Protein 5YU3 (pdb70)

InterPro domains:
  IPR003462 Ornithine cyclodeaminase/mu-crystallin [PF02423] (14-320)
  IPR003462 Ornithine cyclodeaminase/mu-crystallin [PIRSF001439] (26-328)
  IPR003462 Ornithine cyclodeaminase/mu-crystallin [PTHR13812] (24-325)
  IPR023401 Ornithine cyclodeaminase, N-terminal [G3DSA:3.30.1780.10] (24-325)
  IPR036291 NAD(P)-binding domain superfamily [SSF51735] (3-334)

B-factor: mean 23.02, std 8.85, range [4.82, 75.79]

Sequence (1376 aa):
METWVLGRRDVAEVVAAVGRDELMRRIIDRLTGGLAEIGRGERHLSPLRGGLERSEPVPGIWEWMPHREPGDHITLKTVGYSPANPARFGLPTILGTVARYDDTTGALTALMDGVLLTALRTGAASAVASRLLARPDSHTLGLIGTGAQAVTQLHALSLVLPLQRALVWDTDPAHRESFARRAAFTGVSVEIAEPARIAAEADVISTATSVAVGQGPVLPDTGVREHLHINAVGADLVGKTELPLGLLERAFVTADHPEQALREGECQQLSADRLGPQLAHLCADPAAAAGRQDTLSVFDSTGFAFEDALAMEVFLEAAAERDLGIRVGIEHHPGDALDPYALQMETWVLGRRDVAEVVAAVGRDELMRRIIDRLTGGLAEIGRGERHLSPLRGGLERSEPVPGIWEWMPHREPGDHITLKTVGYSPANPARFGLPTILGTVARYDDTTGALTALMDGVLLTALRTGAASAVASRLLARPDSHTLGLIGTGAQAVTQLHALSLVLPLQRALVWDTDPAHRESFARRAAFTGVSVEIAEPARIAAEADVISTATSVAVGQGPVLPDTGVREHLHINAVGADLVGKTELPLGLLERAFVTADHPEQALREGECQQLSADRLGPQLAHLCADPAAAAGRQDTLSVFDSTGFAFEDALAMEVFLEAAAERDLGIRVGIEHHPGDALDPYALQMETWVLGRRDVAEVVAAVGRDELMRRIIDRLTGGLAEIGRGERHLSPLRGGLERSEPVPGIWEWMPHREPGDHITLKTVGYSPANPARFGLPTILGTVARYDDTTGALTALMDGVLLTALRTGAASAVASRLLARPDSHTLGLIGTGAQAVTQLHALSLVLPLQRALVWDTDPAHRESFARRAAFTGVSVEIAEPARIAAEADVISTATSVAVGQGPVLPDTGVREHLHINAVGADLVGKTELPLGLLERAFVTADHPEQALREGECQQLSADRLGPQLAHLCADPAAAAGRQDTLSVFDSTGFAFEDALAMEVFLEAAAERDLGIRVGIEHHPGDALDPYALQMETWVLGRRDVAEVVAAVGRDELMRRIIDRLTGGLAEIGRGERHLSPLRGGLERSEPVPGIWEWMPHREPGDHITLKTVGYSPANPARFGLPTILGTVARYDDTTGALTALMDGVLLTALRTGAASAVASRLLARPDSHTLGLIGTGAQAVTQLHALSLVLPLQRALVWDTDPAHRESFARRAAFTGVSVEIAEPARIAAEADVISTATSVAVGQGPVLPDTGVREHLHINAVGADLVGKTELPLGLLERAFVTADHPEQALREGECQQLSADRLGPQLAHLCADPAAAAGRQDTLSVFDSTGFAFEDALAMEVFLEAAAERDLGIRVGIEHHPGDALDPYALQ

Organism: Streptomyces pristinaespiralis (NCBI:txid38300)

Foldseek 3Di:
DFAFEFEPVNLVVLCVVCDPQRLLVLLLVLVLVVLLCCLVVVAHFFPAKDWDWDPPPHIWIWIWFWDDDPQAKIKIKTWIQQPCCCVPPVDARIFIKMWIAGNVPRHTHYIYGCPVLVLSLLLSVLLLVCLLQFDQAFAEEEEEDQGRSVQSVVQSNVSRHVYAAYAYDYPDVVRLVCNCVSNVVSNRHYHYDQLQVCQDDGREYEYAHPDDAPPDASHDPDDHAFQYEYEDAHWTDFRDEHHDLVLVQQAQEAEQHLVNCCGIWNVVSPDSVRHQYHSSSCSNPVPSSVPNSRGYYYYTYHDHVVSSVSSVVSSVVSCVVVVGGDTHHDDQCAPPNVDPPSSD/DFAFEFDPVLLVVLCVVCDVLRLLVLLLVLVLVVLLCCLVVNAHFFPDKDWDWDPPPHIWIWIWFWDDDPQAKIKIKTWIQQPCCCVPPVDDRIFIKMWIAGNVPRHTHYIYGDPVLVLSLLLSLLLLLCLLQADQAFAEEEEEAQPSNVQSVLQSNLSRHVYQEYEYDYPDVVSLVCNCVSNVVSVHHYDHDQQAVCQADGREYEYAHPDDAPPDASHDPDHHQFQYEYEDAHWTDFRDEHDDLVLVQQAQEAEQRLVNCCGIWNVVSPDSVRHDYHSSSCSNPSVVNNVNNRGYYYYTYHDHVVSSVSSVVSSVVSSVVVVGGDTHHDDQCAPDNVDPVRRD/DFAFEFEPVLVVVLCVVCDPQRLLVLLLVLVLVVLLCCLVVNAHFFDDKDWDWDPPPHTWIWIWFWDDDAQAKIKIKTWIQQPCCCVPPVDDRIFIKMWIAGNVPRHTHYIYGDPVLVLSLLLSVLLLVCLLQADQAWAEEEEEALPSSVQSVLQSNLSRHVYQAYAYDYPDVVSLVCNCVSNVVSNHHYDHDQLVVCQEDGREYEYAHPDDQPDDLSHDPDHHAFQYEYEDAHWTAFRDANDDLVLVQQAQEAEQHLVVCCGTWNCVSDDSPSHDYHSSNCSNPSVVNNVNRRGYYYYTYHDHCVSSVSSVVSSVVSCVVVVGGDTHHDDFCAPDNPDPPNGD/DFAFEFEPVNLVVLCVVCDPLNLLVLLLVLVLVVLLCCLVVVAHFFPAKDWDWDPPPHIWIWIWFWDDDAQAKIKIKTWIQQPCCCVPPVDDRIFIKMWIAGNVPRHTHYIYGCLVLVLSLLLSVLLLVCLLQADQAWAEEEEEAQPRNVQSVLQSNVSRHVYAEYEYEYPDVVRLVCSCVSNVVSVHHYHYDQQAVCQDDGREYEYAHPDDAPPDQSHDPDDHAFQYEYEDAHWTDFRDEHDDLVLVQPAAEAEQDLVNCCGIWNVVSDDSVSHQYHSSSCSNPSVSSPPNSRGHYYYTYDDHCVSSVSSVVSSVVSCVVVVGGDTHHDDACAPDNVDPPRGD

Solvent-accessible surface area: 44931 Å² total

Radius of gyration: 41.21 Å; Cα contacts (8 Å, |Δi|>4): 3501; chains: 4; bounding box: 79×84×131 Å

Nearest PDB structures (foldseek):
  5yu0-assembly1_B  TM=9.992E-01  e=1.568E-71  Streptomyces pristinaespiralis
  1omo-assembly1_A  TM=9.103E-01  e=2.478E-28  Archaeoglobus fulgidus
  6t3e-assembly1_A  TM=8.919E-01  e=3.137E-28  Thermococcus litoralis DSM 5473
  6rqa-assembly1_B  TM=8.719E-01  e=1.218E-27  Paracoccus denitrificans PD1222
  4m54-assembly1_A-2  TM=8.604E-01  e=8.876E-21  Staphylococcus aureus subsp. aureus MW2

Structure (mmCIF, N/CA/C/O backbone):
data_5YU3
#
_entry.id   5YU3
#
_cell.length_a   271.529
_cell.length_b   64.783
_cell.length_c   106.858
_cell.angle_alpha   90.00
_cell.angle_beta   104.20
_cell.angle_gamma   90.00
#
_symmetry.space_group_name_H-M   'C 1 2 1'
#
loop_
_entity.id
_entity.type
_entity.pdbx_description
1 polymer 'Lysine cyclodeaminase'
2 non-polymer 'SODIUM ION'
3 non-polymer NICOTINAMIDE-ADENINE-DINUCLEOTIDE
4 non-polymer PROLINE
5 water water
#
loop_
_atom_site.group_PDB
_atom_site.id
_atom_site.type_symbol
_atom_site.label_atom_id
_atom_site.label_alt_id
_atom_site.label_comp_id
_atom_site.label_asym_id
_atom_site.label_entity_id
_atom_site.label_seq_id
_atom_site.pdbx_PDB_ins_code
_atom_site.Cartn_x
_atom_site.Cartn_y
_atom_site.Cartn_z
_atom_site.occupancy
_atom_site.B_iso_or_equiv
_atom_site.auth_seq_id
_atom_site.auth_comp_id
_atom_site.auth_asym_id
_atom_site.auth_atom_id
_atom_site.pdbx_PDB_model_num
ATOM 1 N N . MET A 1 1 ? -53.269 -22.106 44.979 1.00 36.54 1 MET A N 1
ATOM 2 C CA . MET A 1 1 ? -52.102 -21.288 44.653 1.00 34.91 1 MET A CA 1
ATOM 3 C C . MET A 1 1 ? -51.292 -21.881 43.505 1.00 34.14 1 MET A C 1
ATOM 4 O O . MET A 1 1 ? -50.966 -23.068 43.502 1.00 28.92 1 MET A O 1
ATOM 9 N N . GLU A 1 2 ? -50.965 -21.060 42.516 1.00 28.09 2 GLU A N 1
ATOM 10 C CA . GLU A 1 2 ? -50.122 -21.510 41.423 1.00 24.99 2 GLU A CA 1
ATOM 11 C C . GLU A 1 2 ? -49.070 -20.452 41.141 1.00 27.56 2 GLU A C 1
ATOM 12 O O . GLU A 1 2 ? -49.257 -19.268 41.446 1.00 27.55 2 GLU A O 1
ATOM 18 N N . THR A 1 3 ? -47.959 -20.894 40.564 1.00 20.18 3 THR A N 1
ATOM 19 C CA . THR A 1 3 ? -46.882 -19.985 40.215 1.00 19.58 3 THR A CA 1
ATOM 20 C C . THR A 1 3 ? -47.245 -19.220 38.951 1.00 21.56 3 THR A C 1
ATOM 21 O O . THR A 1 3 ? -47.704 -19.811 37.968 1.00 22.14 3 THR A O 1
ATOM 25 N N . TRP A 1 4 ? -47.034 -17.909 38.976 1.00 21.04 4 TRP A N 1
ATOM 26 C CA . TRP A 1 4 ? -47.211 -17.076 37.791 1.00 18.32 4 TRP A CA 1
ATOM 27 C C . TRP A 1 4 ? -45.938 -17.170 36.961 1.00 22.76 4 TRP A C 1
ATOM 28 O O . TRP A 1 4 ? -44.877 -16.710 37.395 1.00 19.34 4 TRP A O 1
ATOM 39 N N . VAL A 1 5 ? -46.018 -17.793 35.789 1.00 21.38 5 VAL A N 1
ATOM 40 C CA . VAL A 1 5 ? -44.863 -17.949 34.908 1.00 17.54 5 VAL A CA 1
ATOM 41 C C . VAL A 1 5 ? -45.026 -16.982 33.748 1.00 23.94 5 VAL A C 1
ATOM 42 O O . VAL A 1 5 ? -46.033 -17.026 33.033 1.00 22.50 5 VAL A O 1
ATOM 46 N N . LEU A 1 6 ? -44.033 -16.122 33.550 1.00 20.49 6 LEU A N 1
ATOM 47 C CA . LEU A 1 6 ? -43.954 -15.300 32.348 1.00 20.46 6 LEU A CA 1
ATOM 48 C C . LEU A 1 6 ? -43.078 -16.029 31.335 1.00 24.05 6 LEU A C 1
ATOM 49 O O . LEU A 1 6 ? -41.861 -16.106 31.507 1.00 27.06 6 LEU A O 1
ATOM 54 N N . GLY A 1 7 ? -43.686 -16.571 30.282 1.00 25.38 7 GLY A N 1
ATOM 55 C CA . GLY A 1 7 ? -42.891 -17.169 29.230 1.00 25.49 7 GLY A CA 1
ATOM 56 C C . GLY A 1 7 ? -42.071 -16.129 28.486 1.00 24.12 7 GLY A C 1
ATOM 57 O O . GLY A 1 7 ? -42.315 -14.922 28.579 1.00 22.80 7 GLY A O 1
ATOM 58 N N . ARG A 1 8 ? -41.067 -16.610 27.741 1.00 19.38 8 ARG A N 1
ATOM 59 C CA . ARG A 1 8 ? -40.303 -15.722 26.861 1.00 21.76 8 ARG A CA 1
ATOM 60 C C . ARG A 1 8 ? -41.232 -14.919 25.953 1.00 19.94 8 ARG A C 1
ATOM 61 O O . ARG A 1 8 ? -40.943 -13.762 25.619 1.00 18.87 8 ARG A O 1
ATOM 69 N N . ARG A 1 9 ? -42.351 -15.518 25.546 1.00 20.50 9 ARG A N 1
ATOM 70 C CA . ARG A 1 9 ? -43.319 -14.811 24.715 1.00 21.17 9 ARG A CA 1
ATOM 71 C C . ARG A 1 9 ? -43.943 -13.648 25.478 1.00 20.53 9 ARG A C 1
ATOM 72 O O . ARG A 1 9 ? -44.084 -12.544 24.937 1.00 21.36 9 ARG A O 1
ATOM 80 N N . ASP A 1 10 ? -44.270 -13.859 26.757 1.00 19.45 10 ASP A N 1
ATOM 81 C CA . ASP A 1 10 ? -44.850 -12.790 27.561 1.00 18.31 10 ASP A CA 1
ATOM 82 C C . ASP A 1 10 ? -43.860 -11.649 27.766 1.00 20.52 10 ASP A C 1
ATOM 83 O O . ASP A 1 10 ? -44.234 -10.476 27.679 1.00 17.73 10 ASP A O 1
ATOM 88 N N . VAL A 1 11 ? -42.595 -11.969 28.053 1.00 19.28 11 VAL A N 1
ATOM 89 C CA . VAL A 1 11 ? -41.594 -10.916 28.184 1.00 18.48 11 VAL A CA 1
ATOM 90 C C . VAL A 1 11 ? -41.447 -10.155 26.869 1.00 19.31 11 VAL A C 1
ATOM 91 O O . VAL A 1 11 ? -41.379 -8.920 26.855 1.00 18.65 11 VAL A O 1
ATOM 95 N N . ALA A 1 12 ? -41.424 -10.875 25.746 1.00 18.54 12 ALA A N 1
ATOM 96 C CA . ALA A 1 12 ? -41.356 -10.220 24.440 1.00 18.77 12 ALA A CA 1
ATOM 97 C C . ALA A 1 12 ? -42.546 -9.289 24.217 1.00 17.89 12 ALA A C 1
ATOM 98 O O . ALA A 1 12 ? -42.392 -8.187 23.675 1.00 19.22 12 ALA A O 1
ATOM 100 N N . GLU A 1 13 ? -43.735 -9.701 24.649 1.00 17.22 13 GLU A N 1
ATOM 101 C CA . GLU A 1 13 ? -44.907 -8.865 24.422 1.00 19.55 13 GLU A CA 1
ATOM 102 C C . GLU A 1 13 ? -44.891 -7.637 25.314 1.00 18.39 13 GLU A C 1
ATOM 103 O O . GLU A 1 13 ? -45.361 -6.573 24.901 1.00 15.99 13 GLU A O 1
ATOM 109 N N . VAL A 1 14 ? -44.344 -7.748 26.528 1.00 16.09 14 VAL A N 1
ATOM 110 C CA . VAL A 1 14 ? -44.218 -6.567 27.376 1.00 16.10 14 VAL A CA 1
ATOM 111 C C . VAL A 1 14 ? -43.328 -5.529 26.706 1.00 16.33 14 VAL A C 1
ATOM 112 O O . VAL A 1 14 ? -43.679 -4.346 26.625 1.00 16.52 14 VAL A O 1
ATOM 116 N N . VAL A 1 15 ? -42.148 -5.944 26.237 1.00 16.22 15 VAL A N 1
ATOM 117 C CA . VAL A 1 15 ? -41.253 -4.943 25.666 1.00 17.16 15 VAL A CA 1
ATOM 118 C C . VAL A 1 15 ? -41.787 -4.457 24.323 1.00 18.81 15 VAL A C 1
ATOM 119 O O . VAL A 1 15 ? -41.586 -3.293 23.961 1.00 18.10 15 VAL A O 1
ATOM 123 N N . ALA A 1 16 ? -42.489 -5.313 23.578 1.00 15.49 16 ALA A N 1
ATOM 124 C CA . ALA A 1 16 ? -43.071 -4.861 22.313 1.00 18.48 16 ALA A CA 1
ATOM 125 C C . ALA A 1 16 ? -44.169 -3.827 22.539 1.00 17.40 16 ALA A C 1
ATOM 126 O O . ALA A 1 16 ? -44.229 -2.818 21.826 1.00 16.85 16 ALA A O 1
ATOM 128 N N . ALA A 1 17 ? -45.051 -4.059 23.523 1.00 16.52 17 ALA A N 1
ATOM 129 C CA . ALA A 1 17 ? -46.158 -3.134 23.753 1.00 15.89 17 ALA A CA 1
ATOM 130 C C . ALA A 1 17 ? -45.672 -1.805 24.318 1.00 19.46 17 ALA A C 1
ATOM 131 O O . ALA A 1 17 ? -46.143 -0.730 23.915 1.00 16.36 17 ALA A O 1
ATOM 133 N N . VAL A 1 18 ? -44.759 -1.869 25.286 1.00 16.40 18 VAL A N 1
ATOM 134 C CA . VAL A 1 18 ? -44.295 -0.684 25.997 1.00 15.81 18 VAL A CA 1
ATOM 135 C C . VAL A 1 18 ? -43.234 0.056 25.186 1.00 16.35 18 VAL A C 1
ATOM 136 O O . VAL A 1 18 ? -43.179 1.291 25.209 1.00 19.14 18 VAL A O 1
ATOM 140 N N . GLY A 1 19 ? -42.420 -0.670 24.444 1.00 16.66 19 GLY A N 1
ATOM 141 C CA . GLY A 1 19 ? -41.319 -0.105 23.674 1.00 16.55 19 GLY A CA 1
ATOM 142 C C . GLY A 1 19 ? -40.024 -0.098 24.459 1.00 16.07 19 GLY A C 1
ATOM 143 O O . GLY A 1 19 ? -40.002 0.043 25.679 1.00 16.18 19 GLY A O 1
ATOM 144 N N . ARG A 1 20 ? -38.918 -0.261 23.730 1.00 16.95 20 ARG A N 1
ATOM 145 C CA . ARG A 1 20 ? -37.604 -0.345 24.378 1.00 16.80 20 ARG A CA 1
ATOM 146 C C . ARG A 1 20 ? -37.270 0.928 25.145 1.00 16.74 20 ARG A C 1
ATOM 147 O O . ARG A 1 20 ? -36.767 0.868 26.275 1.00 14.92 20 ARG A O 1
ATOM 155 N N . ASP A 1 21 ? -37.512 2.095 24.539 1.00 14.65 21 ASP A N 1
ATOM 156 C CA . ASP A 1 21 ? -37.126 3.348 25.186 1.00 16.11 21 ASP A CA 1
ATOM 157 C C . ASP A 1 21 ? -37.880 3.539 26.492 1.00 19.46 21 ASP A C 1
ATOM 158 O O . ASP A 1 21 ? -37.287 3.844 27.539 1.00 18.07 21 ASP A O 1
ATOM 163 N N . GLU A 1 22 ? -39.201 3.373 26.448 1.00 15.73 22 GLU A N 1
ATOM 164 C CA . GLU A 1 22 ? -39.992 3.610 27.643 1.00 17.91 22 GLU A CA 1
ATOM 165 C C . GLU A 1 22 ? -39.700 2.569 28.719 1.00 16.18 22 GLU A C 1
ATOM 166 O O . GLU A 1 22 ? -39.628 2.902 29.911 1.00 18.20 22 GLU A O 1
ATOM 172 N N . LEU A 1 23 ? -39.514 1.307 28.323 1.00 15.18 23 LEU A N 1
ATOM 173 C CA . LEU A 1 23 ? -39.229 0.276 29.319 1.00 13.91 23 LEU A CA 1
ATOM 174 C C . LEU A 1 23 ? -37.870 0.513 29.974 1.00 17.73 23 LEU A C 1
ATOM 175 O O . LEU A 1 23 ? -37.723 0.342 31.189 1.00 17.33 23 LEU A O 1
ATOM 180 N N . MET A 1 24 ? -36.878 0.926 29.189 1.00 13.94 24 MET A N 1
ATOM 181 C CA . MET A 1 24 ? -35.579 1.261 29.767 1.00 16.24 24 MET A CA 1
ATOM 182 C C . MET A 1 24 ? -35.692 2.464 30.700 1.00 16.48 24 MET A C 1
ATOM 183 O O . MET A 1 24 ? -35.119 2.460 31.793 1.00 17.06 24 MET A O 1
ATOM 188 N N . ARG A 1 25 ? -36.463 3.486 30.306 1.00 15.72 25 ARG A N 1
ATOM 189 C CA . ARG A 1 25 ? -36.642 4.653 31.165 1.00 16.93 25 ARG A CA 1
ATOM 190 C C . ARG A 1 25 ? -37.326 4.284 32.476 1.00 19.67 25 ARG A C 1
ATOM 191 O O . ARG A 1 25 ? -36.954 4.803 33.539 1.00 17.63 25 ARG A O 1
ATOM 199 N N . ARG A 1 26 ? -38.328 3.394 32.426 1.00 17.60 26 ARG A N 1
ATOM 200 C CA . ARG A 1 26 ? -38.970 2.952 33.662 1.00 18.18 26 ARG A CA 1
ATOM 201 C C . ARG A 1 26 ? -37.961 2.307 34.599 1.00 18.49 26 ARG A C 1
ATOM 202 O O . ARG A 1 26 ? -37.981 2.562 35.808 1.00 17.92 26 ARG A O 1
ATOM 210 N N . ILE A 1 27 ? -37.072 1.471 34.059 1.00 17.63 27 ILE A N 1
ATOM 211 C CA . ILE A 1 27 ? -36.106 0.779 34.909 1.00 17.93 27 ILE A CA 1
ATOM 212 C C . ILE A 1 27 ? -35.048 1.752 35.425 1.00 19.49 27 ILE A C 1
ATOM 213 O O . ILE A 1 27 ? -34.634 1.670 36.589 1.00 16.13 27 ILE A O 1
ATOM 218 N N . ILE A 1 28 ? -34.610 2.699 34.586 1.00 17.39 28 ILE A N 1
ATOM 219 C CA . ILE A 1 28 ? -33.718 3.752 35.071 1.00 15.74 28 ILE A CA 1
ATOM 220 C C . ILE A 1 28 ? -34.358 4.499 36.240 1.00 18.21 28 ILE A C 1
ATOM 221 O O . ILE A 1 28 ? -33.727 4.710 37.283 1.00 17.85 28 ILE A O 1
ATOM 226 N N . ASP A 1 29 ? -35.623 4.906 36.090 1.00 17.31 29 ASP A N 1
ATOM 227 C CA . ASP A 1 29 ? -36.277 5.679 37.146 1.00 21.06 29 ASP A CA 1
ATOM 228 C C . ASP A 1 29 ? -36.432 4.859 38.424 1.00 19.98 29 ASP A C 1
ATOM 229 O O . ASP A 1 29 ? -36.191 5.361 39.530 1.00 18.91 29 ASP A O 1
ATOM 234 N N . ARG A 1 30 ? -36.832 3.596 38.293 1.00 20.71 30 ARG A N 1
ATOM 235 C CA . ARG A 1 30 ? -37.034 2.770 39.481 1.00 22.29 30 ARG A CA 1
ATOM 236 C C . ARG A 1 30 ? -35.714 2.473 40.178 1.00 21.23 30 ARG A C 1
ATOM 237 O O . ARG A 1 30 ? -35.639 2.474 41.415 1.00 20.84 30 ARG A O 1
ATOM 245 N N . LEU A 1 31 ? -34.672 2.192 39.400 1.00 18.13 31 LEU A N 1
ATOM 246 C CA . LEU A 1 31 ? -33.352 1.962 39.971 1.00 19.09 31 LEU A CA 1
ATOM 247 C C . LEU A 1 31 ? -32.842 3.201 40.702 1.00 21.82 31 LEU A C 1
ATOM 248 O O . LEU A 1 31 ? -32.274 3.097 41.796 1.00 21.39 31 LEU A O 1
ATOM 253 N N . THR A 1 32 ? -33.047 4.383 40.116 1.00 19.73 32 THR A N 1
ATOM 254 C CA . THR A 1 32 ? -32.632 5.626 40.765 1.00 19.95 32 THR A CA 1
ATOM 255 C C . THR A 1 32 ? -33.314 5.801 42.117 1.00 21.41 32 THR A C 1
ATOM 256 O O . THR A 1 32 ? -32.658 6.100 43.123 1.00 22.63 32 THR A O 1
ATOM 260 N N . GLY A 1 33 ? -34.634 5.616 42.164 1.00 19.78 33 GLY A N 1
ATOM 261 C CA . GLY A 1 33 ? -35.340 5.752 43.426 1.00 20.47 33 GLY A CA 1
ATOM 262 C C . GLY A 1 33 ? -34.933 4.694 44.432 1.00 20.45 33 GLY A C 1
ATOM 263 O O . GLY A 1 33 ? -34.759 4.986 45.621 1.00 20.92 33 GLY A O 1
ATOM 264 N N . GLY A 1 34 ? -34.766 3.453 43.969 1.00 15.85 34 GLY A N 1
ATOM 265 C CA . GLY A 1 34 ? -34.395 2.379 44.873 1.00 21.07 34 GLY A CA 1
ATOM 266 C C . GLY A 1 34 ? -33.004 2.555 45.449 1.00 20.90 34 GLY A C 1
ATOM 267 O O . GLY A 1 34 ? -32.776 2.293 46.632 1.00 18.61 34 GLY A O 1
ATOM 268 N N . LEU A 1 35 ? -32.055 2.998 44.619 1.00 18.22 35 LEU A N 1
ATOM 269 C CA . LEU A 1 35 ? -30.709 3.271 45.108 1.00 18.03 35 LEU A CA 1
ATOM 270 C C . LEU A 1 35 ? -30.713 4.392 46.145 1.00 21.42 35 LEU A C 1
ATOM 271 O O . LEU A 1 35 ? -30.031 4.298 47.175 1.00 20.53 35 LEU A O 1
ATOM 276 N N . ALA A 1 36 ? -31.499 5.446 45.912 1.00 20.53 36 ALA A N 1
ATOM 277 C CA . ALA A 1 36 ? -31.598 6.514 46.904 1.00 21.27 36 ALA A CA 1
ATOM 278 C C . ALA A 1 36 ? -32.188 5.998 48.212 1.00 21.86 36 ALA A C 1
ATOM 279 O O . ALA A 1 36 ? -31.752 6.398 49.301 1.00 21.98 36 ALA A O 1
ATOM 281 N N . GLU A 1 37 ? -33.167 5.090 48.127 1.00 21.28 37 GLU A N 1
ATOM 282 C CA . GLU A 1 37 ? -33.718 4.479 49.337 1.00 21.63 37 GLU A CA 1
ATOM 283 C C . GLU A 1 37 ? -32.647 3.721 50.121 1.00 22.90 37 GLU A C 1
ATOM 284 O O . GLU A 1 37 ? -32.603 3.797 51.355 1.00 22.33 37 GLU A O 1
ATOM 290 N N . ILE A 1 38 ? -31.771 2.989 49.427 1.00 20.49 38 ILE A N 1
ATOM 291 C CA . ILE A 1 38 ? -30.652 2.345 50.110 1.00 20.90 38 ILE A CA 1
ATOM 292 C C . ILE A 1 38 ? -29.756 3.399 50.749 1.00 25.64 38 ILE A C 1
ATOM 293 O O . ILE A 1 38 ? -29.343 3.267 51.909 1.00 24.87 38 ILE A O 1
ATOM 298 N N . GLY A 1 39 ? -29.458 4.472 50.011 1.00 20.63 39 GLY A N 1
ATOM 299 C CA . GLY A 1 39 ? -28.586 5.508 50.543 1.00 25.04 39 GLY A CA 1
ATOM 300 C C . GLY A 1 39 ? -29.153 6.195 51.771 1.00 24.56 39 GLY A C 1
ATOM 301 O O . GLY A 1 39 ? -28.397 6.666 52.628 1.00 23.58 39 GLY A O 1
ATOM 302 N N . ARG A 1 40 ? -30.476 6.261 51.880 1.00 22.72 40 ARG A N 1
ATOM 303 C CA . ARG A 1 40 ? -31.131 6.846 53.044 1.00 25.90 40 ARG A CA 1
ATOM 304 C C . ARG A 1 40 ? -31.354 5.842 54.166 1.00 30.89 40 ARG A C 1
ATOM 305 O O . ARG A 1 40 ? -31.959 6.193 55.188 1.00 28.76 40 ARG A O 1
ATOM 313 N N . GLY A 1 41 ? -30.897 4.607 54.001 1.00 28.41 41 GLY A N 1
ATOM 314 C CA . GLY A 1 41 ? -31.090 3.600 55.027 1.00 29.00 41 GLY A CA 1
ATOM 315 C C . GLY A 1 41 ? -32.489 3.044 55.125 1.00 33.08 41 GLY A C 1
ATOM 316 O O . GLY A 1 41 ? -32.790 2.342 56.096 1.00 35.87 41 GLY A O 1
ATOM 317 N N . GLU A 1 42 ? -33.362 3.341 54.155 1.00 28.53 42 GLU A N 1
ATOM 318 C CA . GLU A 1 42 ? -34.706 2.776 54.131 1.00 27.44 42 GLU A CA 1
ATOM 319 C C . GLU A 1 42 ? -34.736 1.369 53.552 1.00 32.08 42 GLU A C 1
ATOM 320 O O . GLU A 1 42 ? -35.696 0.630 53.798 1.00 30.61 42 GLU A O 1
ATOM 326 N N . ARG A 1 43 ? -33.727 1.007 52.764 1.00 31.05 43 ARG A N 1
ATOM 327 C CA . ARG A 1 43 ? -33.556 -0.330 52.221 1.00 28.08 43 ARG A CA 1
ATOM 328 C C . ARG A 1 43 ? -32.085 -0.688 52.355 1.00 30.10 43 ARG A C 1
ATOM 329 O O . ARG A 1 43 ? -31.259 0.142 52.739 1.00 27.25 43 ARG A O 1
ATOM 337 N N . HIS A 1 44 ? -31.741 -1.928 52.019 1.00 28.75 44 HIS A N 1
ATOM 338 C CA . HIS A 1 44 ? -30.395 -2.400 52.300 1.00 28.62 44 HIS A CA 1
ATOM 339 C C . HIS A 1 44 ? -29.821 -3.143 51.107 1.00 27.64 44 HIS A C 1
ATOM 340 O O . HIS A 1 44 ? -30.546 -3.805 50.360 1.00 23.18 44 HIS A O 1
ATOM 347 N N . LEU A 1 45 ? -28.506 -3.006 50.932 1.00 22.46 45 LEU A N 1
ATOM 348 C CA . LEU A 1 45 ? -27.790 -3.753 49.907 1.00 20.39 45 LEU A CA 1
ATOM 349 C C . LEU A 1 45 ? -28.060 -5.238 50.054 1.00 21.03 45 LEU A C 1
ATOM 350 O O . LEU A 1 45 ? -28.134 -5.762 51.169 1.00 21.11 45 LEU A O 1
ATOM 355 N N . SER A 1 46 ? -28.189 -5.914 48.914 1.00 18.92 46 SER A N 1
ATOM 356 C CA . SER A 1 46 ? -28.338 -7.360 48.902 1.00 19.46 46 SER A CA 1
ATOM 357 C C . SER A 1 46 ? -27.094 -8.024 49.491 1.00 24.06 46 SER A C 1
ATOM 358 O O . SER A 1 46 ? -25.986 -7.488 49.393 1.00 22.45 46 SER A O 1
ATOM 361 N N . PRO A 1 47 ? -27.241 -9.189 50.114 1.00 22.10 47 PRO A N 1
ATOM 362 C CA . PRO A 1 47 ? -26.056 -9.924 50.561 1.00 26.61 47 PRO A CA 1
ATOM 363 C C . PRO A 1 47 ? -25.171 -10.274 49.377 1.00 27.34 47 PRO A C 1
ATOM 364 O O . PRO A 1 47 ? -25.597 -10.244 48.220 1.00 24.19 47 PRO A O 1
ATOM 368 N N . LEU A 1 48 ? -23.912 -10.591 49.674 1.00 25.75 48 LEU A N 1
ATOM 369 C CA . LEU A 1 48 ? -22.997 -11.045 48.635 1.00 25.26 48 LEU A CA 1
ATOM 370 C C . LEU A 1 48 ? -23.600 -12.224 47.891 1.00 26.57 48 LEU A C 1
ATOM 371 O O . LEU A 1 48 ? -24.181 -13.125 48.497 1.00 28.06 48 LEU A O 1
ATOM 376 N N . ARG A 1 49 ? -23.463 -12.221 46.570 1.00 25.34 49 ARG A N 1
ATOM 377 C CA . ARG A 1 49 ? -23.909 -13.384 45.828 1.00 22.73 49 ARG A CA 1
ATOM 378 C C . ARG A 1 49 ? -22.916 -14.533 46.000 1.00 24.57 49 ARG A C 1
ATOM 379 O O . ARG A 1 49 ? -21.824 -14.376 46.558 1.00 22.86 49 ARG A O 1
ATOM 387 N N . GLY A 1 50 ? -23.306 -15.714 45.511 1.00 21.10 50 GLY A N 1
ATOM 388 C CA . GLY A 1 50 ? -22.418 -16.855 45.489 1.00 21.15 50 GLY A CA 1
ATOM 389 C C . GLY A 1 50 ? -22.436 -17.506 44.118 1.00 21.50 50 GLY A C 1
ATOM 390 O O . GLY A 1 50 ? -23.294 -17.206 43.280 1.00 20.20 50 GLY A O 1
ATOM 391 N N . GLY A 1 51 ? -21.478 -18.399 43.895 1.00 20.36 51 GLY A N 1
ATOM 392 C CA . GLY A 1 51 ? -21.414 -19.026 42.586 1.00 20.75 51 GLY A CA 1
ATOM 393 C C . GLY A 1 51 ? -20.516 -20.242 42.552 1.00 22.76 51 GLY A C 1
ATOM 394 O O . GLY A 1 51 ? -19.771 -20.531 43.495 1.00 23.11 51 GLY A O 1
ATOM 395 N N . LEU A 1 52 ? -20.611 -20.951 41.429 1.00 21.01 52 LEU A N 1
ATOM 396 C CA . LEU A 1 52 ? -19.825 -22.144 41.132 1.00 24.52 52 LEU A CA 1
ATOM 397 C C . LEU A 1 52 ? -19.011 -21.885 39.874 1.00 25.66 52 LEU A C 1
ATOM 398 O O . LEU A 1 52 ? -19.586 -21.630 38.811 1.00 23.99 52 LEU A O 1
ATOM 403 N N . GLU A 1 53 ? -17.689 -22.008 39.974 1.00 21.35 53 GLU A N 1
ATOM 404 C CA . GLU A 1 53 ? -16.840 -21.861 38.798 1.00 22.97 53 GLU A CA 1
ATOM 405 C C . GLU A 1 53 ? -16.934 -23.087 37.897 1.00 23.33 53 GLU A C 1
ATOM 406 O O . GLU A 1 53 ? -17.066 -24.218 38.373 1.00 25.55 53 GLU A O 1
ATOM 412 N N . ARG A 1 54 ? -16.882 -22.857 36.584 1.00 23.95 54 ARG A N 1
ATOM 413 C CA . ARG A 1 54 ? -16.920 -23.919 35.584 1.00 21.71 54 ARG A CA 1
ATOM 414 C C . ARG A 1 54 ? -15.785 -23.678 34.600 1.00 23.90 54 ARG A C 1
ATOM 415 O O . ARG A 1 54 ? -15.638 -22.568 34.081 1.00 28.33 54 ARG A O 1
ATOM 423 N N . SER A 1 55 ? -14.984 -24.707 34.332 1.00 25.59 55 SER A N 1
ATOM 424 C CA . SER A 1 55 ? -13.785 -24.491 33.526 1.00 28.80 55 SER A CA 1
ATOM 425 C C . SER A 1 55 ? -13.968 -24.802 32.046 1.00 26.19 55 SER A C 1
ATOM 426 O O . SER A 1 55 ? -13.220 -24.262 31.224 1.00 27.18 55 SER A O 1
ATOM 429 N N . GLU A 1 56 ? -14.928 -25.661 31.686 1.00 24.16 56 GLU A N 1
ATOM 430 C CA . GLU A 1 56 ? -15.178 -26.087 30.315 1.00 28.22 56 GLU A CA 1
ATOM 431 C C . GLU A 1 56 ? -16.445 -25.444 29.768 1.00 28.12 56 GLU A C 1
ATOM 432 O O . GLU A 1 56 ? -17.427 -25.303 30.502 1.00 25.79 56 GLU A O 1
ATOM 438 N N . PRO A 1 57 ? -16.478 -25.100 28.469 1.00 26.33 57 PRO A N 1
ATOM 439 C CA . PRO A 1 57 ? -15.328 -25.261 27.410 1.00 26.73 57 PRO A CA 1
ATOM 440 C C . PRO A 1 57 ? -14.285 -24.115 27.635 1.00 26.28 57 PRO A C 1
ATOM 441 O O . PRO A 1 57 ? -13.113 -24.234 27.200 1.00 26.31 57 PRO A O 1
ATOM 445 N N . VAL A 1 58 ? -14.726 -23.034 28.270 1.00 26.72 58 VAL A N 1
ATOM 446 C CA . VAL A 1 58 ? -13.863 -21.948 28.738 1.00 24.69 58 VAL A CA 1
ATOM 447 C C . VAL A 1 58 ? -14.317 -21.557 30.136 1.00 26.08 58 VAL A C 1
ATOM 448 O O . VAL A 1 58 ? -15.466 -21.818 30.521 1.00 25.38 58 VAL A O 1
ATOM 452 N N . PRO A 1 59 ? -13.439 -20.941 30.929 1.00 22.64 59 PRO A N 1
ATOM 453 C CA . PRO A 1 59 ? -13.816 -20.613 32.311 1.00 20.84 59 PRO A CA 1
ATOM 454 C C . PRO A 1 59 ? -15.010 -19.673 32.370 1.00 21.84 59 PRO A C 1
ATOM 455 O O . PRO A 1 59 ? -15.049 -18.633 31.704 1.00 20.74 59 PRO A O 1
ATOM 459 N N . GLY A 1 60 ? -15.997 -20.066 33.168 1.00 18.92 60 GLY A N 1
ATOM 460 C CA . GLY A 1 60 ? -17.185 -19.271 33.398 1.00 19.71 60 GLY A CA 1
ATOM 461 C C . GLY A 1 60 ? -17.673 -19.494 34.814 1.00 20.21 60 GLY A C 1
ATOM 462 O O . GLY A 1 60 ? -16.962 -20.105 35.625 1.00 21.05 60 GLY A O 1
ATOM 463 N N . ILE A 1 61 ? -18.865 -19.003 35.142 1.00 16.85 61 ILE A N 1
ATOM 464 C CA . ILE A 1 61 ? -19.362 -19.106 36.509 1.00 17.59 61 ILE A CA 1
ATOM 465 C C . ILE A 1 61 ? -20.881 -19.088 36.465 1.00 17.09 61 ILE A C 1
ATOM 466 O O . ILE A 1 61 ? -21.487 -18.527 35.552 1.00 20.14 61 ILE A O 1
ATOM 471 N N . TRP A 1 62 ? -21.494 -19.740 37.442 1.00 17.92 62 TRP A N 1
ATOM 472 C CA . TRP A 1 62 ? -22.942 -19.784 37.562 1.00 18.16 62 TRP A CA 1
ATOM 473 C C . TRP A 1 62 ? -23.286 -19.347 38.976 1.00 19.77 62 TRP A C 1
ATOM 474 O O . TRP A 1 62 ? -22.744 -19.896 39.942 1.00 18.01 62 TRP A O 1
ATOM 485 N N . GLU A 1 63 ? -24.150 -18.345 39.100 1.00 15.58 63 GLU A N 1
ATOM 486 C CA . GLU A 1 63 ? -24.320 -17.647 40.366 1.00 18.54 63 GLU A CA 1
ATOM 487 C C . GLU A 1 63 ? -25.777 -17.598 40.801 1.00 17.25 63 GLU A C 1
ATOM 488 O O . GLU A 1 63 ? -26.704 -17.665 39.989 1.00 19.42 63 GLU A O 1
ATOM 494 N N . TRP A 1 64 ? -25.952 -17.446 42.116 1.00 17.26 64 TRP A N 1
ATOM 495 C CA . TRP A 1 64 ? -27.242 -17.214 42.743 1.00 15.70 64 TRP A CA 1
ATOM 496 C C . TRP A 1 64 ? -27.192 -15.874 43.464 1.00 21.56 64 TRP A C 1
ATOM 497 O O . TRP A 1 64 ? -26.206 -15.556 44.138 1.00 19.96 64 TRP A O 1
ATOM 508 N N . MET A 1 65 ? -28.250 -15.080 43.299 1.00 16.58 65 MET A N 1
ATOM 509 C CA . MET A 1 65 ? -28.307 -13.699 43.775 1.00 18.17 65 MET A CA 1
ATOM 510 C C . MET A 1 65 ? -29.643 -13.461 44.471 1.00 16.97 65 MET A C 1
ATOM 511 O O . MET A 1 65 ? -30.649 -13.134 43.821 1.00 15.52 65 MET A O 1
ATOM 516 N N . PRO A 1 66 ? -29.692 -13.603 45.797 1.00 16.64 66 PRO A N 1
ATOM 517 C CA . PRO A 1 66 ? -30.925 -13.340 46.541 1.00 17.79 66 PRO A CA 1
ATOM 518 C C . PRO A 1 66 ? -31.060 -11.905 47.023 1.00 18.48 66 PRO A C 1
ATOM 519 O O . PRO A 1 66 ? -30.081 -11.217 47.322 1.00 17.26 66 PRO A O 1
ATOM 523 N N . HIS A 1 67 ? -32.312 -11.452 47.094 1.00 16.00 67 HIS A N 1
ATOM 524 C CA . HIS A 1 67 ? -32.634 -10.196 47.759 1.00 16.29 67 HIS A CA 1
ATOM 525 C C . HIS A 1 67 ? -33.980 -10.314 48.457 1.00 18.56 67 HIS A C 1
ATOM 526 O O . HIS A 1 67 ? -34.979 -10.679 47.829 1.00 20.64 67 HIS A O 1
ATOM 533 N N . ARG A 1 68 ? -34.018 -9.956 49.736 1.00 18.18 68 ARG A N 1
ATOM 534 C CA . ARG A 1 68 ? -35.222 -10.103 50.540 1.00 18.80 68 ARG A CA 1
ATOM 535 C C . ARG A 1 68 ? -35.818 -8.738 50.855 1.00 23.72 68 ARG A C 1
ATOM 536 O O . ARG A 1 68 ? -35.103 -7.818 51.272 1.00 22.93 68 ARG A O 1
ATOM 544 N N . GLU A 1 69 ? -37.126 -8.614 50.646 1.00 22.99 69 GLU A N 1
ATOM 545 C CA . GLU A 1 69 ? -37.902 -7.485 51.142 1.00 26.89 69 GLU A CA 1
ATOM 546 C C . GLU A 1 69 ? -38.734 -7.982 52.319 1.00 25.35 69 GLU A C 1
ATOM 547 O O . GLU A 1 69 ? -39.771 -8.631 52.113 1.00 22.67 69 GLU A O 1
ATOM 553 N N . PRO A 1 70 ? -38.311 -7.726 53.559 1.00 24.32 70 PRO A N 1
ATOM 554 C CA . PRO A 1 70 ? -38.896 -8.417 54.719 1.00 24.20 70 PRO A CA 1
ATOM 555 C C . PRO A 1 70 ? -40.399 -8.231 54.828 1.00 24.05 70 PRO A C 1
ATOM 556 O O . PRO A 1 70 ? -40.919 -7.118 54.710 1.00 23.18 70 PRO A O 1
ATOM 560 N N . GLY A 1 71 ? -41.101 -9.346 55.042 1.00 22.35 71 GLY A N 1
ATOM 561 C CA . GLY A 1 71 ? -42.544 -9.350 55.119 1.00 22.44 71 GLY A CA 1
ATOM 562 C C . GLY A 1 71 ? -43.251 -9.383 53.783 1.00 27.75 71 GLY A C 1
ATOM 563 O O . GLY A 1 71 ? -44.475 -9.573 53.753 1.00 26.34 71 GLY A O 1
ATOM 564 N N . ASP A 1 72 ? -42.528 -9.209 52.679 1.00 23.71 72 ASP A N 1
ATOM 565 C CA . ASP A 1 72 ? -43.145 -9.139 51.362 1.00 21.56 72 ASP A CA 1
ATOM 566 C C . ASP A 1 72 ? -42.728 -10.331 50.517 1.00 21.90 72 ASP A C 1
ATOM 567 O O . ASP A 1 72 ? -43.496 -11.280 50.352 1.00 21.79 72 ASP A O 1
ATOM 572 N N . HIS A 1 73 ? -41.516 -10.299 49.972 1.00 19.75 73 HIS A N 1
ATOM 573 C CA . HIS A 1 73 ? -41.110 -11.371 49.077 1.00 18.68 73 HIS A CA 1
ATOM 574 C C . HIS A 1 73 ? -39.594 -11.461 49.043 1.00 21.14 73 HIS A C 1
ATOM 575 O O . HIS A 1 73 ? -38.879 -10.573 49.517 1.00 21.77 73 HIS A O 1
ATOM 582 N N . ILE A 1 74 ? -39.118 -12.562 48.471 1.00 17.37 74 ILE A N 1
ATOM 583 C CA . ILE A 1 74 ? -37.701 -12.798 48.235 1.00 17.59 74 ILE A CA 1
ATOM 584 C C . ILE A 1 74 ? -37.511 -12.972 46.738 1.00 19.12 74 ILE A C 1
ATOM 585 O O . ILE A 1 74 ? -38.260 -13.717 46.096 1.00 19.56 74 ILE A O 1
ATOM 590 N N . THR A 1 75 ? -36.530 -12.273 46.179 1.00 17.63 75 THR A N 1
ATOM 591 C CA . THR A 1 75 ? -36.163 -12.442 44.781 1.00 18.92 75 THR A CA 1
ATOM 592 C C . THR A 1 75 ? -34.903 -13.284 44.706 1.00 17.38 75 THR A C 1
ATOM 593 O O . THR A 1 75 ? -33.981 -13.091 45.499 1.00 17.25 75 THR A O 1
ATOM 597 N N . LEU A 1 76 ? -34.860 -14.228 43.769 1.00 15.98 76 LEU A N 1
ATOM 598 C CA . LEU A 1 76 ? -33.627 -14.961 43.496 1.00 17.82 76 LEU A CA 1
ATOM 599 C C . LEU A 1 76 ? -33.356 -14.951 42.001 1.00 17.43 76 LEU A C 1
ATOM 600 O O . LEU A 1 76 ? -34.161 -15.468 41.220 1.00 17.70 76 LEU A O 1
ATOM 605 N N . LYS A 1 77 ? -32.213 -14.403 41.593 1.00 16.84 77 LYS A N 1
ATOM 606 C CA . LYS A 1 77 ? -31.778 -14.579 40.219 1.00 17.60 77 LYS A CA 1
ATOM 607 C C . LYS A 1 77 ? -30.711 -15.659 40.158 1.00 17.59 77 LYS A C 1
ATOM 608 O O . LYS A 1 77 ? -29.768 -15.670 40.963 1.00 19.19 77 LYS A O 1
ATOM 614 N N . THR A 1 78 ? -30.890 -16.586 39.224 1.00 14.71 78 THR A N 1
ATOM 615 C CA . THR A 1 78 ? -29.911 -17.610 38.907 1.00 17.48 78 THR A CA 1
ATOM 616 C C . THR A 1 78 ? -29.401 -17.298 37.512 1.00 20.68 78 THR A C 1
ATOM 617 O O . THR A 1 78 ? -30.201 -17.122 36.585 1.00 18.83 78 THR A O 1
ATOM 621 N N . VAL A 1 79 ? -28.088 -17.194 37.361 1.00 18.46 79 VAL A N 1
ATOM 622 C CA . VAL A 1 79 ? -27.557 -16.666 36.111 1.00 17.04 79 VAL A CA 1
ATOM 623 C C . VAL A 1 79 ? -26.180 -17.257 35.851 1.00 19.56 79 VAL A C 1
ATOM 624 O O . VAL A 1 79 ? -25.329 -17.316 36.747 1.00 18.25 79 VAL A O 1
ATOM 628 N N . GLY A 1 80 ? -25.964 -17.702 34.617 1.00 16.07 80 GLY A N 1
ATOM 629 C CA . GLY A 1 80 ? -24.668 -18.193 34.196 1.00 16.25 80 GLY A CA 1
ATOM 630 C C . GLY A 1 80 ? -23.916 -17.171 33.361 1.00 18.03 80 GLY A C 1
ATOM 631 O O . GLY A 1 80 ? -24.510 -16.374 32.637 1.00 16.12 80 GLY A O 1
ATOM 632 N N . TYR A 1 81 ? -22.592 -17.202 33.487 1.00 14.95 81 TYR A N 1
ATOM 633 C CA . TYR A 1 81 ? -21.670 -16.508 32.590 1.00 17.23 81 TYR A CA 1
ATOM 634 C C . TYR A 1 81 ? -20.884 -17.602 31.884 1.00 17.64 81 TYR A C 1
ATOM 635 O O . TYR A 1 81 ? -20.126 -18.336 32.528 1.00 18.35 81 TYR A O 1
ATOM 644 N N . SER A 1 82 ? -21.107 -17.751 30.578 1.00 14.59 82 SER A N 1
ATOM 645 C CA . SER A 1 82 ? -20.532 -18.849 29.797 1.00 16.14 82 SER A CA 1
ATOM 646 C C . SER A 1 82 ? -20.065 -18.261 28.477 1.00 18.52 82 SER A C 1
ATOM 647 O O . SER A 1 82 ? -20.783 -18.297 27.468 1.00 17.00 82 SER A O 1
ATOM 650 N N . PRO A 1 83 ? -18.848 -17.706 28.448 1.00 17.17 83 PRO A N 1
ATOM 651 C CA . PRO A 1 83 ? -18.447 -16.834 27.333 1.00 17.87 83 PRO A CA 1
ATOM 652 C C . PRO A 1 83 ? -18.244 -17.547 26.011 1.00 19.69 83 PRO A C 1
ATOM 653 O O . PRO A 1 83 ? -18.094 -16.864 24.988 1.00 20.33 83 PRO A O 1
ATOM 657 N N . ALA A 1 84 ? -18.227 -18.873 25.981 1.00 18.42 84 ALA A N 1
ATOM 658 C CA . ALA A 1 84 ? -18.220 -19.594 24.718 1.00 19.95 84 ALA A CA 1
ATOM 659 C C . ALA A 1 84 ? -19.619 -19.825 24.165 1.00 21.66 84 ALA A C 1
ATOM 660 O O . ALA A 1 84 ? -19.742 -20.363 23.063 1.00 21.39 84 ALA A O 1
ATOM 662 N N . ASN A 1 85 ? -20.670 -19.434 24.895 1.00 19.06 85 ASN A N 1
ATOM 663 C CA . ASN A 1 85 ? -22.032 -19.683 24.424 1.00 17.96 85 ASN A CA 1
ATOM 664 C C . ASN A 1 85 ? -22.297 -19.120 23.032 1.00 19.85 85 ASN A C 1
ATOM 665 O O . ASN A 1 85 ? -22.839 -19.856 22.191 1.00 20.64 85 ASN A O 1
ATOM 670 N N . PRO A 1 86 ? -21.970 -17.857 22.721 1.00 19.29 86 PRO A N 1
ATOM 671 C CA . PRO A 1 86 ? -22.335 -17.330 21.390 1.00 19.65 86 PRO A CA 1
ATOM 672 C C . PRO A 1 86 ? -21.706 -18.103 20.245 1.00 21.42 86 PRO A C 1
ATOM 673 O O . PRO A 1 86 ? -22.418 -18.548 19.331 1.00 22.26 86 PRO A O 1
ATOM 677 N N . ALA A 1 87 ? -20.388 -18.309 20.294 1.00 22.20 87 ALA A N 1
ATOM 678 C CA . ALA A 1 87 ? -19.678 -18.953 19.192 1.00 24.64 87 ALA A CA 1
ATOM 679 C C . ALA A 1 87 ? -20.004 -20.438 19.097 1.00 28.59 87 ALA A C 1
ATOM 680 O O . ALA A 1 87 ? -20.159 -20.971 17.992 1.00 29.31 87 ALA A O 1
ATOM 682 N N . ARG A 1 88 ? -20.101 -21.127 20.235 1.00 24.00 88 ARG A N 1
ATOM 683 C CA . ARG A 1 88 ? -20.253 -22.581 20.218 1.00 25.81 88 ARG A CA 1
ATOM 684 C C . ARG A 1 88 ? -21.698 -23.047 20.087 1.00 28.85 88 ARG A C 1
ATOM 685 O O . ARG A 1 88 ? -21.955 -24.060 19.427 1.00 29.16 88 ARG A O 1
ATOM 693 N N . PHE A 1 89 ? -22.652 -22.353 20.714 1.00 26.30 89 PHE A N 1
ATOM 694 C CA . PHE A 1 89 ? -24.023 -22.838 20.797 1.00 25.84 89 PHE A CA 1
ATOM 695 C C . PHE A 1 89 ? -25.065 -21.853 20.288 1.00 25.47 89 PHE A C 1
ATOM 696 O O . PHE A 1 89 ? -26.254 -22.184 20.296 1.00 25.91 89 PHE A O 1
ATOM 704 N N . GLY A 1 90 ? -24.669 -20.657 19.863 1.00 24.48 90 GLY A N 1
ATOM 705 C CA . GLY A 1 90 ? -25.657 -19.667 19.481 1.00 23.37 90 GLY A CA 1
ATOM 706 C C . GLY A 1 90 ? -26.508 -19.179 20.626 1.00 23.65 90 GLY A C 1
ATOM 707 O O . GLY A 1 90 ? -27.628 -18.702 20.407 1.00 24.14 90 GLY A O 1
ATOM 708 N N . LEU A 1 91 ? -26.012 -19.298 21.848 1.00 20.03 91 LEU A N 1
ATOM 709 C CA . LEU A 1 91 ? -26.702 -18.856 23.044 1.00 19.05 91 LEU A CA 1
ATOM 710 C C . LEU A 1 91 ? -26.009 -17.632 23.615 1.00 17.40 91 LEU A C 1
ATOM 711 O O . LEU A 1 91 ? -24.819 -17.408 23.370 1.00 18.45 91 LEU A O 1
ATOM 716 N N . PRO A 1 92 ? -26.722 -16.806 24.368 1.00 16.54 92 PRO A N 1
ATOM 717 C CA . PRO A 1 92 ? -26.072 -15.666 25.015 1.00 18.41 92 PRO A CA 1
ATOM 718 C C . PRO A 1 92 ? -25.105 -16.133 26.089 1.00 20.10 92 PRO A C 1
ATOM 719 O O . PRO A 1 92 ? -25.309 -17.161 26.744 1.00 17.63 92 PRO A O 1
ATOM 723 N N . THR A 1 93 ? -24.025 -15.362 26.242 1.00 17.22 93 THR A N 1
ATOM 724 C CA . THR A 1 93 ? -23.086 -15.603 27.332 1.00 18.08 93 THR A CA 1
ATOM 725 C C . THR A 1 93 ? -23.783 -15.553 28.689 1.00 16.85 93 THR A C 1
ATOM 726 O O . THR A 1 93 ? -23.526 -16.401 29.555 1.00 17.84 93 THR A O 1
ATOM 730 N N . ILE A 1 94 ? -24.647 -14.558 28.891 1.00 15.98 94 ILE A N 1
ATOM 731 C CA . ILE A 1 94 ? -25.407 -14.391 30.127 1.00 15.05 94 ILE A CA 1
ATOM 732 C C . ILE A 1 94 ? -26.763 -15.062 29.928 1.00 18.39 94 ILE A C 1
ATOM 733 O O . ILE A 1 94 ? -27.576 -14.623 29.106 1.00 18.61 94 ILE A O 1
ATOM 738 N N . LEU A 1 95 ? -27.011 -16.122 30.693 1.00 15.14 95 LEU A N 1
ATOM 739 C CA . LEU A 1 95 ? -28.236 -16.905 30.593 1.00 17.19 95 LEU A CA 1
ATOM 740 C C . LEU A 1 95 ? -28.772 -17.090 32.003 1.00 18.00 95 LEU A C 1
ATOM 741 O O . LEU A 1 95 ? -28.089 -17.677 32.847 1.00 18.25 95 LEU A O 1
ATOM 746 N N . GLY A 1 96 ? -29.980 -16.594 32.267 1.00 15.97 96 GLY A N 1
ATOM 747 C CA . GLY A 1 96 ? -30.496 -16.678 33.621 1.00 16.10 96 GLY A CA 1
ATOM 748 C C . GLY A 1 96 ? -32.003 -16.537 33.698 1.00 17.97 96 GLY A C 1
ATOM 749 O O . GLY A 1 96 ? -32.686 -16.313 32.695 1.00 15.55 96 GLY A O 1
ATOM 750 N N . THR A 1 97 ? -32.506 -16.663 34.926 1.00 17.50 97 THR A N 1
ATOM 751 C CA . THR A 1 97 ? -33.928 -16.578 35.239 1.00 18.78 97 THR A CA 1
ATOM 752 C C . THR A 1 97 ? -34.082 -15.902 36.597 1.00 19.18 97 THR A C 1
ATOM 753 O O . THR A 1 97 ? -33.160 -15.903 37.414 1.00 18.17 97 THR A O 1
ATOM 757 N N . VAL A 1 98 ? -35.252 -15.310 36.842 1.00 16.32 98 VAL A N 1
ATOM 758 C CA . VAL A 1 98 ? -35.506 -14.582 38.081 1.00 14.81 98 VAL A CA 1
ATOM 759 C C . VAL A 1 98 ? -36.791 -15.120 38.691 1.00 18.46 98 VAL A C 1
ATOM 760 O O . VAL A 1 98 ? -37.826 -15.167 38.016 1.00 18.30 98 VAL A O 1
ATOM 764 N N . ALA A 1 99 ? -36.727 -15.520 39.962 1.00 16.59 99 ALA A N 1
ATOM 765 C CA . ALA A 1 99 ? -37.889 -16.047 40.667 1.00 18.27 99 ALA A CA 1
ATOM 766 C C . ALA A 1 99 ? -38.258 -15.148 41.840 1.00 20.12 99 ALA A C 1
ATOM 767 O O . ALA A 1 99 ? -37.409 -14.453 42.411 1.00 18.02 99 ALA A O 1
ATOM 769 N N . ARG A 1 100 ? -39.539 -15.173 42.207 1.00 18.24 100 ARG A N 1
ATOM 770 C CA . ARG A 1 100 ? -40.026 -14.466 43.378 1.00 18.00 100 ARG A CA 1
ATOM 771 C C . ARG A 1 100 ? -40.727 -15.462 44.294 1.00 17.94 100 ARG A C 1
ATOM 772 O O . ARG A 1 100 ? -41.458 -16.336 43.818 1.00 19.12 100 ARG A O 1
ATOM 780 N N . TYR A 1 101 ? -40.467 -15.342 45.597 1.00 17.92 101 TYR A N 1
ATOM 781 C CA . TYR A 1 101 ? -41.001 -16.224 46.632 1.00 19.26 101 TYR A CA 1
ATOM 782 C C . TYR A 1 101 ? -41.732 -15.394 47.677 1.00 18.88 101 TYR A C 1
ATOM 783 O O . TYR A 1 101 ? -41.256 -14.330 48.074 1.00 21.40 101 TYR A O 1
ATOM 792 N N . ASP A 1 102 ? -42.889 -15.877 48.133 1.00 18.11 102 ASP A N 1
ATOM 793 C CA . ASP A 1 102 ? -43.591 -15.187 49.206 1.00 19.33 102 ASP A CA 1
ATOM 794 C C . ASP A 1 102 ? -42.775 -15.276 50.487 1.00 18.57 102 ASP A C 1
ATOM 795 O O . ASP A 1 102 ? -42.348 -16.366 50.881 1.00 19.47 102 ASP A O 1
ATOM 800 N N . ASP A 1 103 ? -42.550 -14.130 51.137 1.00 16.80 103 ASP A N 1
ATOM 801 C CA . ASP A 1 103 ? -41.733 -14.131 52.349 1.00 18.89 103 ASP A CA 1
ATOM 802 C C . ASP A 1 103 ? -42.447 -14.787 53.525 1.00 19.83 103 ASP A C 1
ATOM 803 O O . ASP A 1 103 ? -41.789 -15.323 54.429 1.00 20.16 103 ASP A O 1
ATOM 808 N N . THR A 1 104 ? -43.779 -14.739 53.546 1.00 19.48 104 THR A N 1
ATOM 809 C CA . THR A 1 104 ? -44.519 -15.293 54.678 1.00 21.80 104 THR A CA 1
ATOM 810 C C . THR A 1 104 ? -44.569 -16.822 54.623 1.00 20.68 104 THR A C 1
ATOM 811 O O . THR A 1 104 ? -44.283 -17.494 55.622 1.00 22.54 104 THR A O 1
ATOM 815 N N . THR A 1 105 ? -44.910 -17.389 53.465 1.00 18.29 105 THR A N 1
ATOM 816 C CA . THR A 1 105 ? -45.105 -18.833 53.324 1.00 17.95 105 THR A CA 1
ATOM 817 C C . THR A 1 105 ? -43.939 -19.557 52.666 1.00 21.10 105 THR A C 1
ATOM 818 O O . THR A 1 105 ? -43.855 -20.790 52.775 1.00 17.11 105 THR A O 1
ATOM 822 N N . GLY A 1 106 ? -43.068 -18.839 51.960 1.00 18.08 106 GLY A N 1
ATOM 823 C CA . GLY A 1 106 ? -42.026 -19.468 51.178 1.00 16.13 106 GLY A CA 1
ATOM 824 C C . GLY A 1 106 ? -42.412 -19.880 49.770 1.00 16.64 106 GLY A C 1
ATOM 825 O O . GLY A 1 106 ? -41.536 -20.323 49.013 1.00 18.73 106 GLY A O 1
ATOM 826 N N . ALA A 1 107 ? -43.677 -19.730 49.377 1.00 16.10 107 ALA A N 1
ATOM 827 C CA . ALA A 1 107 ? -44.128 -20.307 48.117 1.00 19.75 107 ALA A CA 1
ATOM 828 C C . ALA A 1 107 ? -43.540 -19.569 46.918 1.00 17.61 107 ALA A C 1
ATOM 829 O O . ALA A 1 107 ? -43.408 -18.344 46.930 1.00 18.50 107 ALA A O 1
ATOM 831 N N . LEU A 1 108 ? -43.220 -20.323 45.869 1.00 18.11 108 LEU A N 1
ATOM 832 C CA . LEU A 1 108 ? -42.783 -19.737 44.598 1.00 18.42 108 LEU A CA 1
ATOM 833 C C . LEU A 1 108 ? -43.969 -19.043 43.926 1.00 19.37 108 LEU A C 1
ATOM 834 O O . LEU A 1 108 ? -44.915 -19.708 43.498 1.00 18.90 108 LEU A O 1
ATOM 839 N N . THR A 1 109 ? -43.936 -17.708 43.828 1.00 18.22 109 THR A N 1
ATOM 840 C CA . THR A 1 109 ? -45.084 -16.971 43.299 1.00 18.80 109 THR A CA 1
ATOM 841 C C . THR A 1 109 ? -44.915 -16.507 41.857 1.00 21.13 109 THR A C 1
ATOM 842 O O . THR A 1 109 ? -45.920 -16.321 41.162 1.00 18.67 109 THR A O 1
ATOM 846 N N . ALA A 1 110 ? -43.688 -16.307 41.384 1.00 16.14 110 ALA A N 1
ATOM 847 C CA . ALA A 1 110 ? -43.498 -15.802 40.032 1.00 18.12 110 ALA A CA 1
ATOM 848 C C . ALA A 1 110 ? -42.125 -16.212 39.519 1.00 20.17 110 ALA A C 1
ATOM 849 O O . ALA A 1 110 ? -41.169 -16.351 40.293 1.00 18.21 110 ALA A O 1
ATOM 851 N N . LEU A 1 111 ? -42.047 -16.421 38.204 1.00 17.42 111 LEU A N 1
ATOM 852 C CA . LEU A 1 111 ? -40.828 -16.874 37.543 1.00 17.90 111 LEU A CA 1
ATOM 853 C C . LEU A 1 111 ? -40.778 -16.288 36.137 1.00 20.61 111 LEU A C 1
ATOM 854 O O . LEU A 1 111 ? -41.775 -16.361 35.416 1.00 18.89 111 LEU A O 1
ATOM 859 N N . MET A 1 112 ? -39.626 -15.738 35.734 1.00 19.51 112 MET A N 1
ATOM 860 C CA . MET A 1 112 ? -39.515 -15.121 34.412 1.00 16.93 112 MET A CA 1
ATOM 861 C C . MET A 1 112 ? -38.087 -15.203 33.891 1.00 18.63 112 MET A C 1
ATOM 862 O O . MET A 1 112 ? -37.139 -15.489 34.631 1.00 15.76 112 MET A O 1
ATOM 867 N N . ASP A 1 113 ? -37.953 -14.938 32.588 1.00 16.56 113 ASP A N 1
ATOM 868 C CA . ASP A 1 113 ? -36.647 -14.811 31.944 1.00 17.83 113 ASP A CA 1
ATOM 869 C C . ASP A 1 113 ? -35.772 -13.798 32.670 1.00 18.43 113 ASP A C 1
ATOM 870 O O . ASP A 1 113 ? -36.251 -12.764 33.149 1.00 16.76 113 ASP A O 1
ATOM 875 N N . GLY A 1 114 ? -34.465 -14.078 32.703 1.00 17.70 114 GLY A N 1
ATOM 876 C CA . GLY A 1 114 ? -33.498 -13.132 33.231 1.00 17.78 114 GLY A CA 1
ATOM 877 C C . GLY A 1 114 ? -32.548 -12.548 32.198 1.00 17.99 114 GLY A C 1
ATOM 878 O O . GLY A 1 114 ? -31.770 -11.647 32.526 1.00 17.85 114 GLY A O 1
ATOM 879 N N . VAL A 1 115 ? -32.597 -13.027 30.950 1.00 16.40 115 VAL A N 1
ATOM 880 C CA . VAL A 1 115 ? -31.658 -12.551 29.925 1.00 16.61 115 VAL A CA 1
ATOM 881 C C . VAL A 1 115 ? -31.923 -11.085 29.583 1.00 17.64 115 VAL A C 1
ATOM 882 O O . VAL A 1 115 ? -31.028 -10.231 29.688 1.00 17.31 115 VAL A O 1
ATOM 886 N N . LEU A 1 116 ? -33.148 -10.774 29.133 1.00 16.76 116 LEU A N 1
ATOM 887 C CA . LEU A 1 116 ? -33.474 -9.388 28.794 1.00 17.23 116 LEU A CA 1
ATOM 888 C C . LEU A 1 116 ? -33.400 -8.489 30.025 1.00 18.88 116 LEU A C 1
ATOM 889 O O . LEU A 1 116 ? -32.800 -7.411 29.981 1.00 15.37 116 LEU A O 1
ATOM 894 N N . LEU A 1 117 ? -34.028 -8.914 31.126 1.00 15.69 117 LEU A N 1
ATOM 895 C CA . LEU A 1 117 ? -34.017 -8.143 32.367 1.00 16.29 117 LEU A CA 1
ATOM 896 C C . LEU A 1 117 ? -32.594 -7.786 32.807 1.00 16.18 117 LEU A C 1
ATOM 897 O O . LEU A 1 117 ? -32.344 -6.655 33.243 1.00 13.79 117 LEU A O 1
ATOM 902 N N . THR A 1 118 ? -31.665 -8.741 32.734 1.00 14.91 118 THR A N 1
ATOM 903 C CA . THR A 1 118 ? -30.288 -8.463 33.157 1.00 15.78 118 THR A CA 1
ATOM 904 C C . THR A 1 118 ? -29.675 -7.376 32.279 1.00 17.32 118 THR A C 1
ATOM 905 O O . THR A 1 118 ? -29.071 -6.416 32.777 1.00 16.12 118 THR A O 1
ATOM 909 N N . ALA A 1 119 ? -29.858 -7.496 30.963 1.00 15.07 119 ALA A N 1
ATOM 910 C CA . ALA A 1 119 ? -29.310 -6.496 30.048 1.00 16.68 119 ALA A CA 1
ATOM 911 C C . ALA A 1 119 ? -29.922 -5.127 30.310 1.00 17.27 119 ALA A C 1
ATOM 912 O O . ALA A 1 119 ? -29.221 -4.110 30.276 1.00 16.24 119 ALA A O 1
ATOM 914 N N . LEU A 1 120 ? -31.233 -5.081 30.587 1.00 13.24 120 LEU A N 1
ATOM 915 C CA . LEU A 1 120 ? -31.901 -3.812 30.844 1.00 13.37 120 LEU A CA 1
ATOM 916 C C . LEU A 1 120 ? -31.373 -3.149 32.110 1.00 15.33 120 LEU A C 1
ATOM 917 O O . LEU A 1 120 ? -31.035 -1.959 32.097 1.00 15.21 120 LEU A O 1
ATOM 922 N N . ARG A 1 121 ? -31.342 -3.881 33.234 1.00 15.15 121 ARG A N 1
ATOM 923 C CA . ARG A 1 121 ? -30.974 -3.201 34.476 1.00 14.65 121 ARG A CA 1
ATOM 924 C C . ARG A 1 121 ? -29.480 -2.892 34.533 1.00 15.04 121 ARG A C 1
ATOM 925 O O . ARG A 1 121 ? -29.071 -1.993 35.283 1.00 14.28 121 ARG A O 1
ATOM 933 N N . THR A 1 122 ? -28.668 -3.606 33.753 1.00 14.20 122 THR A N 1
ATOM 934 C CA . THR A 1 122 ? -27.236 -3.328 33.709 1.00 13.06 122 THR A CA 1
ATOM 935 C C . THR A 1 122 ? -26.956 -2.058 32.915 1.00 15.62 122 THR A C 1
ATOM 936 O O . THR A 1 122 ? -26.126 -1.232 33.325 1.00 16.33 122 THR A O 1
ATOM 940 N N . GLY A 1 123 ? -27.646 -1.882 31.784 1.00 14.64 123 GLY A N 1
ATOM 941 C CA . GLY A 1 123 ? -27.617 -0.592 31.114 1.00 14.61 123 GLY A CA 1
ATOM 942 C C . GLY A 1 123 ? -28.153 0.516 31.997 1.00 14.22 123 GLY A C 1
ATOM 943 O O . GLY A 1 123 ? -27.571 1.603 32.074 1.00 16.12 123 GLY A O 1
ATOM 944 N N . ALA A 1 124 ? -29.268 0.254 32.690 1.00 13.40 124 ALA A N 1
ATOM 945 C CA . ALA A 1 124 ? -29.872 1.278 33.529 1.00 13.81 124 ALA A CA 1
ATOM 946 C C . ALA A 1 124 ? -28.922 1.726 34.632 1.00 15.20 124 ALA A C 1
ATOM 947 O O . ALA A 1 124 ? -28.840 2.918 34.938 1.00 15.79 124 ALA A O 1
ATOM 949 N N . ALA A 1 125 ? -28.206 0.785 35.245 1.00 13.78 125 ALA A N 1
ATOM 950 C CA . ALA A 1 125 ? -27.313 1.153 36.342 1.00 16.02 125 ALA A CA 1
ATOM 951 C C . ALA A 1 125 ? -26.199 2.067 35.845 1.00 16.02 125 ALA A C 1
ATOM 952 O O . ALA A 1 125 ? -25.867 3.065 36.502 1.00 14.23 125 ALA A O 1
ATOM 954 N N . SER A 1 126 ? -25.622 1.745 34.679 1.00 13.76 126 SER A N 1
ATOM 955 C CA . SER A 1 126 ? -24.634 2.637 34.071 1.00 14.88 126 SER A CA 1
ATOM 956 C C . SER A 1 126 ? -25.229 4.011 33.787 1.00 16.17 126 SER A C 1
ATOM 957 O O . SER A 1 126 ? -24.552 5.035 33.950 1.00 16.99 126 SER A O 1
ATOM 960 N N . ALA A 1 127 ? -26.497 4.058 33.358 1.00 14.45 127 ALA A N 1
ATOM 961 C CA . ALA A 1 127 ? -27.142 5.342 33.094 1.00 17.57 127 ALA A CA 1
ATOM 962 C C . ALA A 1 127 ? -27.313 6.152 34.372 1.00 16.52 127 ALA A C 1
ATOM 963 O O . ALA A 1 127 ? -27.106 7.371 34.369 1.00 16.46 127 ALA A O 1
ATOM 965 N N . VAL A 1 128 ? -27.695 5.496 35.477 1.00 14.26 128 VAL A N 1
ATOM 966 C CA . VAL A 1 128 ? -27.796 6.196 36.758 1.00 14.63 128 VAL A CA 1
ATOM 967 C C . VAL A 1 128 ? -26.444 6.776 37.158 1.00 15.11 128 VAL A C 1
ATOM 968 O O . VAL A 1 128 ? -26.344 7.941 37.575 1.00 17.06 128 VAL A O 1
ATOM 972 N N . ALA A 1 129 ? -25.390 5.966 37.063 1.00 13.33 129 ALA A N 1
ATOM 973 C CA . ALA A 1 129 ? -24.063 6.434 37.466 1.00 15.82 129 ALA A CA 1
ATOM 974 C C . ALA A 1 129 ? -23.554 7.529 36.544 1.00 18.75 129 ALA A C 1
ATOM 975 O O . ALA A 1 129 ? -22.898 8.474 37.000 1.00 16.21 129 ALA A O 1
ATOM 977 N N . SER A 1 130 ? -23.816 7.399 35.240 1.00 17.08 130 SER A N 1
ATOM 978 C CA . SER A 1 130 ? -23.269 8.355 34.282 1.00 16.06 130 SER A CA 1
ATOM 979 C C . SER A 1 130 ? -24.003 9.686 34.336 1.00 17.47 130 SER A C 1
ATOM 980 O O . SER A 1 130 ? -23.406 10.734 34.064 1.00 16.36 130 SER A O 1
ATOM 983 N N . ARG A 1 131 ? -25.291 9.676 34.680 1.00 17.87 131 ARG A N 1
ATOM 984 C CA . ARG A 1 131 ? -25.976 10.937 34.915 1.00 18.33 131 ARG A CA 1
ATOM 985 C C . ARG A 1 131 ? -25.292 11.720 36.028 1.00 22.21 131 ARG A C 1
ATOM 986 O O . ARG A 1 131 ? -25.181 12.951 35.957 1.00 18.40 131 ARG A O 1
ATOM 994 N N . LEU A 1 132 ? -24.807 11.019 37.056 1.00 18.08 132 LEU A N 1
ATOM 995 C CA . LEU A 1 132 ? -24.148 11.680 38.178 1.00 17.42 132 LEU A CA 1
ATOM 996 C C . LEU A 1 132 ? -22.718 12.106 37.856 1.00 20.21 132 LEU A C 1
ATOM 997 O O . LEU A 1 132 ? -22.251 13.123 38.386 1.00 21.08 132 LEU A O 1
ATOM 1002 N N . LEU A 1 133 ? -21.998 11.344 37.022 1.00 16.78 133 LEU A N 1
ATOM 1003 C CA . LEU A 1 133 ? -20.544 11.466 36.947 1.00 16.83 133 LEU A CA 1
ATOM 1004 C C . LEU A 1 133 ? -19.987 11.745 35.559 1.00 16.05 133 LEU A C 1
ATOM 1005 O O . LEU A 1 133 ? -18.783 12.020 35.444 1.00 13.66 133 LEU A O 1
ATOM 1010 N N . ALA A 1 134 ? -20.784 11.650 34.505 1.00 16.62 134 ALA A N 1
ATOM 1011 C CA . ALA A 1 134 ? -20.319 12.075 33.193 1.00 16.33 134 ALA A CA 1
ATOM 1012 C C . ALA A 1 134 ? -20.767 13.507 32.931 1.00 17.94 134 ALA A C 1
ATOM 1013 O O . ALA A 1 134 ? -21.762 13.982 33.490 1.00 22.19 134 ALA A O 1
ATOM 1015 N N . ARG A 1 135 ? -20.027 14.191 32.072 1.00 20.50 135 ARG A N 1
ATOM 1016 C CA . ARG A 1 135 ? -20.398 15.541 31.682 1.00 20.40 135 ARG A CA 1
ATOM 1017 C C . ARG A 1 135 ? -21.785 15.521 31.043 1.00 19.60 135 ARG A C 1
ATOM 1018 O O . ARG A 1 135 ? -22.052 14.672 30.184 1.00 20.39 135 ARG A O 1
ATOM 1026 N N . PRO A 1 136 ? -22.696 16.406 31.447 1.00 21.83 136 PRO A N 1
ATOM 1027 C CA . PRO A 1 136 ? -24.050 16.371 30.876 1.00 23.09 136 PRO A CA 1
ATOM 1028 C C . PRO A 1 136 ? -24.099 16.669 29.394 1.00 25.50 136 PRO A C 1
ATOM 1029 O O . PRO A 1 136 ? -25.117 16.376 28.758 1.00 24.81 136 PRO A O 1
ATOM 1033 N N . ASP A 1 137 ? -23.037 17.232 28.814 1.00 23.72 137 ASP A N 1
ATOM 1034 C CA . ASP A 1 137 ? -22.981 17.444 27.376 1.00 25.10 137 ASP A CA 1
ATOM 1035 C C . ASP A 1 137 ? -22.116 16.402 26.675 1.00 25.14 137 ASP A C 1
ATOM 1036 O O . ASP A 1 137 ? -21.696 16.622 25.530 1.00 24.97 137 ASP A O 1
ATOM 1041 N N . SER A 1 138 ? -21.844 15.273 27.341 1.00 18.96 138 SER A N 1
ATOM 1042 C CA . SER A 1 138 ? -21.092 14.182 26.728 1.00 18.32 138 SER A CA 1
ATOM 1043 C C . SER A 1 138 ? -21.664 13.822 25.363 1.00 21.40 138 SER A C 1
ATOM 1044 O O . SER A 1 138 ? -22.868 13.589 25.217 1.00 20.83 138 SER A O 1
ATOM 1047 N N . HIS A 1 139 ? -20.787 13.757 24.372 1.00 21.93 139 HIS A N 1
ATOM 1048 C CA . HIS A 1 139 ? -21.177 13.576 22.984 1.00 25.03 139 HIS A CA 1
ATOM 1049 C C . HIS A 1 139 ? -20.654 12.278 22.381 1.00 20.69 139 HIS A C 1
ATOM 1050 O O . HIS A 1 139 ? -21.301 11.716 21.489 1.00 21.01 139 HIS A O 1
ATOM 1057 N N . THR A 1 140 ? -19.526 11.764 22.867 1.00 19.11 140 THR A N 1
ATOM 1058 C CA . THR A 1 140 ? -18.880 10.585 22.300 1.00 18.17 140 THR A CA 1
ATOM 1059 C C . THR A 1 140 ? -18.809 9.479 23.340 1.00 21.61 140 THR A C 1
ATOM 1060 O O . THR A 1 140 ? -18.163 9.643 24.380 1.00 19.93 140 THR A O 1
ATOM 1064 N N . LEU A 1 141 ? -19.440 8.349 23.047 1.00 18.73 141 LEU A N 1
ATOM 1065 C CA . LEU A 1 141 ? -19.356 7.171 23.897 1.00 18.79 141 LEU A CA 1
ATOM 1066 C C . LEU A 1 141 ? -18.311 6.218 23.339 1.00 18.18 141 LEU A C 1
ATOM 1067 O O . LEU A 1 141 ? -18.211 6.030 22.121 1.00 21.32 141 LEU A O 1
ATOM 1072 N N . GLY A 1 142 ? -17.523 5.629 24.229 1.00 16.69 142 GLY A N 1
ATOM 1073 C CA . GLY A 1 142 ? -16.625 4.542 23.879 1.00 16.34 142 GLY A CA 1
ATOM 1074 C C . GLY A 1 142 ? -17.165 3.236 24.437 1.00 16.77 142 GLY A C 1
ATOM 1075 O O . GLY A 1 142 ? -17.681 3.202 25.558 1.00 16.46 142 GLY A O 1
ATOM 1076 N N . LEU A 1 143 ? -17.062 2.169 23.643 1.00 15.17 143 LEU A N 1
ATOM 1077 C CA . LEU A 1 143 ? -17.435 0.828 24.090 1.00 18.47 143 LEU A CA 1
ATOM 1078 C C . LEU A 1 143 ? -16.278 -0.114 23.822 1.00 18.37 143 LEU A C 1
ATOM 1079 O O . LEU A 1 143 ? -15.836 -0.242 22.677 1.00 19.02 143 LEU A O 1
ATOM 1084 N N . ILE A 1 144 ? -15.780 -0.772 24.869 1.00 14.69 144 ILE A N 1
ATOM 1085 C CA . ILE A 1 144 ? -14.817 -1.857 24.722 1.00 16.96 144 ILE A CA 1
ATOM 1086 C C . ILE A 1 144 ? -15.544 -3.150 25.053 1.00 17.60 144 ILE A C 1
ATOM 1087 O O . ILE A 1 144 ? -16.032 -3.321 26.179 1.00 17.79 144 ILE A O 1
ATOM 1092 N N . GLY A 1 145 ? -15.609 -4.060 24.080 1.00 16.61 145 GLY A N 1
ATOM 1093 C CA . GLY A 1 145 ? -16.554 -5.159 24.139 1.00 17.71 145 GLY A CA 1
ATOM 1094 C C . GLY A 1 145 ? -17.867 -4.758 23.486 1.00 16.62 145 GLY A C 1
ATOM 1095 O O . GLY A 1 145 ? -18.538 -3.836 23.955 1.00 15.73 145 GLY A O 1
ATOM 1096 N N . THR A 1 146 ? -18.211 -5.402 22.370 1.00 15.55 146 THR A N 1
ATOM 1097 C CA . THR A 1 146 ? -19.453 -5.089 21.675 1.00 16.88 146 THR A CA 1
ATOM 1098 C C . THR A 1 146 ? -20.304 -6.346 21.575 1.00 19.07 146 THR A C 1
ATOM 1099 O O . THR A 1 146 ? -20.773 -6.713 20.490 1.00 19.04 146 THR A O 1
ATOM 1103 N N . GLY A 1 147 ? -20.500 -7.010 22.703 1.00 15.92 147 GLY A N 1
ATOM 1104 C CA . GLY A 1 147 ? -21.407 -8.137 22.794 1.00 15.99 147 GLY A CA 1
ATOM 1105 C C . GLY A 1 147 ? -22.778 -7.705 23.261 1.00 14.98 147 GLY A C 1
ATOM 1106 O O . GLY A 1 147 ? -23.268 -6.620 22.913 1.00 15.29 147 GLY A O 1
ATOM 1107 N N . ALA A 1 148 ? -23.392 -8.539 24.101 1.00 15.89 148 ALA A N 1
ATOM 1108 C CA . ALA A 1 148 ? -24.777 -8.293 24.493 1.00 13.92 148 ALA A CA 1
ATOM 1109 C C . ALA A 1 148 ? -24.908 -7.059 25.379 1.00 15.51 148 ALA A C 1
ATOM 1110 O O . ALA A 1 148 ? -25.766 -6.206 25.131 1.00 15.27 148 ALA A O 1
ATOM 1112 N N . GLN A 1 149 ? -24.086 -6.940 26.435 1.00 13.28 149 GLN A N 1
ATOM 1113 C CA . GLN A 1 149 ? -24.273 -5.798 27.335 1.00 12.61 149 GLN A CA 1
ATOM 1114 C C . GLN A 1 149 ? -24.026 -4.479 26.615 1.00 12.02 149 GLN A C 1
ATOM 1115 O O . GLN A 1 149 ? -24.667 -3.468 26.926 1.00 13.84 149 GLN A O 1
ATOM 1121 N N . ALA A 1 150 ? -23.104 -4.471 25.654 1.00 14.29 150 ALA A N 1
ATOM 1122 C CA . ALA A 1 150 ? -22.805 -3.233 24.944 1.00 15.94 150 ALA A CA 1
ATOM 1123 C C . ALA A 1 150 ? -24.052 -2.655 24.293 1.00 14.93 150 ALA A C 1
ATOM 1124 O O . ALA A 1 150 ? -24.196 -1.429 24.202 1.00 15.79 150 ALA A O 1
ATOM 1126 N N . VAL A 1 151 ? -24.981 -3.516 23.869 1.00 13.88 151 VAL A N 1
ATOM 1127 C CA . VAL A 1 151 ? -26.213 -3.026 23.248 1.00 13.43 151 VAL A CA 1
ATOM 1128 C C . VAL A 1 151 ? -26.999 -2.168 24.230 1.00 15.89 151 VAL A C 1
ATOM 1129 O O . VAL A 1 151 ? -27.401 -1.045 23.908 1.00 16.29 151 VAL A O 1
ATOM 1133 N N . THR A 1 152 ? -27.212 -2.664 25.458 1.00 15.19 152 THR A N 1
ATOM 1134 C CA . THR A 1 152 ? -28.005 -1.880 26.395 1.00 14.55 152 THR A CA 1
ATOM 1135 C C . THR A 1 152 ? -27.193 -0.794 27.089 1.00 12.86 152 THR A C 1
ATOM 1136 O O . THR A 1 152 ? -27.788 0.169 27.582 1.00 15.41 152 THR A O 1
ATOM 1140 N N . GLN A 1 153 ? -25.858 -0.919 27.137 1.00 15.53 153 GLN A N 1
ATOM 1141 C CA . GLN A 1 153 ? -25.039 0.208 27.576 1.00 16.87 153 GLN A CA 1
ATOM 1142 C C . GLN A 1 153 ? -25.258 1.402 26.658 1.00 16.08 153 GLN A C 1
ATOM 1143 O O . GLN A 1 153 ? -25.559 2.509 27.119 1.00 14.47 153 GLN A O 1
ATOM 1149 N N . LEU A 1 154 ? -25.117 1.186 25.347 1.00 16.35 154 LEU A N 1
ATOM 1150 C CA . LEU A 1 154 ? -25.344 2.265 24.388 1.00 15.59 154 LEU A CA 1
ATOM 1151 C C . LEU A 1 154 ? -26.781 2.775 24.472 1.00 16.29 154 LEU A C 1
ATOM 1152 O O . LEU A 1 154 ? -27.017 3.987 24.518 1.00 14.53 154 LEU A O 1
ATOM 1157 N N . HIS A 1 155 ? -27.753 1.866 24.556 1.00 14.02 155 HIS A N 1
ATOM 1158 C CA . HIS A 1 155 ? -29.145 2.299 24.559 1.00 13.61 155 HIS A CA 1
ATOM 1159 C C . HIS A 1 155 ? -29.454 3.148 25.787 1.00 15.01 155 HIS A C 1
ATOM 1160 O O . HIS A 1 155 ? -29.950 4.274 25.666 1.00 14.02 155 HIS A O 1
ATOM 1167 N N . ALA A 1 156 ? -29.145 2.633 26.986 1.00 13.93 156 ALA A N 1
ATOM 1168 C CA . ALA A 1 156 ? -29.435 3.385 28.208 1.00 16.57 156 ALA A CA 1
ATOM 1169 C C . ALA A 1 156 ? -28.715 4.732 28.226 1.00 13.82 156 ALA A C 1
ATOM 1170 O O . ALA A 1 156 ? -29.304 5.758 28.579 1.00 14.05 156 ALA A O 1
ATOM 1172 N N . LEU A 1 157 ? -27.424 4.744 27.887 1.00 16.05 157 LEU A N 1
ATOM 1173 C CA . LEU A 1 157 ? -26.686 6.002 27.952 1.00 14.83 157 LEU A CA 1
ATOM 1174 C C . LEU A 1 157 ? -27.225 7.013 26.950 1.00 16.39 157 LEU A C 1
ATOM 1175 O O . LEU A 1 157 ? -27.254 8.215 27.242 1.00 16.75 157 LEU A O 1
ATOM 1180 N N . SER A 1 158 ? -27.685 6.544 25.784 1.00 17.74 158 SER A N 1
ATOM 1181 C CA . SER A 1 158 ? -28.261 7.452 24.795 1.00 17.64 158 SER A CA 1
ATOM 1182 C C . SER A 1 158 ? -29.553 8.098 25.283 1.00 20.78 158 SER A C 1
ATOM 1183 O O . SER A 1 158 ? -29.948 9.135 24.739 1.00 20.25 158 SER A O 1
ATOM 1186 N N . LEU A 1 159 ? -30.217 7.530 26.303 1.00 16.59 159 LEU A N 1
ATOM 1187 C CA . LEU A 1 159 ? -31.420 8.160 26.831 1.00 17.41 159 LEU A CA 1
ATOM 1188 C C . LEU A 1 159 ? -31.126 9.212 27.882 1.00 18.97 159 LEU A C 1
ATOM 1189 O O . LEU A 1 159 ? -32.013 10.015 28.193 1.00 20.76 159 LEU A O 1
ATOM 1194 N N . VAL A 1 160 ? -29.926 9.218 28.465 1.00 17.06 160 VAL A N 1
ATOM 1195 C CA . VAL A 1 160 ? -29.618 10.159 29.535 1.00 18.57 160 VAL A CA 1
ATOM 1196 C C . VAL A 1 160 ? -28.526 11.151 29.160 1.00 17.08 160 VAL A C 1
ATOM 1197 O O . VAL A 1 160 ? -28.325 12.130 29.901 1.00 20.03 160 VAL A O 1
ATOM 1201 N N . LEU A 1 161 ? -27.816 10.935 28.054 1.00 21.11 161 LEU A N 1
ATOM 1202 C CA . LEU A 1 161 ? -26.784 11.841 27.575 1.00 18.09 161 LEU A CA 1
ATOM 1203 C C . LEU A 1 161 ? -26.987 12.142 26.097 1.00 20.81 161 LEU A C 1
ATOM 1204 O O . LEU A 1 161 ? -27.483 11.295 25.346 1.00 19.41 161 LEU A O 1
ATOM 1209 N N . PRO A 1 162 ? -26.588 13.336 25.645 1.00 21.13 162 PRO A N 1
ATOM 1210 C CA . PRO A 1 162 ? -26.796 13.731 24.240 1.00 22.44 162 PRO A CA 1
ATOM 1211 C C . PRO A 1 162 ? -25.760 13.133 23.294 1.00 21.71 162 PRO A C 1
ATOM 1212 O O . PRO A 1 162 ? -25.046 13.841 22.570 1.00 24.21 162 PRO A O 1
ATOM 1216 N N . LEU A 1 163 ? -25.688 11.804 23.283 1.00 20.63 163 LEU A N 1
ATOM 1217 C CA . LEU A 1 163 ? -24.664 11.101 22.526 1.00 18.99 163 LEU A CA 1
ATOM 1218 C C . LEU A 1 163 ? -24.895 11.261 21.033 1.00 25.31 163 LEU A C 1
ATOM 1219 O O . LEU A 1 163 ? -26.013 11.079 20.540 1.00 24.33 163 LEU A O 1
ATOM 1224 N N . GLN A 1 164 ? -23.827 11.596 20.312 1.00 21.16 164 GLN A N 1
ATOM 1225 C CA . GLN A 1 164 ? -23.881 11.692 18.865 1.00 27.81 164 GLN A CA 1
ATOM 1226 C C . GLN A 1 164 ? -23.117 10.588 18.157 1.00 25.91 164 GLN A C 1
ATOM 1227 O O . GLN A 1 164 ? -23.413 10.303 16.992 1.00 31.14 164 GLN A O 1
ATOM 1233 N N . ARG A 1 165 ? -22.159 9.950 18.820 1.00 20.84 165 ARG A N 1
ATOM 1234 C CA . ARG A 1 165 ? -21.419 8.884 18.168 1.00 19.69 165 ARG A CA 1
ATOM 1235 C C . ARG A 1 165 ? -20.880 7.926 19.213 1.00 19.21 165 ARG A C 1
ATOM 1236 O O . ARG A 1 165 ? -20.720 8.273 20.387 1.00 20.39 165 ARG A O 1
ATOM 1244 N N . ALA A 1 166 ? -20.623 6.704 18.763 1.00 18.19 166 ALA A N 1
ATOM 1245 C CA . ALA A 1 166 ? -20.031 5.656 19.584 1.00 20.57 166 ALA A CA 1
ATOM 1246 C C . ALA A 1 166 ? -18.815 5.109 18.854 1.00 21.55 166 ALA A C 1
ATOM 1247 O O . ALA A 1 166 ? -18.926 4.668 17.702 1.00 19.34 166 ALA A O 1
ATOM 1249 N N . LEU A 1 167 ? -17.657 5.159 19.516 1.00 17.45 167 LEU A N 1
ATOM 1250 C CA . LEU A 1 167 ? -16.419 4.552 19.036 1.00 17.03 167 LEU A CA 1
ATOM 1251 C C . LEU A 1 167 ? -16.254 3.212 19.741 1.00 18.95 167 LEU A C 1
ATOM 1252 O O . LEU A 1 167 ? -16.238 3.170 20.975 1.00 16.70 167 LEU A O 1
ATOM 1257 N N . VAL A 1 168 ? -16.154 2.120 18.975 1.00 16.17 168 VAL A N 1
ATOM 1258 C CA . VAL A 1 168 ? -16.333 0.792 19.556 1.00 18.99 168 VAL A CA 1
ATOM 1259 C C . VAL A 1 168 ? -15.217 -0.160 19.144 1.00 20.38 168 VAL A C 1
ATOM 1260 O O . VAL A 1 168 ? -14.673 -0.089 18.036 1.00 21.60 168 VAL A O 1
ATOM 1264 N N . TRP A 1 169 ? -14.872 -1.066 20.062 1.00 17.80 169 TRP A N 1
ATOM 1265 C CA . TRP A 1 169 ? -13.861 -2.076 19.807 1.00 17.83 169 TRP A CA 1
ATOM 1266 C C . TRP A 1 169 ? -14.278 -3.400 20.429 1.00 20.14 169 TRP A C 1
ATOM 1267 O O . TRP A 1 169 ? -14.912 -3.430 21.487 1.00 19.95 169 TRP A O 1
ATOM 1278 N N . ASP A 1 170 ? -13.923 -4.483 19.746 1.00 17.35 170 ASP A N 1
ATOM 1279 C CA . ASP A 1 170 ? -14.008 -5.844 20.253 1.00 18.11 170 ASP A CA 1
ATOM 1280 C C . ASP A 1 170 ? -12.802 -6.595 19.713 1.00 21.25 170 ASP A C 1
ATOM 1281 O O . ASP A 1 170 ? -12.311 -6.287 18.623 1.00 20.89 170 ASP A O 1
ATOM 1286 N N . THR A 1 171 ? -12.315 -7.584 20.474 1.00 21.09 171 THR A N 1
ATOM 1287 C CA . THR A 1 171 ? -11.187 -8.371 19.981 1.00 23.03 171 THR A CA 1
ATOM 1288 C C . THR A 1 171 ? -11.607 -9.360 18.906 1.00 24.03 171 THR A C 1
ATOM 1289 O O . THR A 1 171 ? -10.747 -9.883 18.187 1.00 22.19 171 THR A O 1
ATOM 1293 N N . ASP A 1 172 ? -12.905 -9.617 18.778 1.00 22.52 172 ASP A N 1
ATOM 1294 C CA . ASP A 1 172 ? -13.441 -10.468 17.729 1.00 22.52 172 ASP A CA 1
ATOM 1295 C C . ASP A 1 172 ? -13.890 -9.567 16.591 1.00 21.32 172 ASP A C 1
ATOM 1296 O O . ASP A 1 172 ? -14.822 -8.772 16.782 1.00 22.40 172 ASP A O 1
ATOM 1301 N N . PRO A 1 173 ? -13.268 -9.633 15.407 1.00 22.26 173 PRO A N 1
ATOM 1302 C CA . PRO A 1 173 ? -13.650 -8.698 14.336 1.00 20.72 173 PRO A CA 1
ATOM 1303 C C . PRO A 1 173 ? -15.100 -8.837 13.916 1.00 23.46 173 PRO A C 1
ATOM 1304 O O . PRO A 1 173 ? -15.757 -7.826 13.642 1.00 24.03 173 PRO A O 1
ATOM 1308 N N . ALA A 1 174 ? -15.626 -10.065 13.898 1.00 24.51 174 ALA A N 1
ATOM 1309 C CA . ALA A 1 174 ? -17.033 -10.272 13.565 1.00 23.38 174 ALA A CA 1
ATOM 1310 C C . ALA A 1 174 ? -17.953 -9.539 14.535 1.00 23.25 174 ALA A C 1
ATOM 1311 O O . ALA A 1 174 ? -18.993 -9.001 14.131 1.00 21.09 174 ALA A O 1
ATOM 1313 N N . HIS A 1 175 ? -17.597 -9.520 15.823 1.00 20.97 175 HIS A N 1
ATOM 1314 C CA . HIS A 1 175 ? -18.474 -8.928 16.833 1.00 19.70 175 HIS A CA 1
ATOM 1315 C C . HIS A 1 175 ? -18.449 -7.407 16.798 1.00 19.36 175 HIS A C 1
ATOM 1316 O O . HIS A 1 175 ? -19.474 -6.771 17.057 1.00 22.05 175 HIS A O 1
ATOM 1323 N N . ARG A 1 176 ? -17.306 -6.798 16.482 1.00 18.76 176 ARG A N 1
ATOM 1324 C CA . ARG A 1 176 ? -17.297 -5.346 16.368 1.00 21.42 176 ARG A CA 1
ATOM 1325 C C . ARG A 1 176 ? -17.938 -4.890 15.062 1.00 19.99 176 ARG A C 1
ATOM 1326 O O . ARG A 1 176 ? -18.552 -3.821 15.017 1.00 22.41 176 ARG A O 1
ATOM 1334 N N . GLU A 1 177 ? -17.831 -5.692 14.000 1.00 23.79 177 GLU A N 1
ATOM 1335 C CA . GLU A 1 177 ? -18.417 -5.292 12.724 1.00 22.73 177 GLU A CA 1
ATOM 1336 C C . GLU A 1 177 ? -19.934 -5.426 12.716 1.00 23.45 177 GLU A C 1
ATOM 1337 O O . GLU A 1 177 ? -20.605 -4.690 11.990 1.00 22.25 177 GLU A O 1
ATOM 1343 N N . SER A 1 178 ? -20.494 -6.324 13.528 1.00 22.40 178 SER A N 1
ATOM 1344 C CA . SER A 1 178 ? -21.943 -6.470 13.595 1.00 20.94 178 SER A CA 1
ATOM 1345 C C . SER A 1 178 ? -22.598 -5.479 14.542 1.00 21.46 178 SER A C 1
ATOM 1346 O O . SER A 1 178 ? -23.836 -5.420 14.593 1.00 19.69 178 SER A O 1
ATOM 1349 N N . PHE A 1 179 ? -21.814 -4.709 15.304 1.00 19.54 179 PHE A N 1
ATOM 1350 C CA . PHE A 1 179 ? -22.423 -3.900 16.351 1.00 19.70 179 PHE A CA 1
ATOM 1351 C C . PHE A 1 179 ? -23.289 -2.790 15.767 1.00 22.32 179 PHE A C 1
ATOM 1352 O O . PHE A 1 179 ? -24.367 -2.505 16.296 1.00 18.10 179 PHE A O 1
ATOM 1360 N N . ALA A 1 180 ? -22.850 -2.166 14.668 1.00 19.30 180 ALA A N 1
ATOM 1361 C CA . ALA A 1 180 ? -23.620 -1.060 14.108 1.00 21.54 180 ALA A CA 1
ATOM 1362 C C . ALA A 1 180 ? -25.054 -1.477 13.783 1.00 19.95 180 ALA A C 1
ATOM 1363 O O . ALA A 1 180 ? -25.995 -0.719 14.043 1.00 19.65 180 ALA A O 1
ATOM 1365 N N . ARG A 1 181 ? -25.251 -2.685 13.247 1.00 21.28 181 ARG A N 1
ATOM 1366 C CA . ARG A 1 181 ? -26.617 -3.115 12.948 1.00 22.89 181 ARG A CA 1
ATOM 1367 C C . ARG A 1 181 ? -27.428 -3.323 14.223 1.00 21.90 181 ARG A C 1
ATOM 1368 O O . ARG A 1 181 ? -28.613 -2.979 14.274 1.00 19.50 181 ARG A O 1
ATOM 1376 N N . ARG A 1 182 ? -26.818 -3.908 15.256 1.00 18.20 182 ARG A N 1
ATOM 1377 C CA . ARG A 1 182 ? -27.537 -4.095 16.518 1.00 18.09 182 ARG A CA 1
ATOM 1378 C C . ARG A 1 182 ? -27.857 -2.765 17.192 1.00 17.00 182 ARG A C 1
ATOM 1379 O O . ARG A 1 182 ? -28.842 -2.668 17.930 1.00 20.20 182 ARG A O 1
ATOM 1387 N N . ALA A 1 183 ? -27.041 -1.735 16.962 1.00 17.20 183 ALA A N 1
ATOM 1388 C CA . ALA A 1 183 ? -27.195 -0.430 17.598 1.00 18.89 183 ALA A CA 1
ATOM 1389 C C . ALA A 1 183 ? -28.048 0.547 16.798 1.00 17.33 183 ALA A C 1
ATOM 1390 O O . ALA A 1 183 ? -28.383 1.620 17.315 1.00 17.81 183 ALA A O 1
ATOM 1392 N N . ALA A 1 184 ? -28.405 0.196 15.561 1.00 18.83 184 ALA A N 1
ATOM 1393 C CA . ALA A 1 184 ? -28.970 1.170 14.626 1.00 20.07 184 ALA A CA 1
ATOM 1394 C C . ALA A 1 184 ? -30.186 1.890 15.196 1.00 18.64 184 ALA A C 1
ATOM 1395 O O . ALA A 1 184 ? -30.345 3.105 15.003 1.00 17.73 184 ALA A O 1
ATOM 1397 N N . PHE A 1 185 ? -31.056 1.163 15.906 1.00 18.58 185 PHE A N 1
ATOM 1398 C CA . PHE A 1 185 ? -32.312 1.744 16.370 1.00 18.41 185 PHE A CA 1
ATOM 1399 C C . PHE A 1 185 ? -32.099 2.937 17.288 1.00 19.77 185 PHE A C 1
ATOM 1400 O O . PHE A 1 185 ? -32.989 3.788 17.392 1.00 21.71 185 PHE A O 1
ATOM 1408 N N . THR A 1 186 ? -30.934 3.025 17.951 1.00 17.44 186 THR A N 1
ATOM 1409 C CA . THR A 1 186 ? -30.676 4.120 18.879 1.00 16.92 186 THR A CA 1
ATOM 1410 C C . THR A 1 186 ? -30.407 5.434 18.172 1.00 17.72 186 THR A C 1
ATOM 1411 O O . THR A 1 186 ? -30.494 6.492 18.809 1.00 20.25 186 THR A O 1
ATOM 1415 N N . GLY A 1 187 ? -30.044 5.390 16.895 1.00 18.00 187 GLY A N 1
ATOM 1416 C CA . GLY A 1 187 ? -29.694 6.593 16.173 1.00 20.30 187 GLY A CA 1
ATOM 1417 C C . GLY A 1 187 ? -28.311 7.136 16.470 1.00 25.33 187 GLY A C 1
ATOM 1418 O O . GLY A 1 187 ? -27.968 8.217 15.969 1.00 24.43 187 GLY A O 1
ATOM 1419 N N . VAL A 1 188 ? -27.515 6.443 17.280 1.00 20.74 188 VAL A N 1
ATOM 1420 C CA . VAL A 1 188 ? -26.149 6.871 17.578 1.00 21.09 188 VAL A CA 1
ATOM 1421 C C . VAL A 1 188 ? -25.224 6.250 16.539 1.00 21.53 188 VAL A C 1
ATOM 1422 O O . VAL A 1 188 ? -25.159 5.022 16.408 1.00 21.83 188 VAL A O 1
ATOM 1426 N N . SER A 1 189 ? -24.510 7.088 15.785 1.00 21.39 189 SER A N 1
ATOM 1427 C CA . SER A 1 189 ? -23.644 6.548 14.746 1.00 25.56 189 SER A CA 1
ATOM 1428 C C . SER A 1 189 ? -22.487 5.783 15.378 1.00 23.04 189 SER A C 1
ATOM 1429 O O . SER A 1 189 ? -21.936 6.193 16.404 1.00 25.08 189 SER A O 1
ATOM 1432 N N . VAL A 1 190 ? -22.120 4.667 14.758 1.00 19.02 190 VAL A N 1
ATOM 1433 C CA . VAL A 1 190 ? -21.122 3.751 15.298 1.00 19.29 190 VAL A CA 1
ATOM 1434 C C . VAL A 1 190 ? -19.911 3.753 14.382 1.00 23.13 190 VAL A C 1
ATOM 1435 O O . VAL A 1 190 ? -20.049 3.646 13.158 1.00 23.30 190 VAL A O 1
ATOM 1439 N N . GLU A 1 191 ? -18.729 3.851 14.977 1.00 19.46 191 GLU A N 1
ATOM 1440 C CA . GLU A 1 191 ? -17.464 3.806 14.257 1.00 24.70 191 GLU A CA 1
ATOM 1441 C C . GLU A 1 191 ? -16.529 2.873 15.006 1.00 22.68 191 GLU A C 1
ATOM 1442 O O . GLU A 1 191 ? -16.374 3.003 16.225 1.00 22.42 191 GLU A O 1
ATOM 1448 N N . ILE A 1 192 ? -15.945 1.909 14.297 1.00 22.37 192 ILE A N 1
ATOM 1449 C CA . ILE A 1 192 ? -14.960 1.034 14.917 1.00 21.86 192 ILE A CA 1
ATOM 1450 C C . ILE A 1 192 ? -13.673 1.818 15.136 1.00 26.27 192 ILE A C 1
ATOM 1451 O O . ILE A 1 192 ? -13.229 2.577 14.260 1.00 26.46 192 ILE A O 1
ATOM 1456 N N . ALA A 1 193 ? -13.083 1.665 16.321 1.00 21.19 193 ALA A N 1
ATOM 1457 C CA . ALA A 1 193 ? -11.890 2.421 16.681 1.00 22.56 193 ALA A CA 1
ATOM 1458 C C . ALA A 1 193 ? -11.085 1.620 17.690 1.00 24.50 193 ALA A C 1
ATOM 1459 O O . ALA A 1 193 ? -11.655 0.950 18.561 1.00 22.15 193 ALA A O 1
ATOM 1461 N N . GLU A 1 194 ? -9.761 1.679 17.563 1.00 22.56 194 GLU A N 1
ATOM 1462 C CA . GLU A 1 194 ? -8.916 0.910 18.450 1.00 21.77 194 GLU A CA 1
ATOM 1463 C C . GLU A 1 194 ? -8.949 1.503 19.859 1.00 19.72 194 GLU A C 1
ATOM 1464 O O . GLU A 1 194 ? -9.262 2.682 20.042 1.00 22.62 194 GLU A O 1
ATOM 1470 N N . PRO A 1 195 ? -8.659 0.686 20.876 1.00 20.31 195 PRO A N 1
ATOM 1471 C CA . PRO A 1 195 ? -8.821 1.161 22.263 1.00 20.70 195 PRO A CA 1
ATOM 1472 C C . PRO A 1 195 ? -8.068 2.439 22.583 1.00 19.99 195 PRO A C 1
ATOM 1473 O O . PRO A 1 195 ? -8.580 3.273 23.338 1.00 19.26 195 PRO A O 1
ATOM 1477 N N . ALA A 1 196 ? -6.865 2.633 22.030 1.00 21.23 196 ALA A N 1
ATOM 1478 C CA . ALA A 1 196 ? -6.138 3.865 22.319 1.00 23.62 196 ALA A CA 1
ATOM 1479 C C . ALA A 1 196 ? -6.886 5.083 21.789 1.00 21.42 196 ALA A C 1
ATOM 1480 O O . ALA A 1 196 ? -6.907 6.136 22.437 1.00 21.21 196 ALA A O 1
ATOM 1482 N N . ARG A 1 197 ? -7.531 4.953 20.626 1.00 21.28 197 ARG A N 1
ATOM 1483 C CA . ARG A 1 197 ? -8.318 6.065 20.104 1.00 23.42 197 ARG A CA 1
ATOM 1484 C C . ARG A 1 197 ? -9.551 6.309 20.963 1.00 21.33 197 ARG A C 1
ATOM 1485 O O . ARG A 1 197 ? -9.925 7.460 21.212 1.00 19.55 197 ARG A O 1
ATOM 1493 N N . ILE A 1 198 ? -10.189 5.233 21.428 1.00 19.41 198 ILE A N 1
ATOM 1494 C CA . ILE A 1 198 ? -11.349 5.371 22.302 1.00 18.30 198 ILE A CA 1
ATOM 1495 C C . ILE A 1 198 ? -10.960 6.089 23.586 1.00 18.74 198 ILE A C 1
ATOM 1496 O O . ILE A 1 198 ? -11.658 7.006 24.038 1.00 19.18 198 ILE A O 1
ATOM 1501 N N . ALA A 1 199 ? -9.824 5.701 24.179 1.00 20.44 199 ALA A N 1
ATOM 1502 C CA . ALA A 1 199 ? -9.342 6.366 25.388 1.00 22.14 199 ALA A CA 1
ATOM 1503 C C . ALA A 1 199 ? -9.122 7.858 25.155 1.00 20.89 199 ALA A C 1
ATOM 1504 O O . ALA A 1 199 ? -9.493 8.686 25.994 1.00 21.14 199 ALA A O 1
ATOM 1506 N N . ALA A 1 200 ? -8.554 8.223 24.001 1.00 22.65 200 ALA A N 1
ATOM 1507 C CA . ALA A 1 200 ? -8.239 9.627 23.748 1.00 24.88 200 ALA A CA 1
ATOM 1508 C C . ALA A 1 200 ? -9.478 10.471 23.471 1.00 24.24 200 ALA A C 1
ATOM 1509 O O . ALA A 1 200 ? -9.498 11.660 23.814 1.00 25.42 200 ALA A O 1
ATOM 1511 N N . GLU A 1 201 ? -10.517 9.898 22.853 1.00 21.43 201 GLU A N 1
ATOM 1512 C CA . GLU A 1 201 ? -11.584 10.712 22.289 1.00 20.54 201 GLU A CA 1
ATOM 1513 C C . GLU A 1 201 ? -12.920 10.622 23.016 1.00 23.00 201 GLU A C 1
ATOM 1514 O O . GLU A 1 201 ? -13.755 11.510 22.830 1.00 22.14 201 GLU A O 1
ATOM 1520 N N . ALA A 1 202 ? -13.142 9.607 23.846 1.00 19.05 202 ALA A N 1
ATOM 1521 C CA . ALA A 1 202 ? -14.468 9.418 24.428 1.00 16.48 202 ALA A CA 1
ATOM 1522 C C . ALA A 1 202 ? -14.701 10.337 25.620 1.00 18.92 202 ALA A C 1
ATOM 1523 O O . ALA A 1 202 ? -13.787 10.633 26.398 1.00 19.41 202 ALA A O 1
ATOM 1525 N N . ASP A 1 203 ? -15.953 10.772 25.771 1.00 18.37 203 ASP A N 1
ATOM 1526 C CA . ASP A 1 203 ? -16.400 11.463 26.976 1.00 16.83 203 ASP A CA 1
ATOM 1527 C C . ASP A 1 203 ? -16.854 10.498 28.065 1.00 20.38 203 ASP A C 1
ATOM 1528 O O . ASP A 1 203 ? -16.713 10.791 29.259 1.00 16.77 203 ASP A O 1
ATOM 1533 N N . VAL A 1 204 ? -17.419 9.366 27.673 1.00 16.69 204 VAL A N 1
ATOM 1534 C CA . VAL A 1 204 ? -17.841 8.324 28.601 1.00 14.99 204 VAL A CA 1
ATOM 1535 C C . VAL A 1 204 ? -17.517 6.993 27.936 1.00 15.49 204 VAL A C 1
ATOM 1536 O O . VAL A 1 204 ? -17.595 6.873 26.712 1.00 17.01 204 VAL A O 1
ATOM 1540 N N . ILE A 1 205 ? -17.091 6.010 28.724 1.00 14.45 205 ILE A N 1
ATOM 1541 C CA . ILE A 1 205 ? -16.740 4.693 28.203 1.00 14.51 205 ILE A CA 1
ATOM 1542 C C . ILE A 1 205 ? -17.476 3.655 29.036 1.00 16.80 205 ILE A C 1
ATOM 1543 O O . ILE A 1 205 ? -17.604 3.821 30.252 1.00 16.44 205 ILE A O 1
ATOM 1548 N N . SER A 1 206 ? -17.965 2.597 28.389 1.00 15.58 206 SER A N 1
ATOM 1549 C CA . SER A 1 206 ? -18.358 1.371 29.080 1.00 13.95 206 SER A CA 1
ATOM 1550 C C . SER A 1 206 ? -17.463 0.233 28.610 1.00 16.99 206 SER A C 1
ATOM 1551 O O . SER A 1 206 ? -17.318 0.008 27.403 1.00 17.34 206 SER A O 1
ATOM 1554 N N . THR A 1 207 ? -16.856 -0.482 29.558 1.00 14.60 207 THR A N 1
ATOM 1555 C CA . THR A 1 207 ? -16.150 -1.720 29.256 1.00 12.94 207 THR A CA 1
ATOM 1556 C C . THR A 1 207 ? -17.033 -2.886 29.677 1.00 16.05 207 THR A C 1
ATOM 1557 O O . THR A 1 207 ? -17.529 -2.913 30.806 1.00 17.66 207 THR A O 1
ATOM 1561 N N . ALA A 1 208 ? -17.260 -3.830 28.754 1.00 13.10 208 ALA A N 1
ATOM 1562 C CA . ALA A 1 208 ? -18.157 -4.954 29.038 1.00 14.90 208 ALA A CA 1
ATOM 1563 C C . ALA A 1 208 ? -17.676 -6.106 28.158 1.00 16.59 208 ALA A C 1
ATOM 1564 O O . ALA A 1 208 ? -18.230 -6.389 27.086 1.00 16.41 208 ALA A O 1
ATOM 1566 N N . THR A 1 209 ? -16.593 -6.748 28.605 1.00 14.75 209 THR A N 1
ATOM 1567 C CA . THR A 1 209 ? -15.917 -7.777 27.837 1.00 14.17 209 THR A CA 1
ATOM 1568 C C . THR A 1 209 ? -15.979 -9.110 28.562 1.00 14.74 209 THR A C 1
ATOM 1569 O O . THR A 1 209 ? -16.170 -9.170 29.780 1.00 16.18 209 THR A O 1
ATOM 1573 N N . SER A 1 210 ? -15.753 -10.179 27.802 1.00 15.53 210 SER A N 1
ATOM 1574 C CA . SER A 1 210 ? -15.523 -11.507 28.364 1.00 15.16 210 SER A CA 1
ATOM 1575 C C . SER A 1 210 ? -14.029 -11.814 28.457 1.00 17.41 210 SER A C 1
ATOM 1576 O O . SER A 1 210 ? -13.604 -12.952 28.237 1.00 18.27 210 SER A O 1
ATOM 1579 N N . VAL A 1 211 ? -13.216 -10.799 28.771 1.00 14.88 211 VAL A N 1
ATOM 1580 C CA . VAL A 1 211 ? -11.774 -11.008 28.910 1.00 16.07 211 VAL A CA 1
ATOM 1581 C C . VAL A 1 211 ? -11.523 -12.018 30.021 1.00 17.43 211 VAL A C 1
ATOM 1582 O O . VAL A 1 211 ? -12.229 -12.045 31.039 1.00 16.07 211 VAL A O 1
ATOM 1586 N N . ALA A 1 212 ? -10.521 -12.865 29.822 1.00 20.25 212 ALA A N 1
ATOM 1587 C CA . ALA A 1 212 ? -10.219 -13.914 30.781 1.00 19.14 212 ALA A CA 1
ATOM 1588 C C . ALA A 1 212 ? -9.496 -13.352 32.008 1.00 18.60 212 ALA A C 1
ATOM 1589 O O . ALA A 1 212 ? -8.970 -12.234 32.004 1.00 20.04 212 ALA A O 1
ATOM 1591 N N . VAL A 1 213 ? -9.490 -14.157 33.073 1.00 20.73 213 VAL A N 1
ATOM 1592 C CA . VAL A 1 213 ? -8.759 -13.817 34.287 1.00 20.50 213 VAL A CA 1
ATOM 1593 C C . VAL A 1 213 ? -7.310 -13.521 33.935 1.00 22.01 213 VAL A C 1
ATOM 1594 O O . VAL A 1 213 ? -6.652 -14.303 33.238 1.00 21.93 213 VAL A O 1
ATOM 1598 N N . GLY A 1 214 ? -6.813 -12.377 34.407 1.00 22.67 214 GLY A N 1
ATOM 1599 C CA . GLY A 1 214 ? -5.416 -12.028 34.251 1.00 26.85 214 GLY A CA 1
ATOM 1600 C C . GLY A 1 214 ? -5.022 -11.464 32.904 1.00 29.08 214 GLY A C 1
ATOM 1601 O O . GLY A 1 214 ? -3.831 -11.197 32.692 1.00 27.47 214 GLY A O 1
ATOM 1602 N N . GLN A 1 215 ? -5.969 -11.271 31.985 1.00 23.87 215 GLN A N 1
ATOM 1603 C CA . GLN A 1 215 ? -5.650 -10.810 30.639 1.00 23.99 215 GLN A CA 1
ATOM 1604 C C . GLN A 1 215 ? -6.078 -9.369 30.391 1.00 24.77 215 GLN A C 1
ATOM 1605 O O . GLN A 1 215 ? -6.061 -8.915 29.241 1.00 24.82 215 GLN A O 1
ATOM 1611 N N . GLY A 1 216 ? -6.457 -8.634 31.439 1.00 23.49 216 GLY A N 1
ATOM 1612 C CA . GLY A 1 216 ? -6.605 -7.210 31.328 1.00 21.93 216 GLY A CA 1
ATOM 1613 C C . GLY A 1 216 ? -5.255 -6.519 31.199 1.00 28.14 216 GLY A C 1
ATOM 1614 O O . GLY A 1 216 ? -4.198 -7.157 31.268 1.00 26.79 216 GLY A O 1
ATOM 1615 N N . PRO A 1 217 ? -5.280 -5.189 31.008 1.00 22.87 217 PRO A N 1
ATOM 1616 C CA . PRO A 1 217 ? -6.527 -4.264 30.887 1.00 20.85 217 PRO A CA 1
ATOM 1617 C C . PRO A 1 217 ? -7.056 -4.366 29.420 1.00 21.65 217 PRO A C 1
ATOM 1618 O O . PRO A 1 217 ? -6.300 -4.745 28.483 1.00 22.77 217 PRO A O 1
ATOM 1622 N N . VAL A 1 218 ? -8.346 -4.059 29.241 1.00 17.36 218 VAL A N 1
ATOM 1623 C CA . VAL A 1 218 ? -8.929 -3.992 27.903 1.00 18.66 218 VAL A CA 1
ATOM 1624 C C . VAL A 1 218 ? -8.890 -2.582 27.351 1.00 18.83 218 VAL A C 1
ATOM 1625 O O . VAL A 1 218 ? -9.147 -2.383 26.154 1.00 18.35 218 VAL A O 1
ATOM 1629 N N . LEU A 1 219 ? -8.631 -1.591 28.201 1.00 17.79 219 LEU A N 1
ATOM 1630 C CA . LEU A 1 219 ? -8.406 -0.212 27.846 1.00 19.59 219 LEU A CA 1
ATOM 1631 C C . LEU A 1 219 ? -6.986 0.130 28.271 1.00 24.83 219 LEU A C 1
ATOM 1632 O O . LEU A 1 219 ? -6.603 -0.181 29.408 1.00 23.40 219 LEU A O 1
ATOM 1637 N N . PRO A 1 220 ? -6.168 0.714 27.400 1.00 22.03 220 PRO A N 1
ATOM 1638 C CA . PRO A 1 220 ? -4.761 0.944 27.745 1.00 27.82 220 PRO A CA 1
ATOM 1639 C C . PRO A 1 220 ? -4.571 2.135 28.666 1.00 28.82 220 PRO A C 1
ATOM 1640 O O . PRO A 1 220 ? -5.351 3.091 28.664 1.00 27.17 220 PRO A O 1
ATOM 1644 N N . ASP A 1 221 ? -3.502 2.059 29.464 1.00 27.36 221 ASP A N 1
ATOM 1645 C CA . ASP A 1 221 ? -3.109 3.138 30.371 1.00 30.63 221 ASP A CA 1
ATOM 1646 C C . ASP A 1 221 ? -2.431 4.217 29.541 1.00 33.45 221 ASP A C 1
ATOM 1647 O O . ASP A 1 221 ? -1.212 4.224 29.360 1.00 32.42 221 ASP A O 1
ATOM 1652 N N . THR A 1 222 ? -3.233 5.133 29.015 1.00 32.07 222 THR A N 1
ATOM 1653 C CA . THR A 1 222 ? -2.707 6.206 28.185 1.00 35.76 222 THR A CA 1
ATOM 1654 C C . THR A 1 222 ? -3.569 7.448 28.401 1.00 31.48 222 THR A C 1
ATOM 1655 O O . THR A 1 222 ? -4.371 7.517 29.341 1.00 33.63 222 THR A O 1
ATOM 1659 N N . GLY A 1 223 ? -3.384 8.444 27.540 1.00 31.05 223 GLY A N 1
ATOM 1660 C CA . GLY A 1 223 ? -4.094 9.698 27.669 1.00 29.85 223 GLY A CA 1
ATOM 1661 C C . GLY A 1 223 ? -5.598 9.533 27.574 1.00 27.82 223 GLY A C 1
ATOM 1662 O O . GLY A 1 223 ? -6.097 8.845 26.679 1.00 27.34 223 GLY A O 1
ATOM 1663 N N . VAL A 1 224 ? -6.327 10.141 28.508 1.00 25.36 224 VAL A N 1
ATOM 1664 C CA . VAL A 1 224 ? -7.782 10.191 28.468 1.00 23.96 224 VAL A CA 1
ATOM 1665 C C . VAL A 1 224 ? -8.205 11.637 28.687 1.00 26.61 224 VAL A C 1
ATOM 1666 O O . VAL A 1 224 ? -7.434 12.471 29.164 1.00 23.89 224 VAL A O 1
ATOM 1670 N N . ARG A 1 225 ? -9.448 11.933 28.331 1.00 19.85 225 ARG A N 1
ATOM 1671 C CA . ARG A 1 225 ? -9.960 13.270 28.576 1.00 23.44 225 ARG A CA 1
ATOM 1672 C C . ARG A 1 225 ? -10.108 13.511 30.072 1.00 24.88 225 ARG A C 1
ATOM 1673 O O . ARG A 1 225 ? -10.380 12.592 30.848 1.00 22.14 225 ARG A O 1
ATOM 1681 N N . GLU A 1 226 ? -9.929 14.776 30.467 1.00 23.25 226 GLU A N 1
ATOM 1682 C CA . GLU A 1 226 ? -9.908 15.129 31.883 1.00 23.48 226 GLU A CA 1
ATOM 1683 C C . GLU A 1 226 ? -11.204 14.747 32.585 1.00 20.38 226 GLU A C 1
ATOM 1684 O O . GLU A 1 226 ? -11.179 14.363 33.756 1.00 20.46 226 GLU A O 1
ATOM 1690 N N . HIS A 1 227 ? -12.330 14.823 31.881 1.00 18.76 227 HIS A N 1
ATOM 1691 C CA . HIS A 1 227 ? -13.653 14.603 32.459 1.00 18.57 227 HIS A CA 1
ATOM 1692 C C . HIS A 1 227 ? -14.172 13.186 32.263 1.00 21.94 227 HIS A C 1
ATOM 1693 O O . HIS A 1 227 ? -15.328 12.920 32.613 1.00 17.95 227 HIS A O 1
ATOM 1700 N N . LEU A 1 228 ? -13.358 12.283 31.712 1.00 17.32 228 LEU A N 1
ATOM 1701 C CA . LEU A 1 228 ? -13.833 10.951 31.332 1.00 16.60 228 LEU A CA 1
ATOM 1702 C C . LEU A 1 228 ? -14.538 10.244 32.486 1.00 19.23 228 LEU A C 1
ATOM 1703 O O . LEU A 1 228 ? -14.061 10.250 33.629 1.00 17.68 228 LEU A O 1
ATOM 1708 N N . HIS A 1 229 ? -15.691 9.649 32.182 1.00 15.35 229 HIS A N 1
ATOM 1709 C CA . HIS A 1 229 ? -16.348 8.707 33.079 1.00 13.97 229 HIS A CA 1
ATOM 1710 C C . HIS A 1 229 ? -16.359 7.319 32.454 1.00 14.48 229 HIS A C 1
ATOM 1711 O O . HIS A 1 229 ? -16.724 7.165 31.283 1.00 15.82 229 HIS A O 1
ATOM 1718 N N . ILE A 1 230 ? -15.992 6.307 33.240 1.00 13.88 230 ILE A N 1
ATOM 1719 C CA . ILE A 1 230 ? -15.973 4.924 32.777 1.00 16.29 230 ILE A CA 1
ATOM 1720 C C . ILE A 1 230 ? -16.980 4.123 33.587 1.00 18.01 230 ILE A C 1
ATOM 1721 O O . ILE A 1 230 ? -16.938 4.147 34.822 1.00 14.66 230 ILE A O 1
ATOM 1726 N N . ASN A 1 231 ? -17.869 3.402 32.895 1.00 14.14 231 ASN A N 1
ATOM 1727 C CA . ASN A 1 231 ? -18.658 2.345 33.525 1.00 15.18 231 ASN A CA 1
ATOM 1728 C C . ASN A 1 231 ? -17.907 1.039 33.308 1.00 15.36 231 ASN A C 1
ATOM 1729 O O . ASN A 1 231 ? -17.820 0.546 32.178 1.00 15.21 231 ASN A O 1
ATOM 1734 N N . ALA A 1 232 ? -17.322 0.502 34.379 1.00 14.59 232 ALA A N 1
ATOM 1735 C CA . ALA A 1 232 ? -16.586 -0.758 34.315 1.00 14.00 232 ALA A CA 1
ATOM 1736 C C . ALA A 1 232 ? -17.578 -1.876 34.623 1.00 15.10 232 ALA A C 1
ATOM 1737 O O . ALA A 1 232 ? -17.946 -2.101 35.777 1.00 15.44 232 ALA A O 1
ATOM 1739 N N . VAL A 1 233 ? -18.053 -2.556 33.579 1.00 15.35 233 VAL A N 1
ATOM 1740 C CA . VAL A 1 233 ? -19.242 -3.398 33.717 1.00 15.84 233 VAL A CA 1
ATOM 1741 C C . VAL A 1 233 ? -18.844 -4.866 33.753 1.00 15.22 233 VAL A C 1
ATOM 1742 O O . VAL A 1 233 ? -19.508 -5.681 34.409 1.00 16.17 233 VAL A O 1
ATOM 1746 N N . GLY A 1 234 ? -17.766 -5.214 33.043 1.00 16.58 234 GLY A N 1
ATOM 1747 C CA . GLY A 1 234 ? -17.288 -6.585 33.016 1.00 16.94 234 GLY A CA 1
ATOM 1748 C C . GLY A 1 234 ? -17.049 -7.108 34.420 1.00 19.98 234 GLY A C 1
ATOM 1749 O O . GLY A 1 234 ? -16.513 -6.387 35.261 1.00 21.34 234 GLY A O 1
ATOM 1750 N N . ALA A 1 235 ? -17.481 -8.338 34.692 1.00 17.35 235 ALA A N 1
ATOM 1751 C CA . ALA A 1 235 ? -17.462 -8.907 36.038 1.00 19.87 235 ALA A CA 1
ATOM 1752 C C . ALA A 1 235 ? -17.900 -10.356 35.961 1.00 20.85 235 ALA A C 1
ATOM 1753 O O . ALA A 1 235 ? -18.972 -10.639 35.422 1.00 21.65 235 ALA A O 1
ATOM 1755 N N . ASP A 1 236 ? -17.082 -11.269 36.481 1.00 19.05 236 ASP A N 1
ATOM 1756 C CA . ASP A 1 236 ? -17.458 -12.676 36.546 1.00 21.71 236 ASP A CA 1
ATOM 1757 C C . ASP A 1 236 ? -16.577 -13.438 37.531 1.00 22.63 236 ASP A C 1
ATOM 1758 O O . ASP A 1 236 ? -16.984 -13.672 38.675 1.00 22.18 236 ASP A O 1
ATOM 1763 N N . LEU A 1 237 ? -15.383 -13.831 37.101 1.00 19.31 237 LEU A N 1
ATOM 1764 C CA . LEU A 1 237 ? -14.483 -14.612 37.935 1.00 22.43 237 LEU A CA 1
ATOM 1765 C C . LEU A 1 237 ? -13.591 -13.708 38.773 1.00 23.60 237 LEU A C 1
ATOM 1766 O O . LEU A 1 237 ? -13.217 -12.607 38.359 1.00 21.50 237 LEU A O 1
ATOM 1771 N N . VAL A 1 238 ? -13.255 -14.182 39.973 1.00 25.29 238 VAL A N 1
ATOM 1772 C CA . VAL A 1 238 ? -12.218 -13.515 40.744 1.00 20.38 238 VAL A CA 1
ATOM 1773 C C . VAL A 1 238 ? -10.946 -13.493 39.911 1.00 20.80 238 VAL A C 1
ATOM 1774 O O . VAL A 1 238 ? -10.575 -14.499 39.293 1.00 20.99 238 VAL A O 1
ATOM 1778 N N . GLY A 1 239 ? -10.291 -12.329 39.857 1.00 19.51 239 GLY A N 1
ATOM 1779 C CA . GLY A 1 239 ? -9.082 -12.150 39.078 1.00 20.38 239 GLY A CA 1
ATOM 1780 C C . GLY A 1 239 ? -9.307 -11.561 37.697 1.00 22.90 239 GLY A C 1
ATOM 1781 O O . GLY A 1 239 ? -8.330 -11.280 36.992 1.00 23.89 239 GLY A O 1
ATOM 1782 N N . LYS A 1 240 ? -10.559 -11.386 37.291 1.00 20.28 240 LYS A N 1
ATOM 1783 C CA . LYS A 1 240 ? -10.895 -10.735 36.031 1.00 19.15 240 LYS A CA 1
ATOM 1784 C C . LYS A 1 240 ? -11.055 -9.248 36.294 1.00 16.81 240 LYS A C 1
ATOM 1785 O O . LYS A 1 240 ? -11.859 -8.850 37.143 1.00 17.84 240 LYS A O 1
ATOM 1791 N N . THR A 1 241 ? -10.267 -8.434 35.592 1.00 17.72 241 THR A N 1
ATOM 1792 C CA . THR A 1 241 ? -10.406 -6.988 35.625 1.00 15.32 241 THR A CA 1
ATOM 1793 C C . THR A 1 241 ? -10.294 -6.459 34.204 1.00 16.73 241 THR A C 1
ATOM 1794 O O . THR A 1 241 ? -9.826 -7.153 33.293 1.00 17.50 241 THR A O 1
ATOM 1798 N N . GLU A 1 242 ? -10.714 -5.207 34.025 1.00 17.19 242 GLU A N 1
ATOM 1799 C CA . GLU A 1 242 ? -10.707 -4.590 32.707 1.00 17.66 242 GLU A CA 1
ATOM 1800 C C . GLU A 1 242 ? -9.899 -3.308 32.625 1.00 16.52 242 GLU A C 1
ATOM 1801 O O . GLU A 1 242 ? -9.475 -2.942 31.524 1.00 19.91 242 GLU A O 1
ATOM 1807 N N . LEU A 1 243 ? -9.677 -2.609 33.744 1.00 17.28 243 LEU A N 1
ATOM 1808 C CA . LEU A 1 243 ? -9.062 -1.296 33.634 1.00 16.79 243 LEU A CA 1
ATOM 1809 C C . LEU A 1 243 ? -7.614 -1.322 34.125 1.00 19.33 243 LEU A C 1
ATOM 1810 O O . LEU A 1 243 ? -7.235 -2.161 34.951 1.00 19.36 243 LEU A O 1
ATOM 1815 N N . PRO A 1 244 ? -6.783 -0.409 33.643 1.00 17.53 244 PRO A N 1
ATOM 1816 C CA . PRO A 1 244 ? -5.394 -0.373 34.111 1.00 21.56 244 PRO A CA 1
ATOM 1817 C C . PRO A 1 244 ? -5.302 0.233 35.501 1.00 19.85 244 PRO A C 1
ATOM 1818 O O . PRO A 1 244 ? -6.005 1.191 35.831 1.00 22.58 244 PRO A O 1
ATOM 1822 N N . LEU A 1 245 ? -4.433 -0.353 36.330 1.00 21.47 245 LEU A N 1
ATOM 1823 C CA . LEU A 1 245 ? -4.297 0.110 37.709 1.00 21.74 245 LEU A CA 1
ATOM 1824 C C . LEU A 1 245 ? -3.997 1.603 37.770 1.00 21.55 245 LEU A C 1
ATOM 1825 O O . LEU A 1 245 ? -4.569 2.329 38.594 1.00 24.63 245 LEU A O 1
ATOM 1830 N N . GLY A 1 246 ? -3.111 2.080 36.895 1.00 24.72 246 GLY A N 1
ATOM 1831 C CA . GLY A 1 246 ? -2.730 3.486 36.938 1.00 28.56 246 GLY A CA 1
ATOM 1832 C C . GLY A 1 246 ? -3.913 4.412 36.752 1.00 28.21 246 GLY A C 1
ATOM 1833 O O . GLY A 1 246 ? -4.048 5.416 37.456 1.00 28.26 246 GLY A O 1
ATOM 1834 N N . LEU A 1 247 ? -4.801 4.071 35.814 1.00 25.60 247 LEU A N 1
ATOM 1835 C CA . LEU A 1 247 ? -6.035 4.824 35.626 1.00 25.78 247 LEU A CA 1
ATOM 1836 C C . LEU A 1 247 ? -6.917 4.764 36.873 1.00 22.70 247 LEU A C 1
ATOM 1837 O O . LEU A 1 247 ? -7.422 5.789 37.344 1.00 23.47 247 LEU A O 1
ATOM 1842 N N . LEU A 1 248 ? -7.122 3.563 37.411 1.00 21.53 248 LEU A N 1
ATOM 1843 C CA . LEU A 1 248 ? -7.963 3.395 38.595 1.00 21.04 248 LEU A CA 1
ATOM 1844 C C . LEU A 1 248 ? -7.460 4.237 39.763 1.00 24.70 248 LEU A C 1
ATOM 1845 O O . LEU A 1 248 ? -8.252 4.854 40.490 1.00 23.42 248 LEU A O 1
ATOM 1850 N N . GLU A 1 249 ? -6.141 4.271 39.960 1.00 25.28 249 GLU A N 1
ATOM 1851 C CA . GLU A 1 249 ? -5.570 5.011 41.077 1.00 26.76 249 GLU A CA 1
ATOM 1852 C C . GLU A 1 249 ? -5.756 6.513 40.928 1.00 27.77 249 GLU A C 1
ATOM 1853 O O . GLU A 1 249 ? -5.754 7.225 41.936 1.00 33.55 249 GLU A O 1
ATOM 1859 N N . ARG A 1 250 ? -5.933 7.010 39.705 1.00 20.21 250 ARG A N 1
ATOM 1860 C CA . ARG A 1 250 ? -6.201 8.427 39.501 1.00 23.92 250 ARG A CA 1
ATOM 1861 C C . ARG A 1 250 ? -7.685 8.766 39.505 1.00 24.24 250 ARG A C 1
ATOM 1862 O O . ARG A 1 250 ? -8.032 9.949 39.430 1.00 24.45 250 ARG A O 1
ATOM 1870 N N . ALA A 1 251 ? -8.564 7.771 39.578 1.00 20.35 251 ALA A N 1
ATOM 1871 C CA . ALA A 1 251 ? -9.991 7.989 39.398 1.00 19.19 251 ALA A CA 1
ATOM 1872 C C . ALA A 1 251 ? -10.714 8.147 40.725 1.00 22.91 251 ALA A C 1
ATOM 1873 O O . ALA A 1 251 ? -10.271 7.642 41.764 1.00 20.86 251 ALA A O 1
ATOM 1875 N N . PHE A 1 252 ? -11.851 8.848 40.667 1.00 18.02 252 PHE A N 1
ATOM 1876 C CA . PHE A 1 252 ? -12.885 8.759 41.691 1.00 17.96 252 PHE A CA 1
ATOM 1877 C C . PHE A 1 252 ? -13.706 7.505 41.413 1.00 19.64 252 PHE A C 1
ATOM 1878 O O . PHE A 1 252 ? -14.348 7.418 40.363 1.00 17.92 252 PHE A O 1
ATOM 1886 N N . VAL A 1 253 ? -13.682 6.535 42.329 1.00 18.38 253 VAL A N 1
ATOM 1887 C CA . VAL A 1 253 ? -14.256 5.209 42.087 1.00 18.27 253 VAL A CA 1
ATOM 1888 C C . VAL A 1 253 ? -15.461 4.996 42.998 1.00 19.36 253 VAL A C 1
ATOM 1889 O O . VAL A 1 253 ? -15.320 4.960 44.227 1.00 20.47 253 VAL A O 1
ATOM 1893 N N . THR A 1 254 ? -16.644 4.840 42.401 1.00 15.23 254 THR A N 1
ATOM 1894 C CA . THR A 1 254 ? -17.850 4.479 43.142 1.00 15.79 254 THR A CA 1
ATOM 1895 C C . THR A 1 254 ? -18.271 3.074 42.728 1.00 16.95 254 THR A C 1
ATOM 1896 O O . THR A 1 254 ? -18.344 2.771 41.533 1.00 17.59 254 THR A O 1
ATOM 1900 N N . ALA A 1 255 ? -18.505 2.206 43.708 1.00 15.29 255 ALA A N 1
ATOM 1901 C CA . ALA A 1 255 ? -18.944 0.843 43.437 1.00 17.10 255 ALA A CA 1
ATOM 1902 C C . ALA A 1 255 ? -20.443 0.725 43.667 1.00 13.39 255 ALA A C 1
ATOM 1903 O O . ALA A 1 255 ? -21.012 1.429 44.503 1.00 16.64 255 ALA A O 1
ATOM 1905 N N . ASP A 1 256 ? -21.085 -0.182 42.922 1.00 13.98 256 ASP A N 1
ATOM 1906 C CA . ASP A 1 256 ? -22.493 -0.433 43.210 1.00 15.42 256 ASP A CA 1
ATOM 1907 C C . ASP A 1 256 ? -22.653 -1.167 44.534 1.00 15.01 256 ASP A C 1
ATOM 1908 O O . ASP A 1 256 ? -23.621 -0.932 45.267 1.00 16.67 256 ASP A O 1
ATOM 1913 N N . HIS A 1 257 ? -21.682 -1.987 44.883 1.00 16.70 257 HIS A N 1
ATOM 1914 C CA . HIS A 1 257 ? -21.773 -2.874 46.043 1.00 14.33 257 HIS A CA 1
ATOM 1915 C C . HIS A 1 257 ? -20.342 -3.024 46.525 1.00 16.16 257 HIS A C 1
ATOM 1916 O O . HIS A 1 257 ? -19.575 -3.817 45.965 1.00 15.47 257 HIS A O 1
ATOM 1923 N N . PRO A 1 258 ? -19.918 -2.224 47.509 1.00 15.96 258 PRO A N 1
ATOM 1924 C CA . PRO A 1 258 ? -18.485 -2.205 47.866 1.00 16.84 258 PRO A CA 1
ATOM 1925 C C . PRO A 1 258 ? -17.882 -3.570 48.152 1.00 16.29 258 PRO A C 1
ATOM 1926 O O . PRO A 1 258 ? -16.818 -3.904 47.607 1.00 16.39 258 PRO A O 1
ATOM 1930 N N . GLU A 1 259 ? -18.533 -4.377 48.993 1.00 16.77 259 GLU A N 1
ATOM 1931 C CA . GLU A 1 259 ? -17.957 -5.672 49.339 1.00 19.45 259 GLU A CA 1
ATOM 1932 C C . GLU A 1 259 ? -17.835 -6.561 48.109 1.00 17.82 259 GLU A C 1
ATOM 1933 O O . GLU A 1 259 ? -16.812 -7.224 47.909 1.00 18.56 259 GLU A O 1
ATOM 1939 N N . GLN A 1 260 ? -18.864 -6.576 47.263 1.00 16.80 260 GLN A N 1
ATOM 1940 C CA . GLN A 1 260 ? -18.798 -7.371 46.039 1.00 16.10 260 GLN A CA 1
ATOM 1941 C C . GLN A 1 260 ? -17.728 -6.855 45.085 1.00 17.55 260 GLN A C 1
ATOM 1942 O O . GLN A 1 260 ? -17.045 -7.644 44.420 1.00 17.97 260 GLN A O 1
ATOM 1948 N N . ALA A 1 261 ? -17.604 -5.530 44.974 1.00 15.24 261 ALA A N 1
ATOM 1949 C CA . ALA A 1 261 ? -16.643 -4.945 44.046 1.00 15.47 261 ALA A CA 1
ATOM 1950 C C . ALA A 1 261 ? -15.211 -5.225 44.484 1.00 17.12 261 ALA A C 1
ATOM 1951 O O . ALA A 1 261 ? -14.330 -5.434 43.645 1.00 15.62 261 ALA A O 1
ATOM 1953 N N . LEU A 1 262 ? -14.961 -5.239 45.796 1.00 16.23 262 LEU A N 1
ATOM 1954 C CA . LEU A 1 262 ? -13.619 -5.551 46.271 1.00 17.75 262 LEU A CA 1
ATOM 1955 C C . LEU A 1 262 ? -13.238 -6.984 45.936 1.00 18.91 262 LEU A C 1
ATOM 1956 O O . LEU A 1 262 ? -12.048 -7.294 45.793 1.00 19.70 262 LEU A O 1
ATOM 1961 N N . ARG A 1 263 ? -14.234 -7.865 45.795 1.00 19.76 263 ARG A N 1
ATOM 1962 C CA . ARG A 1 263 ? -14.011 -9.272 45.481 1.00 20.20 263 ARG A CA 1
ATOM 1963 C C . ARG A 1 263 ? -13.997 -9.553 43.983 1.00 20.61 263 ARG A C 1
ATOM 1964 O O . ARG A 1 263 ? -13.170 -10.348 43.521 1.00 20.88 263 ARG A O 1
ATOM 1972 N N . GLU A 1 264 ? -14.906 -8.928 43.211 1.00 17.47 264 GLU A N 1
ATOM 1973 C CA . GLU A 1 264 ? -15.124 -9.298 41.814 1.00 17.99 264 GLU A CA 1
ATOM 1974 C C . GLU A 1 264 ? -15.115 -8.137 40.829 1.00 20.24 264 GLU A C 1
ATOM 1975 O O . GLU A 1 264 ? -15.230 -8.383 39.621 1.00 23.13 264 GLU A O 1
ATOM 1981 N N . GLY A 1 265 ? -15.015 -6.891 41.294 1.00 17.40 265 GLY A N 1
ATOM 1982 C CA . GLY A 1 265 ? -14.997 -5.736 40.423 1.00 16.39 265 GLY A CA 1
ATOM 1983 C C . GLY A 1 265 ? -13.588 -5.212 40.187 1.00 18.01 265 GLY A C 1
ATOM 1984 O O . GLY A 1 265 ? -12.590 -5.842 40.538 1.00 17.51 265 GLY A O 1
ATOM 1985 N N . GLU A 1 266 ? -13.518 -4.020 39.574 1.00 16.64 266 GLU A N 1
ATOM 1986 C CA . GLU A 1 266 ? -12.230 -3.343 39.430 1.00 19.37 266 GLU A CA 1
ATOM 1987 C C . GLU A 1 266 ? -11.600 -3.078 40.788 1.00 19.23 266 GLU A C 1
ATOM 1988 O O . GLU A 1 266 ? -10.370 -2.974 40.894 1.00 19.65 266 GLU A O 1
ATOM 1994 N N . CYS A 1 267 ? -12.422 -2.958 41.835 1.00 18.26 267 CYS A N 1
ATOM 1995 C CA . CYS A 1 267 ? -11.895 -2.666 43.164 1.00 17.82 267 CYS A CA 1
ATOM 1996 C C . CYS A 1 267 ? -11.054 -3.806 43.723 1.00 21.23 267 CYS A C 1
ATOM 1997 O O . CYS A 1 267 ? -10.388 -3.619 44.753 1.00 20.13 267 CYS A O 1
ATOM 2000 N N . GLN A 1 268 ? -11.042 -4.970 43.061 1.00 18.55 268 GLN A N 1
ATOM 2001 C CA . GLN A 1 268 ? -10.037 -5.980 43.374 1.00 18.88 268 GLN A CA 1
ATOM 2002 C C . GLN A 1 268 ? -8.637 -5.399 43.355 1.00 21.88 268 GLN A C 1
ATOM 2003 O O . GLN A 1 268 ? -7.758 -5.881 44.075 1.00 22.34 268 GLN A O 1
ATOM 2009 N N . GLN A 1 269 ? -8.404 -4.390 42.514 1.00 17.89 269 GLN A N 1
ATOM 2010 C CA . GLN A 1 269 ? -7.077 -3.809 42.353 1.00 21.24 269 GLN A CA 1
ATOM 2011 C C . GLN A 1 269 ? -6.769 -2.736 43.384 1.00 24.80 269 GLN A C 1
ATOM 2012 O O . GLN A 1 269 ? -5.623 -2.278 43.447 1.00 23.75 269 GLN A O 1
ATOM 2018 N N . LEU A 1 270 ? -7.749 -2.316 44.173 1.00 21.26 270 LEU A N 1
ATOM 2019 C CA . LEU A 1 270 ? -7.621 -1.131 45.004 1.00 23.27 270 LEU A CA 1
ATOM 2020 C C . LEU A 1 270 ? -7.600 -1.497 46.479 1.00 24.68 270 LEU A C 1
ATOM 2021 O O . LEU A 1 270 ? -8.230 -2.468 46.907 1.00 23.89 270 LEU A O 1
ATOM 2026 N N . SER A 1 271 ? -6.867 -0.702 47.252 1.00 26.45 271 SER A N 1
ATOM 2027 C CA . SER A 1 271 ? -6.982 -0.784 48.697 1.00 25.89 271 SER A CA 1
ATOM 2028 C C . SER A 1 271 ? -8.371 -0.322 49.107 1.00 23.39 271 SER A C 1
ATOM 2029 O O . SER A 1 271 ? -8.909 0.639 48.551 1.00 24.93 271 SER A O 1
ATOM 2032 N N . ALA A 1 272 ? -8.958 -1.019 50.081 1.00 23.71 272 ALA A N 1
ATOM 2033 C CA . ALA A 1 272 ? -10.335 -0.737 50.458 1.00 20.71 272 ALA A CA 1
ATOM 2034 C C . ALA A 1 272 ? -10.521 0.675 50.999 1.00 23.72 272 ALA A C 1
ATOM 2035 O O . ALA A 1 272 ? -11.625 1.220 50.905 1.00 25.92 272 ALA A O 1
ATOM 2037 N N . ASP A 1 273 ? -9.469 1.301 51.540 1.00 23.09 273 ASP A N 1
ATOM 2038 C CA . ASP A 1 273 ? -9.621 2.665 52.037 1.00 20.85 273 ASP A CA 1
ATOM 2039 C C . ASP A 1 273 ? -9.563 3.715 50.931 1.00 24.68 273 ASP A C 1
ATOM 2040 O O . ASP A 1 273 ? -9.642 4.911 51.235 1.00 28.02 273 ASP A O 1
ATOM 2045 N N . ARG A 1 274 ? -9.454 3.306 49.664 1.00 20.40 274 ARG A N 1
ATOM 2046 C CA . ARG A 1 274 ? -9.411 4.239 48.544 1.00 25.20 274 ARG A CA 1
ATOM 2047 C C . ARG A 1 274 ? -10.747 4.370 47.820 1.00 25.59 274 ARG A C 1
ATOM 2048 O O . ARG A 1 274 ? -10.847 5.145 46.863 1.00 26.19 274 ARG A O 1
ATOM 2056 N N . LEU A 1 275 ? -11.769 3.640 48.246 1.00 20.35 275 LEU A N 1
ATOM 2057 C CA . LEU A 1 275 ? -13.055 3.687 47.560 1.00 21.01 275 LEU A CA 1
ATOM 2058 C C . LEU A 1 275 ? -13.766 5.001 47.839 1.00 23.09 275 LEU A C 1
ATOM 2059 O O . LEU A 1 275 ? -13.719 5.522 48.956 1.00 23.92 275 LEU A O 1
ATOM 2064 N N . GLY A 1 276 ? -14.434 5.542 46.815 1.00 22.19 276 GLY A N 1
ATOM 2065 C CA . GLY A 1 276 ? -15.386 6.608 47.036 1.00 18.67 276 GLY A CA 1
ATOM 2066 C C . GLY A 1 276 ? -16.680 6.068 47.606 1.00 20.33 276 GLY A C 1
ATOM 2067 O O . GLY A 1 276 ? -16.853 4.860 47.798 1.00 21.30 276 GLY A O 1
ATOM 2068 N N . PRO A 1 277 ? -17.606 6.969 47.924 1.00 22.21 277 PRO A N 1
ATOM 2069 C CA . PRO A 1 277 ? -18.913 6.516 48.413 1.00 20.76 277 PRO A CA 1
ATOM 2070 C C . PRO A 1 277 ? -19.626 5.690 47.353 1.00 18.63 277 PRO A C 1
ATOM 2071 O O . PRO A 1 277 ? -19.538 5.981 46.160 1.00 19.49 277 PRO A O 1
ATOM 2075 N N . GLN A 1 278 ? -20.328 4.648 47.804 1.00 18.66 278 GLN A N 1
ATOM 2076 C CA . GLN A 1 278 ? -21.020 3.745 46.892 1.00 18.04 278 GLN A CA 1
ATOM 2077 C C . GLN A 1 278 ? -22.136 4.478 46.148 1.00 19.47 278 GLN A C 1
ATOM 2078 O O . GLN A 1 278 ? -22.593 5.553 46.553 1.00 19.68 278 GLN A O 1
ATOM 2084 N N . LEU A 1 279 ? -22.589 3.864 45.050 1.00 17.45 279 LEU A N 1
ATOM 2085 C CA . LEU A 1 279 ? -23.545 4.529 44.166 1.00 17.01 279 LEU A CA 1
ATOM 2086 C C . LEU A 1 279 ? -24.822 4.917 44.905 1.00 18.66 279 LEU A C 1
ATOM 2087 O O . LEU A 1 279 ? -25.350 6.021 44.704 1.00 18.94 279 LEU A O 1
ATOM 2092 N N . ALA A 1 280 ? -25.321 4.039 45.790 1.00 17.02 280 ALA A N 1
ATOM 2093 C CA . ALA A 1 280 ? -26.525 4.365 46.549 1.00 16.43 280 ALA A CA 1
ATOM 2094 C C . ALA A 1 280 ? -26.358 5.663 47.328 1.00 19.33 280 ALA A C 1
ATOM 2095 O O . ALA A 1 280 ? -27.293 6.467 47.423 1.00 19.79 280 ALA A O 1
ATOM 2097 N N . HIS A 1 281 ? -25.170 5.891 47.896 1.00 20.41 281 HIS A N 1
ATOM 2098 C CA . HIS A 1 281 ? -24.977 7.124 48.654 1.00 23.96 281 HIS A CA 1
ATOM 2099 C C . HIS A 1 281 ? -24.973 8.340 47.738 1.00 21.79 281 HIS A C 1
ATOM 2100 O O . HIS A 1 281 ? -25.526 9.390 48.098 1.00 27.50 281 HIS A O 1
ATOM 2107 N N . LEU A 1 282 ? -24.354 8.220 46.558 1.00 21.42 282 LEU A N 1
ATOM 2108 C CA . LEU A 1 282 ? -24.410 9.303 45.579 1.00 22.14 282 LEU A CA 1
ATOM 2109 C C . LEU A 1 282 ? -25.851 9.627 45.200 1.00 25.87 282 LEU A C 1
ATOM 2110 O O . LEU A 1 282 ? -26.213 10.801 45.033 1.00 24.76 282 LEU A O 1
ATOM 2115 N N . CYS A 1 283 ? -26.696 8.600 45.081 1.00 21.24 283 CYS A N 1
ATOM 2116 C CA . CYS A 1 283 ? -28.091 8.837 44.709 1.00 20.55 283 CYS A CA 1
ATOM 2117 C C . CYS A 1 283 ? -28.856 9.544 45.822 1.00 23.51 283 CYS A C 1
ATOM 2118 O O . CYS A 1 283 ? -29.712 10.394 45.551 1.00 26.29 283 CYS A O 1
ATOM 2121 N N . ALA A 1 284 ? -28.574 9.206 47.083 1.00 20.04 284 ALA A N 1
ATOM 2122 C CA . ALA A 1 284 ? -29.305 9.827 48.177 1.00 22.08 284 ALA A CA 1
ATOM 2123 C C . ALA A 1 284 ? -28.772 11.215 48.510 1.00 23.70 284 ALA A C 1
ATOM 2124 O O . ALA A 1 284 ? -29.538 12.083 48.943 1.00 24.54 284 ALA A O 1
ATOM 2126 N N . ASP A 1 285 ? -27.477 11.450 48.322 1.00 23.54 285 ASP A N 1
ATOM 2127 C CA . ASP A 1 285 ? -26.856 12.709 48.727 1.00 25.13 285 ASP A CA 1
ATOM 2128 C C . ASP A 1 285 ? -25.822 13.084 47.675 1.00 24.24 285 ASP A C 1
ATOM 2129 O O . ASP A 1 285 ? -24.668 12.631 47.740 1.00 29.82 285 ASP A O 1
ATOM 2134 N N . PRO A 1 286 ? -26.189 13.921 46.700 1.00 26.93 286 PRO A N 1
ATOM 2135 C CA . PRO A 1 286 ? -25.256 14.252 45.608 1.00 27.51 286 PRO A CA 1
ATOM 2136 C C . PRO A 1 286 ? -24.035 15.071 46.022 1.00 28.03 286 PRO A C 1
ATOM 2137 O O . PRO A 1 286 ? -23.164 15.302 45.172 1.00 24.21 286 PRO A O 1
ATOM 2141 N N . ALA A 1 287 ? -23.941 15.520 47.279 1.00 26.10 287 ALA A N 1
ATOM 2142 C CA . ALA A 1 287 ? -22.734 16.208 47.736 1.00 23.28 287 ALA A CA 1
ATOM 2143 C C . ALA A 1 287 ? -21.474 15.411 47.412 1.00 25.83 287 ALA A C 1
ATOM 2144 O O . ALA A 1 287 ? -20.430 15.984 47.071 1.00 26.17 287 ALA A O 1
ATOM 2146 N N . ALA A 1 288 ? -21.557 14.085 47.509 1.00 28.13 288 ALA A N 1
ATOM 2147 C CA . ALA A 1 288 ? -20.379 13.250 47.307 1.00 31.22 288 ALA A CA 1
ATOM 2148 C C . ALA A 1 288 ? -19.920 13.242 45.851 1.00 30.20 288 ALA A C 1
ATOM 2149 O O . ALA A 1 288 ? -18.737 13.006 45.576 1.00 33.35 288 ALA A O 1
ATOM 2151 N N . ALA A 1 289 ? -20.823 13.504 44.909 1.00 23.78 289 ALA A N 1
ATOM 2152 C CA . ALA A 1 289 ? -20.479 13.535 43.493 1.00 24.80 289 ALA A CA 1
ATOM 2153 C C . ALA A 1 289 ? -20.225 14.944 42.968 1.00 29.84 289 ALA A C 1
ATOM 2154 O O . ALA A 1 289 ? -19.831 15.096 41.804 1.00 25.89 289 ALA A O 1
ATOM 2156 N N . ALA A 1 290 ? -20.448 15.972 43.786 1.00 26.42 290 ALA A N 1
ATOM 2157 C CA . ALA A 1 290 ? -20.376 17.346 43.303 1.00 32.71 290 ALA A CA 1
ATOM 2158 C C . ALA A 1 290 ? -18.964 17.669 42.821 1.00 27.87 290 ALA A C 1
ATOM 2159 O O . ALA A 1 290 ? -17.994 17.539 43.575 1.00 32.49 290 ALA A O 1
ATOM 2161 N N . GLY A 1 291 ? -18.848 18.060 41.549 1.00 33.15 291 GLY A N 1
ATOM 2162 C CA . GLY A 1 291 ? -17.561 18.351 40.949 1.00 31.39 291 GLY A CA 1
ATOM 2163 C C . GLY A 1 291 ? -16.858 17.171 40.307 1.00 33.09 291 GLY A C 1
ATOM 2164 O O . GLY A 1 291 ? -15.867 17.373 39.591 1.00 31.70 291 GLY A O 1
ATOM 2165 N N . ARG A 1 292 ? -17.329 15.946 40.527 1.00 23.70 292 ARG A N 1
ATOM 2166 C CA . ARG A 1 292 ? -16.616 14.788 39.999 1.00 22.22 292 ARG A CA 1
ATOM 2167 C C . ARG A 1 292 ? -16.921 14.519 38.526 1.00 18.32 292 ARG A C 1
ATOM 2168 O O . ARG A 1 292 ? -16.268 13.661 37.913 1.00 18.81 292 ARG A O 1
ATOM 2176 N N . GLN A 1 293 ? -17.890 15.218 37.934 1.00 19.59 293 GLN A N 1
ATOM 2177 C CA . GLN A 1 293 ? -18.077 15.076 36.497 1.00 22.03 2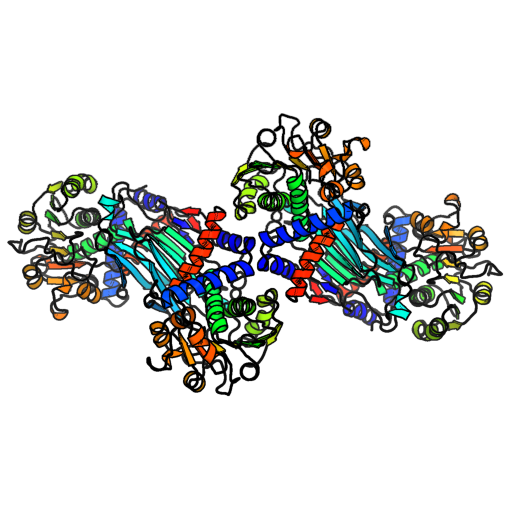93 GLN A CA 1
ATOM 2178 C C . GLN A 1 293 ? -16.849 15.548 35.739 1.00 23.31 293 GLN A C 1
ATOM 2179 O O . GLN A 1 293 ? -16.516 14.989 34.690 1.00 20.44 293 GLN A O 1
ATOM 2185 N N . ASP A 1 294 ? -16.154 16.558 36.265 1.00 20.59 294 ASP A N 1
ATOM 2186 C CA . ASP A 1 294 ? -15.072 17.213 35.541 1.00 23.69 294 ASP A CA 1
ATOM 2187 C C . ASP A 1 294 ? -13.707 16.580 35.760 1.00 23.53 294 ASP A C 1
ATOM 2188 O O . ASP A 1 294 ? -12.718 17.106 35.240 1.00 27.43 294 ASP A O 1
ATOM 2193 N N . THR A 1 295 ? -13.623 15.475 36.501 1.00 17.50 295 THR A N 1
ATOM 2194 C CA . THR A 1 295 ? -12.394 14.716 36.652 1.00 18.14 295 THR A CA 1
ATOM 2195 C C . THR A 1 295 ? -12.675 13.259 36.326 1.00 20.26 295 THR A C 1
ATOM 2196 O O . THR A 1 295 ? -13.823 12.867 36.091 1.00 16.06 295 THR A O 1
ATOM 2200 N N . LEU A 1 296 ? -11.614 12.461 36.302 1.00 18.66 296 LEU A N 1
ATOM 2201 C CA . LEU A 1 296 ? -11.740 11.049 35.958 1.00 17.66 296 LEU A CA 1
ATOM 2202 C C . LEU A 1 296 ? -12.564 10.312 37.007 1.00 18.47 296 LEU A C 1
ATOM 2203 O O . LEU A 1 296 ? -12.288 10.402 38.207 1.00 17.99 296 LEU A O 1
ATOM 2208 N N . SER A 1 297 ? -13.590 9.589 36.553 1.00 17.48 297 SER A N 1
ATOM 2209 C CA . SER A 1 297 ? -14.445 8.812 37.439 1.00 16.96 297 SER A CA 1
ATOM 2210 C C . SER A 1 297 ? -14.650 7.410 36.874 1.00 16.47 297 SER A C 1
ATOM 2211 O O . SER A 1 297 ? -14.622 7.191 35.659 1.00 16.57 297 SER A O 1
ATOM 2214 N N . VAL A 1 298 ? -14.848 6.454 37.777 1.00 16.19 298 VAL A N 1
ATOM 2215 C CA . VAL A 1 298 ? -15.123 5.071 37.408 1.00 16.26 298 VAL A CA 1
ATOM 2216 C C . VAL A 1 298 ? -16.297 4.591 38.244 1.00 17.45 298 VAL A C 1
ATOM 2217 O O . VAL A 1 298 ? -16.278 4.724 39.472 1.00 15.37 298 VAL A O 1
ATOM 2221 N N . PHE A 1 299 ? -17.310 4.040 37.578 1.00 13.70 299 PHE A N 1
ATOM 2222 C CA . PHE A 1 299 ? -18.394 3.312 38.236 1.00 14.23 299 PHE A CA 1
ATOM 2223 C C . PHE A 1 299 ? -18.043 1.838 38.113 1.00 16.08 299 PHE A C 1
ATOM 2224 O O . PHE A 1 299 ? -18.023 1.289 37.004 1.00 13.44 299 PHE A O 1
ATOM 2232 N N . ASP A 1 300 ? -17.716 1.219 39.246 1.00 15.29 300 ASP A N 1
ATOM 2233 C CA . ASP A 1 300 ? -17.365 -0.197 39.307 1.00 15.40 300 ASP A CA 1
ATOM 2234 C C . ASP A 1 300 ? -18.650 -0.997 39.477 1.00 16.41 300 ASP A C 1
ATOM 2235 O O . ASP A 1 300 ? -19.195 -1.088 40.580 1.00 15.47 300 ASP A O 1
ATOM 2240 N N . SER A 1 301 ? -19.133 -1.574 38.374 1.00 14.95 301 SER A N 1
ATOM 2241 C CA . SER A 1 301 ? -20.418 -2.261 38.322 1.00 14.73 301 SER A CA 1
ATOM 2242 C C . SER A 1 301 ? -20.184 -3.764 38.404 1.00 13.65 301 SER A C 1
ATOM 2243 O O . SER A 1 301 ? -19.409 -4.327 37.616 1.00 16.48 301 SER A O 1
ATOM 2246 N N . THR A 1 302 ? -20.836 -4.409 39.370 1.00 15.75 302 THR A N 1
ATOM 2247 C CA . THR A 1 302 ? -20.824 -5.858 39.483 1.00 14.58 302 THR A CA 1
ATOM 2248 C C . THR A 1 302 ? -22.206 -6.472 39.371 1.00 17.25 302 THR A C 1
ATOM 2249 O O . THR A 1 302 ? -22.303 -7.672 39.078 1.00 17.32 302 THR A O 1
ATOM 2253 N N . GLY A 1 303 ? -23.263 -5.681 39.569 1.00 16.36 303 GLY A N 1
ATOM 2254 C CA . GLY A 1 303 ? -24.632 -6.172 39.557 1.00 17.72 303 GLY A CA 1
ATOM 2255 C C . GLY A 1 303 ? -25.007 -6.721 40.917 1.00 17.12 303 GLY A C 1
ATOM 2256 O O . GLY A 1 303 ? -24.205 -7.416 41.546 1.00 19.78 303 GLY A O 1
ATOM 2257 N N . PHE A 1 304 ? -26.197 -6.401 41.410 1.00 17.13 304 PHE A N 1
ATOM 2258 C CA . PHE A 1 304 ? -26.624 -7.032 42.644 1.00 15.42 304 PHE A CA 1
ATOM 2259 C C . PHE A 1 304 ? -28.132 -7.233 42.600 1.00 17.53 304 PHE A C 1
ATOM 2260 O O . PHE A 1 304 ? -28.854 -6.586 41.830 1.00 15.44 304 PHE A O 1
ATOM 2268 N N . ALA A 1 305 ? -28.591 -8.177 43.426 1.00 14.08 305 ALA A N 1
ATOM 2269 C CA . ALA A 1 305 ? -29.926 -8.744 43.261 1.00 16.29 305 ALA A CA 1
ATOM 2270 C C . ALA A 1 305 ? -31.039 -7.712 43.425 1.00 16.79 305 ALA A C 1
ATOM 2271 O O . ALA A 1 305 ? -32.110 -7.871 42.831 1.00 16.72 305 ALA A O 1
ATOM 2273 N N . PHE A 1 306 ? -30.832 -6.671 44.242 1.00 16.61 306 PHE A N 1
ATOM 2274 C CA . PHE A 1 306 ? -31.824 -5.601 44.357 1.00 17.70 306 PHE A CA 1
ATOM 2275 C C . PHE A 1 306 ? -32.181 -5.031 42.990 1.00 17.86 306 PHE A C 1
ATOM 2276 O O . PHE A 1 306 ? -33.342 -4.702 42.733 1.00 15.45 306 PHE A O 1
ATOM 2284 N N . GLU A 1 307 ? -31.192 -4.894 42.103 1.00 15.40 307 GLU A N 1
ATOM 2285 C CA . GLU A 1 307 ? -31.481 -4.369 40.771 1.00 15.33 307 GLU A CA 1
ATOM 2286 C C . GLU A 1 307 ? -32.397 -5.310 40.005 1.00 15.94 307 GLU A C 1
ATOM 2287 O O . GLU A 1 307 ? -33.294 -4.864 39.283 1.00 14.84 307 GLU A O 1
ATOM 2293 N N . ASP A 1 308 ? -32.182 -6.616 40.153 1.00 14.89 308 ASP A N 1
ATOM 2294 C CA . ASP A 1 308 ? -33.032 -7.595 39.484 1.00 17.18 308 ASP A CA 1
ATOM 2295 C C . ASP A 1 308 ? -34.440 -7.601 40.063 1.00 19.20 308 ASP A C 1
ATOM 2296 O O . ASP A 1 308 ? -35.420 -7.748 39.321 1.00 15.30 308 ASP A O 1
ATOM 2301 N N . ALA A 1 309 ? -34.562 -7.453 41.386 1.00 15.30 309 ALA A N 1
ATOM 2302 C CA . ALA A 1 309 ? -35.885 -7.375 41.998 1.00 16.42 309 ALA A CA 1
ATOM 2303 C C . ALA A 1 309 ? -36.648 -6.152 41.504 1.00 19.81 309 ALA A C 1
ATOM 2304 O O . ALA A 1 309 ? -37.863 -6.217 41.271 1.00 16.65 309 ALA A O 1
ATOM 2306 N N . LEU A 1 310 ? -35.952 -5.025 41.339 1.00 15.63 310 LEU A N 1
ATOM 2307 C CA . LEU A 1 310 ? -36.617 -3.807 40.886 1.00 17.07 310 LEU A CA 1
ATOM 2308 C C . LEU A 1 310 ? -37.042 -3.920 39.430 1.00 15.61 310 LEU A C 1
ATOM 2309 O O . LEU A 1 310 ? -38.162 -3.530 39.073 1.00 15.82 310 LEU A O 1
ATOM 2314 N N . ALA A 1 311 ? -36.161 -4.437 38.571 1.00 15.92 311 ALA A N 1
ATOM 2315 C CA . ALA A 1 311 ? -36.545 -4.621 37.174 1.00 16.11 311 ALA A CA 1
ATOM 2316 C C . ALA A 1 311 ? -37.658 -5.653 37.041 1.00 17.91 311 ALA A C 1
ATOM 2317 O O . ALA A 1 311 ? -38.555 -5.506 36.199 1.00 15.98 311 ALA A O 1
ATOM 2319 N N . MET A 1 312 ? -37.616 -6.712 37.855 1.00 14.45 312 MET A N 1
ATOM 2320 C CA . MET A 1 312 ? -38.710 -7.683 37.825 1.00 15.58 312 MET A CA 1
ATOM 2321 C C . MET A 1 312 ? -40.029 -7.022 38.193 1.00 17.37 312 MET A C 1
ATOM 2322 O O . MET A 1 312 ? -41.061 -7.276 37.553 1.00 17.58 312 MET A O 1
ATOM 2327 N N . GLU A 1 313 ? -40.013 -6.141 39.195 1.00 15.13 313 GLU A N 1
ATOM 2328 C CA . GLU A 1 313 ? -41.242 -5.445 39.569 1.00 17.39 313 GLU A CA 1
ATOM 2329 C C . GLU A 1 313 ? -41.803 -4.659 38.391 1.00 18.77 313 GLU A C 1
ATOM 2330 O O . GLU A 1 313 ? -43.021 -4.607 38.193 1.00 17.45 313 GLU A O 1
ATOM 2336 N N . VAL A 1 314 ? -40.928 -4.039 37.595 1.00 16.78 314 VAL A N 1
ATOM 2337 C CA . VAL A 1 314 ? -41.400 -3.291 36.433 1.00 16.23 314 VAL A 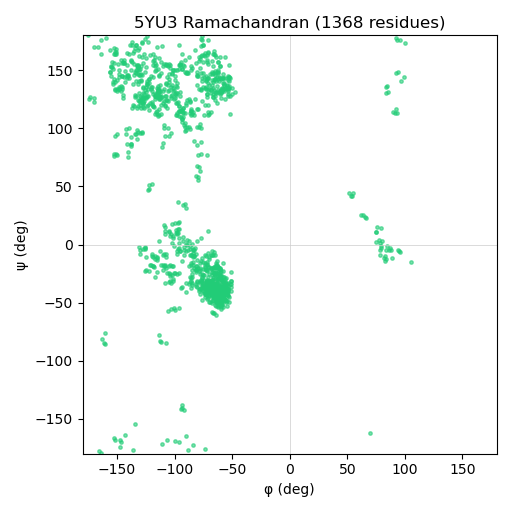CA 1
ATOM 2338 C C . VAL A 1 314 ? -42.077 -4.225 35.435 1.00 17.65 314 VAL A C 1
ATOM 2339 O O . VAL A 1 314 ? -43.140 -3.905 34.884 1.00 17.08 314 VAL A O 1
ATOM 2343 N N . PHE A 1 315 ? -41.476 -5.392 35.190 1.00 15.08 315 PHE A N 1
ATOM 2344 C CA . PHE A 1 315 ? -42.083 -6.371 34.295 1.00 16.76 315 PHE A CA 1
ATOM 2345 C C . PHE A 1 315 ? -43.398 -6.908 34.854 1.00 18.54 315 PHE A C 1
ATOM 2346 O O . PHE A 1 315 ? -44.371 -7.073 34.112 1.00 16.12 315 PHE A O 1
ATOM 2354 N N . LEU A 1 316 ? -43.442 -7.224 36.150 1.00 18.14 316 LEU A N 1
ATOM 2355 C CA . LEU A 1 316 ? -44.668 -7.795 36.708 1.00 16.61 316 LEU A CA 1
ATOM 2356 C C . LEU A 1 316 ? -45.805 -6.783 36.711 1.00 20.86 316 LEU A C 1
ATOM 2357 O O . LEU A 1 316 ? -46.970 -7.163 36.537 1.00 19.76 316 LEU A O 1
ATOM 2362 N N . GLU A 1 317 ? -45.498 -5.499 36.924 1.00 16.72 317 GLU A N 1
ATOM 2363 C CA . GLU A 1 317 ? -46.530 -4.470 36.840 1.00 18.96 317 GLU A CA 1
ATOM 2364 C C . GLU A 1 317 ? -47.136 -4.421 35.443 1.00 18.73 317 GLU A C 1
ATOM 2365 O O . GLU A 1 317 ? -48.364 -4.386 35.285 1.00 19.39 317 GLU A O 1
ATOM 2371 N N . ALA A 1 318 ? -46.284 -4.416 34.414 1.00 18.37 318 ALA A N 1
ATOM 2372 C CA . ALA A 1 318 ? -46.783 -4.389 33.041 1.00 20.51 318 ALA A CA 1
ATOM 2373 C C . ALA A 1 318 ? -47.518 -5.678 32.696 1.00 22.21 318 ALA A C 1
ATOM 2374 O O . ALA A 1 318 ? -48.561 -5.644 32.031 1.00 20.63 318 ALA A O 1
ATOM 2376 N N . ALA A 1 319 ? -46.989 -6.827 33.136 1.00 18.31 319 ALA A N 1
ATOM 2377 C CA . ALA A 1 319 ? -47.638 -8.102 32.843 1.00 19.34 319 ALA A CA 1
ATOM 2378 C C . ALA A 1 319 ? -48.977 -8.229 33.563 1.00 20.94 319 ALA A C 1
ATOM 2379 O O . ALA A 1 319 ? -49.942 -8.760 32.998 1.00 22.67 319 ALA A O 1
ATOM 2381 N N . ALA A 1 320 ? -49.056 -7.758 34.812 1.00 18.46 320 ALA A N 1
ATOM 2382 C CA . ALA A 1 320 ? -50.316 -7.829 35.547 1.00 19.35 320 ALA A CA 1
ATOM 2383 C C . ALA A 1 320 ? -51.380 -6.951 34.899 1.00 22.07 320 ALA A C 1
ATOM 2384 O O . ALA A 1 320 ? -52.544 -7.354 34.783 1.00 21.74 320 ALA A O 1
ATOM 2386 N N . GLU A 1 321 ? -50.989 -5.740 34.494 1.00 18.36 321 GLU A N 1
ATOM 2387 C CA . GLU A 1 321 ? -51.875 -4.822 33.785 1.00 25.04 321 GLU A CA 1
ATOM 2388 C C . GLU A 1 321 ? -52.496 -5.476 32.556 1.00 22.46 321 GLU A C 1
ATOM 2389 O O . GLU A 1 321 ? -53.670 -5.241 32.237 1.00 22.95 321 GLU A O 1
ATOM 2395 N N . ARG A 1 322 ? -51.715 -6.286 31.847 1.00 20.26 322 ARG A N 1
ATOM 2396 C CA . ARG A 1 322 ? -52.120 -6.886 30.582 1.00 19.75 322 ARG A CA 1
ATOM 2397 C C . ARG A 1 322 ? -52.551 -8.335 30.723 1.00 19.45 322 ARG A C 1
ATOM 2398 O O . ARG A 1 322 ? -52.813 -8.992 29.709 1.00 19.92 322 ARG A O 1
ATOM 2406 N N . ASP A 1 323 ? -52.615 -8.845 31.951 1.00 18.72 323 ASP A N 1
ATOM 2407 C CA . ASP A 1 323 ? -53.013 -10.228 32.221 1.00 21.33 323 ASP A CA 1
ATOM 2408 C C . ASP A 1 323 ? -52.190 -11.225 31.406 1.00 22.29 323 ASP A C 1
ATOM 2409 O O . ASP A 1 323 ? -52.713 -12.198 30.854 1.00 20.28 323 ASP A O 1
ATOM 2414 N N . LEU A 1 324 ? -50.882 -10.978 31.320 1.00 19.12 324 LEU A N 1
ATOM 2415 C CA . LEU A 1 324 ? -49.970 -11.844 30.591 1.00 18.59 324 LEU A CA 1
ATOM 2416 C C . LEU A 1 324 ? -49.449 -12.975 31.486 1.00 22.65 324 LEU A C 1
ATOM 2417 O O . LEU A 1 324 ? -49.514 -12.910 32.712 1.00 22.60 324 LEU A O 1
ATOM 2422 N N . GLY A 1 325 ? -48.930 -14.020 30.847 1.00 20.57 325 GLY A N 1
ATOM 2423 C CA . GLY A 1 325 ? -48.331 -15.137 31.550 1.00 22.79 325 GLY A CA 1
ATOM 2424 C C . GLY A 1 325 ? -49.319 -16.260 31.810 1.00 27.26 325 GLY A C 1
ATOM 2425 O O . GLY A 1 325 ? -50.518 -16.165 31.526 1.00 26.49 325 GLY A O 1
ATOM 2426 N N . ILE A 1 326 ? -48.797 -17.356 32.376 1.00 22.34 326 ILE A N 1
ATOM 2427 C CA . ILE A 1 326 ? -49.612 -18.522 32.693 1.00 23.31 326 ILE A CA 1
ATOM 2428 C C . ILE A 1 326 ? -49.468 -18.868 34.169 1.00 23.11 326 ILE A C 1
ATOM 2429 O O . ILE A 1 326 ? -48.535 -18.440 34.848 1.00 21.99 326 ILE A O 1
ATOM 2434 N N . ARG A 1 327 ? -50.431 -19.633 34.669 1.00 24.23 327 ARG A N 1
ATOM 2435 C CA . ARG A 1 327 ? -50.398 -20.153 36.031 1.00 25.06 327 ARG A CA 1
ATOM 2436 C C . ARG A 1 327 ? -50.075 -21.634 35.949 1.00 26.44 327 ARG A C 1
ATOM 2437 O O . ARG A 1 327 ? -50.760 -22.381 35.246 1.00 27.02 327 ARG A O 1
ATOM 2445 N N . VAL A 1 328 ? -49.022 -22.059 36.640 1.00 22.56 328 VAL A N 1
ATOM 2446 C CA . VAL A 1 328 ? -48.633 -23.463 36.677 1.00 25.53 328 VAL A CA 1
ATOM 2447 C C . VAL A 1 328 ? -48.569 -23.900 38.132 1.00 25.78 328 VAL A C 1
ATOM 2448 O O . VAL A 1 328 ? -47.888 -23.265 38.942 1.00 21.01 328 VAL A O 1
ATOM 2452 N N . GLY A 1 329 ? -49.285 -24.971 38.465 1.00 23.12 329 GLY A N 1
ATOM 2453 C CA . GLY A 1 329 ? -49.130 -25.559 39.781 1.00 23.64 329 GLY A CA 1
ATOM 2454 C C . GLY A 1 329 ? -47.875 -26.398 39.795 1.00 24.44 329 GLY A C 1
ATOM 2455 O O . GLY A 1 329 ? -47.869 -27.508 39.257 1.00 25.06 329 GLY A O 1
ATOM 2456 N N . ILE A 1 330 ? -46.798 -25.867 40.366 1.00 23.78 330 ILE A N 1
ATOM 2457 C CA . ILE A 1 330 ? -45.518 -26.566 40.435 1.00 21.20 330 ILE A CA 1
ATOM 2458 C C . ILE A 1 330 ? -45.299 -27.186 41.806 1.00 20.76 330 ILE A C 1
ATOM 2459 O O . ILE A 1 330 ? -45.055 -28.387 41.918 1.00 25.96 330 ILE A O 1
ATOM 2464 N N . GLU A 1 331 ? -45.395 -26.381 42.858 1.00 20.56 331 GLU A N 1
ATOM 2465 C CA . GLU A 1 331 ? -45.273 -26.916 44.207 1.00 22.33 331 GLU A CA 1
ATOM 2466 C C . GLU A 1 331 ? -46.428 -27.856 44.512 1.00 24.73 331 GLU A C 1
ATOM 2467 O O . GLU A 1 331 ? -47.565 -27.624 44.102 1.00 24.10 331 GLU A O 1
ATOM 2473 N N . HIS A 1 332 ? -46.124 -28.923 45.239 1.00 20.41 332 HIS A N 1
ATOM 2474 C CA . HIS A 1 332 ? -47.138 -29.835 45.741 1.00 23.19 332 HIS A CA 1
ATOM 2475 C C . HIS A 1 332 ? -47.662 -29.283 47.057 1.00 26.68 332 HIS A C 1
ATOM 2476 O O . HIS A 1 332 ? -46.898 -29.135 48.021 1.00 22.95 332 HIS A O 1
ATOM 2483 N N . HIS A 1 333 ? -48.957 -28.945 47.084 1.00 22.40 333 HIS A N 1
ATOM 2484 C CA . HIS A 1 333 ? -49.636 -28.494 48.288 1.00 24.06 333 HIS A CA 1
ATOM 2485 C C . HIS A 1 333 ? -50.628 -29.566 48.724 1.00 27.68 333 HIS A C 1
ATOM 2486 O O . HIS A 1 333 ? -51.814 -29.489 48.373 1.00 26.30 333 HIS A O 1
ATOM 2493 N N . PRO A 1 334 ? -50.184 -30.583 49.465 1.00 26.43 334 PRO A N 1
ATOM 2494 C CA . PRO A 1 334 ? -51.098 -31.657 49.873 1.00 24.63 334 PRO A CA 1
ATOM 2495 C C . PRO A 1 334 ? -52.306 -31.130 50.630 1.00 23.48 334 PRO A C 1
ATOM 2496 O O . PRO A 1 334 ? -52.211 -30.183 51.413 1.00 24.93 334 PRO A O 1
ATOM 2500 N N . GLY A 1 335 ? -53.461 -31.757 50.384 1.00 29.22 335 GLY A N 1
ATOM 2501 C CA . GLY A 1 335 ? -54.657 -31.383 51.123 1.00 29.56 335 GLY A CA 1
ATOM 2502 C C . GLY A 1 335 ? -54.449 -31.489 52.619 1.00 30.67 335 GLY A C 1
ATOM 2503 O O . GLY A 1 335 ? -54.957 -30.672 53.391 1.00 30.42 335 GLY A O 1
ATOM 2504 N N . ASP A 1 336 ? -53.679 -32.487 53.042 1.00 23.05 336 ASP A N 1
ATOM 2505 C CA . ASP A 1 336 ? -53.199 -32.607 54.410 1.00 23.47 336 ASP A CA 1
ATOM 2506 C C . ASP A 1 336 ? -51.764 -32.078 54.443 1.00 17.96 336 ASP A C 1
ATOM 2507 O O . ASP A 1 336 ? -50.862 -32.699 53.875 1.00 19.09 336 ASP A O 1
ATOM 2512 N N . ALA A 1 337 ? -51.556 -30.932 55.099 1.00 18.17 337 ALA A N 1
ATOM 2513 C CA . ALA A 1 337 ? -50.231 -30.315 55.082 1.00 21.57 337 ALA A CA 1
ATOM 2514 C C . ALA A 1 337 ? -49.180 -31.179 55.771 1.00 23.37 337 ALA A C 1
ATOM 2515 O O . ALA A 1 337 ? -47.980 -30.973 55.549 1.00 18.41 337 ALA A O 1
ATOM 2517 N N . LEU A 1 338 ? -49.597 -32.145 56.591 1.00 18.79 338 LEU A N 1
ATOM 2518 C CA . LEU A 1 338 ? -48.671 -33.005 57.317 1.00 18.51 338 LEU A CA 1
ATOM 2519 C C . LEU A 1 338 ? -48.441 -34.344 56.624 1.00 17.63 338 LEU A C 1
ATOM 2520 O O . LEU A 1 338 ? -47.832 -35.247 57.216 1.00 16.74 338 LEU A O 1
ATOM 2525 N N . ASP A 1 339 ? -48.906 -34.497 55.387 1.00 17.62 339 ASP A N 1
ATOM 2526 C CA . ASP A 1 339 ? -48.803 -35.757 54.657 1.00 19.52 339 ASP A CA 1
ATOM 2527 C C . ASP A 1 339 ? -48.218 -35.483 53.280 1.00 20.82 339 ASP A C 1
ATOM 2528 O O . ASP A 1 339 ? -48.960 -35.128 52.346 1.00 17.35 339 ASP A O 1
ATOM 2533 N N . PRO A 1 340 ? -46.904 -35.653 53.108 1.00 18.77 340 PRO A N 1
ATOM 2534 C CA . PRO A 1 340 ? -46.305 -35.422 51.791 1.00 19.04 340 PRO A CA 1
ATOM 2535 C C . PRO A 1 340 ? -46.911 -36.272 50.701 1.00 20.09 340 PRO A C 1
ATOM 2536 O O . PRO A 1 340 ? -46.902 -35.866 49.535 1.00 20.75 340 PRO A O 1
ATOM 2540 N N . TYR A 1 341 ? -47.439 -37.449 51.041 1.00 19.00 341 TYR A N 1
ATOM 2541 C CA . TYR A 1 341 ? -47.997 -38.348 50.044 1.00 21.30 341 TYR A CA 1
ATOM 2542 C C . TYR A 1 341 ? -49.435 -38.017 49.674 1.00 24.94 341 TYR A C 1
ATOM 2543 O O . TYR A 1 341 ? -49.961 -38.603 48.725 1.00 28.59 341 TYR A O 1
ATOM 2552 N N . ALA A 1 342 ? -50.101 -37.133 50.408 1.00 21.64 342 ALA A N 1
ATOM 2553 C CA . ALA A 1 342 ? -51.471 -36.764 50.048 1.00 27.17 342 ALA A CA 1
ATOM 2554 C C . ALA A 1 342 ? -51.395 -35.911 48.783 1.00 28.73 342 ALA A C 1
ATOM 2555 O O . ALA A 1 342 ? -51.522 -34.685 48.799 1.00 31.45 342 ALA A O 1
ATOM 2557 N N . LEU A 1 343 ? -51.182 -36.582 47.657 1.00 38.02 343 LEU A N 1
ATOM 2558 C CA . LEU A 1 343 ? -50.919 -35.910 46.390 1.00 37.96 343 LEU A CA 1
ATOM 2559 C C . LEU A 1 343 ? -52.153 -35.207 45.821 1.00 49.42 343 LEU A C 1
ATOM 2560 O O . LEU A 1 343 ? -52.150 -34.809 44.644 1.00 43.20 343 LEU A O 1
ATOM 2565 N N . GLN A 1 344 ? -53.203 -35.097 46.633 1.00 43.64 344 GLN A N 1
ATOM 2566 C CA . GLN A 1 344 ? -54.170 -34.009 46.590 1.00 52.92 344 GLN A CA 1
ATOM 2567 C C . GLN A 1 344 ? -53.805 -32.833 45.678 1.00 50.31 344 GLN A C 1
ATOM 2568 O O . GLN A 1 344 ? -54.673 -32.021 45.327 1.00 56.79 344 GLN A O 1
ATOM 2574 N N . MET B 1 1 ? -35.002 -24.986 22.441 1.00 40.32 1 MET B N 1
ATOM 2575 C CA . MET B 1 1 ? -34.811 -25.342 23.846 1.00 41.59 1 MET B CA 1
ATOM 2576 C C . MET B 1 1 ? -35.921 -24.779 24.732 1.00 38.30 1 MET B C 1
ATOM 2577 O O . MET B 1 1 ? -36.127 -23.562 24.778 1.00 31.74 1 MET B O 1
ATOM 2582 N N . GLU B 1 2 ? -36.638 -25.658 25.434 1.00 31.48 2 GLU B N 1
ATOM 2583 C CA . GLU B 1 2 ? -37.637 -25.232 26.401 1.00 26.25 2 GLU B CA 1
ATOM 2584 C C . GLU B 1 2 ? -37.441 -25.983 27.711 1.00 24.29 2 GLU B C 1
ATOM 2585 O O . GLU B 1 2 ? -36.919 -27.100 27.733 1.00 25.91 2 GLU B O 1
ATOM 2591 N N . THR B 1 3 ? -37.876 -25.361 28.800 1.00 19.76 3 THR B N 1
ATOM 2592 C CA . THR B 1 3 ? -37.738 -25.955 30.125 1.00 19.83 3 THR B CA 1
ATOM 2593 C C . THR B 1 3 ? -38.791 -27.035 30.337 1.00 23.58 3 THR B C 1
ATOM 2594 O O . THR B 1 3 ? -39.975 -26.821 30.062 1.00 22.45 3 THR B O 1
ATOM 2598 N N . TRP B 1 4 ? -38.355 -28.187 30.840 1.00 20.11 4 TRP B N 1
ATOM 2599 C CA . TRP B 1 4 ? -39.256 -29.286 31.176 1.00 21.20 4 TRP B CA 1
ATOM 2600 C C . TRP B 1 4 ? -39.782 -29.061 32.589 1.00 21.51 4 TRP B C 1
ATOM 2601 O O . TRP B 1 4 ? -39.010 -29.056 33.551 1.00 21.99 4 TRP B O 1
ATOM 2612 N N . VAL B 1 5 ? -41.086 -28.835 32.716 1.00 20.33 5 VAL B N 1
ATOM 2613 C CA . VAL B 1 5 ? -41.706 -28.537 34.000 1.00 20.92 5 VAL B CA 1
ATOM 2614 C C . VAL B 1 5 ? -42.609 -29.698 34.378 1.00 24.10 5 VAL B C 1
ATOM 2615 O O . VAL B 1 5 ? -43.493 -30.082 33.604 1.00 25.05 5 VAL B O 1
ATOM 2619 N N . LEU B 1 6 ? -42.382 -30.256 35.564 1.00 24.82 6 LEU B N 1
ATOM 2620 C CA . LEU B 1 6 ? -43.286 -31.245 36.137 1.00 24.29 6 LEU B CA 1
ATOM 2621 C C . LEU B 1 6 ? -44.303 -30.525 37.020 1.00 26.57 6 LEU B C 1
ATOM 2622 O O . LEU B 1 6 ? -43.929 -29.877 38.001 1.00 35.76 6 LEU B O 1
ATOM 2627 N N . GLY B 1 7 ? -45.582 -30.615 36.662 1.00 31.86 7 GLY B N 1
ATOM 2628 C CA . GLY B 1 7 ? -46.613 -30.081 37.528 1.00 30.50 7 GLY B CA 1
ATOM 2629 C C . GLY B 1 7 ? -46.785 -30.908 38.792 1.00 33.77 7 GLY B C 1
ATOM 2630 O O . GLY B 1 7 ? -46.292 -32.034 38.910 1.00 29.79 7 GLY B O 1
ATOM 2631 N N . ARG B 1 8 ? -47.488 -30.319 39.770 1.00 30.73 8 ARG B N 1
ATOM 2632 C CA . ARG B 1 8 ? -47.891 -31.080 40.951 1.00 27.98 8 ARG B CA 1
ATOM 2633 C C . ARG B 1 8 ? -48.637 -32.346 40.547 1.00 29.04 8 ARG B C 1
ATOM 2634 O O . ARG B 1 8 ? -48.495 -33.392 41.191 1.00 26.65 8 ARG B O 1
ATOM 2642 N N . ARG B 1 9 ? -49.428 -32.271 39.469 1.00 28.07 9 ARG B N 1
ATOM 2643 C CA . ARG B 1 9 ? -50.144 -33.447 38.985 1.00 29.83 9 ARG B CA 1
ATOM 2644 C C . ARG B 1 9 ? -49.186 -34.504 38.464 1.00 30.07 9 ARG B C 1
ATOM 2645 O O . ARG B 1 9 ? -49.439 -35.705 38.615 1.00 31.05 9 ARG B O 1
ATOM 2653 N N . ASP B 1 10 ? -48.094 -34.081 37.824 1.00 25.69 10 ASP B N 1
ATOM 2654 C CA . ASP B 1 10 ? -47.148 -35.050 37.282 1.00 26.51 10 ASP B CA 1
ATOM 2655 C C . ASP B 1 10 ? -46.392 -35.757 38.396 1.00 26.25 10 ASP B C 1
ATOM 2656 O O . ASP B 1 10 ? -46.148 -36.967 38.319 1.00 25.22 10 ASP B O 1
ATOM 2661 N N . VAL B 1 11 ? -46.006 -35.016 39.434 1.00 24.75 11 VAL B N 1
ATOM 2662 C CA . VAL B 1 11 ? -45.359 -35.638 40.583 1.00 22.59 11 VAL B CA 1
ATOM 2663 C C . VAL B 1 11 ? -46.303 -36.645 41.229 1.00 25.82 11 VAL B C 1
ATOM 2664 O O . VAL B 1 11 ? -45.898 -37.760 41.579 1.00 23.80 11 VAL B O 1
ATOM 2668 N N . ALA B 1 12 ? -47.585 -36.281 41.356 1.00 24.21 12 ALA B N 1
ATOM 2669 C CA . ALA B 1 12 ? -48.588 -37.217 41.864 1.00 26.63 12 ALA B CA 1
ATOM 2670 C C . ALA B 1 12 ? -48.688 -38.458 40.985 1.00 29.40 12 ALA B C 1
ATOM 2671 O O . ALA B 1 12 ? -48.824 -39.580 41.492 1.00 27.64 12 ALA B O 1
ATOM 2673 N N . GLU B 1 13 ? -48.615 -38.278 39.664 1.00 28.64 13 GLU B N 1
ATOM 2674 C CA . GLU B 1 13 ? -48.727 -39.414 38.754 1.00 31.54 13 GLU B CA 1
ATOM 2675 C C . GLU B 1 13 ? -47.523 -40.345 38.868 1.00 30.91 13 GLU B C 1
ATOM 2676 O O . GLU B 1 13 ? -47.674 -41.571 38.786 1.00 29.53 13 GLU B O 1
ATOM 2682 N N . VAL B 1 14 ? -46.320 -39.789 39.054 1.00 26.18 14 VAL B N 1
ATOM 2683 C CA . VAL B 1 14 ? -45.146 -40.638 39.242 1.00 26.30 14 VAL B CA 1
ATOM 2684 C C . VAL B 1 14 ? -45.339 -41.545 40.450 1.00 24.40 14 VAL B C 1
ATOM 2685 O O . VAL B 1 14 ? -45.033 -42.742 40.398 1.00 24.00 14 VAL B O 1
ATOM 2689 N N . VAL B 1 15 ? -45.851 -40.991 41.551 1.00 23.56 15 VAL B N 1
ATOM 2690 C CA . VAL B 1 15 ? -46.037 -41.779 42.768 1.00 25.80 15 VAL B CA 1
ATOM 2691 C C . VAL B 1 15 ? -47.068 -42.870 42.534 1.00 27.06 15 VAL B C 1
ATOM 2692 O O . VAL B 1 15 ? -46.860 -44.034 42.897 1.00 26.30 15 VAL B O 1
ATOM 2696 N N . ALA B 1 16 ? -48.194 -42.506 41.917 1.00 29.28 16 ALA B N 1
ATOM 2697 C CA . ALA B 1 16 ? -49.264 -43.473 41.699 1.00 28.92 16 ALA B CA 1
ATOM 2698 C C . ALA B 1 16 ? -48.817 -44.580 40.755 1.00 29.83 16 ALA B C 1
ATOM 2699 O O . ALA B 1 16 ? -49.158 -45.751 40.951 1.00 35.32 16 ALA B O 1
ATOM 2701 N N . ALA B 1 17 ? -48.033 -44.231 39.736 1.00 25.39 17 ALA B N 1
ATOM 2702 C CA . ALA B 1 17 ? -47.607 -45.207 38.741 1.00 28.65 17 ALA B CA 1
ATOM 2703 C C . ALA B 1 17 ? -46.480 -46.097 39.252 1.00 31.27 17 ALA B C 1
ATOM 2704 O O . ALA B 1 17 ? -46.490 -47.310 39.010 1.00 28.87 17 ALA B O 1
ATOM 2706 N N . VAL B 1 18 ? -45.489 -45.517 39.934 1.00 26.06 18 VAL B N 1
ATOM 2707 C CA . VAL B 1 18 ? -44.341 -46.305 40.368 1.00 25.63 18 VAL B CA 1
ATOM 2708 C C . VAL B 1 18 ? -44.659 -47.078 41.644 1.00 24.52 18 VAL B C 1
ATOM 2709 O O . VAL B 1 18 ? -44.205 -48.216 41.818 1.00 22.45 18 VAL B O 1
ATOM 2713 N N . GLY B 1 19 ? -45.435 -46.478 42.545 1.00 24.38 19 GLY B N 1
ATOM 2714 C CA . GLY B 1 19 ? -45.705 -47.039 43.856 1.00 27.34 19 GLY B CA 1
ATOM 2715 C C . GLY B 1 19 ? -44.825 -46.409 44.922 1.00 24.15 19 GLY B C 1
ATOM 2716 O O . GLY B 1 19 ? -43.653 -46.109 44.660 1.00 22.19 19 GLY B O 1
ATOM 2717 N N . ARG B 1 20 ? -45.366 -46.225 46.127 1.00 22.05 20 ARG B N 1
ATOM 2718 C CA . ARG B 1 20 ? -44.625 -45.529 47.180 1.00 22.99 20 ARG B CA 1
ATOM 2719 C C . ARG B 1 20 ? -43.377 -46.298 47.598 1.00 23.07 20 ARG B C 1
ATOM 2720 O O . ARG B 1 20 ? -42.293 -45.715 47.720 1.00 19.41 20 ARG B O 1
ATOM 2728 N N . ASP B 1 21 ? -43.519 -47.600 47.872 1.00 20.64 21 ASP B N 1
ATOM 2729 C CA . ASP B 1 21 ? -42.372 -48.402 48.298 1.00 23.20 21 ASP B CA 1
ATOM 2730 C C . ASP B 1 21 ? -41.282 -48.403 47.234 1.00 22.46 21 ASP B C 1
ATOM 2731 O O . ASP B 1 21 ? -40.092 -48.231 47.538 1.00 21.31 21 ASP B O 1
ATOM 2736 N N . GLU B 1 22 ? -41.672 -48.623 45.974 1.00 21.05 22 GLU B N 1
ATOM 2737 C CA . GLU B 1 22 ? -40.691 -48.713 44.898 1.00 22.67 22 GLU B CA 1
ATOM 2738 C C . GLU B 1 22 ? -39.969 -47.386 44.696 1.00 20.59 22 GLU B C 1
ATOM 2739 O O . GLU B 1 22 ? -38.742 -47.359 44.529 1.00 18.82 22 GLU B O 1
ATOM 2745 N N . LEU B 1 23 ? -40.714 -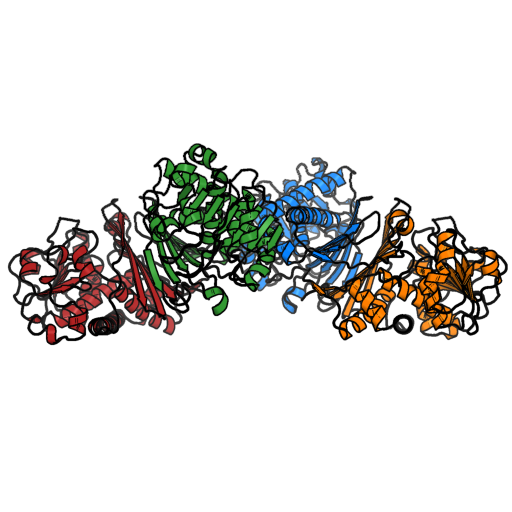46.280 44.715 1.00 18.57 23 LEU B N 1
ATOM 2746 C CA . LEU B 1 23 ? -40.106 -44.960 44.579 1.00 19.88 23 LEU B CA 1
ATOM 2747 C C . LEU B 1 23 ? -39.118 -44.688 45.713 1.00 17.67 23 LEU B C 1
ATOM 2748 O O . LEU B 1 23 ? -37.994 -44.233 45.475 1.00 16.84 23 LEU B O 1
ATOM 2753 N N . MET B 1 24 ? -39.522 -44.965 46.957 1.00 17.47 24 MET B N 1
ATOM 2754 C CA . MET B 1 24 ? -38.620 -44.749 48.087 1.00 16.23 24 MET B CA 1
ATOM 2755 C C . MET B 1 24 ? -37.390 -45.638 47.985 1.00 18.06 24 MET B C 1
ATOM 2756 O O . MET B 1 24 ? -36.273 -45.202 48.285 1.00 17.56 24 MET B O 1
ATOM 2761 N N . ARG B 1 25 ? -37.578 -46.899 47.582 1.00 16.85 25 ARG B N 1
ATOM 2762 C CA . ARG B 1 25 ? -36.445 -47.794 47.385 1.00 19.62 25 ARG B CA 1
ATOM 2763 C C . ARG B 1 25 ? -35.495 -47.266 46.319 1.00 18.69 25 ARG B C 1
ATOM 2764 O O . ARG B 1 25 ? -34.274 -47.354 46.474 1.00 18.20 25 ARG B O 1
ATOM 2772 N N . ARG B 1 26 ? -36.030 -46.723 45.222 1.00 17.65 26 ARG B N 1
ATOM 2773 C CA . ARG B 1 26 ? -35.140 -46.191 44.192 1.00 19.20 26 ARG B CA 1
ATOM 2774 C C . ARG B 1 26 ? -34.284 -45.059 44.740 1.00 19.91 26 ARG B C 1
ATOM 2775 O O . ARG B 1 26 ? -33.104 -44.930 44.386 1.00 18.95 26 ARG B O 1
ATOM 2783 N N . ILE B 1 27 ? -34.864 -44.224 45.595 1.00 16.13 27 ILE B N 1
ATOM 2784 C CA . ILE B 1 27 ? -34.126 -43.080 46.114 1.00 16.15 27 ILE B CA 1
ATOM 2785 C C . ILE B 1 27 ? -33.115 -43.527 47.163 1.00 18.32 27 ILE B C 1
ATOM 2786 O O . ILE B 1 27 ? -31.973 -43.047 47.188 1.00 16.53 27 ILE B O 1
ATOM 2791 N N . ILE B 1 28 ? -33.499 -44.473 48.026 1.00 15.87 28 ILE B N 1
ATOM 2792 C CA . ILE B 1 28 ? -32.534 -45.071 48.952 1.00 15.41 28 ILE B CA 1
ATOM 2793 C C . ILE B 1 28 ? -31.338 -45.629 48.184 1.00 16.87 28 ILE B C 1
ATOM 2794 O O . ILE B 1 28 ? -30.176 -45.370 48.525 1.00 17.73 28 ILE B O 1
ATOM 2799 N N . ASP B 1 29 ? -31.607 -46.399 47.127 1.00 17.41 29 ASP B N 1
ATOM 2800 C CA . ASP B 1 29 ? -30.518 -47.012 46.370 1.00 17.74 29 ASP B CA 1
ATOM 2801 C C . ASP B 1 29 ? -29.632 -45.959 45.717 1.00 20.51 29 ASP B C 1
ATOM 2802 O O . ASP B 1 29 ? -28.401 -46.091 45.709 1.00 19.86 29 ASP B O 1
ATOM 2807 N N . ARG B 1 30 ? -30.234 -44.921 45.132 1.00 18.49 30 ARG B N 1
ATOM 2808 C CA . ARG B 1 30 ? -29.426 -43.891 44.481 1.00 17.99 30 ARG B CA 1
ATOM 2809 C C . ARG B 1 30 ? -28.589 -43.126 45.495 1.00 19.99 30 ARG B C 1
ATOM 2810 O O . ARG B 1 30 ? -27.424 -42.795 45.231 1.00 17.63 30 ARG B O 1
ATOM 2818 N N . LEU B 1 31 ? -29.178 -42.835 46.657 1.00 16.96 31 LEU B N 1
ATOM 2819 C CA . LEU B 1 31 ? -28.476 -42.109 47.707 1.00 18.66 31 LEU B CA 1
ATOM 2820 C C . LEU B 1 31 ? -27.330 -42.930 48.283 1.00 16.39 31 LEU B C 1
ATOM 2821 O O . LEU B 1 31 ? -26.246 -42.397 48.536 1.00 15.67 31 LEU B O 1
ATOM 2826 N N . THR B 1 32 ? -27.557 -44.221 48.537 1.00 15.32 32 THR B N 1
ATOM 2827 C CA . THR B 1 32 ? -26.479 -45.031 49.086 1.00 17.34 32 THR B CA 1
ATOM 2828 C C . THR B 1 32 ? -25.289 -45.084 48.136 1.00 15.54 32 THR B C 1
ATOM 2829 O O . THR B 1 32 ? -24.132 -44.971 48.569 1.00 18.34 32 THR B O 1
ATOM 2833 N N . GLY B 1 33 ? -25.551 -45.244 46.837 1.00 16.93 33 GLY B N 1
ATOM 2834 C CA . GLY B 1 33 ? -24.460 -45.248 45.869 1.00 19.14 33 GLY B CA 1
ATOM 2835 C C . GLY B 1 33 ? -23.769 -43.901 45.743 1.00 18.01 33 GLY B C 1
ATOM 2836 O O . GLY B 1 33 ? -22.536 -43.830 45.686 1.00 17.95 33 GLY B O 1
ATOM 2837 N N . GLY B 1 34 ? -24.546 -42.819 45.705 1.00 16.40 34 GLY B N 1
ATOM 2838 C CA . GLY B 1 34 ? -23.958 -41.495 45.573 1.00 16.94 34 GLY B CA 1
ATOM 2839 C C . GLY B 1 34 ? -23.121 -41.101 46.776 1.00 18.42 34 GLY B C 1
ATOM 2840 O O . GLY B 1 34 ? -22.051 -40.504 46.631 1.00 16.35 34 GLY B O 1
ATOM 2841 N N . LEU B 1 35 ? -23.596 -41.431 47.981 1.00 15.56 35 LEU B N 1
ATOM 2842 C CA . LEU B 1 35 ? -22.811 -41.162 49.183 1.00 15.12 35 LEU B CA 1
ATOM 2843 C C . LEU B 1 35 ? -21.518 -41.970 49.184 1.00 16.91 35 LEU B C 1
ATOM 2844 O O . LEU B 1 35 ? -20.455 -41.458 49.559 1.00 16.31 35 LEU B O 1
ATOM 2849 N N . ALA B 1 36 ? -21.580 -43.234 48.761 1.00 17.68 36 ALA B N 1
ATOM 2850 C CA . ALA B 1 36 ? -20.350 -44.017 48.699 1.00 17.57 36 ALA B CA 1
ATOM 2851 C C . ALA B 1 36 ? -19.358 -43.396 47.722 1.00 17.91 36 ALA B C 1
ATOM 2852 O O . ALA B 1 36 ? -18.154 -43.362 47.995 1.00 18.26 36 ALA B O 1
ATOM 2854 N N . GLU B 1 37 ? -19.850 -42.886 46.586 1.00 16.95 37 GLU B N 1
ATOM 2855 C CA . GLU B 1 37 ? -18.977 -42.210 45.623 1.00 18.31 37 GLU B CA 1
ATOM 2856 C C . GLU B 1 37 ? -18.271 -41.014 46.252 1.00 21.87 37 GLU B C 1
ATOM 2857 O O . GLU B 1 37 ? -17.079 -40.789 46.004 1.00 22.11 37 GLU B O 1
ATOM 2863 N N . ILE B 1 38 ? -18.984 -40.239 47.079 1.00 17.15 38 ILE B N 1
ATOM 2864 C CA . ILE B 1 38 ? -18.337 -39.162 47.830 1.00 18.55 38 ILE B CA 1
ATOM 2865 C C . ILE B 1 38 ? -17.301 -39.733 48.789 1.00 18.60 38 ILE B C 1
ATOM 2866 O O . ILE B 1 38 ? -16.183 -39.206 48.914 1.00 19.10 38 ILE B O 1
ATOM 2871 N N . GLY B 1 39 ? -17.659 -40.808 49.495 1.00 15.89 39 GLY B N 1
ATOM 2872 C CA . GLY B 1 39 ? -16.744 -41.411 50.446 1.00 17.99 39 GLY B CA 1
ATOM 2873 C C . GLY B 1 39 ? -15.496 -41.970 49.798 1.00 22.46 39 GLY B C 1
ATOM 2874 O O . GLY B 1 39 ? -14.491 -42.180 50.484 1.00 22.07 39 GLY B O 1
ATOM 2875 N N . ARG B 1 40 ? -15.535 -42.214 48.491 1.00 19.79 40 ARG B N 1
ATOM 2876 C CA . ARG B 1 40 ? -14.372 -42.702 47.754 1.00 20.44 40 ARG B CA 1
ATOM 2877 C C . ARG B 1 40 ? -13.674 -41.604 46.971 1.00 23.14 40 ARG B C 1
ATOM 2878 O O . ARG B 1 40 ? -12.734 -41.888 46.214 1.00 24.00 40 ARG B O 1
ATOM 2886 N N . GLY B 1 41 ? -14.090 -40.356 47.152 1.00 21.72 41 GLY B N 1
ATOM 2887 C CA . GLY B 1 41 ? -13.437 -39.253 46.480 1.00 23.66 41 GLY B CA 1
ATOM 2888 C C . GLY B 1 41 ? -13.762 -39.134 45.015 1.00 27.18 41 GLY B C 1
ATOM 2889 O O . GLY B 1 41 ? -13.091 -38.372 44.310 1.00 25.75 41 GLY B O 1
ATOM 2890 N N . GLU B 1 42 ? -14.763 -39.877 44.534 1.00 25.05 42 GLU B N 1
ATOM 2891 C CA . GLU B 1 42 ? -15.208 -39.784 43.149 1.00 25.72 42 GLU B CA 1
ATOM 2892 C C . GLU B 1 42 ? -16.208 -38.654 42.947 1.00 31.18 42 GLU B C 1
ATOM 2893 O O . GLU B 1 42 ? -16.371 -38.170 41.824 1.00 29.08 42 GLU B O 1
ATOM 2899 N N . ARG B 1 43 ? -16.868 -38.224 44.015 1.00 27.91 43 ARG B N 1
ATOM 2900 C CA . ARG B 1 43 ? -17.792 -37.106 44.017 1.00 29.08 43 ARG B CA 1
ATOM 2901 C C . ARG B 1 43 ? -17.491 -36.260 45.246 1.00 27.75 43 ARG B C 1
ATOM 2902 O O . ARG B 1 43 ? -16.783 -36.690 46.162 1.00 26.24 43 ARG B O 1
ATOM 2910 N N . HIS B 1 44 ? -18.040 -35.049 45.278 1.00 33.94 44 HIS B N 1
ATOM 2911 C CA . HIS B 1 44 ? -17.720 -34.109 46.341 1.00 30.65 44 HIS B CA 1
ATOM 2912 C C . HIS B 1 44 ? -18.983 -33.615 47.027 1.00 25.24 44 HIS B C 1
ATOM 2913 O O . HIS B 1 44 ? -20.049 -33.510 46.409 1.00 23.18 44 HIS B O 1
ATOM 2920 N N . LEU B 1 45 ? -18.848 -33.323 48.321 1.00 24.31 45 LEU B N 1
ATOM 2921 C CA . LEU B 1 45 ? -19.938 -32.711 49.069 1.00 21.70 45 LEU B CA 1
ATOM 2922 C C . LEU B 1 45 ? -20.349 -31.395 48.429 1.00 22.50 45 LEU B C 1
ATOM 2923 O O . LEU B 1 45 ? -19.510 -30.633 47.934 1.00 20.95 45 LEU B O 1
ATOM 2928 N N . SER B 1 46 ? -21.651 -31.131 48.452 1.00 16.65 46 SER B N 1
ATOM 2929 C CA . SER B 1 46 ? -22.167 -29.863 47.971 1.00 18.67 46 SER B CA 1
ATOM 2930 C C . SER B 1 46 ? -21.586 -28.718 48.798 1.00 19.29 46 SER B C 1
ATOM 2931 O O . SER B 1 46 ? -21.215 -28.911 49.960 1.00 22.69 46 SER B O 1
ATOM 2934 N N . PRO B 1 47 ? -21.486 -27.522 48.224 1.00 19.30 47 PRO B N 1
ATOM 2935 C CA . PRO B 1 47 ? -21.110 -26.351 49.022 1.00 23.19 47 PRO B CA 1
ATOM 2936 C C . PRO B 1 47 ? -22.129 -26.065 50.114 1.00 25.22 47 PRO B C 1
ATOM 2937 O O . PRO B 1 47 ? -23.292 -26.467 50.035 1.00 22.84 47 PRO B O 1
ATOM 2941 N N . LEU B 1 48 ? -21.674 -25.363 51.155 1.00 26.80 48 LEU B N 1
ATOM 2942 C CA . LEU B 1 48 ? -22.581 -24.875 52.197 1.00 25.08 48 LEU B CA 1
ATOM 2943 C C . LEU B 1 48 ? -23.802 -24.198 51.587 1.00 23.34 48 LEU B C 1
ATOM 2944 O O . LEU B 1 48 ? -23.680 -23.340 50.711 1.00 25.08 48 LEU B O 1
ATOM 2949 N N . ARG B 1 49 ? -24.990 -24.566 52.063 1.00 20.70 49 ARG B N 1
ATOM 2950 C CA . ARG B 1 49 ? -26.152 -23.835 51.605 1.00 19.45 49 ARG B CA 1
ATOM 2951 C C . ARG B 1 49 ? -26.158 -22.431 52.207 1.00 20.74 49 ARG B C 1
ATOM 2952 O O . ARG B 1 49 ? -25.424 -22.126 53.151 1.00 21.69 49 ARG B O 1
ATOM 2960 N N . GLY B 1 50 ? -26.991 -21.566 51.635 1.00 21.44 50 GLY B N 1
ATOM 2961 C CA . GLY B 1 50 ? -27.189 -20.231 52.172 1.00 21.53 50 GLY B CA 1
ATOM 2962 C C . GLY B 1 50 ? -28.637 -20.033 52.571 1.00 22.60 50 GLY B C 1
ATOM 2963 O O . GLY B 1 50 ? -29.495 -20.813 52.146 1.00 19.19 50 GLY B O 1
ATOM 2964 N N . GLY B 1 51 ? -28.934 -19.010 53.367 1.00 18.79 51 GLY B N 1
ATOM 2965 C CA . GLY B 1 51 ? -30.301 -18.819 53.815 1.00 21.34 51 GLY B CA 1
ATOM 2966 C C . GLY B 1 51 ? -30.542 -17.436 54.374 1.00 21.75 51 GLY B C 1
ATOM 2967 O O . GLY B 1 51 ? -29.603 -16.702 54.699 1.00 22.11 51 GLY B O 1
ATOM 2968 N N . LEU B 1 52 ? -31.828 -17.099 54.490 1.00 19.82 52 LEU B N 1
ATOM 2969 C CA . LEU B 1 52 ? -32.304 -15.820 55.012 1.00 21.93 52 LEU B CA 1
ATOM 2970 C C . LEU B 1 52 ? -33.310 -16.093 56.118 1.00 22.72 52 LEU B C 1
ATOM 2971 O O . LEU B 1 52 ? -34.365 -16.688 55.865 1.00 23.48 52 LEU B O 1
ATOM 2976 N N . GLU B 1 53 ? -32.999 -15.648 57.328 1.00 21.45 53 GLU B N 1
ATOM 2977 C CA . GLU B 1 53 ? -33.934 -15.814 58.433 1.00 23.07 53 GLU B CA 1
ATOM 2978 C C . GLU B 1 53 ? -35.117 -14.865 58.305 1.00 23.96 53 GLU B C 1
ATOM 2979 O O . GLU B 1 53 ? -34.985 -13.725 57.852 1.00 23.07 53 GLU B O 1
ATOM 2985 N N . ARG B 1 54 ? -36.288 -15.342 58.735 1.00 20.51 54 ARG B N 1
ATOM 2986 C CA . ARG B 1 54 ? -37.509 -14.550 58.746 1.00 23.15 54 ARG B CA 1
ATOM 2987 C C . ARG B 1 54 ? -38.126 -14.643 60.133 1.00 24.25 54 ARG B C 1
ATOM 2988 O O . ARG B 1 54 ? -38.092 -15.701 60.762 1.00 25.11 54 ARG B O 1
ATOM 2996 N N . SER B 1 55 ? -38.670 -13.538 60.625 1.00 26.64 55 SER B N 1
ATOM 2997 C CA . SER B 1 55 ? -39.169 -13.523 61.994 1.00 27.48 55 SER B CA 1
ATOM 2998 C C . SER B 1 55 ? -40.682 -13.670 62.104 1.00 29.39 55 SER B C 1
ATOM 2999 O O . SER B 1 55 ? -41.171 -14.019 63.185 1.00 30.83 55 SER B O 1
ATOM 3002 N N . GLU B 1 56 ?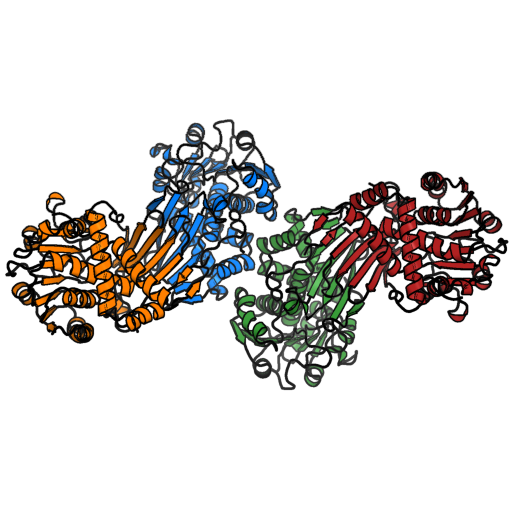 -41.432 -13.419 61.028 1.00 25.97 56 GLU B N 1
ATOM 3003 C CA . GLU B 1 56 ? -42.887 -13.433 61.072 1.00 31.64 56 GLU B CA 1
ATOM 3004 C C . GLU B 1 56 ? -43.458 -14.471 60.111 1.00 29.30 56 GLU B C 1
ATOM 3005 O O . GLU B 1 56 ? -42.918 -14.668 59.017 1.00 26.52 56 GLU B O 1
ATOM 3011 N N . PRO B 1 57 ? -44.576 -15.121 60.466 1.00 28.09 57 PRO B N 1
ATOM 3012 C CA . PRO B 1 57 ? -45.474 -14.937 61.749 1.00 31.24 57 PRO B CA 1
ATOM 3013 C C . PRO B 1 57 ? -44.727 -15.579 62.961 1.00 29.54 57 PRO B C 1
ATOM 3014 O O . PRO B 1 57 ? -44.935 -15.181 64.145 1.00 31.22 57 PRO B O 1
ATOM 3018 N N . VAL B 1 58 ? -43.876 -16.553 62.655 1.00 25.94 58 VAL B N 1
ATOM 3019 C CA . VAL B 1 58 ? -42.971 -17.180 63.617 1.00 26.13 58 VAL B CA 1
ATOM 3020 C C . VAL B 1 58 ? -41.618 -17.356 62.947 1.00 26.43 58 VAL B C 1
ATOM 3021 O O . VAL B 1 58 ? -41.524 -17.357 61.711 1.00 30.10 58 VAL B O 1
ATOM 3025 N N . PRO B 1 59 ? -40.545 -17.493 63.729 1.00 26.43 59 PRO B N 1
ATOM 3026 C CA . PRO B 1 59 ? -39.208 -17.583 63.125 1.00 25.95 59 PRO B CA 1
ATOM 3027 C C . PRO B 1 59 ? -39.075 -18.762 62.174 1.00 26.86 59 PRO B C 1
ATOM 3028 O O . PRO B 1 59 ? -39.410 -19.902 62.510 1.00 23.68 59 PRO B O 1
ATOM 3032 N N . GLY B 1 60 ? -38.568 -18.474 60.979 1.00 21.89 60 GLY B N 1
ATOM 3033 C CA . GLY B 1 60 ? -38.344 -19.476 59.955 1.00 21.59 60 GLY B CA 1
ATOM 3034 C C . GLY B 1 60 ? -37.135 -19.107 59.116 1.00 21.50 60 GLY B C 1
ATOM 3035 O O . GLY B 1 60 ? -36.447 -18.134 59.423 1.00 19.63 60 GLY B O 1
ATOM 3036 N N . ILE B 1 61 ? -36.863 -19.861 58.055 1.00 19.03 61 ILE B N 1
ATOM 3037 C CA . ILE B 1 61 ? -35.709 -19.583 57.209 1.00 17.15 61 ILE B CA 1
ATOM 3038 C C . ILE B 1 61 ? -36.058 -19.993 55.786 1.00 18.66 61 ILE B C 1
ATOM 3039 O O . ILE B 1 61 ? -36.872 -20.891 55.559 1.00 21.47 61 ILE B O 1
ATOM 3044 N N . TRP B 1 62 ? -35.465 -19.302 54.820 1.00 18.17 62 TRP B N 1
ATOM 3045 C CA . TRP B 1 62 ? -35.607 -19.660 53.419 1.00 18.15 62 TRP B CA 1
ATOM 3046 C C . TRP B 1 62 ? -34.202 -19.828 52.854 1.00 19.58 62 TRP B C 1
ATOM 3047 O O . TRP B 1 62 ? -33.337 -18.977 53.087 1.00 18.64 62 TRP B O 1
ATOM 3058 N N . GLU B 1 63 ? -33.960 -20.937 52.146 1.00 16.89 63 GLU B N 1
ATOM 3059 C CA . GLU B 1 63 ? -32.598 -21.343 51.814 1.00 17.18 63 GLU B CA 1
ATOM 3060 C C . GLU B 1 63 ? -32.452 -21.690 50.339 1.00 15.77 63 GLU B C 1
ATOM 3061 O O . GLU B 1 63 ? -33.414 -22.071 49.669 1.00 15.68 63 GLU B O 1
ATOM 3067 N N . TRP B 1 64 ? -31.227 -21.549 49.839 1.00 16.16 64 TRP B N 1
ATOM 3068 C CA . TRP B 1 64 ? -30.861 -21.990 48.503 1.00 17.98 64 TRP B CA 1
ATOM 3069 C C . TRP B 1 64 ? -29.748 -23.022 48.617 1.00 18.18 64 TRP B C 1
ATOM 3070 O O . TRP B 1 64 ? -28.795 -22.851 49.388 1.00 16.53 64 TRP B O 1
ATOM 3081 N N . MET B 1 65 ? -29.880 -24.101 47.853 1.00 16.89 65 MET B N 1
ATOM 3082 C CA . MET B 1 65 ? -29.053 -25.293 48.025 1.00 17.76 65 MET B CA 1
ATOM 3083 C C . MET B 1 65 ? -28.545 -25.747 46.662 1.00 17.34 65 MET B C 1
ATOM 3084 O O . MET B 1 65 ? -29.252 -26.476 45.943 1.00 16.26 65 MET B O 1
ATOM 3089 N N . PRO B 1 66 ? -27.336 -25.344 46.272 1.00 18.24 66 PRO B N 1
ATOM 3090 C CA . PRO B 1 66 ? -26.786 -25.742 44.973 1.00 17.63 66 PRO B CA 1
ATOM 3091 C C . PRO B 1 66 ? -25.917 -26.983 45.029 1.00 18.05 66 PRO B C 1
ATOM 3092 O O . PRO B 1 66 ? -25.273 -27.296 46.035 1.00 18.62 66 PRO B O 1
ATOM 3096 N N . HIS B 1 67 ? -25.909 -27.701 43.909 1.00 18.59 67 HIS B N 1
ATOM 3097 C CA . HIS B 1 67 ? -24.998 -28.816 43.722 1.00 17.71 67 HIS B CA 1
ATOM 3098 C C . HIS B 1 67 ? -24.630 -28.925 42.253 1.00 21.11 67 HIS B C 1
ATOM 3099 O O . HIS B 1 67 ? -25.509 -28.877 41.389 1.00 20.56 67 HIS B O 1
ATOM 3106 N N . ARG B 1 68 ? -23.345 -29.127 41.975 1.00 19.70 68 ARG B N 1
ATOM 3107 C CA . ARG B 1 68 ? -22.846 -29.172 40.607 1.00 23.20 68 ARG B CA 1
ATOM 3108 C C . ARG B 1 68 ? -22.327 -30.564 40.270 1.00 22.47 68 ARG B C 1
ATOM 3109 O O . ARG B 1 68 ? -21.515 -31.129 41.014 1.00 20.55 68 ARG B O 1
ATOM 3117 N N . GLU B 1 69 ? -22.810 -31.113 39.148 1.00 21.20 69 GLU B N 1
ATOM 3118 C CA . GLU B 1 69 ? -22.249 -32.297 38.513 1.00 24.74 69 GLU B CA 1
ATOM 3119 C C . GLU B 1 69 ? -21.452 -31.829 37.301 1.00 25.53 69 GLU B C 1
ATOM 3120 O O . GLU B 1 69 ? -22.038 -31.616 36.229 1.00 22.54 69 GLU B O 1
ATOM 3126 N N . PRO B 1 70 ? -20.137 -31.652 37.416 1.00 23.73 70 PRO B N 1
ATOM 3127 C CA . PRO B 1 70 ? -19.367 -31.001 36.349 1.00 24.42 70 PRO B CA 1
ATOM 3128 C C . PRO B 1 70 ? -19.578 -31.648 34.990 1.00 27.60 70 PRO B C 1
ATOM 3129 O O . PRO B 1 70 ? -19.570 -32.876 34.856 1.00 26.40 70 PRO B O 1
ATOM 3133 N N . GLY B 1 71 ? -19.801 -30.802 33.978 1.00 26.73 71 GLY B N 1
ATOM 3134 C CA . GLY B 1 71 ? -20.046 -31.244 32.622 1.00 26.34 71 GLY B CA 1
ATOM 3135 C C . GLY B 1 71 ? -21.445 -31.746 32.351 1.00 26.33 71 GLY B C 1
ATOM 3136 O O . GLY B 1 71 ? -21.784 -31.991 31.184 1.00 26.94 71 GLY B O 1
ATOM 3137 N N . ASP B 1 72 ? -22.267 -31.920 33.386 1.00 21.79 72 ASP B N 1
ATOM 3138 C CA . ASP B 1 72 ? -23.617 -32.434 33.225 1.00 24.77 72 ASP B CA 1
ATOM 3139 C C . ASP B 1 72 ? -24.614 -31.340 33.568 1.00 24.91 72 ASP B C 1
ATOM 3140 O O . ASP B 1 72 ? -25.101 -30.633 32.677 1.00 22.98 72 ASP B O 1
ATOM 3145 N N . HIS B 1 73 ? -24.902 -31.167 34.855 1.00 21.99 73 HIS B N 1
ATOM 3146 C CA . HIS B 1 73 ? -25.911 -30.199 35.236 1.00 20.49 73 HIS B CA 1
ATOM 3147 C C . HIS B 1 73 ? -25.639 -29.656 36.627 1.00 22.12 73 HIS B C 1
ATOM 3148 O O . HIS B 1 73 ? -24.867 -30.218 37.410 1.00 22.77 73 HIS B O 1
ATOM 3155 N N . ILE B 1 74 ? -26.302 -28.542 36.911 1.00 18.67 74 ILE B N 1
ATOM 3156 C CA . ILE B 1 74 ? -26.305 -27.910 38.222 1.00 18.77 74 ILE B CA 1
ATOM 3157 C C . ILE B 1 74 ? -27.716 -28.027 38.768 1.00 18.58 74 ILE B C 1
ATOM 3158 O O . ILE B 1 74 ? -28.687 -27.790 38.042 1.00 20.22 74 ILE B O 1
ATOM 3163 N N . THR B 1 75 ? -27.829 -28.423 40.026 1.00 16.17 75 THR B N 1
ATOM 3164 C CA . THR B 1 75 ? -29.112 -28.525 40.708 1.00 16.89 75 THR B CA 1
ATOM 3165 C C . THR B 1 75 ? -29.207 -27.397 41.719 1.00 18.30 75 THR B C 1
ATOM 3166 O O . THR B 1 75 ? -28.228 -27.084 42.394 1.00 18.24 75 THR B O 1
ATOM 3170 N N . LEU B 1 76 ? -30.371 -26.769 41.823 1.00 15.84 76 LEU B N 1
ATOM 3171 C CA . LEU B 1 76 ? -30.568 -25.783 42.877 1.00 17.35 76 LEU B CA 1
ATOM 3172 C C . LEU B 1 76 ? -31.938 -26.000 43.488 1.00 19.34 76 LEU B C 1
ATOM 3173 O O . LEU B 1 76 ? -32.951 -25.890 42.791 1.00 18.65 76 LEU B O 1
ATOM 3178 N N . LYS B 1 77 ? -31.976 -26.329 44.777 1.00 16.84 77 LYS B N 1
ATOM 3179 C CA . LYS B 1 77 ? -33.241 -26.380 45.495 1.00 15.61 77 LYS B CA 1
ATOM 3180 C C . LYS B 1 77 ? -33.418 -25.085 46.269 1.00 17.36 77 LYS B C 1
ATOM 3181 O O . LYS B 1 77 ? -32.508 -24.653 46.982 1.00 16.88 77 LYS B O 1
ATOM 3187 N N . THR B 1 78 ? -34.583 -24.469 46.122 1.00 14.97 78 THR B N 1
ATOM 3188 C CA . THR B 1 78 ? -34.970 -23.311 46.915 1.00 15.24 78 THR B CA 1
ATOM 3189 C C . THR B 1 78 ? -36.070 -23.777 47.857 1.00 17.43 78 THR B C 1
ATOM 3190 O O . THR B 1 78 ? -37.071 -24.334 47.400 1.00 20.55 78 THR B O 1
ATOM 3194 N N . VAL B 1 79 ? -35.878 -23.595 49.161 1.00 14.91 79 VAL B N 1
ATOM 3195 C CA . VAL B 1 79 ? -36.783 -24.253 50.108 1.00 15.34 79 VAL B CA 1
ATOM 3196 C C . VAL B 1 79 ? -36.997 -23.376 51.333 1.00 17.48 79 VAL B C 1
ATOM 3197 O O . VAL B 1 79 ? -36.050 -22.821 51.893 1.00 15.60 79 VAL B O 1
ATOM 3201 N N . GLY B 1 80 ? -38.251 -23.264 51.760 1.00 17.90 80 GLY B N 1
ATOM 3202 C CA . GLY B 1 80 ? -38.594 -22.530 52.956 1.00 15.74 80 GLY B CA 1
ATOM 3203 C C . GLY B 1 80 ? -38.932 -23.473 54.095 1.00 15.72 80 GLY B C 1
ATOM 3204 O O . GLY B 1 80 ? -39.446 -24.575 53.883 1.00 14.78 80 GLY B O 1
ATOM 3205 N N . TYR B 1 81 ? -38.588 -23.032 55.300 1.00 15.92 81 TYR B N 1
ATOM 3206 C CA . TYR B 1 81 ? -39.071 -23.591 56.560 1.00 16.00 81 TYR B CA 1
ATOM 3207 C C . TYR B 1 81 ? -39.926 -22.516 57.219 1.00 15.51 81 TYR B C 1
ATOM 3208 O O . TYR B 1 81 ? -39.412 -21.471 57.635 1.00 17.34 81 TYR B O 1
ATOM 3217 N N . SER B 1 82 ? -41.232 -22.759 57.294 1.00 15.71 82 SER B N 1
ATOM 3218 C CA . SER B 1 82 ? -42.187 -21.774 57.796 1.00 17.98 82 SER B CA 1
ATOM 3219 C C . SER B 1 82 ? -43.156 -22.537 58.683 1.00 17.39 82 SER B C 1
ATOM 3220 O O . SER B 1 82 ? -44.215 -22.981 58.229 1.00 19.80 82 SER B O 1
ATOM 3223 N N . PRO B 1 83 ? -42.817 -22.715 59.960 1.00 18.18 83 PRO B N 1
ATOM 3224 C CA . PRO B 1 83 ? -43.545 -23.689 60.786 1.00 18.51 83 PRO B CA 1
ATOM 3225 C C . PRO B 1 83 ? -44.969 -23.286 61.122 1.00 21.49 83 PRO B C 1
ATOM 3226 O O . PRO B 1 83 ? -45.734 -24.150 61.569 1.00 21.58 83 PRO B O 1
ATOM 3230 N N . ALA B 1 84 ? -45.371 -22.034 60.897 1.00 18.72 84 ALA B N 1
ATOM 3231 C CA . ALA B 1 84 ? -46.784 -21.682 61.040 1.00 20.05 84 ALA B CA 1
ATOM 3232 C C . ALA B 1 84 ? -47.612 -22.022 59.804 1.00 22.45 84 ALA B C 1
ATOM 3233 O O . ALA B 1 84 ? -48.834 -21.830 59.823 1.00 22.30 84 ALA B O 1
ATOM 3235 N N . ASN B 1 85 ? -46.987 -22.522 58.735 1.00 21.05 85 ASN B N 1
ATOM 3236 C CA . ASN B 1 85 ? -47.733 -22.784 57.505 1.00 19.24 85 ASN B CA 1
ATOM 3237 C C . ASN B 1 85 ? -48.892 -23.755 57.702 1.00 20.90 85 ASN B C 1
ATOM 3238 O O . ASN B 1 85 ? -49.988 -23.481 57.183 1.00 20.63 85 ASN B O 1
ATOM 3243 N N . PRO B 1 86 ? -48.737 -24.889 58.400 1.00 21.94 86 PRO B N 1
ATOM 3244 C CA . PRO B 1 86 ? -49.886 -25.810 58.533 1.00 21.87 86 PRO B CA 1
ATOM 3245 C C . PRO B 1 86 ? -51.083 -25.202 59.240 1.00 21.44 86 PRO B C 1
ATOM 3246 O O . PRO B 1 86 ? -52.208 -25.273 58.724 1.00 23.92 86 PRO B O 1
ATOM 3250 N N . ALA B 1 87 ? -50.869 -24.580 60.401 1.00 22.26 87 ALA B N 1
ATOM 3251 C CA . ALA B 1 87 ? -51.992 -24.074 61.186 1.00 27.35 87 ALA B CA 1
ATOM 3252 C C . ALA B 1 87 ? -52.588 -22.817 60.567 1.00 29.96 87 ALA B C 1
ATOM 3253 O O . ALA B 1 87 ? -53.809 -22.632 60.588 1.00 27.45 87 ALA B O 1
ATOM 3255 N N . ARG B 1 88 ? -51.752 -21.939 60.008 1.00 25.12 88 ARG B N 1
ATOM 3256 C CA . ARG B 1 88 ? -52.260 -20.649 59.554 1.00 26.77 88 ARG B CA 1
ATOM 3257 C C . ARG B 1 88 ? -52.739 -20.657 58.106 1.00 28.49 88 ARG B C 1
ATOM 3258 O O . ARG B 1 88 ? -53.703 -19.951 57.774 1.00 29.79 88 ARG B O 1
ATOM 3266 N N . PHE B 1 89 ? -52.108 -21.442 57.232 1.00 25.33 89 PHE B N 1
ATOM 3267 C CA . PHE B 1 89 ? -52.393 -21.380 55.807 1.00 23.50 89 PHE B CA 1
ATOM 3268 C C . PHE B 1 89 ? -52.756 -22.729 55.202 1.00 24.60 89 PHE B C 1
ATOM 3269 O O . PHE B 1 89 ? -53.088 -22.783 54.012 1.00 25.61 89 PHE B O 1
ATOM 3277 N N . GLY B 1 90 ? -52.719 -23.813 55.976 1.00 23.47 90 GLY B N 1
ATOM 3278 C CA . GLY B 1 90 ? -52.940 -25.127 55.396 1.00 23.95 90 GLY B CA 1
ATOM 3279 C C . GLY B 1 90 ? -51.903 -25.506 54.366 1.00 22.97 90 GLY B C 1
ATOM 3280 O O . GLY B 1 90 ? -52.191 -26.296 53.459 1.00 23.61 90 GLY B O 1
ATOM 3281 N N . LEU B 1 91 ? -50.706 -24.935 54.465 1.00 22.02 91 LEU B N 1
ATOM 3282 C CA . LEU B 1 91 ? -49.572 -25.270 53.623 1.00 18.73 91 LEU B CA 1
ATOM 3283 C C . LEU B 1 91 ? -48.548 -26.060 54.414 1.00 19.78 91 LEU B C 1
ATOM 3284 O O . LEU B 1 91 ? -48.467 -25.943 55.640 1.00 19.71 91 LEU B O 1
ATOM 3289 N N . PRO B 1 92 ? -47.723 -26.856 53.746 1.00 19.70 92 PRO B N 1
ATOM 3290 C CA . PRO B 1 92 ? -46.644 -27.540 54.459 1.00 19.27 92 PRO B CA 1
ATOM 3291 C C . PRO B 1 92 ? -45.609 -26.558 54.980 1.00 19.27 92 PRO B C 1
ATOM 3292 O O . PRO B 1 92 ? -45.362 -25.501 54.386 1.00 17.28 92 PRO B O 1
ATOM 3296 N N . THR B 1 93 ? -45.023 -26.920 56.130 1.00 14.93 93 THR B N 1
ATOM 3297 C CA . THR B 1 93 ? -43.930 -26.151 56.719 1.00 16.46 93 THR B CA 1
ATOM 3298 C C . THR B 1 93 ? -42.763 -26.033 55.753 1.00 15.64 93 THR B C 1
ATOM 3299 O O . THR B 1 93 ? -42.195 -24.947 55.574 1.00 18.77 93 THR B O 1
ATOM 3303 N N . ILE B 1 94 ? -42.396 -27.142 55.131 1.00 14.34 94 ILE B N 1
ATOM 3304 C CA . ILE B 1 94 ? -41.314 -27.192 54.155 1.00 14.96 94 ILE B CA 1
ATOM 3305 C C . ILE B 1 94 ? -41.929 -27.042 52.769 1.00 17.71 94 ILE B C 1
ATOM 3306 O O . ILE B 1 94 ? -42.709 -27.898 52.327 1.00 18.28 94 ILE B O 1
ATOM 3311 N N . LEU B 1 95 ? -41.587 -25.948 52.088 1.00 15.84 95 LEU B N 1
ATOM 3312 C CA . LEU B 1 95 ? -42.142 -25.612 50.784 1.00 16.51 95 LEU B CA 1
ATOM 3313 C C . LEU B 1 95 ? -40.979 -25.276 49.861 1.00 17.45 95 LEU B C 1
ATOM 3314 O O . LEU B 1 95 ? -40.173 -24.398 50.178 1.00 19.05 95 LEU B O 1
ATOM 3319 N N . GLY B 1 96 ? -40.881 -25.975 48.738 1.00 18.57 96 GLY B N 1
ATOM 3320 C CA . GLY B 1 96 ? -39.737 -25.727 47.884 1.00 21.14 96 GLY B CA 1
ATOM 3321 C C . GLY B 1 96 ? -39.917 -26.280 46.489 1.00 17.39 96 GLY B C 1
ATOM 3322 O O . GLY B 1 96 ? -40.906 -26.949 46.178 1.00 19.11 96 GLY B O 1
ATOM 3323 N N . THR B 1 97 ? -38.919 -25.988 45.654 1.00 16.33 97 THR B N 1
ATOM 3324 C CA . THR B 1 97 ? -38.875 -26.386 44.256 1.00 18.70 97 THR B CA 1
ATOM 3325 C C . THR B 1 97 ? -37.427 -26.704 43.901 1.00 17.52 97 THR B C 1
ATOM 3326 O O . THR B 1 97 ? -36.490 -26.213 44.534 1.00 16.43 97 THR B O 1
ATOM 3330 N N . VAL B 1 98 ? -37.236 -27.530 42.877 1.00 16.74 98 VAL B N 1
ATOM 3331 C CA . VAL B 1 98 ? -35.901 -27.954 42.470 1.00 15.35 98 VAL B CA 1
ATOM 3332 C C . VAL B 1 98 ? -35.718 -27.665 40.988 1.00 18.51 98 VAL B C 1
ATOM 3333 O O . VAL B 1 98 ? -36.520 -28.113 40.162 1.00 16.50 98 VAL B O 1
ATOM 3337 N N . ALA B 1 99 ? -34.656 -26.937 40.653 1.00 19.09 99 ALA B N 1
ATOM 3338 C CA . ALA B 1 99 ? -34.353 -26.565 39.280 1.00 19.87 99 ALA B CA 1
ATOM 3339 C C . ALA B 1 99 ? -33.074 -27.254 38.823 1.00 18.94 99 ALA B C 1
ATOM 3340 O O . ALA B 1 99 ? -32.161 -27.490 39.618 1.00 16.81 99 ALA B O 1
ATOM 3342 N N . ARG B 1 100 ? -33.024 -27.602 37.536 1.00 18.10 100 ARG B N 1
ATOM 3343 C CA . ARG B 1 100 ? -31.836 -28.183 36.926 1.00 18.00 100 ARG B CA 1
ATOM 3344 C C . ARG B 1 100 ? -31.372 -27.284 35.790 1.00 18.64 100 ARG B C 1
ATOM 3345 O O . ARG B 1 100 ? -32.191 -26.825 34.983 1.00 18.03 100 ARG B O 1
ATOM 3353 N N . TYR B 1 101 ? -30.067 -27.020 35.744 1.00 17.51 101 TYR B N 1
ATOM 3354 C CA . TYR B 1 101 ? -29.460 -26.147 34.748 1.00 18.22 101 TYR B CA 1
ATOM 3355 C C . TYR B 1 101 ? -28.369 -26.921 34.022 1.00 20.67 101 TYR B C 1
ATOM 3356 O O . TYR B 1 101 ? -27.610 -27.668 34.642 1.00 19.55 101 TYR B O 1
ATOM 3365 N N . ASP B 1 102 ? -28.282 -26.736 32.710 1.00 16.39 102 ASP B N 1
ATOM 3366 C CA . ASP B 1 102 ? -27.212 -27.375 31.959 1.00 16.12 102 ASP B CA 1
ATOM 3367 C C . ASP B 1 102 ? -25.869 -26.785 32.377 1.00 18.56 102 ASP B C 1
ATOM 3368 O O . ASP B 1 102 ? -25.687 -25.567 32.364 1.00 18.21 102 ASP B O 1
ATOM 3373 N N . ASP B 1 103 ? -24.925 -27.646 32.763 1.00 19.83 103 ASP B N 1
ATOM 3374 C CA . ASP B 1 103 ? -23.659 -27.131 33.279 1.00 20.56 103 ASP B CA 1
ATOM 3375 C C . ASP B 1 103 ? -22.839 -26.433 32.199 1.00 21.45 103 ASP B C 1
ATOM 3376 O O . ASP B 1 103 ? -22.099 -25.489 32.499 1.00 19.56 103 ASP B O 1
ATOM 3381 N N . THR B 1 104 ? -22.954 -26.878 30.947 1.00 20.67 104 THR B N 1
ATOM 3382 C CA . THR B 1 104 ? -22.130 -26.315 29.882 1.00 19.22 104 THR B CA 1
ATOM 3383 C C . THR B 1 104 ? -22.578 -24.901 29.523 1.00 20.30 104 THR B C 1
ATOM 3384 O O . THR B 1 104 ? -21.752 -23.985 29.419 1.00 20.06 104 THR B O 1
ATOM 3388 N N . THR B 1 105 ? -23.889 -24.702 29.347 1.00 18.50 105 THR B N 1
ATOM 3389 C CA . THR B 1 105 ? -24.430 -23.445 28.850 1.00 18.81 105 THR B CA 1
ATOM 3390 C C . THR B 1 105 ? -25.096 -22.584 29.912 1.00 20.62 105 THR B C 1
ATOM 3391 O O . THR B 1 105 ? -25.299 -21.385 29.671 1.00 17.19 105 THR B O 1
ATOM 3395 N N . GLY B 1 106 ? -25.472 -23.161 31.054 1.00 16.44 106 GLY B N 1
ATOM 3396 C CA . GLY B 1 106 ? -26.279 -22.462 32.033 1.00 16.26 106 GLY B CA 1
ATOM 3397 C C . GLY B 1 106 ? -27.780 -22.556 31.838 1.00 16.21 106 GLY B C 1
ATOM 3398 O O . GLY B 1 106 ? -28.524 -22.060 32.692 1.00 18.39 106 GLY B O 1
ATOM 3399 N N . ALA B 1 107 ? -28.255 -23.174 30.757 1.00 16.90 107 ALA B N 1
ATOM 3400 C CA . ALA B 1 107 ? -29.679 -23.121 30.432 1.00 17.41 107 ALA B CA 1
ATOM 3401 C C . ALA B 1 107 ? -30.526 -23.878 31.453 1.00 17.73 107 ALA B C 1
ATOM 3402 O O . ALA B 1 107 ? -30.175 -24.978 31.884 1.00 19.51 107 ALA B O 1
ATOM 3404 N N . LEU B 1 108 ? -31.647 -23.275 31.842 1.00 17.99 108 LEU B N 1
ATOM 3405 C CA . LEU B 1 108 ? -32.606 -23.932 32.725 1.00 18.36 108 LEU B CA 1
ATOM 3406 C C . LEU B 1 108 ? -33.308 -25.043 31.949 1.00 20.27 108 LEU B C 1
ATOM 3407 O O . LEU B 1 108 ? -34.088 -24.766 31.030 1.00 20.54 108 LEU B O 1
ATOM 3412 N N . THR B 1 109 ? -33.045 -26.298 32.314 1.00 18.03 109 THR B N 1
ATOM 3413 C CA . THR B 1 109 ? -33.572 -27.433 31.560 1.00 18.82 109 THR B CA 1
ATOM 3414 C C . THR B 1 109 ? -34.751 -28.130 32.225 1.00 20.85 109 THR B C 1
ATOM 3415 O O . THR B 1 109 ? -35.553 -28.753 31.519 1.00 19.67 109 THR B O 1
ATOM 3419 N N . ALA B 1 110 ? -34.890 -28.056 33.548 1.00 17.67 110 ALA B N 1
ATOM 3420 C CA . ALA B 1 110 ? -36.010 -28.729 34.197 1.00 17.90 110 ALA B CA 1
ATOM 3421 C C . ALA B 1 110 ? -36.340 -28.064 35.524 1.00 16.67 110 ALA B C 1
ATOM 3422 O O . ALA B 1 110 ? -35.478 -27.461 36.170 1.00 17.25 110 ALA B O 1
ATOM 3424 N N . LEU B 1 111 ? -37.607 -28.189 35.926 1.00 18.45 111 LEU B N 1
ATOM 3425 C CA . LEU B 1 111 ? -38.102 -27.578 37.154 1.00 17.20 111 LEU B CA 1
ATOM 3426 C C . LEU B 1 111 ? -39.228 -28.437 37.707 1.00 18.21 111 LEU B C 1
ATOM 3427 O O . LEU B 1 111 ? -40.130 -28.823 36.955 1.00 21.11 111 LEU B O 1
ATOM 3432 N N . MET B 1 112 ? -39.198 -28.715 39.013 1.00 19.58 112 MET B N 1
ATOM 3433 C CA . MET B 1 112 ? -40.231 -29.561 39.608 1.00 18.82 112 MET B CA 1
ATOM 3434 C C . MET B 1 112 ? -40.468 -29.198 41.070 1.00 20.32 112 MET B C 1
ATOM 3435 O O . MET B 1 112 ? -39.681 -28.489 41.706 1.00 18.22 112 MET B O 1
ATOM 3440 N N . ASP B 1 113 ? -41.583 -29.706 41.597 1.00 16.95 113 ASP B N 1
ATOM 3441 C CA . ASP B 1 113 ? -41.878 -29.616 43.021 1.00 19.25 113 ASP B CA 1
ATOM 3442 C C . ASP B 1 113 ? -40.716 -30.120 43.872 1.00 16.12 113 ASP B C 1
ATOM 3443 O O . ASP B 1 113 ? -40.063 -31.108 43.533 1.00 18.10 113 ASP B O 1
ATOM 3448 N N . GLY B 1 114 ? -40.496 -29.456 45.006 1.00 16.31 114 GLY B N 1
ATOM 3449 C CA . GLY B 1 114 ? -39.544 -29.921 46.003 1.00 16.59 114 GLY B CA 1
ATOM 3450 C C . GLY B 1 114 ? -40.149 -30.487 47.280 1.00 18.37 114 GLY B C 1
ATOM 3451 O O . GLY B 1 114 ? -39.421 -31.054 48.102 1.00 17.13 114 GLY B O 1
ATOM 3452 N N . VAL B 1 115 ? -41.467 -30.356 47.465 1.00 16.05 115 VAL B N 1
ATOM 3453 C CA . VAL B 1 115 ? -42.102 -30.764 48.722 1.00 14.50 115 VAL B CA 1
ATOM 3454 C C . VAL B 1 115 ? -41.993 -32.272 48.916 1.00 16.77 115 VAL B C 1
ATOM 3455 O O . VAL B 1 115 ? -41.449 -32.753 49.918 1.00 17.73 115 VAL B O 1
ATOM 3459 N N . LEU B 1 116 ? -42.533 -33.042 47.972 1.00 15.80 116 LEU B N 1
ATOM 3460 C CA . LEU B 1 116 ? -42.491 -34.492 48.104 1.00 17.83 116 LEU B CA 1
ATOM 3461 C C . LEU B 1 116 ? -41.060 -34.999 48.004 1.00 16.85 116 LEU B C 1
ATOM 3462 O O . LEU B 1 116 ? -40.624 -35.818 48.821 1.00 16.76 116 LEU B O 1
ATOM 3467 N N . LEU B 1 117 ? -40.313 -34.510 47.010 1.00 15.15 117 LEU B N 1
ATOM 3468 C CA . LEU B 1 117 ? -38.925 -34.925 46.826 1.00 15.80 117 LEU B CA 1
ATOM 3469 C C . LEU B 1 117 ? -38.112 -34.758 48.110 1.00 12.91 117 LEU B C 1
ATOM 3470 O O . LEU B 1 117 ? -37.330 -35.642 48.476 1.00 14.39 117 LEU B O 1
ATOM 3475 N N . THR B 1 118 ? -38.261 -33.611 48.790 1.00 13.73 118 THR B N 1
ATOM 3476 C CA . THR B 1 118 ? -37.537 -33.380 50.042 1.00 12.77 118 THR B CA 1
ATOM 3477 C C . THR B 1 118 ? -37.904 -34.431 51.080 1.00 14.82 118 THR B C 1
ATOM 3478 O O . THR B 1 118 ? -37.032 -35.020 51.723 1.00 13.83 118 THR B O 1
ATOM 3482 N N . ALA B 1 119 ? -39.202 -34.670 51.267 1.00 13.79 119 ALA B N 1
ATOM 3483 C CA . ALA B 1 119 ? -39.609 -35.656 52.263 1.00 14.25 119 ALA B CA 1
ATOM 3484 C C . ALA B 1 119 ? -39.058 -37.038 51.931 1.00 13.41 119 ALA B C 1
ATOM 3485 O O . ALA B 1 119 ? -38.619 -37.776 52.829 1.00 15.14 119 ALA B O 1
ATOM 3487 N N . LEU B 1 120 ? -39.073 -37.409 50.647 1.00 13.85 120 LEU B N 1
ATOM 3488 C CA . LEU B 1 120 ? -38.549 -38.708 50.226 1.00 13.93 120 LEU B CA 1
ATOM 3489 C C . LEU B 1 120 ? -37.056 -38.848 50.522 1.00 15.27 120 LEU B C 1
ATOM 3490 O O . LEU B 1 120 ? -36.631 -39.839 51.127 1.00 15.19 120 LEU B O 1
ATOM 3495 N N . ARG B 1 121 ? -36.228 -37.902 50.056 1.00 14.56 121 ARG B N 1
ATOM 3496 C CA . ARG B 1 121 ? -34.792 -38.112 50.247 1.00 14.24 121 ARG B CA 1
ATOM 3497 C C . ARG B 1 121 ? -34.387 -37.939 51.708 1.00 13.86 121 ARG B C 1
ATOM 3498 O O . ARG B 1 121 ? -33.345 -38.464 52.115 1.00 14.41 121 ARG B O 1
ATOM 3506 N N . THR B 1 122 ? -35.179 -37.216 52.505 1.00 13.17 122 THR B N 1
ATOM 3507 C CA . THR B 1 122 ? -34.853 -37.078 53.921 1.00 12.64 122 THR B CA 1
ATOM 3508 C C . THR B 1 122 ? -35.134 -38.377 54.669 1.00 14.84 122 THR B C 1
ATOM 3509 O O . THR B 1 122 ? -34.328 -38.806 55.503 1.00 14.24 122 THR B O 1
ATOM 3513 N N . GLY B 1 123 ? -36.263 -39.025 54.379 1.00 14.34 123 GLY B N 1
ATOM 3514 C CA . GLY B 1 123 ? -36.464 -40.378 54.881 1.00 14.20 123 GLY B CA 1
ATOM 3515 C C . GLY B 1 123 ? -35.388 -41.332 54.386 1.00 16.21 123 GLY B C 1
ATOM 3516 O O . GLY B 1 123 ? -34.848 -42.132 55.157 1.00 15.01 123 GLY B O 1
ATOM 3517 N N . ALA B 1 124 ? -35.051 -41.247 53.095 1.00 15.05 124 ALA B N 1
ATOM 3518 C CA . ALA B 1 124 ? -34.049 -42.142 52.528 1.00 14.63 124 ALA B CA 1
ATOM 3519 C C . ALA B 1 124 ? -32.706 -41.985 53.232 1.00 14.95 124 ALA B C 1
ATOM 3520 O O . ALA B 1 124 ? -32.031 -42.980 53.513 1.00 15.68 124 ALA B O 1
ATOM 3522 N N . ALA B 1 125 ? -32.295 -40.742 53.518 1.00 14.51 125 ALA B N 1
ATOM 3523 C CA . ALA B 1 125 ? -31.002 -40.539 54.169 1.00 15.39 125 ALA B CA 1
ATOM 3524 C C . ALA B 1 125 ? -30.991 -41.164 55.558 1.00 16.98 125 ALA B C 1
ATOM 3525 O O . ALA B 1 125 ? -29.990 -41.757 55.977 1.00 14.92 125 ALA B O 1
ATOM 3527 N N . SER B 1 126 ? -32.106 -41.051 56.287 1.00 14.43 126 SER B N 1
ATOM 3528 C CA . SER B 1 126 ? -32.197 -41.704 57.591 1.00 16.34 126 SER B CA 1
ATOM 3529 C C . SER B 1 126 ? -32.138 -43.221 57.461 1.00 14.82 126 SER B C 1
ATOM 3530 O O . SER B 1 126 ? -31.575 -43.904 58.327 1.00 14.62 126 SER B O 1
ATOM 3533 N N . ALA B 1 127 ? -32.739 -43.770 56.402 1.00 12.79 127 ALA B N 1
ATOM 3534 C CA . ALA B 1 127 ? -32.689 -45.210 56.180 1.00 15.34 127 ALA B CA 1
ATOM 3535 C C . ALA B 1 127 ? -31.273 -45.661 55.864 1.00 17.05 127 ALA B C 1
ATOM 3536 O O . ALA B 1 127 ? -30.839 -46.737 56.302 1.00 15.55 127 ALA B O 1
ATOM 3538 N N . VAL B 1 128 ? -30.546 -44.856 55.097 1.00 15.19 128 VAL B N 1
ATOM 3539 C CA . VAL B 1 128 ? -29.166 -45.203 54.780 1.00 14.25 128 VAL B CA 1
ATOM 3540 C C . VAL B 1 128 ? -28.328 -45.245 56.053 1.00 14.08 128 VAL B C 1
ATOM 3541 O O . VAL B 1 128 ? -27.607 -46.218 56.310 1.00 17.63 128 VAL B O 1
ATOM 3545 N N . ALA B 1 129 ? -28.422 -44.193 56.871 1.00 13.82 129 ALA B N 1
ATOM 3546 C CA . ALA B 1 129 ? -27.654 -44.123 58.111 1.00 16.01 129 ALA B CA 1
ATOM 3547 C C . ALA B 1 129 ? -28.071 -45.212 59.095 1.00 17.09 129 ALA B C 1
ATOM 3548 O O . ALA B 1 129 ? -27.229 -45.787 59.800 1.00 16.67 129 ALA B O 1
ATOM 3550 N N . SER B 1 130 ? -29.373 -45.483 59.185 1.00 15.02 130 SER B N 1
ATOM 3551 C CA . SER B 1 130 ? -29.853 -46.435 60.183 1.00 13.15 130 SER B CA 1
ATOM 3552 C C . SER B 1 130 ? -29.542 -47.868 59.790 1.00 17.09 130 SER B C 1
ATOM 3553 O O . SER B 1 130 ? -29.333 -48.722 60.663 1.00 18.06 130 SER B O 1
ATOM 3556 N N . ARG B 1 131 ? -29.562 -48.168 58.492 1.00 16.60 131 ARG B N 1
ATOM 3557 C CA . ARG B 1 131 ? -29.092 -49.470 58.040 1.00 17.53 131 ARG B CA 1
ATOM 3558 C C . ARG B 1 131 ? -27.655 -49.705 58.492 1.00 18.59 131 ARG B C 1
ATOM 3559 O O . ARG B 1 131 ? -27.294 -50.821 58.884 1.00 20.97 131 ARG B O 1
ATOM 3567 N N . LEU B 1 132 ? -26.834 -48.651 58.485 1.00 17.54 132 LEU B N 1
ATOM 3568 C CA . LEU B 1 132 ? -25.435 -48.772 58.889 1.00 19.28 132 LEU B CA 1
ATOM 3569 C C . LEU B 1 132 ? -25.263 -48.837 60.405 1.00 22.43 132 LEU B C 1
ATOM 3570 O O . LEU B 1 132 ? -24.409 -49.585 60.894 1.00 22.07 132 LEU B O 1
ATOM 3575 N N . LEU B 1 133 ? -26.060 -48.076 61.167 1.00 19.28 133 LEU B N 1
ATOM 3576 C CA . LEU B 1 133 ? -25.756 -47.825 62.573 1.00 17.19 133 LEU B CA 1
ATOM 3577 C C . LEU B 1 133 ? -26.785 -48.357 63.566 1.00 21.22 133 LEU B C 1
ATOM 3578 O O . LEU B 1 133 ? -26.524 -48.328 64.773 1.00 19.38 133 LEU B O 1
ATOM 3583 N N . ALA B 1 134 ? -27.942 -48.807 63.117 1.00 17.90 134 ALA B N 1
ATOM 3584 C CA . ALA B 1 134 ? -28.903 -49.400 64.031 1.00 19.42 134 ALA B CA 1
ATOM 3585 C C . ALA B 1 134 ? -28.732 -50.912 64.037 1.00 20.07 134 ALA B C 1
ATOM 3586 O O . ALA B 1 134 ? -28.229 -51.501 63.078 1.00 20.43 134 ALA B O 1
ATOM 3588 N N . ARG B 1 135 ? -29.148 -51.539 65.133 1.00 21.14 135 ARG B N 1
ATOM 3589 C CA . ARG B 1 135 ? -29.154 -52.996 65.169 1.00 22.48 135 ARG B CA 1
ATOM 3590 C C . ARG B 1 135 ? -30.029 -53.540 64.044 1.00 23.43 135 ARG B C 1
ATOM 3591 O O . ARG B 1 135 ? -31.169 -53.074 63.870 1.00 22.13 135 ARG B O 1
ATOM 3599 N N . PRO B 1 136 ? -29.547 -54.519 63.268 1.00 22.13 136 PRO B N 1
ATOM 3600 C CA . PRO B 1 136 ? -30.366 -55.066 62.174 1.00 21.47 136 PRO B CA 1
ATOM 3601 C C . PRO B 1 136 ? -31.669 -55.679 62.627 1.00 24.42 136 PRO B C 1
ATOM 3602 O O . PRO B 1 136 ? -32.587 -55.808 61.810 1.00 26.71 136 PRO B O 1
ATOM 3606 N N . ASP B 1 137 ? -31.792 -56.060 63.896 1.00 23.25 137 ASP B N 1
ATOM 3607 C CA . ASP B 1 137 ? -33.040 -56.608 64.412 1.00 25.21 137 ASP B CA 1
ATOM 3608 C C . ASP B 1 137 ? -33.890 -55.550 65.110 1.00 25.23 137 ASP B C 1
ATOM 3609 O O . ASP B 1 137 ? -34.768 -55.898 65.910 1.00 24.12 137 ASP B O 1
ATOM 3614 N N . SER B 1 138 ? -33.634 -54.272 64.832 1.00 21.11 138 SER B N 1
ATOM 3615 C CA . SER B 1 138 ? -34.399 -53.187 65.437 1.00 21.12 138 SER B CA 1
ATOM 3616 C C . SER B 1 138 ? -35.881 -53.372 65.149 1.00 20.92 138 SER B C 1
ATOM 3617 O O . SER B 1 138 ? -36.294 -53.498 63.992 1.00 21.48 138 SER B O 1
ATOM 3620 N N . HIS B 1 139 ? -36.669 -53.382 66.217 1.00 20.50 139 HIS B N 1
ATOM 3621 C CA . HIS B 1 139 ? -38.086 -53.709 66.222 1.00 23.51 139 HIS B CA 1
ATOM 3622 C C . HIS B 1 139 ? -38.965 -52.485 66.464 1.00 21.52 139 HIS B C 1
ATOM 3623 O O . HIS B 1 139 ? -40.060 -52.387 65.900 1.00 20.45 139 HIS B O 1
ATOM 3630 N N . THR B 1 140 ? -38.488 -51.534 67.256 1.00 19.89 140 THR B N 1
ATOM 3631 C CA . THR B 1 140 ? -39.289 -50.407 67.715 1.00 21.46 140 THR B CA 1
ATOM 3632 C C . THR B 1 140 ? -38.656 -49.109 67.245 1.00 19.10 140 THR B C 1
ATOM 3633 O O . THR B 1 140 ? -37.511 -48.811 67.599 1.00 17.61 140 THR B O 1
ATOM 3637 N N . LEU B 1 141 ? -39.408 -48.331 66.472 1.00 18.06 141 LEU B N 1
ATOM 3638 C CA . LEU B 1 141 ? -39.002 -46.989 66.079 1.00 16.14 141 LEU B CA 1
ATOM 3639 C C . LEU B 1 141 ? -39.687 -45.971 66.978 1.00 18.41 141 LEU B C 1
ATOM 3640 O O . LEU B 1 141 ? -40.876 -46.111 67.289 1.00 21.78 141 LEU B O 1
ATOM 3645 N N . GLY B 1 142 ? -38.934 -44.967 67.420 1.00 15.40 142 GLY B N 1
ATOM 3646 C CA . GLY B 1 142 ? -39.493 -43.809 68.103 1.00 15.49 142 GLY B CA 1
ATOM 3647 C C . GLY B 1 142 ? -39.504 -42.610 67.162 1.00 18.45 142 GLY B C 1
ATOM 3648 O O . GLY B 1 142 ? -38.556 -42.413 66.400 1.00 15.45 142 GLY B O 1
ATOM 3649 N N . LEU B 1 143 ? -40.584 -41.826 67.210 1.00 17.53 143 LEU B N 1
ATOM 3650 C CA . LEU B 1 143 ? -40.665 -40.581 66.446 1.00 15.87 143 LEU B CA 1
ATOM 3651 C C . LEU B 1 143 ? -41.036 -39.440 67.381 1.00 19.11 143 LEU B C 1
ATOM 3652 O O . LEU B 1 143 ? -42.082 -39.487 68.037 1.00 19.45 143 LEU B O 1
ATOM 3657 N N . ILE B 1 144 ? -40.186 -38.417 67.445 1.00 16.94 144 ILE B N 1
ATOM 3658 C CA . ILE B 1 144 ? -40.504 -37.186 68.157 1.00 15.82 144 ILE B CA 1
ATOM 3659 C C . ILE B 1 144 ? -40.771 -36.127 67.103 1.00 18.67 144 ILE B C 1
ATOM 3660 O O . ILE B 1 144 ? -39.878 -35.785 66.318 1.00 16.53 144 ILE B O 1
ATOM 3665 N N . GLY B 1 145 ? -41.997 -35.608 67.089 1.00 17.91 145 GLY B N 1
ATOM 3666 C CA . GLY B 1 145 ? -42.458 -34.782 65.992 1.00 17.42 145 GLY B CA 1
ATOM 3667 C C . GLY B 1 145 ? -43.170 -35.670 65.000 1.00 17.73 145 GLY B C 1
ATOM 3668 O O . GLY B 1 145 ? -42.546 -36.560 64.412 1.00 17.84 145 GLY B O 1
ATOM 3669 N N . THR B 1 146 ? -44.488 -35.504 64.840 1.00 15.35 146 THR B N 1
ATOM 3670 C CA . THR B 1 146 ? -45.190 -36.343 63.884 1.00 12.62 146 THR B CA 1
ATOM 3671 C C . THR B 1 146 ? -45.836 -35.472 62.810 1.00 18.24 146 THR B C 1
ATOM 3672 O O . THR B 1 146 ? -47.038 -35.581 62.544 1.00 18.44 146 THR B O 1
ATOM 3676 N N . GLY B 1 147 ? -45.042 -34.598 62.196 1.00 16.17 147 GLY B N 1
ATOM 3677 C CA . GLY B 1 147 ? -45.515 -33.812 61.074 1.00 14.60 147 GLY B CA 1
ATOM 3678 C C . GLY B 1 147 ? -45.193 -34.469 59.747 1.00 15.10 147 GLY B C 1
ATOM 3679 O O . GLY B 1 147 ? -45.271 -35.698 59.619 1.00 14.91 147 GLY B O 1
ATOM 3680 N N . ALA B 1 148 ? -44.805 -33.663 58.753 1.00 14.68 148 ALA B N 1
ATOM 3681 C CA . ALA B 1 148 ? -44.574 -34.188 57.408 1.00 15.58 148 ALA B CA 1
ATOM 3682 C C . ALA B 1 148 ? -43.370 -35.128 57.360 1.00 12.77 148 ALA B C 1
ATOM 3683 O O . ALA B 1 148 ? -43.439 -36.202 56.754 1.00 14.55 148 ALA B O 1
ATOM 3685 N N . GLN B 1 149 ? -42.233 -34.723 57.938 1.00 13.73 149 GLN B N 1
ATOM 3686 C CA . GLN B 1 149 ? -41.045 -35.568 57.813 1.00 12.77 149 GLN B CA 1
ATOM 3687 C C . GLN B 1 149 ? -41.244 -36.915 58.497 1.00 14.59 149 GLN B C 1
ATOM 3688 O O . GLN B 1 149 ? -40.749 -37.935 58.010 1.00 13.66 149 GLN B O 1
ATOM 3694 N N . ALA B 1 150 ? -41.989 -36.945 59.604 1.00 14.75 150 ALA B N 1
ATOM 3695 C CA . ALA B 1 150 ? -42.191 -38.207 60.316 1.00 12.60 150 ALA B CA 1
ATOM 3696 C C . ALA B 1 150 ? -42.780 -39.277 59.404 1.00 13.38 150 ALA B C 1
ATOM 3697 O O . ALA B 1 150 ? -42.469 -40.466 59.549 1.00 14.86 150 ALA B O 1
ATOM 3699 N N . VAL B 1 151 ? -43.645 -38.877 58.466 1.00 12.14 151 VAL B N 1
ATOM 3700 C CA . VAL B 1 151 ? -44.293 -39.851 57.591 1.00 13.79 151 VAL B CA 1
ATOM 3701 C C . VAL B 1 151 ? -43.251 -40.597 56.769 1.00 14.88 151 VAL B C 1
ATOM 3702 O O . VAL B 1 151 ? -43.266 -41.829 56.696 1.00 13.94 151 VAL B O 1
ATOM 3706 N N . THR B 1 152 ? -42.317 -39.869 56.147 1.00 12.91 152 THR B N 1
ATOM 3707 C CA . THR B 1 152 ? -41.304 -40.559 55.345 1.00 13.26 152 THR B CA 1
ATOM 3708 C C . THR B 1 152 ? -40.163 -41.123 56.185 1.00 13.38 152 THR B C 1
ATOM 3709 O O . THR B 1 152 ? -39.487 -42.051 55.721 1.00 14.92 152 THR B O 1
ATOM 3713 N N . GLN B 1 153 ? -39.929 -40.600 57.398 1.00 13.87 153 GLN B N 1
ATOM 3714 C CA . GLN B 1 153 ? -39.025 -41.288 58.327 1.00 12.12 153 GLN B CA 1
ATOM 3715 C C . GLN B 1 153 ? -39.518 -42.709 58.589 1.00 15.01 153 GLN B C 1
ATOM 3716 O O . GLN B 1 153 ? -38.782 -43.685 58.397 1.00 14.74 153 GLN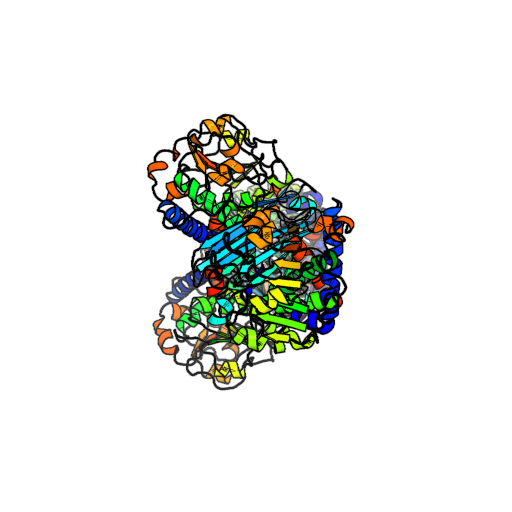 B O 1
ATOM 3722 N N . LEU B 1 154 ? -40.780 -42.849 59.003 1.00 14.67 154 LEU B N 1
ATOM 3723 C CA . LEU B 1 154 ? -41.318 -44.185 59.247 1.00 13.89 154 LEU B CA 1
ATOM 3724 C C . LEU B 1 154 ? -41.310 -45.030 57.982 1.00 16.71 154 LEU B C 1
ATOM 3725 O O . LEU B 1 154 ? -40.914 -46.200 58.011 1.00 15.68 154 LEU B O 1
ATOM 3730 N N . HIS B 1 155 ? -41.743 -44.459 56.855 1.00 15.11 155 HIS B N 1
ATOM 3731 C CA . HIS B 1 155 ? -41.815 -45.242 55.622 1.00 16.61 155 HIS B CA 1
ATOM 3732 C C . HIS B 1 155 ? -40.442 -45.782 55.237 1.00 16.49 155 HIS B C 1
ATOM 3733 O O . HIS B 1 155 ? -40.270 -46.990 55.031 1.00 17.03 155 HIS B O 1
ATOM 3740 N N . ALA B 1 156 ? -39.448 -44.901 55.146 1.00 15.96 156 ALA B N 1
ATOM 3741 C CA . ALA B 1 156 ? -38.123 -45.339 54.708 1.00 15.85 156 ALA B CA 1
ATOM 3742 C C . ALA B 1 156 ? -37.516 -46.336 55.686 1.00 16.32 156 ALA B C 1
ATOM 3743 O O . ALA B 1 156 ? -36.906 -47.330 55.273 1.00 17.52 156 ALA B O 1
ATOM 3745 N N . LEU B 1 157 ? -37.653 -46.078 56.983 1.00 15.54 157 LEU B N 1
ATOM 3746 C CA . LEU B 1 157 ? -37.035 -46.970 57.956 1.00 17.60 157 LEU B CA 1
ATOM 3747 C C . LEU B 1 157 ? -37.724 -48.326 57.963 1.00 18.12 157 LEU B C 1
ATOM 3748 O O . LEU B 1 157 ? -37.072 -49.351 58.205 1.00 19.77 157 LEU B O 1
ATOM 3753 N N . SER B 1 158 ? -39.029 -48.354 57.678 1.00 16.58 158 SER B N 1
ATOM 3754 C CA . SER B 1 158 ? -39.743 -49.623 57.590 1.00 19.93 158 SER B CA 1
ATOM 3755 C C . SER B 1 158 ? -39.265 -50.467 56.416 1.00 22.69 158 SER B C 1
ATOM 3756 O O . SER B 1 158 ? -39.478 -51.685 56.417 1.00 20.79 158 SER B O 1
ATOM 3759 N N . LEU B 1 159 ? -38.609 -49.861 55.422 1.00 19.60 159 LEU B N 1
ATOM 3760 C CA . LEU B 1 159 ? -38.104 -50.630 54.293 1.00 21.41 159 LEU B CA 1
ATOM 3761 C C . LEU B 1 159 ? -36.727 -51.236 54.537 1.00 21.94 159 LEU B C 1
ATOM 3762 O O . LEU B 1 159 ? -36.324 -52.131 53.786 1.00 25.80 159 LEU B O 1
ATOM 3767 N N . VAL B 1 160 ? -35.988 -50.778 55.543 1.00 19.03 160 VAL B N 1
ATOM 3768 C CA . VAL B 1 160 ? -34.640 -51.284 55.790 1.00 19.90 160 VAL B CA 1
ATOM 3769 C C . VAL B 1 160 ? -34.481 -51.937 57.159 1.00 21.48 160 VAL B C 1
ATOM 3770 O O . VAL B 1 160 ? -33.429 -52.539 57.415 1.00 19.30 160 VAL B O 1
ATOM 3774 N N . LEU B 1 161 ? -35.474 -51.855 58.040 1.00 18.91 161 LEU B N 1
ATOM 3775 C CA . LEU B 1 161 ? -35.435 -52.503 59.344 1.00 18.94 161 LEU B CA 1
ATOM 3776 C C . LEU B 1 161 ? -36.738 -53.251 59.584 1.00 21.85 161 LEU B C 1
ATOM 3777 O O . LEU B 1 161 ? -37.783 -52.885 59.031 1.00 19.62 161 LEU B O 1
ATOM 3782 N N . PRO B 1 162 ? -36.708 -54.317 60.402 1.00 20.61 162 PRO B N 1
ATOM 3783 C CA . PRO B 1 162 ? -37.915 -55.131 60.653 1.00 20.22 162 PRO B CA 1
ATOM 3784 C C . PRO B 1 162 ? -38.836 -54.512 61.701 1.00 26.07 162 PRO B C 1
ATOM 3785 O O . PRO B 1 162 ? -39.135 -55.105 62.743 1.00 22.54 162 PRO B O 1
ATOM 3789 N N . LEU B 1 163 ? -39.292 -53.291 61.431 1.00 21.52 163 LEU B N 1
ATOM 3790 C CA . LEU B 1 163 ? -40.070 -52.552 62.415 1.00 20.99 163 LEU B CA 1
ATOM 3791 C C . LEU B 1 163 ? -41.409 -53.234 62.651 1.00 21.39 163 LEU B C 1
ATOM 3792 O O . LEU B 1 163 ? -42.087 -53.650 61.706 1.00 24.38 163 LEU B O 1
ATOM 3797 N N . GLN B 1 164 ? -41.776 -53.361 63.919 1.00 23.70 164 GLN B N 1
ATOM 3798 C CA . GLN B 1 164 ? -43.090 -53.855 64.293 1.00 24.51 164 GLN B CA 1
ATOM 3799 C C . GLN B 1 164 ? -43.929 -52.818 65.016 1.00 24.36 164 GLN B C 1
ATOM 3800 O O . GLN B 1 164 ? -45.144 -53.009 65.140 1.00 25.32 164 GLN B O 1
ATOM 3806 N N . ARG B 1 165 ? -43.320 -51.726 65.470 1.00 20.61 165 ARG B N 1
ATOM 3807 C CA . ARG B 1 165 ? -43.955 -50.795 66.390 1.00 24.93 165 ARG B CA 1
ATOM 3808 C C . ARG B 1 165 ? -43.319 -49.427 66.194 1.00 21.74 165 ARG B C 1
ATOM 3809 O O . ARG B 1 165 ? -42.099 -49.332 66.028 1.00 18.67 165 ARG B O 1
ATOM 3817 N N . ALA B 1 166 ? -44.139 -48.375 66.198 1.00 17.31 166 ALA B N 1
ATOM 3818 C CA . ALA B 1 166 ? -43.638 -47.005 66.199 1.00 16.87 166 ALA B CA 1
ATOM 3819 C C . ALA B 1 166 ? -44.267 -46.260 67.364 1.00 19.96 166 ALA B C 1
ATOM 3820 O O . ALA B 1 166 ? -45.493 -46.122 67.418 1.00 21.84 166 ALA B O 1
ATOM 3822 N N . LEU B 1 167 ? -43.430 -45.802 68.295 1.00 17.27 167 LEU B N 1
ATOM 3823 C CA . LEU B 1 167 ? -43.848 -45.018 69.451 1.00 17.67 167 LEU B CA 1
ATOM 3824 C C . LEU B 1 167 ? -43.647 -43.547 69.114 1.00 19.13 167 LEU B C 1
ATOM 3825 O O . LEU B 1 167 ? -42.519 -43.124 68.843 1.00 18.49 167 LEU B O 1
ATOM 3830 N N . VAL B 1 168 ? -44.727 -42.765 69.116 1.00 17.50 168 VAL B N 1
ATOM 3831 C CA . VAL B 1 168 ? -44.653 -41.433 68.522 1.00 17.29 168 VAL B CA 1
ATOM 3832 C C . VAL B 1 168 ? -45.192 -40.371 69.470 1.00 20.24 168 VAL B C 1
ATOM 3833 O O . VAL B 1 168 ? -46.085 -40.624 70.287 1.00 20.61 168 VAL B O 1
ATOM 3837 N N . TRP B 1 169 ? -44.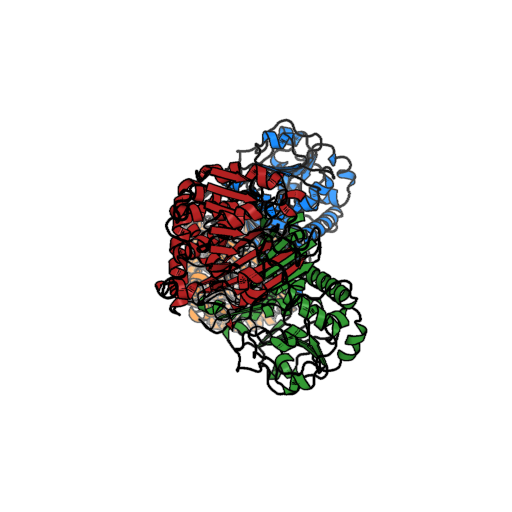649 -39.159 69.332 1.00 17.41 169 TRP B N 1
ATOM 3838 C CA . TRP B 1 169 ? -45.030 -38.029 70.165 1.00 17.93 169 TRP B CA 1
ATOM 3839 C C . TRP B 1 169 ? -44.965 -36.743 69.355 1.00 19.44 169 TRP B C 1
ATOM 3840 O O . TRP B 1 169 ? -44.105 -36.579 68.482 1.00 18.31 169 TRP B O 1
ATOM 3851 N N . ASP B 1 170 ? -45.893 -35.845 69.658 1.00 18.45 170 ASP B N 1
ATOM 3852 C CA . ASP B 1 170 ? -45.930 -34.501 69.117 1.00 16.37 170 ASP B CA 1
ATOM 3853 C C . ASP B 1 170 ? -46.531 -33.618 70.198 1.00 22.32 170 ASP B C 1
ATOM 3854 O O . ASP B 1 170 ? -47.385 -34.063 70.973 1.00 20.02 170 ASP B O 1
ATOM 3859 N N . THR B 1 171 ? -46.073 -32.370 70.259 1.00 18.69 171 THR B N 1
ATOM 3860 C CA . THR B 1 171 ? -46.636 -31.448 71.239 1.00 20.07 171 THR B CA 1
ATOM 3861 C C . THR B 1 171 ? -48.038 -30.992 70.859 1.00 21.19 171 THR B C 1
ATOM 3862 O O . THR B 1 171 ? -48.752 -30.457 71.717 1.00 24.13 171 THR B O 1
ATOM 3866 N N . ASP B 1 172 ? -48.443 -31.186 69.603 1.00 19.83 172 ASP B N 1
ATOM 3867 C CA . ASP B 1 172 ? -49.783 -30.828 69.155 1.00 20.36 172 ASP B CA 1
ATOM 3868 C C . ASP B 1 172 ? -50.654 -32.072 69.182 1.00 19.53 172 ASP B C 1
ATOM 3869 O O . ASP B 1 172 ? -50.424 -32.993 68.380 1.00 18.64 172 ASP B O 1
ATOM 3874 N N . PRO B 1 173 ? -51.666 -32.147 70.055 1.00 21.93 173 PRO B N 1
ATOM 3875 C CA . PRO B 1 173 ? -52.466 -33.380 70.138 1.00 18.85 173 PRO B CA 1
ATOM 3876 C C . PRO B 1 173 ? -53.084 -33.797 68.823 1.00 18.64 173 PRO B C 1
ATOM 3877 O O . PRO B 1 173 ? -53.149 -34.996 68.525 1.00 18.28 173 PRO B O 1
ATOM 3881 N N . ALA B 1 174 ? -53.540 -32.841 68.012 1.00 18.89 174 ALA B N 1
ATOM 3882 C CA . ALA B 1 174 ? -54.148 -33.206 66.737 1.00 20.49 174 ALA B CA 1
ATOM 3883 C C . ALA B 1 174 ? -53.140 -33.859 65.806 1.00 19.86 174 ALA B C 1
ATOM 3884 O O . ALA B 1 174 ? -53.493 -34.772 65.048 1.00 17.92 174 ALA B O 1
ATOM 3886 N N . HIS B 1 175 ? -51.887 -33.408 65.856 1.00 19.04 175 HIS B N 1
ATOM 3887 C CA . HIS B 1 175 ? -50.864 -33.964 64.981 1.00 20.38 175 HIS B CA 1
ATOM 3888 C C . HIS B 1 175 ? -50.471 -35.369 65.414 1.00 17.14 175 HIS B C 1
ATOM 3889 O O . HIS B 1 175 ? -50.208 -36.230 64.568 1.00 17.55 175 HIS B O 1
ATOM 3896 N N . ARG B 1 176 ? -50.441 -35.642 66.718 1.00 19.16 176 ARG B N 1
ATOM 3897 C CA . ARG B 1 176 ? -50.111 -37.018 67.069 1.00 21.93 176 ARG B CA 1
ATOM 3898 C C . ARG B 1 176 ? -51.300 -37.944 66.854 1.00 17.48 176 ARG B C 1
ATOM 3899 O O . ARG B 1 176 ? -51.105 -39.101 66.467 1.00 18.65 176 ARG B O 1
ATOM 3907 N N . GLU B 1 177 ? -52.535 -37.449 67.038 1.00 18.68 177 GLU B N 1
ATOM 3908 C CA . GLU B 1 177 ? -53.701 -38.293 66.787 1.00 19.02 177 GLU B CA 1
ATOM 3909 C C . GLU B 1 177 ? -53.827 -38.670 65.319 1.00 19.39 177 GLU B C 1
ATOM 3910 O O . GLU B 1 177 ? -54.270 -39.779 65.000 1.00 17.97 177 GLU B O 1
ATOM 3916 N N . SER B 1 178 ? -53.459 -37.774 64.405 1.00 18.34 178 SER B N 1
ATOM 3917 C CA . SER B 1 178 ? -53.651 -38.079 62.995 1.00 18.34 178 SER B CA 1
ATOM 3918 C C . SER B 1 178 ? -52.526 -38.920 62.402 1.00 16.79 178 SER B C 1
ATOM 3919 O O . SER B 1 178 ? -52.672 -39.404 61.274 1.00 16.76 178 SER B O 1
ATOM 3922 N N . PHE B 1 179 ? -51.418 -39.116 63.123 1.00 16.96 179 PHE B N 1
ATOM 3923 C CA . PHE B 1 179 ? -50.262 -39.746 62.495 1.00 16.80 179 PHE B CA 1
ATOM 3924 C C . PHE B 1 179 ? -50.571 -41.172 62.060 1.00 18.56 179 PHE B C 1
ATOM 3925 O O . PHE B 1 179 ? -50.153 -41.596 60.978 1.00 16.77 179 PHE B O 1
ATOM 3933 N N . ALA B 1 180 ? -51.319 -41.929 62.877 1.00 16.53 180 ALA B N 1
ATOM 3934 C CA . ALA B 1 180 ? -51.584 -43.324 62.527 1.00 16.73 180 ALA B CA 1
ATOM 3935 C C . ALA B 1 180 ? -52.293 -43.439 61.180 1.00 17.14 180 ALA B C 1
ATOM 3936 O O . ALA B 1 180 ? -52.022 -44.366 60.407 1.00 18.31 180 ALA B O 1
ATOM 3938 N N . ARG B 1 181 ? -53.194 -42.502 60.866 1.00 18.25 181 ARG B N 1
ATOM 3939 C CA . ARG B 1 181 ? -53.858 -42.560 59.565 1.00 19.74 181 ARG B CA 1
ATOM 3940 C C . ARG B 1 181 ? -52.884 -42.266 58.431 1.00 19.28 181 ARG B C 1
ATOM 3941 O O . ARG B 1 181 ? -52.906 -42.942 57.395 1.00 21.23 181 ARG B O 1
ATOM 3949 N N . ARG B 1 182 ? -52.033 -41.251 58.602 1.00 21.64 182 ARG B N 1
ATOM 3950 C CA . ARG B 1 182 ? -51.027 -40.938 57.590 1.00 19.88 182 ARG B CA 1
ATOM 3951 C C . ARG B 1 182 ? -49.986 -42.046 57.438 1.00 19.43 182 ARG B C 1
ATOM 3952 O O . ARG B 1 182 ? -49.387 -42.178 56.363 1.00 20.32 182 ARG B O 1
ATOM 3960 N N . ALA B 1 183 ? -49.775 -42.856 58.474 1.00 20.47 183 ALA B N 1
ATOM 3961 C CA . ALA B 1 183 ? -48.785 -43.925 58.458 1.00 19.16 183 ALA B CA 1
ATOM 3962 C C . ALA B 1 183 ? -49.377 -45.283 58.100 1.00 18.68 183 ALA B C 1
ATOM 3963 O O . ALA B 1 183 ? -48.631 -46.255 58.000 1.00 18.71 183 ALA B O 1
ATOM 3965 N N . ALA B 1 184 ? -50.698 -45.366 57.899 1.00 18.98 184 ALA B N 1
ATOM 3966 C CA . ALA B 1 184 ? -51.353 -46.664 57.756 1.00 20.76 184 ALA B CA 1
ATOM 3967 C C . ALA B 1 184 ? -50.771 -47.473 56.604 1.00 22.02 184 ALA B C 1
ATOM 3968 O O . ALA B 1 184 ? -50.671 -48.702 56.691 1.00 22.86 184 ALA B O 1
ATOM 3970 N N . PHE B 1 185 ? -50.363 -46.806 55.522 1.00 18.21 185 PHE B N 1
ATOM 3971 C CA . PHE B 1 185 ? -49.868 -47.536 54.354 1.00 24.15 185 PHE B CA 1
ATOM 3972 C C . PHE B 1 185 ? -48.586 -48.313 54.635 1.00 22.67 185 PHE B C 1
ATOM 3973 O O . PHE B 1 185 ? -48.252 -49.215 53.861 1.00 24.43 185 PHE B O 1
ATOM 3981 N N . THR B 1 186 ? -47.846 -47.973 55.701 1.00 23.28 186 THR B N 1
ATOM 3982 C CA . THR B 1 186 ? -46.608 -48.686 56.013 1.00 22.10 186 THR B CA 1
ATOM 3983 C C . THR B 1 186 ? -46.855 -50.022 56.710 1.00 25.47 186 THR B C 1
ATOM 3984 O O . THR B 1 186 ? -45.960 -50.877 56.717 1.00 26.88 186 THR B O 1
ATOM 3988 N N . GLY B 1 187 ? -48.029 -50.212 57.308 1.00 24.94 187 GLY B N 1
ATOM 3989 C CA . GLY B 1 187 ? -48.335 -51.428 58.039 1.00 24.27 187 GLY B CA 1
ATOM 3990 C C . GLY B 1 187 ? -47.759 -51.514 59.437 1.00 27.18 187 GLY B C 1
ATOM 3991 O O . GLY B 1 187 ? -48.017 -52.508 60.138 1.00 24.30 187 GLY B O 1
ATOM 3992 N N . VAL B 1 188 ? -46.986 -50.522 59.870 1.00 21.46 188 VAL B N 1
ATOM 3993 C CA . VAL B 1 188 ? -46.339 -50.556 61.176 1.00 22.50 188 VAL B CA 1
ATOM 3994 C C . VAL B 1 188 ? -47.308 -49.994 62.207 1.00 21.32 188 VAL B C 1
ATOM 3995 O O . VAL B 1 188 ? -47.767 -48.856 62.076 1.00 22.28 188 VAL B O 1
ATOM 3999 N N . SER B 1 189 ? -47.609 -50.788 63.236 1.00 21.42 189 SER B N 1
ATOM 4000 C CA . SER B 1 189 ? -48.489 -50.340 64.314 1.00 18.59 189 SER B CA 1
ATOM 4001 C C . SER B 1 189 ? -47.923 -49.106 65.007 1.00 22.20 189 SER B C 1
ATOM 4002 O O . SER B 1 189 ? -46.776 -49.109 65.475 1.00 24.88 189 SER B O 1
ATOM 4005 N N . VAL B 1 190 ? -48.738 -48.056 65.088 1.00 19.86 190 VAL B N 1
ATOM 4006 C CA . VAL B 1 190 ? -48.371 -46.788 65.718 1.00 17.66 190 VAL B CA 1
ATOM 4007 C C . VAL B 1 190 ? -49.000 -46.716 67.109 1.00 21.12 190 VAL B C 1
ATOM 4008 O O . VAL B 1 190 ? -50.178 -47.051 67.278 1.00 21.07 190 VAL B O 1
ATOM 4012 N N . GLU B 1 191 ? -48.211 -46.300 68.105 1.00 18.56 191 GLU B N 1
ATOM 4013 C CA . GLU B 1 191 ? -48.679 -45.996 69.457 1.00 21.24 191 GLU B CA 1
ATOM 4014 C C . GLU B 1 191 ? -48.208 -44.611 69.854 1.00 19.76 191 GLU B C 1
ATOM 4015 O O . GLU B 1 191 ? -47.022 -44.298 69.719 1.00 20.93 191 GLU B O 1
ATOM 4021 N N . ILE B 1 192 ? -49.109 -43.815 70.426 1.00 16.70 192 ILE B N 1
ATOM 4022 C CA . ILE B 1 192 ? -48.698 -42.563 71.047 1.00 18.30 192 ILE B CA 1
ATOM 4023 C C . ILE B 1 192 ? -47.988 -42.870 72.359 1.00 22.96 192 ILE B C 1
ATOM 4024 O O . ILE B 1 192 ? -48.435 -43.722 73.141 1.00 22.99 192 ILE B O 1
ATOM 4029 N N . ALA B 1 193 ? -46.852 -42.209 72.585 1.00 17.99 193 ALA B N 1
ATOM 4030 C CA . ALA B 1 193 ? -46.042 -42.432 73.775 1.00 20.95 193 ALA B CA 1
ATOM 4031 C C . ALA B 1 193 ? -45.288 -41.154 74.106 1.00 22.06 193 ALA B C 1
ATOM 4032 O O . ALA B 1 193 ? -44.787 -40.477 73.204 1.00 22.41 193 ALA B O 1
ATOM 4034 N N . GLU B 1 194 ? -45.189 -40.834 75.396 1.00 20.83 194 GLU B N 1
ATOM 4035 C CA . GLU B 1 194 ? -44.479 -39.630 75.791 1.00 21.54 194 GLU B CA 1
ATOM 4036 C C . GLU B 1 194 ? -42.976 -39.816 75.588 1.00 21.26 194 GLU B C 1
ATOM 4037 O O . GLU B 1 194 ? -42.490 -40.946 75.515 1.00 19.94 194 GLU B O 1
ATOM 4043 N N . PRO B 1 195 ? -42.225 -38.712 75.484 1.00 21.01 195 PRO B N 1
ATOM 4044 C CA . PRO B 1 195 ? -40.787 -38.814 75.156 1.00 20.06 195 PRO B CA 1
ATOM 4045 C C . PRO B 1 195 ? -39.967 -39.705 76.077 1.00 23.82 195 PRO B C 1
ATOM 4046 O O . PRO B 1 195 ? -39.074 -40.413 75.594 1.00 22.86 195 PRO B O 1
ATOM 4050 N N . ALA B 1 196 ? -40.231 -39.698 77.387 1.00 24.42 196 ALA B N 1
ATOM 4051 C CA . ALA B 1 196 ? -39.466 -40.571 78.277 1.00 23.34 196 ALA B CA 1
ATOM 4052 C C . ALA B 1 196 ? -39.703 -42.043 77.955 1.00 22.47 196 ALA B C 1
ATOM 4053 O O . ALA B 1 196 ? -38.781 -42.862 78.065 1.00 24.72 196 ALA B O 1
ATOM 4055 N N . ARG B 1 197 ? -40.919 -42.401 77.541 1.00 21.94 197 ARG B N 1
ATOM 4056 C CA . ARG B 1 197 ? -41.176 -43.789 77.169 1.00 19.60 197 ARG B CA 1
ATOM 4057 C C . ARG B 1 197 ? -40.503 -44.136 75.844 1.00 23.54 197 ARG B C 1
ATOM 4058 O O . ARG B 1 197 ? -39.971 -45.241 75.683 1.00 20.83 197 ARG B O 1
ATOM 4066 N N . ILE B 1 198 ? -40.517 -43.203 74.885 1.00 19.19 198 ILE B N 1
ATOM 4067 C CA . ILE B 1 198 ? -39.830 -43.429 73.613 1.00 19.92 198 ILE B CA 1
ATOM 4068 C C . ILE B 1 198 ? -38.342 -43.639 73.854 1.00 20.53 198 ILE B C 1
ATOM 4069 O O . ILE B 1 198 ? -37.726 -44.559 73.303 1.00 19.83 198 ILE B O 1
ATOM 4074 N N . ALA B 1 199 ? -37.751 -42.799 74.703 1.00 19.75 199 ALA B N 1
ATOM 4075 C CA . ALA B 1 199 ? -36.327 -42.908 74.989 1.00 21.63 199 ALA B CA 1
ATOM 4076 C C . ALA B 1 199 ? -35.997 -44.257 75.607 1.00 23.64 199 ALA B C 1
ATOM 4077 O O . ALA B 1 199 ? -34.965 -44.858 75.294 1.00 23.52 199 ALA B O 1
ATOM 4079 N N . ALA B 1 200 ? -36.880 -44.764 76.463 1.00 23.31 200 ALA B N 1
ATOM 4080 C CA . ALA B 1 200 ? -36.588 -45.997 77.180 1.00 25.01 200 ALA B CA 1
ATOM 4081 C C . ALA B 1 200 ? -36.778 -47.231 76.313 1.00 24.25 200 ALA B C 1
ATOM 4082 O O . ALA B 1 200 ? -36.069 -48.227 76.501 1.00 27.17 200 ALA B O 1
ATOM 4084 N N . GLU B 1 201 ? -37.710 -47.191 75.357 1.00 20.01 201 GLU B N 1
ATOM 4085 C CA . GLU B 1 201 ? -38.128 -48.402 74.670 1.00 22.04 201 GLU B CA 1
ATOM 4086 C C . GLU B 1 201 ? -37.647 -48.520 73.231 1.00 21.29 201 GLU B C 1
ATOM 4087 O O . GLU B 1 201 ? -37.631 -49.634 72.705 1.00 21.43 201 GLU B O 1
ATOM 4093 N N . ALA B 1 202 ? -37.260 -47.427 72.581 1.00 20.86 202 ALA B N 1
ATOM 4094 C CA . ALA B 1 202 ? -36.988 -47.483 71.147 1.00 20.31 202 ALA B CA 1
ATOM 4095 C C . ALA B 1 202 ? -35.594 -48.045 70.846 1.00 19.36 202 ALA B C 1
ATOM 4096 O O . ALA B 1 202 ? -34.637 -47.821 71.590 1.00 20.08 202 ALA B O 1
ATOM 4098 N N . ASP B 1 203 ? -35.500 -48.788 69.734 1.00 19.45 203 ASP B N 1
ATOM 4099 C CA . ASP B 1 203 ? -34.234 -49.229 69.150 1.00 17.11 203 ASP B CA 1
ATOM 4100 C C . ASP B 1 203 ? -33.625 -48.172 68.243 1.00 18.96 203 ASP B C 1
ATOM 4101 O O . ASP B 1 203 ? -32.392 -48.045 68.155 1.00 16.90 203 ASP B O 1
ATOM 4106 N N . VAL B 1 204 ? -34.476 -47.432 67.551 1.00 18.56 204 VAL B N 1
ATOM 4107 C CA . VAL B 1 204 ? -34.069 -46.348 66.671 1.00 16.33 204 VAL B CA 1
ATOM 4108 C C . VAL B 1 204 ? -35.073 -45.221 66.870 1.00 16.55 204 VAL B C 1
ATOM 4109 O O . VAL B 1 204 ? -36.259 -45.473 67.099 1.00 18.87 204 VAL B O 1
ATOM 4113 N N . ILE B 1 205 ? -34.597 -43.981 66.829 1.00 18.73 205 ILE B N 1
ATOM 4114 C CA . ILE B 1 205 ? -35.457 -42.810 66.968 1.00 16.07 205 ILE B CA 1
ATOM 4115 C C . ILE B 1 205 ? -35.131 -41.836 65.849 1.00 17.73 205 ILE B C 1
ATOM 4116 O O . ILE B 1 205 ? -33.959 -41.652 65.506 1.00 16.74 205 ILE B O 1
ATOM 4121 N N . SER B 1 206 ? -36.159 -41.203 65.287 1.00 15.89 206 SER B N 1
ATOM 4122 C CA . SER B 1 206 ? -35.964 -39.999 64.488 1.00 14.28 206 SER B CA 1
ATOM 4123 C C . SER B 1 206 ? -36.633 -38.826 65.189 1.00 16.33 206 SER B C 1
ATOM 4124 O O . SER B 1 206 ? -37.813 -38.910 65.564 1.00 16.29 206 SER B O 1
ATOM 4127 N N . THR B 1 207 ? -35.887 -37.741 65.360 1.00 14.56 207 THR B N 1
ATOM 4128 C CA . THR B 1 207 ? -36.443 -36.482 65.842 1.00 15.29 207 THR B CA 1
ATOM 4129 C C . THR B 1 207 ? -36.582 -35.550 64.645 1.00 16.48 207 THR B C 1
ATOM 4130 O O . THR B 1 207 ? -35.622 -35.345 63.895 1.00 17.58 207 THR B O 1
ATOM 4134 N N . ALA B 1 208 ? -37.789 -35.028 64.440 1.00 15.11 208 ALA B N 1
ATOM 4135 C CA . ALA B 1 208 ? -38.050 -34.163 63.283 1.00 15.12 208 ALA B CA 1
ATOM 4136 C C . ALA B 1 208 ? -39.162 -33.199 63.695 1.00 17.41 208 ALA B C 1
ATOM 4137 O O . ALA B 1 208 ? -40.331 -33.374 63.337 1.00 17.51 208 ALA B O 1
ATOM 4139 N N . THR B 1 209 ? -38.784 -32.178 64.465 1.00 15.50 209 THR B N 1
ATOM 4140 C CA . THR B 1 209 ? -39.737 -31.249 65.053 1.00 16.69 209 THR B CA 1
ATOM 4141 C C . THR B 1 209 ? -39.505 -29.842 64.532 1.00 18.70 209 THR B C 1
ATOM 4142 O O . THR B 1 209 ? -38.413 -29.498 64.074 1.00 16.58 209 THR B O 1
ATOM 4146 N N . SER B 1 210 ? -40.548 -29.020 64.640 1.00 16.19 210 SER B N 1
ATOM 4147 C CA . SER B 1 210 ? -40.431 -27.577 64.467 1.00 17.76 210 SER B CA 1
ATOM 4148 C C . SER B 1 210 ? -40.159 -26.854 65.784 1.00 18.00 210 SER B C 1
ATOM 4149 O O . SER B 1 210 ? -40.638 -25.729 65.974 1.00 18.47 210 SER B O 1
ATOM 4152 N N . VAL B 1 211 ? -39.397 -27.469 66.697 1.00 15.22 211 VAL B N 1
ATOM 4153 C CA . VAL B 1 211 ? -39.090 -26.816 67.968 1.00 21.65 211 VAL B CA 1
ATOM 4154 C C . VAL B 1 211 ? -38.386 -25.486 67.714 1.00 21.50 211 VAL B C 1
ATOM 4155 O O . VAL B 1 211 ? -37.601 -25.338 66.766 1.00 21.05 211 VAL B O 1
ATOM 4159 N N . ALA B 1 212 ? -38.697 -24.492 68.542 1.00 19.40 212 ALA B N 1
ATOM 4160 C CA . ALA B 1 212 ? -38.102 -23.173 68.381 1.00 20.80 212 ALA B CA 1
ATOM 4161 C C . ALA B 1 212 ? -36.646 -23.159 68.853 1.00 24.17 212 ALA B C 1
ATOM 4162 O O . ALA B 1 212 ? -36.182 -24.055 69.567 1.00 24.33 212 ALA B O 1
ATOM 4164 N N . VAL B 1 213 ? -35.918 -22.118 68.429 1.00 22.26 213 VAL B N 1
ATOM 4165 C CA . VAL B 1 213 ? -34.544 -21.913 68.881 1.00 25.07 213 VAL B CA 1
ATOM 4166 C C . VAL B 1 213 ? -34.506 -21.898 70.404 1.00 26.11 213 VAL B C 1
ATOM 4167 O O . VAL B 1 213 ? -35.337 -21.251 71.050 1.00 24.08 213 VAL B O 1
ATOM 4171 N N . GLY B 1 214 ? -33.552 -22.630 70.980 1.00 27.16 214 GLY B N 1
ATOM 4172 C CA . GLY B 1 214 ? -33.323 -22.637 72.413 1.00 28.59 214 GLY B CA 1
ATOM 4173 C C . GLY B 1 214 ? -34.333 -23.404 73.241 1.00 30.26 214 GLY B C 1
ATOM 4174 O O . GLY B 1 214 ? -34.213 -23.415 74.472 1.00 33.60 214 GLY B O 1
ATOM 4175 N N . GLN B 1 215 ? -35.321 -24.048 72.623 1.00 27.53 215 GLN B N 1
ATOM 4176 C CA . GLN B 1 215 ? -36.373 -24.726 73.364 1.00 25.76 215 GLN B CA 1
ATOM 4177 C C . GLN B 1 215 ? -36.198 -26.238 73.390 1.00 28.87 215 GLN B C 1
ATOM 4178 O O . GLN B 1 215 ? -37.109 -26.944 73.828 1.00 28.27 215 GLN B O 1
ATOM 4184 N N . GLY B 1 216 ? -35.063 -26.754 72.918 1.00 27.50 216 GLY B N 1
ATOM 4185 C CA . GLY B 1 216 ? -34.755 -28.153 73.097 1.00 28.10 216 GLY B CA 1
ATOM 4186 C C . GLY B 1 216 ? -34.288 -28.435 74.511 1.00 30.53 216 GLY B C 1
ATOM 4187 O O . GLY B 1 216 ? -34.140 -27.534 75.345 1.00 32.49 216 GLY B O 1
ATOM 4188 N N . PRO B 1 217 ? -34.037 -29.720 74.802 1.00 26.67 217 PRO B N 1
ATOM 4189 C CA . PRO B 1 217 ? -34.147 -30.989 73.884 1.00 24.25 217 PRO B CA 1
ATOM 4190 C C . PRO B 1 217 ? -35.647 -31.404 73.776 1.00 25.65 217 PRO B C 1
ATOM 4191 O O . PRO B 1 217 ? -36.479 -31.044 74.652 1.00 25.16 217 PRO B O 1
ATOM 4195 N N . VAL B 1 218 ? -35.973 -32.137 72.706 1.00 21.48 218 VAL B N 1
ATOM 4196 C CA . VAL B 1 218 ? -37.299 -32.729 72.541 1.00 21.12 218 VAL B CA 1
ATOM 4197 C C . VAL B 1 218 ? -37.337 -34.168 73.026 1.00 20.21 218 VAL B C 1
ATOM 4198 O O . VAL B 1 218 ? -38.412 -34.787 73.036 1.00 20.71 218 VAL B O 1
ATOM 4202 N N . LEU B 1 219 ? -36.189 -34.725 73.408 1.00 22.56 219 LEU B N 1
ATOM 4203 C CA . LEU B 1 219 ? -36.046 -36.078 73.923 1.00 27.21 219 LEU B CA 1
ATOM 4204 C C . LEU B 1 219 ? -35.263 -35.955 75.223 1.00 26.96 219 LEU B C 1
ATOM 4205 O O . LEU B 1 219 ? -34.188 -35.331 75.232 1.00 25.73 219 LEU B O 1
ATOM 4210 N N . PRO B 1 220 ? -35.755 -36.507 76.330 1.00 30.33 220 PRO B N 1
ATOM 4211 C CA . PRO B 1 220 ? -35.053 -36.360 77.606 1.00 32.27 220 PRO B CA 1
ATOM 4212 C C . PRO B 1 220 ? -33.821 -37.242 77.694 1.00 34.86 220 PRO B C 1
ATOM 4213 O O . PRO B 1 220 ? -33.769 -38.347 77.148 1.00 34.55 220 PRO B O 1
ATOM 4217 N N . ASP B 1 221 ? -32.820 -36.740 78.414 1.00 36.71 221 ASP B N 1
ATOM 4218 C CA . ASP B 1 221 ? -31.600 -37.501 78.678 1.00 40.48 221 ASP B CA 1
ATOM 4219 C C . ASP B 1 221 ? -31.862 -38.410 79.871 1.00 45.03 221 ASP B C 1
ATOM 4220 O O . ASP B 1 221 ? -31.635 -38.043 81.025 1.00 44.51 221 ASP B O 1
ATOM 4225 N N . THR B 1 222 ? -32.362 -39.605 79.588 1.00 38.69 222 THR B N 1
ATOM 4226 C CA . THR B 1 222 ? -32.699 -40.566 80.629 1.00 39.19 222 THR B CA 1
ATOM 4227 C C . THR B 1 222 ? -32.334 -41.942 80.077 1.00 42.60 222 THR B C 1
ATOM 4228 O O . THR B 1 222 ? -31.554 -42.045 79.122 1.00 48.35 222 THR B O 1
ATOM 4232 N N . GLY B 1 223 ? -32.848 -42.999 80.701 1.00 40.16 223 GLY B N 1
ATOM 4233 C CA . GLY B 1 223 ? -32.574 -44.353 80.282 1.00 39.94 223 GLY B CA 1
ATOM 4234 C C . GLY B 1 223 ? -32.849 -44.542 78.810 1.00 34.29 223 GLY B C 1
ATOM 4235 O O . GLY B 1 223 ? -33.994 -44.425 78.365 1.00 40.67 223 GLY B O 1
ATOM 4236 N N . VAL B 1 224 ? -31.794 -44.764 78.038 1.00 30.71 224 VAL B N 1
ATOM 4237 C CA . VAL B 1 224 ? -31.923 -45.189 76.653 1.00 28.10 224 VAL B CA 1
ATOM 4238 C C . VAL B 1 224 ? -31.312 -46.575 76.546 1.00 28.88 224 VAL B C 1
ATOM 4239 O O . VAL B 1 224 ? -30.469 -46.974 77.359 1.00 28.40 224 VAL B O 1
ATOM 4243 N N . ARG B 1 225 ? -31.780 -47.327 75.564 1.00 24.84 225 ARG B N 1
ATOM 4244 C CA . ARG B 1 225 ? -31.188 -48.622 75.288 1.00 24.17 225 ARG B CA 1
ATOM 4245 C C . ARG B 1 225 ? -29.750 -48.425 74.818 1.00 25.18 225 ARG B C 1
ATOM 4246 O O . ARG B 1 225 ? -29.417 -47.430 74.166 1.00 22.89 225 ARG B O 1
ATOM 4254 N N . GLU B 1 226 ? -28.884 -49.376 75.190 1.00 25.48 226 GLU B N 1
ATOM 4255 C CA . GLU B 1 226 ? -27.453 -49.238 74.926 1.00 24.67 226 GLU B CA 1
ATOM 4256 C C . GLU B 1 226 ? -27.149 -49.106 73.440 1.00 23.77 226 GLU B C 1
ATOM 4257 O O . GLU B 1 226 ? -26.155 -48.477 73.065 1.00 24.54 226 GLU B O 1
ATOM 4263 N N . HIS B 1 227 ? -27.965 -49.712 72.588 1.00 21.34 227 HIS B N 1
ATOM 4264 C CA . HIS B 1 227 ? -27.706 -49.757 71.157 1.00 20.82 227 HIS B CA 1
ATOM 4265 C C . HIS B 1 227 ? -28.468 -48.688 70.387 1.00 20.27 227 HIS B C 1
ATOM 4266 O O . HIS B 1 227 ? -28.498 -48.742 69.154 1.00 18.69 227 HIS B O 1
ATOM 4273 N N . LEU B 1 228 ? -29.111 -47.752 71.084 1.00 19.13 228 LEU B N 1
ATOM 4274 C CA . LEU B 1 228 ? -29.996 -46.799 70.419 1.00 20.05 228 LEU B CA 1
ATOM 4275 C C . LEU B 1 228 ? -29.270 -46.054 69.307 1.00 18.13 228 LEU B C 1
ATOM 4276 O O . LEU B 1 228 ? -28.143 -45.584 69.483 1.00 20.02 228 LEU B O 1
ATOM 4281 N N . HIS B 1 229 ? -29.931 -45.935 68.157 1.00 16.07 229 HIS B N 1
ATOM 4282 C CA . HIS B 1 229 ? -29.497 -45.046 67.088 1.00 16.04 229 HIS B CA 1
ATOM 4283 C C . HIS B 1 229 ? -30.537 -43.953 66.907 1.00 16.85 229 HIS B C 1
ATOM 4284 O O . HIS B 1 229 ? -31.731 -44.258 66.811 1.00 16.02 229 HIS B O 1
ATOM 4291 N N . ILE B 1 230 ? -30.093 -42.693 66.854 1.00 16.12 230 ILE B N 1
ATOM 4292 C CA . ILE B 1 230 ? -30.979 -41.550 66.637 1.00 16.18 230 ILE B CA 1
ATOM 4293 C C . ILE B 1 230 ? -30.652 -40.901 65.300 1.00 16.09 230 ILE B C 1
ATOM 4294 O O . ILE B 1 230 ? -29.491 -40.574 65.029 1.00 15.54 230 ILE B O 1
ATOM 4299 N N . ASN B 1 231 ? -31.678 -40.693 64.475 1.00 15.36 231 ASN B N 1
ATOM 4300 C CA . ASN B 1 231 ? -31.578 -39.773 63.342 1.00 15.65 231 ASN B CA 1
ATOM 4301 C C . ASN B 1 231 ? -32.072 -38.413 63.810 1.00 17.30 231 ASN B C 1
ATOM 4302 O O . ASN B 1 231 ? -33.270 -38.235 64.063 1.00 16.58 231 ASN B O 1
ATOM 4307 N N . ALA B 1 232 ? -31.153 -37.463 63.943 1.00 16.56 232 ALA B N 1
ATOM 4308 C CA . ALA B 1 232 ? -31.493 -36.101 64.357 1.00 16.18 232 ALA B CA 1
ATOM 4309 C C . ALA B 1 232 ? -31.779 -35.300 63.095 1.00 15.76 232 ALA B C 1
ATOM 4310 O O . ALA B 1 232 ? -30.860 -34.835 62.418 1.00 17.26 232 ALA B O 1
ATOM 4312 N N . VAL B 1 233 ? -33.064 -35.139 62.767 1.00 16.26 233 VAL B N 1
ATOM 4313 C CA . VAL B 1 233 ? -33.442 -34.670 61.437 1.00 17.59 233 VAL B CA 1
ATOM 4314 C C . VAL B 1 233 ? -33.842 -33.200 61.467 1.00 18.55 233 VAL B C 1
ATOM 4315 O O . VAL B 1 233 ? -33.623 -32.475 60.494 1.00 17.78 233 VAL B O 1
ATOM 4319 N N . GLY B 1 234 ? -34.435 -32.746 62.573 1.00 19.00 234 GLY B N 1
ATOM 4320 C CA . GLY B 1 234 ? -34.830 -31.351 62.687 1.00 16.46 234 GLY B CA 1
ATOM 4321 C C . GLY B 1 234 ? -33.649 -30.442 62.408 1.00 20.86 234 GLY B C 1
ATOM 4322 O O . GLY B 1 234 ? -32.540 -30.697 62.883 1.00 21.49 234 GLY B O 1
ATOM 4323 N N . ALA B 1 235 ? -33.858 -29.406 61.602 1.00 19.09 235 ALA B N 1
ATOM 4324 C CA . ALA B 1 235 ? -32.785 -28.494 61.229 1.00 20.86 235 ALA B CA 1
ATOM 4325 C C . ALA B 1 235 ? -33.385 -27.298 60.525 1.00 21.62 235 ALA B C 1
ATOM 4326 O O . ALA B 1 235 ? -34.134 -27.468 59.559 1.00 23.07 235 ALA B O 1
ATOM 4328 N N . ASP B 1 236 ? -33.075 -26.097 61.006 1.00 19.31 236 ASP B N 1
ATOM 4329 C CA . ASP B 1 236 ? -33.546 -24.883 60.351 1.00 21.47 236 ASP B CA 1
ATOM 4330 C C . ASP B 1 236 ? -32.691 -23.698 60.787 1.00 24.72 236 ASP B C 1
ATOM 4331 O O . ASP B 1 236 ? -31.712 -23.362 60.112 1.00 22.38 236 ASP B O 1
ATOM 4336 N N . LEU B 1 237 ? -33.029 -23.072 61.910 1.00 22.57 237 LEU B N 1
ATOM 4337 C CA . LEU B 1 237 ? -32.328 -21.879 62.364 1.00 24.12 237 LEU B CA 1
ATOM 4338 C C . LEU B 1 237 ? -31.083 -22.218 63.176 1.00 26.26 237 LEU B C 1
ATOM 4339 O O . LEU B 1 237 ? -31.016 -23.243 63.859 1.00 23.82 237 LEU B O 1
ATOM 4344 N N . VAL B 1 238 ? -30.094 -21.321 63.110 1.00 24.23 238 VAL B N 1
ATOM 4345 C CA . VAL B 1 238 ? -28.963 -21.414 64.021 1.00 25.70 238 VAL B CA 1
ATOM 4346 C C . VAL B 1 238 ? -29.482 -21.324 65.447 1.00 23.93 238 VAL B C 1
ATOM 4347 O O . VAL B 1 238 ? -30.307 -20.460 65.768 1.00 28.17 238 VAL B O 1
ATOM 4351 N N . GLY B 1 239 ? -29.038 -22.241 66.298 1.00 23.87 239 GLY B N 1
ATOM 4352 C CA . GLY B 1 239 ? -29.490 -22.278 67.671 1.00 27.31 239 GLY B CA 1
ATOM 4353 C C . GLY B 1 239 ? -30.651 -23.209 67.933 1.00 27.29 239 GLY B C 1
ATOM 4354 O O . GLY B 1 239 ? -31.044 -23.367 69.097 1.00 25.87 239 GLY B O 1
ATOM 4355 N N . LYS B 1 240 ? -31.220 -23.816 66.892 1.00 22.72 240 LYS B N 1
ATOM 4356 C CA . LYS B 1 240 ? -32.220 -24.864 67.047 1.00 23.53 240 LYS B CA 1
ATOM 4357 C C . LYS B 1 240 ? -31.525 -26.214 67.178 1.00 25.88 240 LYS B C 1
ATOM 4358 O O . LYS B 1 240 ? -30.707 -26.589 66.326 1.00 24.17 240 LYS B O 1
ATOM 4364 N N . THR B 1 241 ? -31.840 -26.935 68.253 1.00 20.44 241 THR B N 1
ATOM 4365 C CA . THR B 1 241 ? -31.344 -28.284 68.467 1.00 22.87 241 THR B CA 1
ATOM 4366 C C . THR B 1 241 ? -32.464 -29.117 69.070 1.00 21.79 241 THR B C 1
ATOM 4367 O O . THR B 1 241 ? -33.464 -28.587 69.560 1.00 21.82 241 THR B O 1
ATOM 4371 N N . GLU B 1 242 ? -32.281 -30.436 69.032 1.00 18.64 242 GLU B N 1
ATOM 4372 C CA . GLU B 1 242 ? -33.298 -31.364 69.493 1.00 18.34 242 GLU B CA 1
ATOM 4373 C C . GLU B 1 242 ? -32.818 -32.354 70.539 1.00 18.92 242 GLU B C 1
ATOM 4374 O O . GLU B 1 242 ? -33.657 -32.878 71.281 1.00 20.59 242 GLU B O 1
ATOM 4380 N N . LEU B 1 243 ? -31.498 -32.632 70.625 1.00 19.77 243 LEU B N 1
ATOM 4381 C CA . LEU B 1 243 ? -31.039 -33.686 71.525 1.00 20.56 243 LEU B CA 1
ATOM 4382 C C . LEU B 1 243 ? -30.370 -33.102 72.770 1.00 22.89 243 LEU B C 1
ATOM 4383 O O . LEU B 1 243 ? -29.840 -31.986 72.743 1.00 25.25 243 LEU B O 1
ATOM 4388 N N . PRO B 1 244 ? -30.392 -33.830 73.885 1.00 25.61 244 PRO B N 1
ATOM 4389 C CA . PRO B 1 244 ? -29.693 -33.355 75.083 1.00 29.93 244 PRO B CA 1
ATOM 4390 C C . PRO B 1 244 ? -28.186 -33.481 74.926 1.00 27.09 244 PRO B C 1
ATOM 4391 O O . PRO B 1 244 ? -27.681 -34.449 74.354 1.00 26.65 244 PRO B O 1
ATOM 4395 N N . LEU B 1 245 ? -27.471 -32.471 75.432 1.00 27.78 245 LEU B N 1
ATOM 4396 C CA . LEU B 1 245 ? -26.023 -32.408 75.251 1.00 29.69 245 LEU B CA 1
ATOM 4397 C C . LEU B 1 245 ? -25.324 -33.636 75.822 1.00 33.19 245 LEU B C 1
ATOM 4398 O O . LEU B 1 245 ? -24.411 -34.188 75.193 1.00 34.16 245 LEU B O 1
ATOM 4403 N N . GLY B 1 246 ? -25.729 -34.074 77.016 1.00 31.58 246 GLY B N 1
ATOM 4404 C CA . GLY B 1 246 ? -25.092 -35.235 77.620 1.00 32.62 246 GLY B CA 1
ATOM 4405 C C . GLY B 1 246 ? -25.202 -36.483 76.764 1.00 33.94 246 GLY B C 1
ATOM 4406 O O . GLY B 1 246 ? -24.259 -37.276 76.677 1.00 33.17 246 GLY B O 1
ATOM 4407 N N . LEU B 1 247 ? -26.355 -36.676 76.117 1.00 31.51 247 LEU B N 1
ATOM 4408 C CA . LEU B 1 247 ? -26.510 -37.803 75.203 1.00 30.69 247 LEU B CA 1
ATOM 4409 C C . LEU B 1 247 ? -25.569 -37.669 74.009 1.00 27.75 247 LEU B C 1
ATOM 4410 O O . LEU B 1 247 ? -24.921 -38.642 73.610 1.00 26.14 247 LEU B O 1
ATOM 4415 N N . LEU B 1 248 ? -25.486 -36.467 73.428 1.00 25.59 248 LEU B N 1
ATOM 4416 C CA . LEU B 1 248 ? -24.637 -36.241 72.263 1.00 27.47 248 LEU B CA 1
ATOM 4417 C C . LEU B 1 248 ? -23.172 -36.498 72.583 1.00 30.19 248 LEU B C 1
ATOM 4418 O O . LEU B 1 248 ? -22.441 -37.074 71.768 1.00 29.17 248 LEU B O 1
ATOM 4423 N N . GLU B 1 249 ? -22.720 -36.044 73.756 1.00 30.99 249 GLU B N 1
ATOM 4424 C CA . GLU B 1 249 ? -21.322 -36.218 74.136 1.00 32.49 249 GLU B CA 1
ATOM 4425 C C . GLU B 1 249 ? -20.985 -37.683 74.377 1.00 31.37 249 GLU B C 1
ATOM 4426 O O . GLU B 1 249 ? -19.822 -38.079 74.228 1.00 35.57 249 GLU B O 1
ATOM 4432 N N . ARG B 1 250 ? -21.983 -38.495 74.743 1.00 27.63 250 ARG B N 1
ATOM 4433 C CA . ARG B 1 250 ? -21.812 -39.937 74.916 1.00 30.60 250 ARG B CA 1
ATOM 4434 C C . ARG B 1 250 ? -21.791 -40.697 73.601 1.00 31.18 250 ARG B C 1
ATOM 4435 O O . ARG B 1 250 ? -21.326 -41.843 73.570 1.00 36.18 250 ARG B O 1
ATOM 4443 N N . ALA B 1 251 ? -22.317 -40.112 72.533 1.00 25.36 251 ALA B N 1
ATOM 4444 C CA . ALA B 1 251 ? -22.651 -40.871 71.338 1.00 24.03 251 ALA B CA 1
ATOM 4445 C C . ALA B 1 251 ? -21.521 -40.881 70.317 1.00 22.40 251 ALA B C 1
ATOM 4446 O O . ALA B 1 251 ? -20.696 -39.963 70.253 1.00 26.37 251 ALA B O 1
ATOM 4448 N N . PHE B 1 252 ? -21.518 -41.925 69.495 1.00 22.39 252 PHE B N 1
ATOM 4449 C CA . PHE B 1 252 ? -20.869 -41.850 68.192 1.00 19.80 252 PHE B CA 1
ATOM 4450 C C . PHE B 1 252 ? -21.737 -40.993 67.274 1.00 25.11 252 PHE B C 1
ATOM 4451 O O . PHE B 1 252 ? -22.906 -41.325 67.042 1.00 20.24 252 PHE B O 1
ATOM 4459 N N . VAL B 1 253 ? -21.184 -39.896 66.763 1.00 21.27 253 VAL B N 1
ATOM 4460 C CA . VAL B 1 253 ? -21.936 -38.930 65.965 1.00 21.63 253 VAL B CA 1
ATOM 4461 C C . VAL B 1 253 ? -21.365 -38.896 64.554 1.00 26.34 253 VAL B C 1
ATOM 4462 O O . VAL B 1 253 ? -20.155 -38.712 64.373 1.00 24.87 253 VAL B O 1
ATOM 4466 N N . THR B 1 254 ? -22.236 -39.057 63.554 1.00 20.06 254 THR B N 1
ATOM 4467 C CA . THR B 1 254 ? -21.857 -38.886 62.156 1.00 19.15 254 THR B CA 1
ATOM 4468 C C . THR B 1 254 ? -22.794 -37.872 61.510 1.00 20.18 254 THR B C 1
ATOM 4469 O O . THR B 1 254 ? -24.011 -37.933 61.712 1.00 18.56 254 THR B O 1
ATOM 4473 N N . ALA B 1 255 ? -22.224 -36.910 60.785 1.00 16.58 255 ALA B N 1
ATOM 4474 C CA . ALA B 1 255 ? -22.983 -35.874 60.095 1.00 18.49 255 ALA B CA 1
ATOM 4475 C C . ALA B 1 255 ? -23.089 -36.189 58.608 1.00 18.72 255 ALA B C 1
ATOM 4476 O O . ALA B 1 255 ? -22.193 -36.802 58.023 1.00 19.79 255 ALA B O 1
ATOM 4478 N N . ASP B 1 256 ? -24.187 -35.747 57.988 1.00 16.81 256 ASP B N 1
ATOM 4479 C CA . ASP B 1 256 ? -24.254 -35.858 56.534 1.00 17.19 256 ASP B CA 1
ATOM 4480 C C . ASP B 1 256 ? -23.327 -34.852 55.865 1.00 18.41 256 ASP B C 1
ATOM 4481 O O . ASP B 1 256 ? -22.673 -35.169 54.866 1.00 18.65 256 ASP B O 1
ATOM 4486 N N . HIS B 1 257 ? -23.248 -33.642 56.414 1.00 17.88 257 HIS B N 1
ATOM 4487 C CA . HIS B 1 257 ? -22.464 -32.550 55.837 1.00 21.37 257 HIS B CA 1
ATOM 4488 C C . HIS B 1 257 ? -21.803 -31.857 57.018 1.00 21.27 257 HIS B C 1
ATOM 4489 O O . HIS B 1 257 ? -22.460 -31.089 57.735 1.00 20.34 257 HIS B O 1
ATOM 4496 N N . PRO B 1 258 ? -20.519 -32.133 57.281 1.00 19.82 258 PRO B N 1
ATOM 4497 C CA . PRO B 1 258 ? -19.935 -31.684 58.555 1.00 22.14 258 PRO B CA 1
ATOM 4498 C C . PRO B 1 258 ? -19.980 -30.182 58.762 1.00 22.58 258 PRO B C 1
ATOM 4499 O O . PRO B 1 258 ? -20.317 -29.738 59.863 1.00 23.12 258 PRO B O 1
ATOM 4503 N N . GLU B 1 259 ? -19.679 -29.370 57.746 1.00 21.00 259 GLU B N 1
ATOM 4504 C CA . GLU B 1 259 ? -19.696 -27.927 57.974 1.00 24.15 259 GLU B CA 1
ATOM 4505 C C . GLU B 1 259 ? -21.115 -27.418 58.180 1.00 26.29 259 GLU B C 1
ATOM 4506 O O . GLU B 1 259 ? -21.336 -26.498 58.981 1.00 25.60 259 GLU B O 1
ATOM 4512 N N . GLN B 1 260 ? -22.093 -28.021 57.489 1.00 22.88 260 GLN B N 1
ATOM 4513 C CA . GLN B 1 260 ? -23.486 -27.652 57.737 1.00 24.67 260 GLN B CA 1
ATOM 4514 C C . GLN B 1 260 ? -23.950 -28.119 59.116 1.00 21.05 260 GLN B C 1
ATOM 4515 O O . GLN B 1 260 ? -24.693 -27.403 59.799 1.00 23.76 260 GLN B O 1
ATOM 4521 N N . ALA B 1 261 ? -23.530 -29.313 59.543 1.00 19.85 261 ALA B N 1
ATOM 4522 C CA . ALA B 1 261 ? -23.975 -29.807 60.845 1.00 21.45 261 ALA B CA 1
ATOM 4523 C C . ALA B 1 261 ? -23.417 -28.949 61.974 1.00 22.28 261 ALA B C 1
ATOM 4524 O O . ALA B 1 261 ? -24.106 -28.686 62.966 1.00 20.98 261 ALA B O 1
ATOM 4526 N N . LEU B 1 262 ? -22.178 -28.482 61.829 1.00 22.08 262 LEU B N 1
ATOM 4527 C CA . LEU B 1 262 ? -21.581 -27.645 62.867 1.00 23.87 262 LEU B CA 1
ATOM 4528 C C . LEU B 1 262 ? -22.311 -26.319 63.007 1.00 25.18 262 LEU B C 1
ATOM 4529 O O . LEU B 1 262 ? -22.294 -25.714 64.084 1.00 25.38 262 LEU B O 1
ATOM 4534 N N . ARG B 1 263 ? -22.960 -25.858 61.936 1.00 24.30 263 ARG B N 1
ATOM 4535 C CA . ARG B 1 263 ? -23.670 -24.587 61.932 1.00 24.34 263 ARG B CA 1
ATOM 4536 C C . ARG B 1 263 ? -25.152 -24.740 62.255 1.00 27.35 263 ARG B C 1
ATOM 4537 O O . ARG B 1 263 ? -25.719 -23.887 62.946 1.00 27.54 263 ARG B O 1
ATOM 4545 N N . GLU B 1 264 ? -25.790 -25.820 61.781 1.00 22.59 264 GLU B N 1
ATOM 4546 C CA . GLU B 1 264 ? -27.240 -25.966 61.873 1.00 28.27 264 GLU B CA 1
ATOM 4547 C C . GLU B 1 264 ? -27.713 -27.291 62.451 1.00 24.66 264 GLU B C 1
ATOM 4548 O O . GLU B 1 264 ? -28.916 -27.433 62.693 1.00 28.65 264 GLU B O 1
ATOM 4554 N N . GLY B 1 265 ? -26.828 -28.264 62.674 1.00 21.34 265 GLY B N 1
ATOM 4555 C CA . GLY B 1 265 ? -27.215 -29.555 63.196 1.00 21.91 265 GLY B CA 1
ATOM 4556 C C . GLY B 1 265 ? -27.040 -29.654 64.703 1.00 22.77 265 GLY B C 1
ATOM 4557 O O . GLY B 1 265 ? -26.796 -28.666 65.400 1.00 21.24 265 GLY B O 1
ATOM 4558 N N . GLU B 1 266 ? -27.178 -30.888 65.208 1.00 18.74 266 GLU B N 1
ATOM 4559 C CA . GLU B 1 266 ? -26.874 -31.147 66.612 1.00 22.28 266 GLU B CA 1
ATOM 4560 C C . GLU B 1 266 ? -25.420 -30.834 66.922 1.00 24.23 266 GLU B C 1
ATOM 4561 O O . GLU B 1 266 ? -25.081 -30.514 68.068 1.00 23.65 266 GLU B O 1
ATOM 4567 N N . CYS B 1 267 ? -24.544 -30.936 65.919 1.00 20.69 267 CYS B N 1
ATOM 4568 C CA . CYS B 1 267 ? -23.133 -30.658 66.139 1.00 23.76 267 CYS B CA 1
ATOM 4569 C C . CYS B 1 267 ? -22.871 -29.200 66.500 1.00 25.72 267 CYS B C 1
ATOM 4570 O O . CYS B 1 267 ? -21.739 -28.873 66.873 1.00 26.03 267 CYS B O 1
ATOM 4573 N N . GLN B 1 268 ? -23.882 -28.323 66.403 1.00 21.20 268 GLN B N 1
ATOM 4574 C CA . GLN B 1 268 ? -23.789 -27.003 67.021 1.00 25.16 268 GLN B CA 1
ATOM 4575 C C . GLN B 1 268 ? -23.381 -27.096 68.484 1.00 27.55 268 GLN B C 1
ATOM 4576 O O . GLN B 1 268 ? -22.731 -26.185 69.009 1.00 26.97 268 GLN B O 1
ATOM 4582 N N . GLN B 1 269 ? -23.776 -28.176 69.159 1.00 23.40 269 GLN B N 1
ATOM 4583 C CA . GLN B 1 269 ? -23.556 -28.356 70.589 1.00 27.13 269 GLN B CA 1
ATOM 4584 C C . GLN B 1 269 ? -22.196 -28.947 70.920 1.00 30.24 269 GLN B C 1
ATOM 4585 O O . GLN B 1 269 ? -21.835 -28.999 72.100 1.00 27.82 269 GLN B O 1
ATOM 4591 N N . LEU B 1 270 ? -21.453 -29.404 69.922 1.00 29.48 270 LEU B N 1
ATOM 4592 C CA . LEU B 1 270 ? -20.193 -30.096 70.122 1.00 30.48 270 LEU B CA 1
ATOM 4593 C C . LEU B 1 270 ? -19.057 -29.274 69.534 1.00 34.26 270 LEU B C 1
ATOM 4594 O O . LEU B 1 270 ? -19.264 -28.286 68.824 1.00 33.34 270 LEU B O 1
ATOM 4599 N N . SER B 1 271 ? -17.838 -29.704 69.835 1.00 42.25 271 SER B N 1
ATOM 4600 C CA . SER B 1 271 ? -16.663 -29.160 69.176 1.00 40.79 271 SER B CA 1
ATOM 4601 C C . SER B 1 271 ? -16.424 -29.886 67.854 1.00 41.76 271 SER B C 1
ATOM 4602 O O . SER B 1 271 ? -16.785 -31.057 67.691 1.00 45.04 271 SER B O 1
ATOM 4605 N N . ALA B 1 272 ? -15.805 -29.176 66.903 1.00 49.38 272 ALA B N 1
ATOM 4606 C CA . ALA B 1 272 ? -15.487 -29.778 65.608 1.00 45.82 272 ALA B CA 1
ATOM 4607 C C . ALA B 1 272 ? -14.575 -30.992 65.755 1.00 51.31 272 ALA B C 1
ATOM 4608 O O . ALA B 1 272 ? -14.635 -31.923 64.938 1.00 42.77 272 ALA B O 1
ATOM 4610 N N . ASP B 1 273 ? -13.732 -30.998 66.788 1.00 47.30 273 ASP B N 1
ATOM 4611 C CA . ASP B 1 273 ? -12.860 -32.137 67.058 1.00 54.12 273 ASP B CA 1
ATOM 4612 C C . ASP B 1 273 ? -13.647 -33.426 67.284 1.00 56.98 273 ASP B C 1
ATOM 4613 O O . ASP B 1 273 ? -13.167 -34.512 66.936 1.00 58.20 273 ASP B O 1
ATOM 4618 N N . ARG B 1 274 ? -14.859 -33.329 67.838 1.00 55.02 274 ARG B N 1
ATOM 4619 C CA . ARG B 1 274 ? -15.516 -34.469 68.473 1.00 55.24 274 ARG B CA 1
ATOM 4620 C C . ARG B 1 274 ? -16.195 -35.434 67.500 1.00 56.30 274 ARG B C 1
ATOM 4621 O O . ARG B 1 274 ? -16.546 -36.550 67.908 1.00 56.85 274 ARG B O 1
ATOM 4629 N N . LEU B 1 275 ? -16.373 -35.063 66.237 1.00 48.84 275 LEU B N 1
ATOM 4630 C CA . LEU B 1 275 ? -17.211 -35.846 65.336 1.00 50.75 275 LEU B CA 1
ATOM 4631 C C . LEU B 1 275 ? -16.431 -36.984 64.684 1.00 47.22 275 LEU B C 1
ATOM 4632 O O . LEU B 1 275 ? -15.209 -36.916 64.515 1.00 48.00 275 LEU B O 1
ATOM 4637 N N . GLY B 1 276 ? -17.161 -38.039 64.316 1.00 42.02 276 GLY B N 1
ATOM 4638 C CA . GLY B 1 276 ? -16.595 -39.129 63.556 1.00 41.67 276 GLY B CA 1
ATOM 4639 C C . GLY B 1 276 ? -16.582 -38.845 62.064 1.00 40.83 276 GLY B C 1
ATOM 4640 O O . GLY B 1 276 ? -16.865 -37.728 61.610 1.00 36.67 276 GLY B O 1
ATOM 4641 N N . PRO B 1 277 ? -16.221 -39.857 61.273 1.00 30.09 277 PRO B N 1
ATOM 4642 C CA . PRO B 1 277 ? -16.393 -39.766 59.823 1.00 23.32 277 PRO B CA 1
ATOM 4643 C C . PRO B 1 277 ? -17.821 -39.389 59.461 1.00 24.52 277 PRO B C 1
ATOM 4644 O O . PRO B 1 277 ? -18.757 -39.650 60.216 1.00 22.32 277 PRO B O 1
ATOM 4648 N N . GLN B 1 278 ? -17.980 -38.778 58.290 1.00 23.92 278 GLN B N 1
ATOM 4649 C CA . GLN B 1 278 ? -19.298 -38.395 57.806 1.00 20.65 278 GLN B CA 1
ATOM 4650 C C . GLN B 1 278 ? -19.998 -39.584 57.151 1.00 20.00 278 GLN B C 1
ATOM 4651 O O . GLN B 1 278 ? -19.397 -40.624 56.880 1.00 19.88 278 GLN B O 1
ATOM 4657 N N . LEU B 1 279 ? -21.302 -39.420 56.902 1.00 18.28 279 LEU B N 1
ATOM 4658 C CA . LEU B 1 279 ? -22.106 -40.523 56.388 1.00 17.92 279 LEU B CA 1
ATOM 4659 C C . LEU B 1 279 ? -21.514 -41.093 55.101 1.00 18.24 279 LEU B C 1
ATOM 4660 O O . LEU B 1 279 ? -21.494 -42.314 54.906 1.00 18.63 279 LEU B O 1
ATOM 4665 N N . ALA B 1 280 ? -21.026 -40.224 54.215 1.00 19.14 280 ALA B N 1
ATOM 4666 C CA . ALA B 1 280 ? -20.433 -40.693 52.964 1.00 18.89 280 ALA B CA 1
ATOM 4667 C C . ALA B 1 280 ? -19.294 -41.675 53.221 1.00 18.49 280 ALA B C 1
ATOM 4668 O O . ALA B 1 280 ? -19.177 -42.698 52.541 1.00 17.72 280 ALA B O 1
ATOM 4670 N N . HIS B 1 281 ? -18.451 -41.392 54.215 1.00 18.94 281 HIS B N 1
ATOM 4671 C CA . HIS B 1 281 ? -17.361 -42.315 54.504 1.00 20.23 281 HIS B CA 1
ATOM 4672 C C . HIS B 1 281 ? -17.873 -43.627 55.087 1.00 21.65 281 HIS B C 1
ATOM 4673 O O . HIS B 1 281 ? -17.289 -44.684 54.830 1.00 20.44 281 HIS B O 1
ATOM 4680 N N . LEU B 1 282 ? -18.986 -43.602 55.828 1.00 18.76 282 LEU B N 1
ATOM 4681 C CA . LEU B 1 282 ? -19.537 -44.858 56.331 1.00 20.49 282 LEU B CA 1
ATOM 4682 C C . LEU B 1 282 ? -20.169 -45.686 55.216 1.00 19.60 282 LEU B C 1
ATOM 4683 O O . LEU B 1 282 ? -20.128 -46.920 55.264 1.00 22.72 282 LEU B O 1
ATOM 4688 N N . CYS B 1 283 ? -20.781 -45.035 54.221 1.00 19.42 283 CYS B N 1
ATOM 4689 C CA . CYS B 1 283 ? -21.295 -45.774 53.075 1.00 17.77 283 CYS B CA 1
ATOM 4690 C C . CYS B 1 283 ? -20.164 -46.432 52.292 1.00 20.17 283 CYS B C 1
ATOM 4691 O O . CYS B 1 283 ? -20.299 -47.568 51.821 1.00 22.14 283 CYS B O 1
ATOM 4694 N N . ALA B 1 284 ? -19.054 -45.716 52.129 1.00 19.34 284 ALA B N 1
ATOM 4695 C CA . ALA B 1 284 ? -17.921 -46.239 51.368 1.00 22.78 284 ALA B CA 1
ATOM 4696 C C . ALA B 1 284 ? -17.265 -47.414 52.080 1.00 29.83 284 ALA B C 1
ATOM 4697 O O . ALA B 1 284 ? -16.841 -48.380 51.434 1.00 31.28 284 ALA B O 1
ATOM 4699 N N . ASP B 1 285 ? -17.157 -47.351 53.406 1.00 29.38 285 ASP B N 1
ATOM 4700 C CA . ASP B 1 285 ? -16.604 -48.459 54.183 1.00 30.64 285 ASP B CA 1
ATOM 4701 C C . ASP B 1 285 ? -17.438 -48.650 55.437 1.00 31.11 285 ASP B C 1
ATOM 4702 O O . ASP B 1 285 ? -17.185 -48.028 56.480 1.00 28.29 285 ASP B O 1
ATOM 4707 N N . PRO B 1 286 ? -18.440 -49.525 55.374 1.00 28.23 286 PRO B N 1
ATOM 4708 C CA . PRO B 1 286 ? -19.320 -49.724 56.528 1.00 32.58 286 PRO B CA 1
ATOM 4709 C C . PRO B 1 286 ? -18.640 -50.386 57.705 1.00 35.50 286 PRO B C 1
ATOM 4710 O O . PRO B 1 286 ? -19.237 -50.428 58.790 1.00 30.20 286 PRO B O 1
ATOM 4714 N N . ALA B 1 287 ? -17.411 -50.888 57.534 1.00 32.10 287 ALA B N 1
ATOM 4715 C CA . ALA B 1 287 ? -16.674 -51.436 58.664 1.00 34.61 287 ALA B CA 1
ATOM 4716 C C . ALA B 1 287 ? -16.592 -50.429 59.794 1.00 35.74 287 ALA B C 1
ATOM 4717 O O . ALA B 1 287 ? -16.611 -50.811 60.968 1.00 40.04 287 ALA B O 1
ATOM 4719 N N . ALA B 1 288 ? -16.525 -49.136 59.461 1.00 32.69 288 ALA B N 1
ATOM 4720 C CA . ALA B 1 288 ? -16.484 -48.098 60.481 1.00 32.22 288 ALA B CA 1
ATOM 4721 C C . ALA B 1 288 ? -17.820 -47.923 61.190 1.00 31.18 288 ALA B C 1
ATOM 4722 O O . ALA B 1 288 ? -17.856 -47.321 62.268 1.00 34.67 288 ALA B O 1
ATOM 4724 N N . ALA B 1 289 ? -18.910 -48.441 60.617 1.00 31.28 289 ALA B N 1
ATOM 4725 C CA . ALA B 1 289 ? -20.238 -48.323 61.209 1.00 26.36 289 ALA B CA 1
ATOM 4726 C C . ALA B 1 289 ? -20.696 -49.587 61.916 1.00 26.06 289 ALA B C 1
ATOM 4727 O O . ALA B 1 289 ? -21.459 -49.495 62.883 1.00 24.58 289 ALA B O 1
ATOM 4729 N N . ALA B 1 290 ? -20.241 -50.759 61.459 1.00 27.57 290 ALA B N 1
ATOM 4730 C CA . ALA B 1 290 ? -20.705 -52.020 62.034 1.00 30.01 290 ALA B CA 1
ATOM 4731 C C . ALA B 1 290 ? -20.473 -52.075 63.540 1.00 27.41 290 ALA B C 1
ATOM 4732 O O . ALA B 1 290 ? -21.348 -52.521 64.296 1.00 25.97 290 ALA B O 1
ATOM 4734 N N . GLY B 1 291 ? -19.305 -51.628 63.994 1.00 28.01 291 GLY B N 1
ATOM 4735 C CA . GLY B 1 291 ? -18.956 -51.690 65.397 1.00 28.38 291 GLY B CA 1
ATOM 4736 C C . GLY B 1 291 ? -19.610 -50.640 66.258 1.00 31.74 291 GLY B C 1
ATOM 4737 O O . GLY B 1 291 ? -19.296 -50.522 67.446 1.00 31.29 291 GLY B O 1
ATOM 4738 N N . ARG B 1 292 ? -20.510 -49.851 65.683 1.00 26.31 292 ARG B N 1
ATOM 4739 C CA . ARG B 1 292 ? -21.274 -48.872 66.434 1.00 22.45 292 ARG B CA 1
ATOM 4740 C C . ARG B 1 292 ? -22.754 -49.217 66.481 1.00 20.63 292 ARG B C 1
ATOM 4741 O O . ARG B 1 292 ? -23.542 -48.457 67.055 1.00 22.63 292 ARG B O 1
ATOM 4749 N N . GLN B 1 293 ? -23.143 -50.355 65.906 1.00 19.06 293 GLN B N 1
ATOM 4750 C CA . GLN B 1 293 ? -24.541 -50.776 65.939 1.00 20.89 293 GLN B CA 1
ATOM 4751 C C . GLN B 1 293 ? -25.011 -51.042 67.361 1.00 25.88 293 GLN B C 1
ATOM 4752 O O . GLN B 1 293 ? -26.168 -50.758 67.703 1.00 24.08 293 GLN B O 1
ATOM 4758 N N . ASP B 1 294 ? -24.134 -51.588 68.209 1.00 23.04 294 ASP B N 1
ATOM 4759 C CA . ASP B 1 294 ? -24.520 -51.966 69.560 1.00 24.28 294 ASP B CA 1
ATOM 4760 C C . ASP B 1 294 ? -24.175 -50.908 70.602 1.00 24.56 294 ASP B C 1
ATOM 4761 O O . ASP B 1 294 ? -24.230 -51.196 71.799 1.00 27.94 294 ASP B O 1
ATOM 4766 N N . THR B 1 295 ? -23.835 -49.691 70.185 1.00 19.87 295 THR B N 1
ATOM 4767 C CA . THR B 1 295 ? -23.600 -48.590 71.103 1.00 20.62 295 THR B CA 1
ATOM 4768 C C . THR B 1 295 ? -24.433 -47.397 70.649 1.00 21.89 295 THR B C 1
ATOM 4769 O O . THR B 1 295 ? -25.073 -47.435 69.597 1.00 21.35 295 THR B O 1
ATOM 4773 N N . LEU B 1 296 ? -24.436 -46.341 71.460 1.00 20.89 296 LEU B N 1
ATOM 4774 C CA . LEU B 1 296 ? -25.274 -45.181 71.180 1.00 21.80 296 LEU B CA 1
ATOM 4775 C C . LEU B 1 296 ? -24.721 -44.406 69.990 1.00 22.09 296 LEU B C 1
ATOM 4776 O O . LEU B 1 296 ? -23.545 -44.031 69.976 1.00 20.30 296 LEU B O 1
ATOM 4781 N N . SER B 1 297 ? -25.568 -44.156 68.992 1.00 19.63 297 SER B N 1
ATOM 4782 C CA . SER B 1 297 ? -25.133 -43.485 67.775 1.00 22.08 297 SER B CA 1
ATOM 4783 C C . SER B 1 297 ? -26.135 -42.409 67.391 1.00 18.15 297 SER B C 1
ATOM 4784 O O . SER B 1 297 ? -27.332 -42.544 67.647 1.00 16.99 297 SER B O 1
ATOM 4787 N N . VAL B 1 298 ? -25.634 -41.337 66.778 1.00 19.93 298 VAL B N 1
ATOM 4788 C CA . VAL B 1 298 ? -26.472 -40.246 66.290 1.00 18.26 298 VAL B CA 1
ATOM 4789 C C . VAL B 1 298 ? -26.065 -39.920 64.858 1.00 18.52 298 VAL B C 1
ATOM 4790 O O . VAL B 1 298 ? -24.881 -39.670 64.585 1.00 16.98 298 VAL B O 1
ATOM 4794 N N . PHE B 1 299 ? -27.037 -39.960 63.944 1.00 17.25 299 PHE B N 1
ATOM 4795 C CA . PHE B 1 299 ? -26.884 -39.397 62.606 1.00 16.90 299 PHE B CA 1
ATOM 4796 C C . PHE B 1 299 ? -27.413 -37.968 62.650 1.00 18.61 299 PHE B C 1
ATOM 4797 O O . PHE B 1 299 ? -28.614 -37.742 62.861 1.00 16.20 299 PHE B O 1
ATOM 4805 N N . ASP B 1 300 ? -26.516 -37.001 62.483 1.00 15.69 300 ASP B N 1
ATOM 4806 C CA . ASP B 1 300 ? -26.865 -35.583 62.484 1.00 17.08 300 ASP B CA 1
ATOM 4807 C C . ASP B 1 300 ? -27.207 -35.185 61.054 1.00 18.02 300 ASP B C 1
ATOM 4808 O O . ASP B 1 300 ? -26.319 -34.964 60.228 1.00 15.46 300 ASP B O 1
ATOM 4813 N N . SER B 1 301 ? -28.502 -35.092 60.759 1.00 15.25 301 SER B N 1
ATOM 4814 C CA . SER B 1 301 ? -28.985 -34.827 59.412 1.00 15.75 301 SER B CA 1
ATOM 4815 C C . SER B 1 301 ? -29.334 -33.351 59.274 1.00 18.71 301 SER B C 1
ATOM 4816 O O . SER B 1 301 ? -30.074 -32.802 60.099 1.00 19.53 301 SER B O 1
ATOM 4819 N N . THR B 1 302 ? -28.809 -32.714 58.227 1.00 15.43 302 THR B N 1
ATOM 4820 C CA . THR B 1 302 ? -29.182 -31.349 57.880 1.00 16.59 302 THR B CA 1
ATOM 4821 C C . THR B 1 302 ? -29.769 -31.217 56.480 1.00 17.49 302 THR B C 1
ATOM 4822 O O . THR B 1 302 ? -30.415 -30.201 56.192 1.00 18.74 302 THR B O 1
ATOM 4826 N N . GLY B 1 303 ? -29.564 -32.200 55.613 1.00 18.85 303 GLY B N 1
ATOM 4827 C CA . GLY B 1 303 ? -29.983 -32.103 54.230 1.00 16.40 303 GLY B CA 1
ATOM 4828 C C . GLY B 1 303 ? -28.960 -31.375 53.384 1.00 19.33 303 GLY B C 1
ATOM 4829 O O . GLY B 1 303 ? -28.514 -30.289 53.761 1.00 19.92 303 GLY B O 1
ATOM 4830 N N . PHE B 1 304 ? -28.571 -31.941 52.244 1.00 16.88 304 PHE B N 1
ATOM 4831 C CA . PHE B 1 304 ? -27.700 -31.202 51.344 1.00 15.25 304 PHE B CA 1
ATOM 4832 C C . PHE B 1 304 ? -28.060 -31.509 49.896 1.00 15.31 304 PHE B C 1
ATOM 4833 O O . PHE B 1 304 ? -28.682 -32.525 49.575 1.00 15.34 304 PHE B O 1
ATOM 4841 N N . ALA B 1 305 ? -27.653 -30.584 49.028 1.00 14.38 305 ALA B N 1
ATOM 4842 C CA . ALA B 1 305 ? -28.220 -30.469 47.691 1.00 15.87 305 ALA B CA 1
ATOM 4843 C C . ALA B 1 305 ? -27.983 -31.709 46.842 1.00 16.02 305 ALA B C 1
ATOM 4844 O O . ALA B 1 305 ? -28.768 -31.992 45.932 1.00 16.22 305 ALA B O 1
ATOM 4846 N N . PHE B 1 306 ? -26.884 -32.423 47.083 1.00 15.22 306 PHE B N 1
ATOM 4847 C CA . PHE B 1 306 ? -26.635 -33.667 46.362 1.00 18.15 306 PHE B CA 1
ATOM 4848 C C . PHE B 1 306 ? -27.810 -34.630 46.495 1.00 17.90 306 PHE B C 1
ATOM 4849 O O . PHE B 1 306 ? -28.184 -35.306 45.529 1.00 17.40 306 PHE B O 1
ATOM 4857 N N . GLU B 1 307 ? -28.392 -34.718 47.692 1.00 16.77 307 GLU B N 1
ATOM 4858 C CA . GLU B 1 307 ? -29.548 -35.591 47.894 1.00 15.98 307 GLU B CA 1
ATOM 4859 C C . GLU B 1 307 ? -30.716 -35.177 47.009 1.00 15.77 307 GLU B C 1
ATOM 4860 O O . GLU B 1 307 ? -31.422 -36.028 46.455 1.00 16.10 307 GLU B O 1
ATOM 4866 N N . ASP B 1 308 ? -30.932 -33.872 46.864 1.00 14.80 308 ASP B N 1
ATOM 4867 C CA . ASP B 1 308 ? -32.019 -33.387 46.020 1.00 15.44 308 ASP B CA 1
ATOM 4868 C C . ASP B 1 308 ? -31.751 -33.664 44.545 1.00 16.73 308 ASP B C 1
ATOM 4869 O O . ASP B 1 308 ? -32.677 -33.998 43.792 1.00 16.62 308 ASP B O 1
ATOM 4874 N N . ALA B 1 309 ? -30.498 -33.526 44.114 1.00 17.59 309 ALA B N 1
ATOM 4875 C CA . ALA B 1 309 ? -30.154 -33.842 42.728 1.00 17.66 309 ALA B CA 1
ATOM 4876 C C . ALA B 1 309 ? -30.407 -35.312 42.413 1.00 19.62 309 ALA B C 1
ATOM 4877 O O . ALA B 1 309 ? -30.970 -35.640 41.362 1.00 17.95 309 ALA B O 1
ATOM 4879 N N . LEU B 1 310 ? -29.999 -36.212 43.312 1.00 16.89 310 LEU B N 1
ATOM 4880 C CA . LEU B 1 310 ? -30.211 -37.638 43.078 1.00 17.20 310 LEU B CA 1
ATOM 4881 C C . LEU B 1 310 ? -31.694 -37.987 43.046 1.00 17.87 310 LEU B C 1
ATOM 4882 O O . LEU B 1 310 ? -32.136 -38.774 42.197 1.00 18.58 310 LEU B O 1
ATOM 4887 N N . ALA B 1 311 ? -32.476 -37.429 43.978 1.00 16.37 311 ALA B N 1
ATOM 4888 C CA . ALA B 1 311 ? -33.910 -37.694 43.991 1.00 18.29 311 ALA B CA 1
ATOM 4889 C C . ALA B 1 311 ? -34.590 -37.125 42.749 1.00 20.29 311 ALA B C 1
ATOM 4890 O O . ALA B 1 311 ? -35.491 -37.755 42.181 1.00 20.04 311 ALA B O 1
ATOM 4892 N N . MET B 1 312 ? -34.169 -35.938 42.303 1.00 18.95 312 MET B N 1
ATOM 4893 C CA . MET B 1 312 ? -34.748 -35.373 41.087 1.00 18.56 312 MET B CA 1
ATOM 4894 C C . MET B 1 312 ? -34.515 -36.282 39.885 1.00 18.19 312 MET B C 1
ATOM 4895 O O . MET B 1 312 ? -35.398 -36.430 39.030 1.00 20.44 312 MET B O 1
ATOM 4900 N N . GLU B 1 313 ? -33.334 -36.889 39.796 1.00 17.70 313 GLU B N 1
ATOM 4901 C CA . GLU B 1 313 ? -33.040 -37.785 38.681 1.00 23.56 313 GLU B CA 1
ATOM 4902 C C . GLU B 1 313 ? -33.994 -38.970 38.663 1.00 25.15 313 GLU B C 1
ATOM 4903 O O . GLU B 1 313 ? -34.482 -39.365 37.595 1.00 20.89 313 GLU B O 1
ATOM 4909 N N . VAL B 1 314 ? -34.288 -39.535 39.841 1.00 21.96 314 VAL B N 1
ATOM 4910 C CA . VAL B 1 314 ? -35.266 -40.621 39.931 1.00 22.53 314 VAL B CA 1
ATOM 4911 C C . VAL B 1 314 ? -36.610 -40.167 39.380 1.00 21.32 314 VAL B C 1
ATOM 4912 O O . VAL B 1 314 ? -37.262 -40.884 38.609 1.00 20.33 314 VAL B O 1
ATOM 4916 N N . PHE B 1 315 ? -37.042 -38.960 39.762 1.00 19.11 315 PHE B N 1
ATOM 4917 C CA . PHE B 1 315 ? -38.326 -38.455 39.291 1.00 19.77 315 PHE B CA 1
ATOM 4918 C C . PHE B 1 315 ? -38.309 -38.172 37.792 1.00 23.07 315 PHE B C 1
ATOM 4919 O O . PHE B 1 315 ? -39.306 -38.421 37.101 1.00 21.39 315 PHE B O 1
ATOM 4927 N N . LEU B 1 316 ? -37.204 -37.617 37.274 1.00 20.30 316 LEU B N 1
ATOM 4928 C CA . LEU B 1 316 ? -37.146 -37.307 35.844 1.00 22.46 316 LEU B CA 1
ATOM 4929 C C . LEU B 1 316 ? -37.136 -38.579 35.005 1.00 23.98 316 LEU B C 1
ATOM 4930 O O . LEU B 1 316 ? -37.749 -38.628 33.928 1.00 23.29 316 LEU B O 1
ATOM 4935 N N . GLU B 1 317 ? -36.432 -39.610 35.473 1.00 22.08 317 GLU B N 1
ATOM 4936 C CA . GLU B 1 317 ? -36.416 -40.889 34.763 1.00 22.68 317 GLU B CA 1
ATOM 4937 C C . GLU B 1 317 ? -37.818 -41.472 34.667 1.00 24.53 317 GLU B C 1
ATOM 4938 O O . GLU B 1 317 ? -38.250 -41.916 33.596 1.00 25.87 317 GLU B O 1
ATOM 4944 N N . ALA B 1 318 ? -38.547 -41.478 35.785 1.00 22.77 318 ALA B N 1
ATOM 4945 C CA . ALA B 1 318 ? -39.895 -42.036 35.795 1.00 24.37 318 ALA B CA 1
ATOM 4946 C C . ALA B 1 318 ? -40.856 -41.192 34.965 1.00 27.36 318 ALA B C 1
ATOM 4947 O O . ALA B 1 318 ? -41.748 -41.734 34.302 1.00 25.91 318 ALA B O 1
ATOM 4949 N N . ALA B 1 319 ? -40.703 -39.860 35.005 1.00 23.56 319 ALA B N 1
ATOM 4950 C CA . ALA B 1 319 ? -41.603 -38.985 34.260 1.00 24.35 319 ALA B CA 1
ATOM 4951 C C . ALA B 1 319 ? -41.353 -39.074 32.760 1.00 23.39 319 ALA B C 1
ATOM 4952 O O . ALA B 1 319 ? -42.300 -39.021 31.964 1.00 29.59 319 ALA B O 1
ATOM 4954 N N . ALA B 1 320 ? -40.087 -39.194 32.355 1.00 24.92 320 ALA B N 1
ATOM 4955 C CA . ALA B 1 320 ? -39.773 -39.333 30.937 1.00 29.14 320 ALA B CA 1
ATOM 4956 C C . ALA B 1 320 ? -40.382 -40.607 30.368 1.00 32.84 320 ALA B C 1
ATOM 4957 O O . ALA B 1 320 ? -40.971 -40.598 29.281 1.00 32.12 320 ALA B O 1
ATOM 4959 N N . GLU B 1 321 ? -40.255 -41.715 31.101 1.00 30.73 321 GLU B N 1
ATOM 4960 C CA . GLU B 1 321 ? -40.805 -42.985 30.637 1.00 34.81 321 GLU B CA 1
ATOM 4961 C C . GLU B 1 321 ? -42.314 -42.909 30.439 1.00 34.23 321 GLU B C 1
ATOM 4962 O O . GLU B 1 321 ? -42.869 -43.637 29.606 1.00 37.52 321 GLU B O 1
ATOM 4968 N N . ARG B 1 322 ? -42.994 -42.039 31.178 1.00 30.26 322 ARG B N 1
ATOM 4969 C CA . ARG B 1 322 ? -44.440 -41.909 31.093 1.00 31.29 322 ARG B CA 1
ATOM 4970 C C . ARG B 1 322 ? -44.876 -40.657 30.343 1.00 28.88 322 ARG B C 1
ATOM 4971 O O . ARG B 1 322 ? -46.062 -40.311 30.370 1.00 30.39 322 ARG B O 1
ATOM 4979 N N . ASP B 1 323 ? -43.944 -39.984 29.667 1.00 29.93 323 ASP B N 1
ATOM 4980 C CA . ASP B 1 323 ? -44.229 -38.777 28.887 1.00 33.15 323 ASP B CA 1
ATOM 4981 C C . ASP B 1 323 ? -44.988 -37.730 29.704 1.00 30.97 323 ASP B C 1
ATOM 4982 O O . ASP B 1 323 ? -45.937 -37.103 29.226 1.00 33.50 323 ASP B O 1
ATOM 4987 N N . LEU B 1 324 ? -44.556 -37.513 30.941 1.00 28.51 324 LEU B N 1
ATOM 4988 C CA . LEU B 1 324 ? -45.219 -36.568 31.831 1.00 24.74 324 LEU B CA 1
ATOM 4989 C C . LEU B 1 324 ? -44.546 -35.199 31.772 1.00 28.89 324 LEU B C 1
ATOM 4990 O O . LEU B 1 324 ? -43.377 -35.073 31.404 1.00 27.55 324 LEU B O 1
ATOM 4995 N N . GLY B 1 325 ? -45.303 -34.172 32.149 1.00 26.89 325 GLY B N 1
ATOM 4996 C CA . GLY B 1 325 ? -44.785 -32.820 32.240 1.00 31.39 325 GLY B CA 1
ATOM 4997 C C . GLY B 1 325 ? -45.144 -31.966 31.034 1.00 31.76 325 GLY B C 1
ATOM 4998 O O . GLY B 1 325 ? -45.704 -32.428 30.035 1.00 28.64 325 GLY B O 1
ATOM 4999 N N . ILE B 1 326 ? -44.813 -30.679 31.145 1.00 24.95 326 ILE B N 1
ATOM 5000 C CA . ILE B 1 326 ? -45.007 -29.725 30.063 1.00 25.33 326 ILE B CA 1
ATOM 5001 C C . ILE B 1 326 ? -43.661 -29.104 29.701 1.00 28.50 326 ILE B C 1
ATOM 5002 O O . ILE B 1 326 ? -42.686 -29.183 30.454 1.00 25.27 326 ILE B O 1
ATOM 5007 N N . ARG B 1 327 ? -43.616 -28.493 28.518 1.00 24.90 327 ARG B N 1
ATOM 5008 C CA . ARG B 1 327 ? -42.469 -27.723 28.054 1.00 23.56 327 ARG B CA 1
ATOM 5009 C C . ARG B 1 327 ? -42.863 -26.256 28.015 1.00 27.21 327 ARG B C 1
ATOM 5010 O O . ARG B 1 327 ? -43.891 -25.904 27.424 1.00 24.09 327 ARG B O 1
ATOM 5018 N N . VAL B 1 328 ? -42.064 -25.409 28.659 1.00 21.85 328 VAL B N 1
ATOM 5019 C CA . VAL B 1 328 ? -42.337 -23.979 28.736 1.00 20.70 328 VAL B CA 1
ATOM 5020 C C . VAL B 1 328 ? -41.074 -23.240 28.322 1.00 24.06 328 VAL B C 1
ATOM 5021 O O . VAL B 1 328 ? -40.008 -23.458 28.910 1.00 20.59 328 VAL B O 1
ATOM 5025 N N . GLY B 1 329 ? -41.190 -22.370 27.320 1.00 21.14 329 GLY B N 1
ATOM 5026 C CA . GLY B 1 329 ? -40.085 -21.499 26.980 1.00 22.39 329 GLY B CA 1
ATOM 5027 C C . GLY B 1 329 ? -40.020 -20.347 27.959 1.00 22.18 329 GLY B C 1
ATOM 5028 O O . GLY B 1 329 ? -40.839 -19.429 27.891 1.00 22.41 329 GLY B O 1
ATOM 5029 N N . ILE B 1 330 ? -39.079 -20.390 28.895 1.00 18.86 330 ILE B N 1
ATOM 5030 C CA . ILE B 1 330 ? -38.959 -19.357 29.923 1.00 18.13 330 ILE B CA 1
ATOM 5031 C C . ILE B 1 330 ? -37.817 -18.401 29.616 1.00 18.65 330 ILE B C 1
ATOM 5032 O O . ILE B 1 330 ? -38.017 -17.187 29.551 1.00 18.02 330 ILE B O 1
ATOM 5037 N N . GLU B 1 331 ? -36.618 -18.946 29.433 1.00 19.26 331 GLU B N 1
ATOM 5038 C CA . GLU B 1 331 ? -35.453 -18.151 29.065 1.00 17.86 331 GLU B CA 1
ATOM 5039 C C . GLU B 1 331 ? -35.618 -17.545 27.679 1.00 22.41 331 GLU B C 1
ATOM 5040 O O . GLU B 1 331 ? -36.116 -18.189 26.748 1.00 20.91 331 GLU B O 1
ATOM 5046 N N . HIS B 1 332 ? -35.146 -16.316 27.535 1.00 19.75 332 HIS B N 1
ATOM 5047 C CA . HIS B 1 332 ? -35.086 -15.646 26.244 1.00 17.73 332 HIS B CA 1
ATOM 5048 C C . HIS B 1 332 ? -33.777 -16.045 25.574 1.00 22.66 332 HIS B C 1
ATOM 5049 O O . HIS B 1 332 ? -32.693 -15.748 26.086 1.00 22.18 332 HIS B O 1
ATOM 5056 N N . HIS B 1 333 ? -33.875 -16.763 24.455 1.00 20.97 333 HIS B N 1
ATOM 5057 C CA . HIS B 1 333 ? -32.720 -17.115 23.633 1.00 20.30 333 HIS B CA 1
ATOM 5058 C C . HIS B 1 333 ? -32.801 -16.280 22.364 1.00 25.23 333 HIS B C 1
ATOM 5059 O O . HIS B 1 333 ? -33.471 -16.676 21.400 1.00 22.07 333 HIS B O 1
ATOM 5066 N N . PRO B 1 334 ? -32.156 -15.114 22.313 1.00 23.31 334 PRO B N 1
ATOM 5067 C CA . PRO B 1 334 ? -32.318 -14.240 21.146 1.00 24.88 334 PRO B CA 1
ATOM 5068 C C . PRO B 1 334 ? -31.790 -14.895 19.887 1.00 22.16 334 PRO B C 1
ATOM 5069 O O . PRO B 1 334 ? -30.853 -15.691 19.928 1.00 23.33 334 PRO B O 1
ATOM 5073 N N . GLY B 1 335 ? -32.421 -14.560 18.754 1.00 23.74 335 GLY B N 1
ATOM 5074 C CA . GLY B 1 335 ? -31.969 -15.113 17.487 1.00 23.82 335 GLY B CA 1
ATOM 5075 C C . GLY B 1 335 ? -30.535 -14.740 17.178 1.00 23.85 335 GLY B C 1
ATOM 5076 O O . GLY B 1 335 ? -29.827 -15.468 16.480 1.00 25.58 335 GLY B O 1
ATOM 5077 N N . ASP B 1 336 ? -30.084 -13.619 17.715 1.00 21.40 336 ASP B N 1
ATOM 5078 C CA . ASP B 1 336 ? -28.704 -13.175 17.636 1.00 17.95 336 ASP B CA 1
ATOM 5079 C C . ASP B 1 336 ? -28.196 -13.159 19.070 1.00 17.93 336 ASP B C 1
ATOM 5080 O O . ASP B 1 336 ? -28.683 -12.372 19.889 1.00 18.80 336 ASP B O 1
ATOM 5085 N N . ALA B 1 337 ? -27.235 -14.031 19.372 1.00 19.28 337 ALA B N 1
ATOM 5086 C CA . ALA B 1 337 ? -26.784 -14.195 20.752 1.00 20.20 337 ALA B CA 1
ATOM 5087 C C . ALA B 1 337 ? -26.168 -12.923 21.328 1.00 21.60 337 ALA B C 1
ATOM 5088 O O . ALA B 1 337 ? -26.081 -12.794 22.556 1.00 19.10 337 ALA B O 1
ATOM 5090 N N . LEU B 1 338 ? -25.752 -11.978 20.481 1.00 16.63 338 LEU B N 1
ATOM 5091 C CA . LEU B 1 338 ? -25.159 -10.736 20.959 1.00 18.85 338 LEU B CA 1
ATOM 5092 C C . LEU B 1 338 ? -26.158 -9.599 21.019 1.00 18.12 338 LEU B C 1
ATOM 5093 O O . LEU B 1 338 ? -25.761 -8.447 21.231 1.00 17.95 338 LEU B O 1
ATOM 5098 N N . ASP B 1 339 ? -27.446 -9.886 20.847 1.00 18.84 339 ASP B N 1
ATOM 5099 C CA . ASP B 1 339 ? -28.470 -8.847 20.806 1.00 18.61 339 ASP B CA 1
ATOM 5100 C C . ASP B 1 339 ? -29.582 -9.191 21.787 1.00 15.99 339 ASP B C 1
ATOM 5101 O O . ASP B 1 339 ? -30.493 -9.962 21.441 1.00 18.15 339 ASP B O 1
ATOM 5106 N N . PRO B 1 340 ? -29.558 -8.642 23.004 1.00 17.75 340 PRO B N 1
ATOM 5107 C CA . PRO B 1 340 ? -30.622 -8.958 23.968 1.00 17.94 340 PRO B CA 1
ATOM 5108 C C . PRO B 1 340 ? -32.001 -8.550 23.502 1.00 18.27 340 PRO B C 1
ATOM 5109 O O . PRO B 1 340 ? -32.993 -9.077 24.016 1.00 17.76 340 PRO B O 1
ATOM 5113 N N . TYR B 1 341 ? -32.100 -7.633 22.546 1.00 17.10 341 TYR B N 1
ATOM 5114 C CA . TYR B 1 341 ? -33.391 -7.179 22.049 1.00 16.46 341 TYR B CA 1
ATOM 5115 C C . TYR B 1 341 ? -33.909 -8.041 20.904 1.00 21.35 341 TYR B C 1
ATOM 5116 O O . TYR B 1 341 ? -35.043 -7.836 20.452 1.00 22.23 341 TYR B O 1
ATOM 5125 N N . ALA B 1 342 ? -33.117 -9.007 20.436 1.00 19.05 342 ALA B N 1
ATOM 5126 C CA . ALA B 1 342 ? -33.517 -9.868 19.323 1.00 18.91 342 ALA B CA 1
ATOM 5127 C C . ALA B 1 342 ? -34.483 -10.946 19.831 1.00 23.15 342 ALA B C 1
ATOM 5128 O O . ALA B 1 342 ? -34.206 -12.145 19.844 1.00 27.63 342 ALA B O 1
ATOM 5130 N N . LEU B 1 343 ? -35.660 -10.502 20.241 1.00 31.02 343 LEU B N 1
ATOM 5131 C CA . LEU B 1 343 ? -36.666 -11.452 20.709 1.00 33.62 343 LEU B CA 1
ATOM 5132 C C . LEU B 1 343 ? -37.142 -12.277 19.517 1.00 40.63 343 LEU B C 1
ATOM 5133 O O . LEU B 1 343 ? -37.724 -11.738 18.569 1.00 45.20 343 LEU B O 1
ATOM 5138 N N . GLN B 1 344 ? -36.839 -13.577 19.538 1.00 42.72 344 GLN B N 1
ATOM 5139 C CA . GLN B 1 344 ? -37.107 -14.467 18.410 1.00 52.80 344 GLN B CA 1
ATOM 5140 C C . GLN B 1 344 ? -38.608 -14.604 18.172 1.00 57.12 344 GLN B C 1
ATOM 5141 O O . GLN B 1 344 ? -39.215 -15.603 18.557 1.00 59.14 344 GLN B O 1
ATOM 5147 N N . MET C 1 1 ? -29.800 12.929 -5.794 1.00 36.91 1 MET C N 1
ATOM 5148 C CA . MET C 1 1 ? -31.086 12.532 -5.219 1.00 37.28 1 MET C CA 1
ATOM 5149 C C . MET C 1 1 ? -31.291 11.016 -5.293 1.00 32.48 1 MET C C 1
ATOM 5150 O O . MET C 1 1 ? -31.177 10.418 -6.367 1.00 30.97 1 MET C O 1
ATOM 5155 N N . GLU C 1 2 ? -31.583 10.393 -4.151 1.00 25.83 2 GLU C N 1
ATOM 5156 C CA . GLU C 1 2 ? -31.802 8.955 -4.088 1.00 22.44 2 GLU C CA 1
ATOM 5157 C C . GLU C 1 2 ? -33.064 8.680 -3.283 1.00 22.98 2 GLU C C 1
ATOM 5158 O O . GLU C 1 2 ? -33.449 9.472 -2.420 1.00 24.10 2 GLU C O 1
ATOM 5164 N N . THR C 1 3 ? -33.695 7.542 -3.557 1.00 18.53 3 THR C N 1
ATOM 5165 C CA . THR C 1 3 ? -34.896 7.159 -2.815 1.00 17.24 3 THR C CA 1
ATOM 5166 C C . THR C 1 3 ? -34.522 6.672 -1.421 1.00 17.15 3 THR C C 1
ATOM 5167 O O . THR C 1 3 ? -33.577 5.898 -1.257 1.00 18.58 3 THR C O 1
ATOM 5171 N N . TRP C 1 4 ? -35.274 7.134 -0.421 1.00 17.25 4 TRP C N 1
ATOM 5172 C CA . TRP C 1 4 ? -35.143 6.674 0.961 1.00 16.56 4 TRP C CA 1
ATOM 5173 C C . TRP C 1 4 ? -36.002 5.431 1.124 1.00 17.04 4 TRP C C 1
ATOM 5174 O O . TRP C 1 4 ? -37.230 5.516 1.067 1.00 15.19 4 TRP C O 1
ATOM 5185 N N . VAL C 1 5 ? -35.375 4.275 1.307 1.00 16.52 5 VAL C N 1
ATOM 5186 C CA . VAL C 1 5 ? -36.101 3.013 1.429 1.00 15.38 5 VAL C CA 1
ATOM 5187 C C . VAL C 1 5 ? -36.040 2.573 2.885 1.00 21.88 5 VAL C C 1
ATOM 5188 O O . VAL C 1 5 ? -34.951 2.424 3.451 1.00 19.23 5 VAL C O 1
ATOM 5192 N N . LEU C 1 6 ? -37.201 2.354 3.491 1.00 19.25 6 LEU C N 1
ATOM 5193 C CA . LEU C 1 6 ? -37.263 1.719 4.800 1.00 21.66 6 LEU C CA 1
ATOM 5194 C C . LEU C 1 6 ? -37.403 0.218 4.570 1.00 22.63 6 LEU C C 1
ATOM 5195 O O . LEU C 1 6 ? -38.403 -0.238 4.010 1.00 27.00 6 LEU C O 1
ATOM 5200 N N . GLY C 1 7 ? -36.384 -0.545 4.945 1.00 23.85 7 GLY C N 1
ATOM 5201 C CA . GLY C 1 7 ? -36.516 -1.987 4.916 1.00 26.59 7 GLY C CA 1
ATOM 5202 C C . GLY C 1 7 ? -37.435 -2.482 6.017 1.00 21.42 7 GLY C C 1
ATOM 5203 O O . GLY C 1 7 ? -37.745 -1.764 6.965 1.00 20.76 7 GLY C O 1
ATOM 5204 N N . ARG C 1 8 ? -37.898 -3.732 5.872 1.00 20.88 8 ARG C N 1
ATOM 5205 C CA . ARG C 1 8 ? -38.711 -4.353 6.918 1.00 21.39 8 ARG C CA 1
ATOM 5206 C C . ARG C 1 8 ? -37.992 -4.334 8.264 1.00 19.21 8 ARG C C 1
ATOM 5207 O O . ARG C 1 8 ? -38.642 -4.302 9.314 1.00 19.03 8 ARG C O 1
ATOM 5215 N N . ARG C 1 9 ? -36.652 -4.360 8.253 1.00 18.60 9 ARG C N 1
ATOM 5216 C CA . ARG C 1 9 ? -35.902 -4.273 9.508 1.00 17.78 9 ARG C CA 1
ATOM 5217 C C . ARG C 1 9 ? -36.001 -2.878 10.111 1.00 18.19 9 ARG C C 1
ATOM 5218 O O . ARG C 1 9 ? -36.072 -2.726 11.335 1.00 18.57 9 ARG C O 1
ATOM 5226 N N . ASP C 1 10 ? -36.029 -1.842 9.268 1.00 19.54 10 ASP C N 1
ATOM 5227 C CA . ASP C 1 10 ? -36.174 -0.481 9.774 1.00 18.63 10 ASP C CA 1
ATOM 5228 C C . ASP C 1 10 ? -37.543 -0.265 10.388 1.00 18.02 10 ASP C C 1
ATOM 5229 O O . ASP C 1 10 ? -37.667 0.372 11.443 1.00 15.64 10 ASP C O 1
ATOM 5234 N N . VAL C 1 11 ? -38.587 -0.767 9.723 1.00 17.47 11 VAL C N 1
ATOM 5235 C CA . VAL C 1 11 ? -39.932 -0.694 10.273 1.00 15.69 11 VAL C CA 1
ATOM 5236 C C . VAL C 1 11 ? -39.988 -1.414 11.617 1.00 17.58 11 VAL C C 1
ATOM 5237 O O . VAL C 1 11 ? -40.507 -0.882 12.604 1.00 16.91 11 VAL C O 1
ATOM 5241 N N . ALA C 1 12 ? -39.412 -2.617 11.679 1.00 16.70 12 ALA C N 1
ATOM 5242 C CA . ALA C 1 12 ? -39.394 -3.385 12.922 1.00 21.09 12 ALA C CA 1
ATOM 5243 C C . ALA C 1 12 ? -38.689 -2.624 14.040 1.00 19.10 12 ALA C C 1
ATOM 5244 O O . ALA C 1 12 ? -39.145 -2.627 15.190 1.00 17.16 12 ALA C O 1
ATOM 5246 N N . GLU C 1 13 ? -37.583 -1.953 13.718 1.00 19.09 13 GLU C N 1
ATOM 5247 C CA . GLU C 1 13 ? -36.848 -1.236 14.755 1.00 17.66 13 GLU C CA 1
ATOM 5248 C C . GLU C 1 13 ? -37.590 0.011 15.220 1.00 18.98 13 GLU C C 1
ATOM 5249 O O . GLU C 1 13 ? -37.510 0.362 16.403 1.00 17.85 13 GLU C O 1
ATOM 5255 N N . VAL C 1 14 ? -38.318 0.695 14.323 1.00 15.95 14 VAL C N 1
ATOM 5256 C CA . VAL C 1 14 ? -39.172 1.792 14.767 1.00 15.87 14 VAL C CA 1
ATOM 5257 C C . VAL C 1 14 ? -40.207 1.279 15.762 1.00 17.58 14 VAL C C 1
ATOM 5258 O O . VAL C 1 14 ? -40.380 1.840 16.850 1.00 17.50 14 VAL C O 1
ATOM 5262 N N . VAL C 1 15 ? -40.899 0.190 15.408 1.00 17.26 15 VAL C N 1
ATOM 5263 C CA . VAL C 1 15 ? -41.964 -0.326 16.267 1.00 17.18 15 VAL C CA 1
ATOM 5264 C C . VAL C 1 15 ? -41.400 -0.767 17.608 1.00 17.98 15 VAL C C 1
ATOM 5265 O O . VAL C 1 15 ? -42.011 -0.541 18.661 1.00 19.78 15 VAL C O 1
ATOM 5269 N N . ALA C 1 16 ? -40.225 -1.394 17.585 1.00 17.93 16 ALA C N 1
ATOM 5270 C CA . ALA C 1 16 ? -39.626 -1.926 18.807 1.00 20.80 16 ALA C CA 1
ATOM 5271 C C . ALA C 1 16 ? -39.171 -0.807 19.737 1.00 21.23 16 ALA C C 1
ATOM 5272 O O . ALA C 1 16 ? -39.364 -0.891 20.955 1.00 18.59 16 ALA C O 1
ATOM 5274 N N . ALA C 1 17 ? -38.571 0.251 19.182 1.00 18.86 17 ALA C N 1
ATOM 5275 C CA . ALA C 1 17 ? -38.080 1.353 20.007 1.00 19.30 17 ALA C CA 1
ATOM 5276 C C . ALA C 1 17 ? -39.224 2.172 20.589 1.00 19.28 17 ALA C C 1
ATOM 5277 O O . ALA C 1 17 ? -39.216 2.512 21.780 1.00 18.34 17 ALA C O 1
ATOM 5279 N N . VAL C 1 18 ? -40.211 2.513 19.754 1.00 16.52 18 VAL C N 1
ATOM 5280 C CA . VAL C 1 18 ? -41.310 3.386 20.158 1.00 16.29 18 VAL C CA 1
ATOM 5281 C C . VAL C 1 18 ? -42.374 2.619 20.936 1.00 15.78 18 VAL C C 1
ATOM 5282 O O . VAL C 1 18 ? -43.008 3.183 21.832 1.00 16.15 18 VAL C O 1
ATOM 5286 N N . GLY C 1 19 ? -42.585 1.348 20.622 1.00 16.28 19 GLY C N 1
ATOM 5287 C CA . GLY C 1 19 ? -43.630 0.547 21.266 1.00 17.08 19 GLY C CA 1
ATOM 5288 C C . GLY C 1 19 ? -44.925 0.549 20.472 1.00 19.12 19 GLY C C 1
ATOM 5289 O O . GLY C 1 19 ? -45.272 1.514 19.798 1.00 17.40 19 GLY C O 1
ATOM 5290 N N . ARG C 1 20 ? -45.663 -0.566 20.559 1.00 16.60 20 ARG C N 1
ATOM 5291 C CA . ARG C 1 20 ? -46.923 -0.661 19.815 1.00 17.91 20 ARG C CA 1
ATOM 5292 C C . ARG C 1 20 ? -47.947 0.347 20.316 1.00 17.12 20 ARG C C 1
ATOM 5293 O O . ARG C 1 20 ? -48.662 0.964 19.513 1.00 14.68 20 ARG C O 1
ATOM 5301 N N . ASP C 1 21 ? -48.056 0.506 21.639 1.00 15.54 21 ASP C N 1
ATOM 5302 C CA . ASP C 1 21 ? -49.070 1.392 22.200 1.00 16.49 21 ASP C CA 1
ATOM 5303 C C . ASP C 1 21 ? -48.843 2.832 21.752 1.00 18.25 21 ASP C C 1
ATOM 5304 O O . ASP C 1 21 ? -49.774 3.515 21.313 1.00 16.23 21 ASP C O 1
ATOM 5309 N N . GLU C 1 22 ? -47.604 3.314 21.861 1.00 16.14 22 GLU C N 1
ATOM 5310 C CA . GLU C 1 22 ? -47.344 4.713 21.538 1.00 17.54 22 GLU C CA 1
ATOM 5311 C C . GLU C 1 22 ? -47.477 4.960 20.044 1.00 15.94 22 GLU C C 1
ATOM 5312 O O . GLU C 1 22 ? -47.983 6.008 19.624 1.00 16.20 22 GLU C O 1
ATOM 5318 N N . LEU C 1 23 ? -47.023 4.005 19.227 1.00 14.61 23 LEU C N 1
ATOM 5319 C CA . LEU C 1 23 ? -47.131 4.150 17.781 1.00 16.95 23 LEU C CA 1
ATOM 5320 C C . LEU C 1 23 ? -48.592 4.172 17.340 1.00 16.97 23 LEU C C 1
ATOM 5321 O O . LEU C 1 23 ? -48.975 4.972 16.479 1.00 14.38 23 LEU C O 1
ATOM 5326 N N . MET C 1 24 ? -49.419 3.298 17.916 1.00 13.22 24 MET C N 1
ATOM 5327 C CA . MET C 1 24 ? -50.844 3.327 17.594 1.00 15.17 24 MET C CA 1
ATOM 5328 C C . MET C 1 24 ? -51.493 4.619 18.074 1.00 15.97 24 MET C C 1
ATOM 5329 O O . MET C 1 24 ? -52.313 5.204 17.359 1.00 13.98 24 MET C O 1
ATOM 5334 N N . ARG C 1 25 ? -51.153 5.077 19.282 1.00 13.51 25 ARG C N 1
ATOM 5335 C CA . ARG C 1 25 ? -51.690 6.349 19.755 1.00 15.17 25 ARG C CA 1
ATOM 5336 C C . ARG C 1 25 ? -51.327 7.484 18.810 1.00 15.11 25 ARG C C 1
ATOM 5337 O O . ARG C 1 25 ? -52.163 8.353 18.530 1.00 15.71 25 ARG C O 1
ATOM 5345 N N . ARG C 1 26 ? -50.078 7.505 18.326 1.00 16.05 26 ARG C N 1
ATOM 5346 C CA . ARG C 1 26 ? -49.660 8.563 17.414 1.00 15.64 26 ARG C CA 1
ATOM 5347 C C . ARG C 1 26 ? -50.492 8.554 16.142 1.00 14.65 26 ARG C C 1
ATOM 5348 O O . ARG C 1 26 ? -50.896 9.612 15.646 1.00 13.81 26 ARG C O 1
ATOM 5356 N N . ILE C 1 27 ? -50.768 7.365 15.608 1.00 13.72 27 ILE C N 1
ATOM 5357 C CA . ILE C 1 27 ? -51.543 7.268 14.379 1.00 13.85 27 ILE C CA 1
ATOM 5358 C C . ILE C 1 27 ? -53.003 7.628 14.629 1.00 14.52 27 ILE C C 1
ATOM 5359 O O . ILE C 1 27 ? -53.623 8.317 13.810 1.00 14.01 27 ILE C O 1
ATOM 5364 N N . ILE C 1 28 ? -53.572 7.194 15.762 1.00 12.27 28 ILE C N 1
ATOM 5365 C CA . ILE C 1 28 ? -54.929 7.623 16.123 1.00 12.95 28 ILE C CA 1
ATOM 5366 C C . ILE C 1 28 ? -54.999 9.145 16.173 1.00 15.68 28 ILE C C 1
ATOM 5367 O O . ILE C 1 28 ? -55.902 9.769 15.603 1.00 14.49 28 ILE C O 1
ATOM 5372 N N . ASP C 1 29 ? -54.033 9.768 16.853 1.00 16.37 29 ASP C N 1
ATOM 5373 C CA . ASP C 1 29 ? -54.059 11.225 16.995 1.00 17.52 29 ASP C CA 1
ATOM 5374 C C . ASP C 1 29 ? -53.891 11.922 15.648 1.00 15.67 29 ASP C C 1
ATOM 5375 O O . ASP C 1 29 ? -54.567 12.920 15.369 1.00 17.37 29 ASP C O 1
ATOM 5380 N N . ARG C 1 30 ? -52.965 11.438 14.817 1.00 15.39 30 ARG C N 1
ATOM 5381 C CA . ARG C 1 30 ? -52.741 12.070 13.520 1.00 15.25 30 ARG C CA 1
ATOM 5382 C C . ARG C 1 30 ? -53.961 11.922 12.627 1.00 15.60 30 ARG C C 1
ATOM 5383 O O . ARG C 1 30 ? -54.342 12.861 11.917 1.00 15.66 30 ARG C O 1
ATOM 5391 N N . LEU C 1 31 ? -54.575 10.741 12.646 1.00 14.17 31 LEU C N 1
ATOM 5392 C CA . LEU C 1 31 ? -55.754 10.506 11.824 1.00 14.05 31 LEU C CA 1
ATOM 5393 C C . LEU C 1 31 ? -56.922 11.365 12.286 1.00 15.77 31 LEU C C 1
ATOM 5394 O O . LEU C 1 31 ? -57.672 11.897 11.458 1.00 13.96 31 LEU C O 1
ATOM 5399 N N . THR C 1 32 ? -57.098 11.505 13.603 1.00 13.42 32 THR C N 1
ATOM 5400 C CA . THR C 1 32 ? -58.160 12.369 14.118 1.00 14.52 32 THR C CA 1
ATOM 5401 C C . THR C 1 32 ? -57.967 13.799 13.631 1.00 15.44 32 THR C C 1
ATOM 5402 O O . THR C 1 32 ? -58.912 14.441 13.149 1.00 15.34 32 THR C O 1
ATOM 5406 N N . GLY C 1 33 ? -56.736 14.305 13.736 1.00 15.69 33 GLY C N 1
ATOM 5407 C CA . GLY C 1 33 ? -56.462 15.663 13.294 1.00 16.66 33 GLY C CA 1
ATOM 5408 C C . GLY C 1 33 ? -56.645 15.835 11.800 1.00 16.59 33 GLY C C 1
ATOM 5409 O O . GLY C 1 33 ? -57.208 16.833 11.350 1.00 14.74 33 GLY C O 1
ATOM 5410 N N . GLY C 1 34 ? -56.173 14.864 11.015 1.00 14.18 34 GLY C N 1
ATOM 5411 C CA . GLY C 1 34 ? -56.300 14.968 9.569 1.00 14.92 34 GLY C CA 1
ATOM 5412 C C . GLY C 1 34 ? -57.741 14.869 9.101 1.00 14.87 34 GLY C C 1
ATOM 5413 O O . GLY C 1 34 ? -58.165 15.606 8.207 1.00 13.78 34 GLY C O 1
ATOM 5414 N N . LEU C 1 35 ? -58.509 13.946 9.685 1.00 12.49 35 LEU C N 1
ATOM 5415 C CA . LEU C 1 35 ? -59.922 13.846 9.331 1.00 13.31 35 LEU C CA 1
ATOM 5416 C C . LEU C 1 35 ? -60.668 15.131 9.684 1.00 13.63 35 LEU C C 1
ATOM 5417 O O . LEU C 1 35 ? -61.568 15.561 8.950 1.00 14.48 35 LEU C O 1
ATOM 5422 N N . ALA C 1 36 ? -60.315 15.760 10.806 1.00 13.63 36 ALA C N 1
ATOM 5423 C CA . ALA C 1 36 ? -60.975 17.012 11.154 1.00 15.13 36 ALA C CA 1
ATOM 5424 C C . ALA C 1 36 ? -60.590 18.117 10.177 1.00 13.69 36 ALA C C 1
ATOM 5425 O O . ALA C 1 36 ? -61.431 18.949 9.821 1.00 14.37 36 ALA C O 1
ATOM 5427 N N . GLU C 1 37 ? -59.339 18.121 9.707 1.00 13.68 37 GLU C N 1
ATOM 5428 C CA . GLU C 1 37 ? -58.940 19.078 8.676 1.00 14.82 37 GLU C CA 1
ATOM 5429 C C . GLU C 1 37 ? -59.776 18.901 7.415 1.00 16.57 37 GLU C C 1
ATOM 5430 O O . GLU C 1 37 ? -60.244 19.883 6.824 1.00 15.26 37 GLU C O 1
ATOM 5436 N N . ILE C 1 38 ? -59.974 17.651 6.989 1.00 12.90 38 ILE C N 1
ATOM 5437 C CA . ILE C 1 38 ? -60.856 17.398 5.851 1.00 11.41 38 ILE C CA 1
ATOM 5438 C C . ILE C 1 38 ? -62.254 17.926 6.146 1.00 13.47 38 ILE C C 1
ATOM 5439 O O . ILE C 1 38 ? -62.868 18.593 5.307 1.00 16.01 38 ILE C O 1
ATOM 5444 N N . GLY C 1 39 ? -62.765 17.656 7.350 1.00 12.04 39 GLY C N 1
ATOM 5445 C CA . GLY C 1 39 ? -64.115 18.075 7.703 1.00 13.84 39 GLY C CA 1
ATOM 5446 C C . GLY C 1 39 ? -64.300 19.580 7.750 1.00 15.61 39 GLY C C 1
ATOM 5447 O O . GLY C 1 39 ? -65.439 20.057 7.688 1.00 17.79 39 GLY C O 1
ATOM 5448 N N . ARG C 1 40 ? -63.212 20.336 7.888 1.00 16.35 40 ARG C N 1
ATOM 5449 C CA . ARG C 1 40 ? -63.248 21.795 7.819 1.00 17.14 40 ARG C CA 1
ATOM 5450 C C . ARG C 1 40 ? -62.897 22.332 6.440 1.00 19.15 40 ARG C C 1
ATOM 5451 O O . ARG C 1 40 ? -62.866 23.553 6.253 1.00 19.72 40 ARG C O 1
ATOM 5459 N N . GLY C 1 41 ? -62.627 21.460 5.478 1.00 16.72 41 GLY C N 1
ATOM 5460 C CA . GLY C 1 41 ? -62.272 21.903 4.149 1.00 18.58 41 GLY C CA 1
ATOM 5461 C C . GLY C 1 41 ? -60.836 22.347 3.998 1.00 22.21 41 GLY C C 1
ATOM 5462 O O . GLY C 1 41 ? -60.505 22.987 2.996 1.00 23.21 41 GLY C O 1
ATOM 5463 N N . GLU C 1 42 ? -59.968 22.027 4.962 1.00 16.66 42 GLU C N 1
ATOM 5464 C CA . GLU C 1 42 ? -58.562 22.415 4.901 1.00 19.25 42 GLU C CA 1
ATOM 5465 C C . GLU C 1 42 ? -57.703 21.408 4.149 1.00 23.93 42 GLU C C 1
ATOM 5466 O O . GLU C 1 42 ? -56.587 21.745 3.732 1.00 21.87 42 GLU C O 1
ATOM 5472 N N . ARG C 1 43 ? -58.196 20.183 3.991 1.00 18.93 43 ARG C N 1
ATOM 5473 C CA . ARG C 1 43 ? -57.589 19.137 3.176 1.00 17.53 43 ARG C CA 1
ATOM 5474 C C . ARG C 1 43 ? -58.715 18.430 2.445 1.00 17.67 43 ARG C C 1
ATOM 5475 O O . ARG C 1 43 ? -59.893 18.628 2.755 1.00 16.44 43 ARG C O 1
ATOM 5483 N N . HIS C 1 44 ? -58.355 17.554 1.508 1.00 16.57 44 HIS C N 1
ATOM 5484 C CA . HIS C 1 44 ? -59.352 16.887 0.678 1.00 18.23 44 HIS C CA 1
ATOM 5485 C C . HIS C 1 44 ? -59.261 15.377 0.797 1.00 19.10 44 HIS C C 1
ATOM 5486 O O . HIS C 1 44 ? -58.168 14.813 0.902 1.00 17.57 44 HIS C O 1
ATOM 5493 N N . LEU C 1 45 ? -60.425 14.743 0.777 1.00 17.52 45 LEU C N 1
ATOM 5494 C CA . LEU C 1 45 ? -60.522 13.300 0.608 1.00 18.15 45 LEU C CA 1
ATOM 5495 C C . LEU C 1 45 ? -59.753 12.831 -0.623 1.00 16.43 45 LEU C C 1
ATOM 5496 O O . LEU C 1 45 ? -59.723 13.506 -1.657 1.00 15.94 45 LEU C O 1
ATOM 5501 N N . SER C 1 46 ? -59.147 11.652 -0.511 1.00 15.01 46 SER C N 1
ATOM 5502 C CA . SER C 1 46 ? -58.427 11.072 -1.631 1.00 13.75 46 SER C CA 1
ATOM 5503 C C . SER C 1 46 ? -59.398 10.704 -2.744 1.00 16.68 46 SER C C 1
ATOM 5504 O O . SER C 1 46 ? -60.575 10.431 -2.487 1.00 16.61 46 SER C O 1
ATOM 5507 N N . PRO C 1 47 ? -58.932 10.672 -3.984 1.00 15.92 47 PRO C N 1
ATOM 5508 C CA . PRO C 1 47 ? -59.780 10.197 -5.078 1.00 17.39 47 PRO C CA 1
ATOM 5509 C C . PRO C 1 47 ? -60.084 8.718 -4.904 1.00 20.97 47 PRO C C 1
ATOM 5510 O O . PRO C 1 47 ? -59.477 8.016 -4.091 1.00 15.51 47 PRO C O 1
ATOM 5514 N N . LEU C 1 48 ? -61.068 8.257 -5.669 1.00 18.76 48 LEU C N 1
ATOM 5515 C CA . LEU C 1 48 ? -61.409 6.839 -5.678 1.00 19.61 48 LEU C CA 1
ATOM 5516 C C . LEU C 1 48 ? -60.200 5.994 -6.065 1.00 21.77 48 LEU C C 1
ATOM 5517 O O . LEU C 1 48 ? -59.454 6.331 -6.990 1.00 18.92 48 LEU C O 1
ATOM 5522 N N . ARG C 1 49 ? -60.008 4.883 -5.360 1.00 18.38 49 ARG C N 1
ATOM 5523 C CA . ARG C 1 49 ? -58.921 3.994 -5.739 1.00 17.22 49 ARG C CA 1
ATOM 5524 C C . ARG C 1 49 ? -59.311 3.174 -6.972 1.00 18.70 49 ARG C C 1
ATOM 5525 O O . ARG C 1 49 ? -60.453 3.210 -7.440 1.00 17.54 49 ARG C O 1
ATOM 5533 N N . GLY C 1 50 ? -58.324 2.461 -7.533 1.00 17.97 50 GLY C N 1
ATOM 5534 C CA . GLY C 1 50 ? -58.564 1.563 -8.643 1.00 17.62 50 GLY C CA 1
ATOM 5535 C C . GLY C 1 50 ? -57.936 0.207 -8.375 1.00 15.54 50 GLY C C 1
ATOM 5536 O O . GLY C 1 50 ? -57.160 0.044 -7.436 1.00 15.44 50 GLY C O 1
ATOM 5537 N N . GLY C 1 51 ? -58.282 -0.766 -9.210 1.00 15.42 51 GLY C N 1
ATOM 5538 C CA . GLY C 1 51 ? -57.758 -2.097 -8.956 1.00 15.11 51 GLY C CA 1
ATOM 5539 C C . GLY C 1 51 ? -58.025 -3.058 -10.090 1.00 19.66 51 GLY C C 1
ATOM 5540 O O . GLY C 1 51 ? -58.783 -2.769 -11.019 1.00 18.57 51 GLY C O 1
ATOM 5541 N N . LEU C 1 52 ? -57.376 -4.217 -9.987 1.00 17.17 52 LEU C N 1
ATOM 5542 C CA . LEU C 1 52 ? -57.487 -5.322 -10.937 1.00 15.85 52 LEU C CA 1
ATOM 5543 C C . LEU C 1 52 ? -57.974 -6.554 -10.190 1.00 18.08 52 LEU C C 1
ATOM 5544 O O . LEU C 1 52 ? -57.314 -7.013 -9.251 1.00 17.91 52 LEU C O 1
ATOM 5549 N N . GLU C 1 53 ? -59.108 -7.102 -10.618 1.00 16.87 53 GLU C N 1
ATOM 5550 C CA . GLU C 1 53 ? -59.633 -8.307 -9.990 1.00 17.53 53 GLU C CA 1
ATOM 5551 C C . GLU C 1 53 ? -58.839 -9.525 -10.445 1.00 16.79 53 GLU C C 1
ATOM 5552 O O . GLU C 1 53 ? -58.413 -9.605 -11.601 1.00 20.18 53 GLU C O 1
ATOM 5558 N N . ARG C 1 54 ? -58.628 -10.466 -9.525 1.00 18.09 54 ARG C N 1
ATOM 5559 C CA . ARG C 1 54 ? -57.906 -11.706 -9.796 1.00 16.66 54 ARG C CA 1
ATOM 5560 C C . ARG C 1 54 ? -58.755 -12.880 -9.324 1.00 20.24 54 ARG C C 1
ATOM 5561 O O . ARG C 1 54 ? -59.167 -12.911 -8.164 1.00 20.24 54 ARG C O 1
ATOM 5569 N N . SER C 1 55 ? -59.027 -13.837 -10.220 1.00 19.24 55 SER C N 1
ATOM 5570 C CA . SER C 1 55 ? -59.945 -14.927 -9.882 1.00 19.38 55 SER C CA 1
ATOM 5571 C C . SER C 1 55 ? -59.263 -16.072 -9.144 1.00 20.44 55 SER C C 1
ATOM 5572 O O . SER C 1 55 ? -59.925 -16.796 -8.385 1.00 19.92 55 SER C O 1
ATOM 5575 N N . GLU C 1 56 ? -57.965 -16.276 -9.368 1.00 20.92 56 GLU C N 1
ATOM 5576 C CA . GLU C 1 56 ? -57.250 -17.378 -8.747 1.00 21.83 56 GLU C CA 1
ATOM 5577 C C . GLU C 1 56 ? -56.118 -16.860 -7.863 1.00 20.65 56 GLU C C 1
ATOM 5578 O O . GLU C 1 56 ? -55.599 -15.766 -8.099 1.00 24.32 56 GLU C O 1
ATOM 5584 N N . PRO C 1 57 ? -55.703 -17.626 -6.835 1.00 21.22 57 PRO C N 1
ATOM 5585 C CA . PRO C 1 57 ? -56.173 -19.065 -6.402 1.00 22.67 57 PRO C CA 1
ATOM 5586 C C . PRO C 1 57 ? -57.695 -18.981 -6.064 1.00 21.80 57 PRO C C 1
ATOM 5587 O O . PRO C 1 57 ? -58.472 -19.891 -6.434 1.00 21.74 57 PRO C O 1
ATOM 5591 N N . VAL C 1 58 ? -58.095 -17.913 -5.381 1.00 18.12 58 VAL C N 1
ATOM 5592 C CA . VAL C 1 58 ? -59.502 -17.619 -5.120 1.00 17.82 58 VAL C CA 1
ATOM 5593 C C . VAL C 1 58 ? -59.686 -16.138 -5.425 1.00 16.14 58 VAL C C 1
ATOM 5594 O O . VAL C 1 58 ? -58.687 -15.434 -5.648 1.00 18.53 58 VAL C O 1
ATOM 5598 N N . PRO C 1 59 ? -60.919 -15.631 -5.487 1.00 18.21 59 PRO C N 1
ATOM 5599 C CA . PRO C 1 59 ? -61.116 -14.244 -5.917 1.00 14.69 59 PRO C CA 1
ATOM 5600 C C . PRO C 1 59 ? -60.460 -13.248 -4.972 1.00 16.59 59 PRO C C 1
ATOM 5601 O O . PRO C 1 59 ? -60.613 -13.312 -3.753 1.00 14.85 59 PRO C O 1
ATOM 5605 N N . GLY C 1 60 ? -59.710 -12.331 -5.556 1.00 14.35 60 GLY C N 1
ATOM 5606 C CA . GLY C 1 60 ? -59.098 -11.268 -4.797 1.00 14.50 60 GLY C CA 1
ATOM 5607 C C . GLY C 1 60 ? -58.896 -10.068 -5.694 1.00 14.21 60 GLY C C 1
ATOM 5608 O O . GLY C 1 60 ? -59.477 -9.993 -6.781 1.00 15.23 60 GLY C O 1
ATOM 5609 N N . ILE C 1 61 ? -58.109 -9.098 -5.247 1.00 12.66 61 ILE C N 1
ATOM 5610 C CA . ILE C 1 61 ? -57.963 -7.867 -6.014 1.00 12.49 61 ILE C CA 1
ATOM 5611 C C . ILE C 1 61 ? -56.616 -7.266 -5.665 1.00 14.72 61 ILE C C 1
ATOM 5612 O O . ILE C 1 61 ? -56.088 -7.491 -4.577 1.00 16.41 61 ILE C O 1
ATOM 5617 N N . TRP C 1 62 ? -56.053 -6.502 -6.602 1.00 13.17 62 TRP C N 1
ATOM 5618 C CA . TRP C 1 62 ? -54.822 -5.768 -6.361 1.00 13.07 62 TRP C CA 1
ATOM 5619 C C . TRP C 1 62 ? -55.084 -4.320 -6.747 1.00 12.62 62 TRP C C 1
ATOM 5620 O O . TRP C 1 62 ? -55.627 -4.061 -7.825 1.00 13.81 62 TRP C O 1
ATOM 5631 N N . GLU C 1 63 ? -54.743 -3.382 -5.860 1.00 12.86 63 GLU C N 1
ATOM 5632 C CA . GLU C 1 63 ? -55.232 -2.016 -5.981 1.00 12.21 63 GLU C CA 1
ATOM 5633 C C . GLU C 1 63 ? -54.109 -0.995 -5.893 1.00 13.85 63 GLU C C 1
ATOM 5634 O O . GLU C 1 63 ? -53.069 -1.238 -5.276 1.00 13.39 63 GLU C O 1
ATOM 5640 N N . TRP C 1 64 ? -54.344 0.158 -6.521 1.00 12.15 64 TRP C N 1
ATOM 5641 C CA . TRP C 1 64 ? -53.517 1.344 -6.341 1.00 14.47 64 TRP C CA 1
ATOM 5642 C C . TRP C 1 64 ? -54.351 2.429 -5.675 1.00 15.04 64 TRP C C 1
ATOM 5643 O O . TRP C 1 64 ? -55.521 2.621 -6.019 1.00 14.22 64 TRP C O 1
ATOM 5654 N N . MET C 1 65 ? -53.759 3.113 -4.698 1.00 13.74 65 MET C N 1
ATOM 5655 C CA . MET C 1 65 ? -54.470 4.093 -3.876 1.00 13.78 65 MET C CA 1
ATOM 5656 C C . MET C 1 65 ? -53.646 5.374 -3.807 1.00 14.29 65 MET C C 1
ATOM 5657 O O . MET C 1 65 ? -52.715 5.479 -2.987 1.00 10.60 65 MET C O 1
ATOM 5662 N N . PRO C 1 66 ? -53.948 6.366 -4.640 1.00 14.75 66 PRO C N 1
ATOM 5663 C CA . PRO C 1 66 ? -53.177 7.611 -4.619 1.00 14.59 66 PRO C CA 1
ATOM 5664 C C . PRO C 1 66 ? -53.788 8.673 -3.723 1.00 13.64 66 PRO C C 1
ATOM 5665 O O . PRO C 1 66 ? -55.003 8.737 -3.518 1.00 14.23 66 PRO C O 1
ATOM 5669 N N . HIS C 1 67 ? -52.910 9.527 -3.193 1.00 12.15 67 HIS C N 1
ATOM 5670 C CA . HIS C 1 67 ? -53.324 10.734 -2.488 1.00 12.38 67 HIS C CA 1
ATOM 5671 C C . HIS C 1 67 ? -52.320 11.840 -2.771 1.00 15.36 67 HIS C C 1
ATOM 5672 O O . HIS C 1 67 ? -51.122 11.666 -2.526 1.00 15.66 67 HIS C O 1
ATOM 5679 N N . ARG C 1 68 ? -52.804 12.981 -3.251 1.00 13.08 68 ARG C N 1
ATOM 5680 C CA . ARG C 1 68 ? -51.924 14.091 -3.601 1.00 13.37 68 ARG C CA 1
ATOM 5681 C C . ARG C 1 68 ? -52.075 15.238 -2.612 1.00 14.92 68 ARG C C 1
ATOM 5682 O O . ARG C 1 68 ? -53.197 15.645 -2.290 1.00 15.00 68 ARG C O 1
ATOM 5690 N N . GLU C 1 69 ? -50.945 15.777 -2.156 1.00 13.12 69 GLU C N 1
ATOM 5691 C CA . GLU C 1 69 ? -50.939 17.052 -1.449 1.00 15.61 69 GLU C CA 1
ATOM 5692 C C . GLU C 1 69 ? -50.285 18.069 -2.378 1.00 15.48 69 GLU C C 1
ATOM 5693 O O . GLU C 1 69 ? -49.058 18.051 -2.550 1.00 15.09 69 GLU C O 1
ATOM 5699 N N . PRO C 1 70 ? -51.059 18.934 -3.033 1.00 17.27 70 PRO C N 1
ATOM 5700 C CA . PRO C 1 70 ? -50.517 19.725 -4.147 1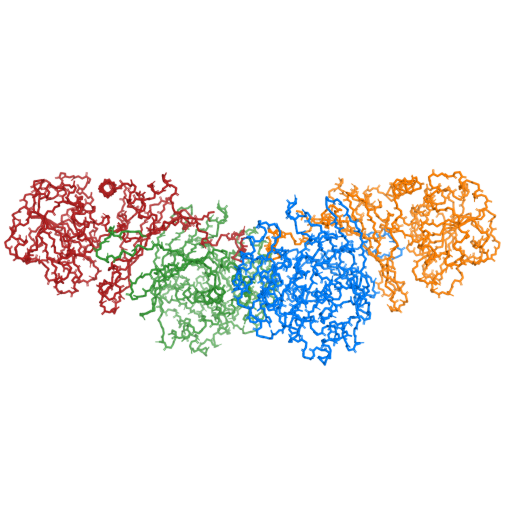.00 15.66 70 PRO C CA 1
ATOM 5701 C C . PRO C 1 70 ? -49.338 20.589 -3.734 1.00 15.89 70 PRO C C 1
ATOM 5702 O O . PRO C 1 70 ? -49.365 21.256 -2.694 1.00 17.04 70 PRO C O 1
ATOM 5706 N N . GLY C 1 71 ? -48.291 20.562 -4.564 1.00 18.90 71 GLY C N 1
ATOM 5707 C CA . GLY C 1 71 ? -47.058 21.269 -4.298 1.00 19.77 71 GLY C CA 1
ATOM 5708 C C . GLY C 1 71 ? -46.100 20.556 -3.371 1.00 21.12 71 GLY C C 1
ATOM 5709 O O . GLY C 1 71 ? -44.937 20.986 -3.248 1.00 19.72 71 GLY C O 1
ATOM 5710 N N . ASP C 1 72 ? -46.542 19.486 -2.710 1.00 16.21 72 ASP C N 1
ATOM 5711 C CA . ASP C 1 72 ? -45.705 18.766 -1.756 1.00 16.12 72 ASP C CA 1
ATOM 5712 C C . ASP C 1 72 ? -45.366 17.381 -2.292 1.00 17.53 72 ASP C C 1
ATOM 5713 O O . ASP C 1 72 ? -44.303 17.178 -2.889 1.00 15.55 72 ASP C O 1
ATOM 5718 N N . HIS C 1 73 ? -46.258 16.415 -2.087 1.00 14.85 73 HIS C N 1
ATOM 5719 C CA . HIS C 1 73 ? -45.940 15.061 -2.513 1.00 14.26 73 HIS C CA 1
ATOM 5720 C C . HIS C 1 73 ? -47.204 14.299 -2.866 1.00 13.40 73 HIS C C 1
ATOM 5721 O O . HIS C 1 73 ? -48.324 14.699 -2.532 1.00 13.85 73 HIS C O 1
ATOM 5728 N N . ILE C 1 74 ? -46.985 13.192 -3.564 1.00 13.26 74 ILE C N 1
ATOM 5729 C CA . ILE C 1 74 ? -48.014 12.217 -3.889 1.00 14.19 74 ILE C CA 1
ATOM 5730 C C . ILE C 1 74 ? -47.686 10.926 -3.160 1.00 17.32 74 ILE C C 1
ATOM 5731 O O . ILE C 1 74 ? -46.547 10.443 -3.226 1.00 14.35 74 ILE C O 1
ATOM 5736 N N . THR C 1 75 ? -48.682 10.357 -2.491 1.00 12.76 75 THR C N 1
ATOM 5737 C CA . THR C 1 75 ? -48.557 9.036 -1.879 1.00 13.80 75 THR C CA 1
ATOM 5738 C C . THR C 1 75 ? -49.274 8.011 -2.749 1.00 15.03 75 THR C C 1
ATOM 5739 O O . THR C 1 75 ? -50.394 8.256 -3.213 1.00 14.30 75 THR C O 1
ATOM 5743 N N . LEU C 1 76 ? -48.640 6.859 -2.970 1.00 13.61 76 LEU C N 1
ATOM 5744 C CA . LEU C 1 76 ? -49.310 5.744 -3.644 1.00 12.83 76 LEU C CA 1
ATOM 5745 C C . LEU C 1 76 ? -49.136 4.477 -2.824 1.00 13.37 76 LEU C C 1
ATOM 5746 O O . LEU C 1 76 ? -48.010 4.017 -2.638 1.00 14.68 76 LEU C O 1
ATOM 5751 N N . LYS C 1 77 ? -50.239 3.907 -2.335 1.00 12.25 77 LYS C N 1
ATOM 5752 C CA . LYS C 1 77 ? -50.181 2.564 -1.765 1.00 12.96 77 LYS C CA 1
ATOM 5753 C C . LYS C 1 77 ? -50.575 1.564 -2.838 1.00 13.39 77 LYS C C 1
ATOM 5754 O O . LYS C 1 77 ? -51.595 1.737 -3.507 1.00 13.23 77 LYS C O 1
ATOM 5760 N N . THR C 1 78 ? -49.771 0.522 -2.998 1.00 12.49 78 THR C N 1
ATOM 5761 C CA . THR C 1 78 ? -50.092 -0.592 -3.880 1.00 12.26 78 THR C CA 1
ATOM 5762 C C . THR C 1 78 ? -50.301 -1.806 -2.990 1.00 14.57 78 THR C C 1
ATOM 5763 O O . THR C 1 78 ? -49.441 -2.114 -2.161 1.00 16.27 78 THR C O 1
ATOM 5767 N N . VAL C 1 79 ? -51.455 -2.454 -3.110 1.00 13.98 79 VAL C N 1
ATOM 5768 C CA . VAL C 1 79 ? -51.846 -3.399 -2.064 1.00 13.72 79 VAL C CA 1
ATOM 5769 C C . VAL C 1 79 ? -52.701 -4.505 -2.668 1.00 13.15 79 VAL C C 1
ATOM 5770 O O . VAL C 1 79 ? -53.638 -4.248 -3.434 1.00 14.65 79 VAL C O 1
ATOM 5774 N N . GLY C 1 80 ? -52.363 -5.739 -2.325 1.00 13.95 80 GLY C N 1
ATOM 5775 C CA . GLY C 1 80 ? -53.136 -6.892 -2.737 1.00 12.98 80 GLY C CA 1
ATOM 5776 C C . GLY C 1 80 ? -54.009 -7.398 -1.603 1.00 13.11 80 GLY C C 1
ATOM 5777 O O . GLY C 1 80 ? -53.653 -7.302 -0.427 1.00 11.47 80 GLY C O 1
ATOM 5778 N N . TYR C 1 81 ? -55.172 -7.913 -1.983 1.00 13.53 81 TYR C N 1
ATOM 5779 C CA . TYR C 1 81 ? -56.043 -8.705 -1.120 1.00 12.49 81 TYR C CA 1
ATOM 5780 C C . TYR C 1 81 ? -56.088 -10.093 -1.745 1.00 12.86 81 TYR C C 1
ATOM 5781 O O . TYR C 1 81 ? -56.580 -10.255 -2.865 1.00 11.88 81 TYR C O 1
ATOM 5790 N N . SER C 1 82 ? -55.552 -11.080 -1.032 1.00 11.63 82 SER C N 1
ATOM 5791 C CA . SER C 1 82 ? -55.380 -12.433 -1.563 1.00 11.17 82 SER C CA 1
ATOM 5792 C C . SER C 1 82 ? -55.692 -13.383 -0.423 1.00 12.82 82 SER C C 1
ATOM 5793 O O . SER C 1 82 ? -54.802 -13.778 0.339 1.00 13.72 82 SER C O 1
ATOM 5796 N N . PRO C 1 83 ? -56.966 -13.735 -0.240 1.00 13.54 83 PRO C N 1
ATOM 5797 C CA . PRO C 1 83 ? -57.365 -14.379 1.016 1.00 14.27 83 PRO C CA 1
ATOM 5798 C C . PRO C 1 83 ? -56.897 -15.819 1.161 1.00 17.33 83 PRO C C 1
ATOM 5799 O O . PRO C 1 83 ? -57.007 -16.369 2.265 1.00 16.84 83 PRO C O 1
ATOM 5803 N N . ALA C 1 84 ? -56.366 -16.440 0.105 1.00 14.10 84 ALA C N 1
ATOM 5804 C CA . ALA C 1 84 ? -55.688 -17.725 0.256 1.00 16.28 84 ALA C CA 1
ATOM 5805 C C . ALA C 1 84 ? -54.239 -17.590 0.700 1.00 20.36 84 ALA C C 1
ATOM 5806 O O . ALA C 1 84 ? -53.596 -18.616 0.944 1.00 18.77 84 ALA C O 1
ATOM 5808 N N . ASN C 1 85 ? -53.709 -16.365 0.812 1.00 16.41 85 ASN C N 1
ATOM 5809 C CA . ASN C 1 85 ? -52.294 -16.211 1.150 1.00 16.12 85 ASN C CA 1
ATOM 5810 C C . ASN C 1 85 ? -51.921 -16.884 2.466 1.00 17.00 85 ASN C C 1
ATOM 5811 O O . ASN C 1 85 ? -50.887 -17.573 2.508 1.00 17.71 85 ASN C O 1
ATOM 5816 N N . PRO C 1 86 ? -52.665 -16.718 3.570 1.00 16.71 86 PRO C N 1
ATOM 5817 C CA . PRO C 1 86 ? -52.197 -17.328 4.825 1.00 16.63 86 PRO C CA 1
ATOM 5818 C C . PRO C 1 86 ? -52.110 -18.848 4.754 1.00 18.13 86 PRO C C 1
ATOM 5819 O O . PRO C 1 86 ? -51.089 -19.422 5.148 1.00 21.14 86 PRO C O 1
ATOM 5823 N N . ALA C 1 87 ? -53.125 -19.510 4.210 1.00 19.44 87 ALA C N 1
ATOM 5824 C CA . ALA C 1 87 ? -53.131 -20.973 4.215 1.00 26.36 87 ALA C CA 1
ATOM 5825 C C . ALA C 1 87 ? -52.233 -21.560 3.131 1.00 26.33 87 ALA C C 1
ATOM 5826 O O . ALA C 1 87 ? -51.550 -22.564 3.374 1.00 29.36 87 ALA C O 1
ATOM 5828 N N . ARG C 1 88 ? -52.218 -20.966 1.929 1.00 21.53 88 ARG C N 1
ATOM 5829 C CA . ARG C 1 88 ? -51.436 -21.547 0.835 1.00 21.82 88 ARG C CA 1
ATOM 5830 C C . ARG C 1 88 ? -49.963 -21.177 0.899 1.00 24.50 88 ARG C C 1
ATOM 5831 O O . ARG C 1 88 ? -49.108 -21.981 0.519 1.00 25.32 88 ARG C O 1
ATOM 5839 N N . PHE C 1 89 ? -49.642 -19.956 1.329 1.00 22.25 89 PHE C N 1
ATOM 5840 C CA . PHE C 1 89 ? -48.297 -19.428 1.164 1.00 18.75 89 PHE C CA 1
ATOM 5841 C C . PHE C 1 89 ? -47.659 -18.939 2.450 1.00 22.86 89 PHE C C 1
ATOM 5842 O O . PHE C 1 89 ? -46.484 -18.558 2.426 1.00 24.88 89 PHE C O 1
ATOM 5850 N N . GLY C 1 90 ? -48.378 -18.948 3.567 1.00 17.63 90 GLY C N 1
ATOM 5851 C CA . GLY C 1 90 ? -47.833 -18.359 4.773 1.00 20.60 90 GLY C CA 1
ATOM 5852 C C . GLY C 1 90 ? -47.612 -16.866 4.693 1.00 21.18 90 GLY C C 1
ATOM 5853 O O . GLY C 1 90 ? -46.787 -16.329 5.438 1.00 20.22 90 GLY C O 1
ATOM 5854 N N . LEU C 1 91 ? -48.325 -16.179 3.809 1.00 17.52 91 LEU C N 1
ATOM 5855 C CA . LEU C 1 91 ? -48.219 -14.739 3.632 1.00 14.94 91 LEU C CA 1
ATOM 5856 C C . LEU C 1 91 ? -49.494 -14.066 4.103 1.00 14.85 91 LEU C C 1
ATOM 5857 O O . LEU C 1 91 ? -50.563 -14.683 4.111 1.00 14.54 91 LEU C O 1
ATOM 5862 N N . PRO C 1 92 ? -49.437 -12.789 4.462 1.00 14.71 92 PRO C N 1
ATOM 5863 C CA . PRO C 1 92 ? -50.668 -12.098 4.855 1.00 14.27 92 PRO C CA 1
ATOM 5864 C C . PRO C 1 92 ? -51.594 -11.902 3.668 1.00 13.25 92 PRO C C 1
ATOM 5865 O O . PRO C 1 92 ? -51.163 -11.728 2.526 1.00 12.65 92 PRO C O 1
ATOM 5869 N N . THR C 1 93 ? -52.897 -11.958 3.960 1.00 10.32 93 THR C N 1
ATOM 5870 C CA . THR C 1 93 ? -53.903 -11.666 2.948 1.00 10.30 93 THR C CA 1
ATOM 5871 C C . THR C 1 93 ? -53.680 -10.292 2.333 1.00 10.81 93 THR C C 1
ATOM 5872 O O . THR C 1 93 ? -53.724 -10.132 1.109 1.00 13.37 93 THR C O 1
ATOM 5876 N N . ILE C 1 94 ? -53.475 -9.285 3.179 1.00 12.85 94 ILE C N 1
ATOM 5877 C CA . ILE C 1 94 ? -53.221 -7.914 2.736 1.00 10.89 94 ILE C CA 1
ATOM 5878 C C . ILE C 1 94 ? -51.709 -7.736 2.644 1.00 13.08 94 ILE C C 1
ATOM 5879 O O . ILE C 1 94 ? -50.997 -7.821 3.653 1.00 13.56 94 ILE C O 1
ATOM 5884 N N . LEU C 1 95 ? -51.213 -7.463 1.441 1.00 11.58 95 LEU C N 1
ATOM 5885 C CA . LEU C 1 95 ? -49.773 -7.394 1.207 1.00 10.80 95 LEU C CA 1
ATOM 5886 C C . LEU C 1 95 ? -49.513 -6.177 0.342 1.00 13.63 95 LEU C C 1
ATOM 5887 O O . LEU C 1 95 ? -50.041 -6.102 -0.768 1.00 12.99 95 LEU C O 1
ATOM 5892 N N . GLY C 1 96 ? -48.716 -5.232 0.832 1.00 14.73 96 GLY C N 1
ATOM 5893 C CA . GLY C 1 96 ? -48.517 -4.045 0.018 1.00 15.92 96 GLY C CA 1
ATOM 5894 C C . GLY C 1 96 ? -47.351 -3.201 0.484 1.00 14.81 96 GLY C C 1
ATOM 5895 O O . GLY C 1 96 ? -46.649 -3.536 1.442 1.00 13.22 96 GLY C O 1
ATOM 5896 N N . THR C 1 97 ? -47.175 -2.077 -0.219 1.00 13.03 97 THR C N 1
ATOM 5897 C CA . THR C 1 97 ? -46.078 -1.140 -0.013 1.00 14.79 97 THR C CA 1
ATOM 5898 C C . THR C 1 97 ? -46.614 0.267 -0.234 1.00 14.34 97 THR C C 1
ATOM 5899 O O . THR C 1 97 ? -47.623 0.459 -0.915 1.00 14.13 97 THR C O 1
ATOM 5903 N N . VAL C 1 98 ? -45.944 1.257 0.353 1.00 12.37 98 VAL C N 1
ATOM 5904 C CA . VAL C 1 98 ? -46.352 2.657 0.230 1.00 12.14 98 VAL C CA 1
ATOM 5905 C C . VAL C 1 98 ? -45.175 3.465 -0.294 1.00 15.03 98 VAL C C 1
ATOM 5906 O O . VAL C 1 98 ? -44.077 3.423 0.284 1.00 13.82 98 VAL C O 1
ATOM 5910 N N . ALA C 1 99 ? -45.413 4.213 -1.368 1.00 12.27 99 ALA C N 1
ATOM 5911 C CA . ALA C 1 99 ? -44.391 5.029 -2.005 1.00 12.92 99 ALA C CA 1
ATOM 5912 C C . ALA C 1 99 ? -44.772 6.503 -1.907 1.00 13.17 99 ALA C C 1
ATOM 5913 O O . ALA C 1 99 ? -45.956 6.858 -1.875 1.00 13.06 99 ALA C O 1
ATOM 5915 N N . ARG C 1 100 ? -43.759 7.364 -1.855 1.00 13.69 100 ARG C N 1
ATOM 5916 C CA . ARG C 1 100 ? -43.977 8.805 -1.864 1.00 12.16 100 ARG C CA 1
ATOM 5917 C C . ARG C 1 100 ? -43.175 9.418 -3.003 1.00 14.12 100 ARG C C 1
ATOM 5918 O O . ARG C 1 100 ? -42.017 9.054 -3.222 1.00 14.35 100 ARG C O 1
ATOM 5926 N N . TYR C 1 101 ? -43.812 10.334 -3.737 1.00 14.58 101 TYR C N 1
ATOM 5927 C CA . TYR C 1 101 ? -43.242 10.979 -4.917 1.00 14.43 101 TYR C CA 1
ATOM 5928 C C . TYR C 1 101 ? -43.276 12.489 -4.736 1.00 15.04 101 TYR C C 1
ATOM 5929 O O . TYR C 1 101 ? -44.256 13.031 -4.230 1.00 16.46 101 TYR C O 1
ATOM 5938 N N . ASP C 1 102 ? -42.217 13.180 -5.168 1.00 13.28 102 ASP C N 1
ATOM 5939 C CA . ASP C 1 102 ? -42.234 14.637 -5.109 1.00 13.69 102 ASP C CA 1
ATOM 5940 C C . ASP C 1 102 ? -43.284 15.189 -6.066 1.00 12.49 102 ASP C C 1
ATOM 5941 O O . ASP C 1 102 ? -43.301 14.832 -7.246 1.00 14.36 102 ASP C O 1
ATOM 5946 N N . ASP C 1 103 ? -44.181 16.046 -5.565 1.00 12.44 103 ASP C N 1
ATOM 5947 C CA . ASP C 1 103 ? -45.282 16.475 -6.429 1.00 14.22 103 ASP C CA 1
ATOM 5948 C C . ASP C 1 103 ? -44.798 17.368 -7.566 1.00 13.85 103 ASP C C 1
ATOM 5949 O O . ASP C 1 103 ? -45.361 17.331 -8.668 1.00 12.59 103 ASP C O 1
ATOM 5954 N N . THR C 1 104 ? -43.738 18.141 -7.339 1.00 15.08 104 THR C N 1
ATOM 5955 C CA . THR C 1 104 ? -43.271 19.085 -8.354 1.00 16.79 104 THR C CA 1
ATOM 5956 C C . THR C 1 104 ? -42.567 18.378 -9.513 1.00 13.50 104 THR C C 1
ATOM 5957 O O . THR C 1 104 ? -42.822 18.684 -10.685 1.00 15.25 104 THR C O 1
ATOM 5961 N N . THR C 1 105 ? -41.679 17.432 -9.209 1.00 14.42 105 THR C N 1
ATOM 5962 C CA . THR C 1 105 ? -40.848 16.776 -10.218 1.00 13.36 105 THR C CA 1
ATOM 5963 C C . THR C 1 105 ? -41.297 15.364 -10.566 1.00 15.10 105 THR C C 1
ATOM 5964 O O . THR C 1 105 ? -40.892 14.846 -11.613 1.00 12.31 105 THR C O 1
ATOM 5968 N N . GLY C 1 106 ? -42.115 14.725 -9.724 1.00 13.27 106 GLY C N 1
ATOM 5969 C CA . GLY C 1 106 ? -42.441 13.324 -9.913 1.00 14.19 106 GLY C CA 1
ATOM 5970 C C . GLY C 1 106 ? -41.449 12.333 -9.330 1.00 16.87 106 GLY C C 1
ATOM 5971 O O . GLY C 1 106 ? -41.683 11.122 -9.421 1.00 15.87 106 GLY C O 1
ATOM 5972 N N . ALA C 1 107 ? -40.358 12.793 -8.725 1.00 15.42 107 ALA C N 1
ATOM 5973 C CA . ALA C 1 107 ? -39.302 11.879 -8.309 1.00 13.90 107 ALA C CA 1
ATOM 5974 C C . ALA C 1 107 ? -39.753 11.017 -7.136 1.00 15.95 107 ALA C C 1
ATOM 5975 O O . ALA C 1 107 ? -40.367 11.511 -6.188 1.00 14.87 107 ALA C O 1
ATOM 5977 N N . LEU C 1 108 ? -39.429 9.724 -7.199 1.00 14.76 108 LEU C N 1
ATOM 5978 C CA . LEU C 1 108 ? -39.715 8.797 -6.101 1.00 14.19 108 LEU C CA 1
ATOM 5979 C C . LEU C 1 108 ? -38.795 9.116 -4.929 1.00 15.13 108 LEU C C 1
ATOM 5980 O O . LEU C 1 108 ? -37.575 8.964 -5.041 1.00 16.43 108 LEU C O 1
ATOM 5985 N N . THR C 1 109 ? -39.357 9.571 -3.811 1.00 13.08 109 THR C N 1
ATOM 5986 C CA . THR C 1 109 ? -38.526 10.013 -2.696 1.00 12.88 109 THR C CA 1
ATOM 5987 C C . THR C 1 109 ? -38.453 9.029 -1.535 1.00 16.26 109 THR C C 1
ATOM 5988 O O . THR C 1 109 ? -37.449 9.031 -0.812 1.00 14.94 109 THR C O 1
ATOM 5992 N N . ALA C 1 110 ? -39.467 8.186 -1.331 1.00 15.58 110 ALA C N 1
ATOM 5993 C CA . ALA C 1 110 ? -39.441 7.251 -0.210 1.00 13.48 110 ALA C CA 1
ATOM 5994 C C . ALA C 1 110 ? -40.324 6.045 -0.514 1.00 15.50 110 ALA C C 1
ATOM 5995 O O . ALA C 1 110 ? -41.280 6.132 -1.293 1.00 13.56 110 ALA C O 1
ATOM 5997 N N . LEU C 1 111 ? -39.992 4.919 0.120 1.00 14.21 111 LEU C N 1
ATOM 5998 C CA . LEU C 1 111 ? -40.675 3.656 -0.131 1.00 15.12 111 LEU C CA 1
ATOM 5999 C C . LEU C 1 111 ? -40.593 2.812 1.135 1.00 16.10 111 LEU C C 1
ATOM 6000 O O . LEU C 1 111 ? -39.513 2.708 1.724 1.00 15.59 111 LEU C O 1
ATOM 6005 N N . MET C 1 112 ? -41.717 2.223 1.561 1.00 13.48 112 MET C N 1
ATOM 6006 C CA . MET C 1 112 ? -41.688 1.394 2.760 1.00 15.63 112 MET C CA 1
ATOM 6007 C C . MET C 1 112 ? -42.776 0.325 2.710 1.00 16.03 112 MET C C 1
ATOM 6008 O O . MET C 1 112 ? -43.679 0.349 1.865 1.00 13.48 112 MET C O 1
ATOM 6013 N N . ASP C 1 113 ? -42.670 -0.616 3.655 1.00 14.18 113 ASP C N 1
ATOM 6014 C CA . ASP C 1 113 ? -43.702 -1.630 3.860 1.00 15.01 113 ASP C CA 1
ATOM 6015 C C . ASP C 1 113 ? -45.082 -1.008 4.028 1.00 13.71 113 ASP C C 1
ATOM 6016 O O . ASP C 1 113 ? -45.238 0.033 4.669 1.00 14.68 113 ASP C O 1
ATOM 6021 N N . GLY C 1 114 ? -46.094 -1.693 3.494 1.00 15.86 114 GLY C N 1
ATOM 6022 C CA . GLY C 1 114 ? -47.476 -1.306 3.710 1.00 12.76 114 GLY C CA 1
ATOM 6023 C C . GLY C 1 114 ? -48.262 -2.258 4.601 1.00 13.39 114 GLY C C 1
ATOM 6024 O O . GLY C 1 114 ? -49.394 -1.936 4.976 1.00 14.89 114 GLY C O 1
ATOM 6025 N N . VAL C 1 115 ? -47.704 -3.425 4.947 1.00 13.72 115 VAL C N 1
ATOM 6026 C CA . VAL C 1 115 ? -48.474 -4.417 5.713 1.00 12.73 115 VAL C CA 1
ATOM 6027 C C . VAL C 1 115 ? -48.783 -3.898 7.113 1.00 15.71 115 VAL C C 1
ATOM 6028 O O . VAL C 1 115 ? -49.951 -3.813 7.528 1.00 13.58 115 VAL C O 1
ATOM 6032 N N . LEU C 1 116 ? -47.739 -3.579 7.879 1.00 15.32 116 LEU C N 1
ATOM 6033 C CA . LEU C 1 116 ? -47.958 -3.112 9.243 1.00 15.34 116 LEU C CA 1
ATOM 6034 C C . LEU C 1 116 ? -48.703 -1.787 9.248 1.00 14.37 116 LEU C C 1
ATOM 6035 O O . LEU C 1 116 ? -49.668 -1.608 9.989 1.00 13.29 116 LEU C O 1
ATOM 6040 N N . LEU C 1 117 ? -48.264 -0.851 8.409 1.00 13.15 117 LEU C N 1
ATOM 6041 C CA . LEU C 1 117 ? -48.903 0.455 8.319 1.00 14.19 117 LEU C CA 1
ATOM 6042 C C . LEU C 1 117 ? -50.405 0.331 8.049 1.00 10.91 117 LEU C C 1
ATOM 6043 O O . LEU C 1 117 ? -51.215 1.046 8.652 1.00 11.23 117 LEU C O 1
ATOM 6048 N N . THR C 1 118 ? -50.792 -0.565 7.141 1.00 13.37 118 THR C N 1
ATOM 6049 C CA . THR C 1 118 ? -52.214 -0.730 6.838 1.00 10.31 118 THR C CA 1
ATOM 6050 C C . THR C 1 118 ? -52.964 -1.204 8.072 1.00 12.20 118 THR C C 1
ATOM 6051 O O . THR C 1 118 ? -54.013 -0.657 8.430 1.00 10.91 118 THR C O 1
ATOM 6055 N N . ALA C 1 119 ? -52.440 -2.232 8.737 1.00 11.15 119 ALA C N 1
ATOM 6056 C CA . ALA C 1 119 ? -53.124 -2.735 9.922 1.00 13.06 119 ALA C CA 1
ATOM 6057 C C . ALA C 1 119 ? -53.237 -1.649 10.985 1.00 11.17 119 ALA C C 1
ATOM 6058 O O . ALA C 1 119 ? -54.277 -1.517 11.638 1.00 10.01 119 ALA C O 1
ATOM 6060 N N . LEU C 1 120 ? -52.177 -0.851 11.166 1.00 11.65 120 LEU C N 1
ATOM 6061 C CA . LEU C 1 120 ? -52.210 0.210 12.174 1.00 11.97 120 LEU C CA 1
ATOM 6062 C C . LEU C 1 120 ? -53.282 1.253 11.872 1.00 12.47 120 LEU C C 1
ATOM 6063 O O . LEU C 1 120 ? -54.080 1.600 12.754 1.00 11.36 120 LEU C O 1
ATOM 6068 N N . ARG C 1 121 ? -53.280 1.823 10.655 1.00 11.76 121 ARG C N 1
ATOM 6069 C CA . ARG C 1 121 ? -54.224 2.914 10.406 1.00 12.34 121 ARG C CA 1
ATOM 6070 C C . ARG C 1 121 ? -55.659 2.410 10.302 1.00 11.49 121 ARG C C 1
ATOM 6071 O O . ARG C 1 121 ? -56.593 3.184 10.539 1.00 11.52 121 ARG C O 1
ATOM 6079 N N . THR C 1 122 ? -55.855 1.125 9.981 1.00 11.38 122 THR C N 1
ATOM 6080 C CA . THR C 1 122 ? -57.212 0.578 9.918 1.00 10.57 122 THR C CA 1
ATOM 6081 C C . THR C 1 122 ? -57.772 0.389 11.317 1.00 11.97 122 THR C C 1
ATOM 6082 O O . THR C 1 122 ? -58.945 0.700 11.575 1.00 11.92 122 THR C O 1
ATOM 6086 N N . GLY C 1 123 ? -56.941 -0.105 12.243 1.00 11.77 123 GLY C N 1
ATOM 6087 C CA . GLY C 1 123 ? -57.332 -0.093 13.643 1.00 9.67 123 GLY C CA 1
ATOM 6088 C C . GLY C 1 123 ? -57.592 1.319 14.140 1.00 12.75 123 GLY C C 1
ATOM 6089 O O . GLY C 1 123 ? -58.595 1.587 14.803 1.00 11.48 123 GLY C O 1
ATOM 6090 N N . ALA C 1 124 ? -56.700 2.250 13.794 1.00 10.08 124 ALA C N 1
ATOM 6091 C CA . ALA C 1 124 ? -56.853 3.635 14.240 1.00 10.18 124 ALA C CA 1
ATOM 6092 C C . ALA C 1 124 ? -58.162 4.251 13.753 1.00 11.91 124 ALA C C 1
ATOM 6093 O O . ALA C 1 124 ? -58.846 4.955 14.514 1.00 12.41 124 ALA C O 1
ATOM 6095 N N . ALA C 1 125 ? -58.538 3.985 12.497 1.00 11.63 125 ALA C N 1
ATOM 6096 C CA . ALA C 1 125 ? -59.777 4.549 11.960 1.00 11.83 125 ALA C CA 1
ATOM 6097 C C . ALA C 1 125 ? -60.995 4.052 12.726 1.00 12.60 125 ALA C C 1
ATOM 6098 O O . ALA C 1 125 ? -61.909 4.830 13.018 1.00 10.44 125 ALA C O 1
ATOM 6100 N N . SER C 1 126 ? -61.040 2.751 13.048 1.00 9.28 126 SER C N 1
ATOM 6101 C CA . SER C 1 126 ? -62.129 2.251 13.885 1.00 10.44 126 SER C CA 1
ATOM 6102 C C . SER C 1 126 ? -62.134 2.921 15.259 1.00 10.91 126 SER C C 1
ATOM 6103 O O . SER C 1 126 ? -63.199 3.216 15.810 1.00 11.70 126 SER C O 1
ATOM 6106 N N . ALA C 1 127 ? -60.954 3.145 15.842 1.00 11.24 127 ALA C N 1
ATOM 6107 C CA . ALA C 1 127 ? -60.887 3.840 17.124 1.00 11.40 127 ALA C CA 1
ATOM 6108 C C . ALA C 1 127 ? -61.422 5.267 17.014 1.00 12.52 127 ALA C C 1
ATOM 6109 O O . ALA C 1 127 ? -62.141 5.736 17.904 1.00 12.99 127 ALA C O 1
ATOM 6111 N N . VAL C 1 128 ? -61.080 5.977 15.934 1.00 12.38 128 VAL C N 1
ATOM 6112 C CA . VAL C 1 128 ? -61.619 7.324 15.731 1.00 12.76 128 VAL C CA 1
ATOM 6113 C C . VAL C 1 128 ? -63.139 7.282 15.675 1.00 12.15 128 VAL C C 1
ATOM 6114 O O . VAL C 1 128 ? -63.826 8.022 16.394 1.00 12.08 128 VAL C O 1
ATOM 6118 N N . ALA C 1 129 ? -63.689 6.401 14.828 1.00 12.36 129 ALA C N 1
ATOM 6119 C CA . ALA C 1 129 ? -65.141 6.339 14.659 1.00 11.21 129 ALA C CA 1
ATOM 6120 C C . ALA C 1 129 ? -65.839 5.878 15.930 1.00 12.17 129 ALA C C 1
ATOM 6121 O O . ALA C 1 129 ? -66.936 6.357 16.246 1.00 11.29 129 ALA C O 1
ATOM 6123 N N . SER C 1 130 ? -65.224 4.949 16.675 1.00 13.60 130 SER C N 1
ATOM 6124 C CA . SER C 1 130 ? -65.868 4.398 17.866 1.00 11.41 130 SER C CA 1
ATOM 6125 C C . SER C 1 130 ? -65.828 5.379 19.037 1.00 12.18 130 SER C C 1
ATOM 6126 O O . SER C 1 130 ? -66.769 5.445 19.828 1.00 12.66 130 SER C O 1
ATOM 6129 N N . ARG C 1 131 ? -64.749 6.146 19.174 1.00 13.60 131 ARG C N 1
ATOM 6130 C CA . ARG C 1 131 ? -64.762 7.237 20.147 1.00 13.93 131 ARG C CA 1
ATOM 6131 C C . ARG C 1 131 ? -65.939 8.182 19.905 1.00 15.23 131 ARG C C 1
ATOM 6132 O O . ARG C 1 131 ? -66.545 8.693 20.856 1.00 16.44 131 ARG C O 1
ATOM 6140 N N . LEU C 1 132 ? -66.286 8.413 18.635 1.00 13.91 132 LEU C N 1
ATOM 6141 C CA . LEU C 1 132 ? -67.392 9.298 18.285 1.00 14.55 132 LEU C CA 1
ATOM 6142 C C . LEU C 1 132 ? -68.762 8.655 18.504 1.00 14.81 132 LEU C C 1
ATOM 6143 O O . LEU C 1 132 ? -69.693 9.327 18.954 1.00 15.41 132 LEU C O 1
ATOM 6148 N N . LEU C 1 133 ? -68.916 7.365 18.188 1.00 12.97 133 LEU C N 1
ATOM 6149 C CA . LEU C 1 133 ? -70.243 6.775 18.013 1.00 13.25 133 LEU C CA 1
ATOM 6150 C C . LEU C 1 133 ? -70.559 5.626 18.963 1.00 14.32 133 LEU C C 1
ATOM 6151 O O . LEU C 1 133 ? -71.716 5.174 18.990 1.00 12.00 133 LEU C O 1
ATOM 6156 N N . ALA C 1 134 ? -69.587 5.123 19.713 1.00 13.72 134 ALA C N 1
ATOM 6157 C CA . ALA C 1 134 ? -69.850 4.110 20.728 1.00 14.57 134 ALA C CA 1
ATOM 6158 C C . ALA C 1 134 ? -70.108 4.789 22.067 1.00 19.33 134 ALA C C 1
ATOM 6159 O O . ALA C 1 134 ? -69.634 5.903 22.319 1.00 17.15 134 ALA C O 1
ATOM 6161 N N . ARG C 1 135 ? -70.868 4.114 22.923 1.00 19.11 135 ARG C N 1
ATOM 6162 C CA . ARG C 1 135 ? -71.010 4.607 24.284 1.00 17.09 135 ARG C CA 1
ATOM 6163 C C . ARG C 1 135 ? -69.632 4.698 24.931 1.00 18.13 135 ARG C C 1
ATOM 6164 O O . ARG C 1 135 ? -68.815 3.778 24.793 1.00 16.56 135 ARG C O 1
ATOM 6172 N N . PRO C 1 136 ? -69.322 5.803 25.610 1.00 18.84 136 PRO C N 1
ATOM 6173 C CA . PRO C 1 136 ? -67.987 5.934 26.212 1.00 20.07 136 PRO C CA 1
ATOM 6174 C C . PRO C 1 136 ? -67.719 4.913 27.281 1.00 19.65 136 PRO C C 1
ATOM 6175 O O . PRO C 1 136 ? -66.556 4.686 27.630 1.00 21.95 136 PRO C O 1
ATOM 6179 N N . ASP C 1 137 ? -68.755 4.300 27.839 1.00 18.94 137 ASP C N 1
ATOM 6180 C CA . ASP C 1 137 ? -68.546 3.265 28.828 1.00 19.55 137 ASP C CA 1
ATOM 6181 C C . ASP C 1 137 ? -68.611 1.854 28.244 1.00 24.75 137 ASP C C 1
ATOM 6182 O O . ASP C 1 137 ? -68.791 0.896 28.999 1.00 23.44 137 ASP C O 1
ATOM 6187 N N . SER C 1 138 ? -68.471 1.710 26.927 1.00 18.34 138 SER C N 1
ATOM 6188 C CA . SER C 1 138 ? -68.495 0.400 26.282 1.00 18.56 138 SER C CA 1
ATOM 6189 C C . SER C 1 138 ? -67.513 -0.561 26.952 1.00 18.77 138 SER C C 1
ATOM 6190 O O . SER C 1 138 ? -66.332 -0.257 27.103 1.00 19.36 138 SER C O 1
ATOM 6193 N N . HIS C 1 139 ? -67.983 -1.734 27.335 1.00 16.51 139 HIS C N 1
ATOM 6194 C CA . HIS C 1 139 ? -67.109 -2.706 28.000 1.00 19.02 139 HIS C CA 1
ATOM 6195 C C . HIS C 1 139 ? -66.867 -4.001 27.221 1.00 16.15 139 HIS C C 1
ATOM 6196 O O . HIS C 1 139 ? -65.857 -4.676 27.459 1.00 17.67 139 HIS C O 1
ATOM 6203 N N . THR C 1 140 ? -67.757 -4.380 26.312 1.00 15.98 140 THR C N 1
ATOM 6204 C CA . THR C 1 140 ? -67.639 -5.645 25.594 1.00 13.79 140 THR C CA 1
ATOM 6205 C C . THR C 1 140 ? -67.506 -5.370 24.106 1.00 13.10 140 THR C C 1
ATOM 6206 O O . THR C 1 140 ? -68.400 -4.768 23.504 1.00 13.76 140 THR C O 1
ATOM 6210 N N . LEU C 1 141 ? -66.387 -5.794 23.529 1.00 14.58 141 LEU C N 1
ATOM 6211 C CA . LEU C 1 141 ? -66.147 -5.697 22.098 1.00 12.40 141 LEU C CA 1
ATOM 6212 C C . LEU C 1 141 ? -66.412 -7.050 21.464 1.00 14.74 141 LEU C C 1
ATOM 6213 O O . LEU C 1 141 ? -65.954 -8.078 21.972 1.00 17.86 141 LEU C O 1
ATOM 6218 N N . GLY C 1 142 ? -67.161 -7.058 20.369 1.00 12.67 142 GLY C N 1
ATOM 6219 C CA . GLY C 1 142 ? -67.281 -8.244 19.533 1.00 12.41 142 GLY C CA 1
ATOM 6220 C C . GLY C 1 142 ? -66.369 -8.123 18.323 1.00 13.23 142 GLY C C 1
ATOM 6221 O O . GLY C 1 142 ? -66.236 -7.045 17.739 1.00 12.24 142 GLY C O 1
ATOM 6222 N N . LEU C 1 143 ? -65.753 -9.241 17.946 1.00 11.81 143 LEU C N 1
ATOM 6223 C CA . LEU C 1 143 ? -64.932 -9.314 16.743 1.00 11.05 143 LEU C CA 1
ATOM 6224 C C . LEU C 1 143 ? -65.422 -10.480 15.901 1.00 13.45 143 LEU C C 1
ATOM 6225 O O . LEU C 1 143 ? -65.439 -11.620 16.374 1.00 11.78 143 LEU C O 1
ATOM 6230 N N . ILE C 1 144 ? -65.831 -10.203 14.665 1.00 10.90 144 ILE C N 1
ATOM 6231 C CA . ILE C 1 144 ? -66.178 -11.254 13.706 1.00 10.07 144 ILE C CA 1
ATOM 6232 C C . ILE C 1 144 ? -65.121 -11.235 12.608 1.00 13.25 144 ILE C C 1
ATOM 6233 O O . ILE C 1 144 ? -64.965 -10.227 11.907 1.00 13.57 144 ILE C O 1
ATOM 6238 N N . GLY C 1 145 ? -64.423 -12.357 12.434 1.00 9.66 145 GLY C N 1
ATOM 6239 C CA . GLY C 1 145 ? -63.183 -12.384 11.678 1.00 10.88 145 GLY C CA 1
ATOM 6240 C C . GLY C 1 145 ? -62.042 -12.144 12.648 1.00 14.55 145 GLY C C 1
ATOM 6241 O O . GLY C 1 145 ? -61.957 -11.066 13.246 1.00 13.32 145 GLY C O 1
ATOM 6242 N N . THR C 1 146 ? -61.198 -13.148 12.870 1.00 10.94 146 THR C N 1
ATOM 6243 C CA . THR C 1 146 ? -60.107 -12.982 13.830 1.00 11.14 146 THR C CA 1
ATOM 6244 C C . THR C 1 146 ? -58.794 -13.236 13.115 1.00 14.12 146 THR C C 1
ATOM 6245 O O . THR C 1 146 ? -57.938 -13.980 13.614 1.00 13.92 146 THR C O 1
ATOM 6249 N N . GLY C 1 147 ? -58.634 -12.607 11.950 1.00 12.72 147 GLY C N 1
ATOM 6250 C CA . GLY C 1 147 ? -57.383 -12.637 11.210 1.00 11.98 147 GLY C CA 1
ATOM 6251 C C . GLY C 1 147 ? -56.482 -11.465 11.562 1.00 11.80 147 GLY C C 1
ATOM 6252 O O . GLY C 1 147 ? -56.441 -11.044 12.721 1.00 12.58 147 GLY C O 1
ATOM 6253 N N . ALA C 1 148 ? -55.771 -10.917 10.569 1.00 11.62 148 ALA C N 1
ATOM 6254 C CA . ALA C 1 148 ? -54.788 -9.870 10.839 1.00 12.05 148 ALA C CA 1
ATOM 6255 C C . ALA C 1 148 ? -55.443 -8.578 11.320 1.00 10.31 148 ALA C C 1
ATOM 6256 O O . ALA C 1 148 ? -55.019 -7.997 12.326 1.00 11.31 148 ALA C O 1
ATOM 6258 N N . GLN C 1 149 ? -56.478 -8.099 10.622 1.00 10.90 149 GLN C N 1
ATOM 6259 C CA . GLN C 1 149 ? -57.060 -6.820 11.010 1.00 12.16 149 GLN C CA 1
ATOM 6260 C C . GLN C 1 149 ? -57.621 -6.873 12.424 1.00 10.43 149 GLN C C 1
ATOM 6261 O O . GLN C 1 149 ? -57.552 -5.885 13.161 1.00 12.26 149 GLN C O 1
ATOM 6267 N N . ALA C 1 150 ? -58.183 -8.020 12.827 1.00 11.75 150 ALA C N 1
ATOM 6268 C CA . ALA C 1 150 ? -58.788 -8.109 14.151 1.00 11.99 150 ALA C CA 1
ATOM 6269 C C . ALA C 1 150 ? -57.791 -7.760 15.251 1.00 10.56 150 ALA C C 1
ATOM 6270 O O . ALA C 1 150 ? -58.178 -7.198 16.280 1.00 11.13 150 ALA C O 1
ATOM 6272 N N . VAL C 1 151 ? -56.512 -8.094 15.046 1.00 10.27 151 VAL C N 1
ATOM 6273 C CA . VAL C 1 151 ? -55.487 -7.808 16.050 1.00 11.07 151 VAL C CA 1
ATOM 6274 C C . VAL C 1 151 ? -55.395 -6.305 16.311 1.00 11.72 151 VAL C C 1
ATOM 6275 O O . VAL C 1 151 ? -55.442 -5.855 17.459 1.00 11.08 151 VAL C O 1
ATOM 6279 N N . THR C 1 152 ? -55.302 -5.500 15.253 1.00 10.40 152 THR C N 1
ATOM 6280 C CA . THR C 1 152 ? -55.220 -4.060 15.478 1.00 12.28 152 THR C CA 1
ATOM 6281 C C . THR C 1 152 ? -56.573 -3.400 15.733 1.00 11.45 152 THR C C 1
ATOM 6282 O O . THR C 1 152 ? -56.601 -2.326 16.347 1.00 10.72 152 THR C O 1
ATOM 6286 N N . GLN C 1 153 ? -57.685 -3.989 15.276 1.00 11.34 153 GLN C N 1
ATOM 6287 C CA . GLN C 1 153 ? -58.990 -3.545 15.758 1.00 12.45 153 GLN C CA 1
ATOM 6288 C C . GLN C 1 153 ? -59.041 -3.599 17.278 1.00 13.07 153 GLN C C 1
ATOM 6289 O O . GLN C 1 153 ? -59.360 -2.607 17.946 1.00 12.77 153 GLN C O 1
ATOM 6295 N N . LEU C 1 154 ? -58.713 -4.756 17.845 1.00 11.30 154 LEU C N 1
ATOM 6296 C CA . LEU C 1 154 ? -58.753 -4.880 19.292 1.00 12.79 154 LEU C CA 1
ATOM 6297 C C . LEU C 1 154 ? -57.751 -3.940 19.949 1.00 13.80 154 LEU C C 1
ATOM 6298 O O . LEU C 1 154 ? -58.081 -3.271 20.933 1.00 13.25 154 LEU C O 1
ATOM 6303 N N . HIS C 1 155 ? -56.526 -3.869 19.417 1.00 11.91 155 HIS C N 1
ATOM 6304 C CA . HIS C 1 155 ? -55.516 -3.021 20.049 1.00 12.21 155 HIS C CA 1
ATOM 6305 C C . HIS C 1 155 ? -55.958 -1.558 20.058 1.00 13.03 155 HIS C C 1
ATOM 6306 O O . HIS C 1 155 ? -56.002 -0.917 21.115 1.00 12.27 155 HIS C O 1
ATOM 6313 N N . ALA C 1 156 ? -56.345 -1.028 18.895 1.00 12.61 156 ALA C N 1
ATOM 6314 C CA . ALA C 1 156 ? -56.723 0.382 18.833 1.00 11.49 156 ALA C CA 1
ATOM 6315 C C . ALA C 1 156 ? -57.944 0.670 19.702 1.00 14.43 156 ALA C C 1
ATOM 6316 O O . ALA C 1 156 ? -57.987 1.683 20.410 1.00 12.94 156 ALA C O 1
ATOM 6318 N N . LEU C 1 157 ? -58.952 -0.207 19.666 1.00 13.26 157 LEU C N 1
ATOM 6319 C CA . LEU C 1 157 ? -60.156 0.083 20.434 1.00 13.27 157 LEU C CA 1
ATOM 6320 C C . LEU C 1 157 ? -59.883 0.007 21.930 1.00 13.77 157 LEU C C 1
ATOM 6321 O O . LEU C 1 157 ? -60.484 0.763 22.698 1.00 15.78 157 LEU C O 1
ATOM 6326 N N . SER C 1 158 ? -58.956 -0.858 22.357 1.00 12.57 158 SER C N 1
ATOM 6327 C CA . SER C 1 158 ? -58.593 -0.937 23.773 1.00 14.61 158 SER C CA 1
ATOM 6328 C C . SER C 1 158 ? -57.914 0.335 24.266 1.00 16.80 158 SER C C 1
ATOM 6329 O O . SER C 1 158 ? -57.891 0.591 25.478 1.00 16.90 158 SER C O 1
ATOM 6332 N N . LEU C 1 159 ? -57.377 1.145 23.357 1.00 14.18 159 LEU C N 1
ATOM 6333 C CA . LEU C 1 159 ? -56.747 2.394 23.764 1.00 15.53 159 LEU C CA 1
ATOM 6334 C C . LEU C 1 159 ? -57.736 3.538 23.933 1.00 19.36 159 LEU C C 1
ATOM 6335 O O . LEU C 1 159 ? -57.387 4.539 24.577 1.00 18.81 159 LEU C O 1
ATOM 6340 N N . VAL C 1 160 ? -58.948 3.429 23.383 1.00 16.10 160 VAL C N 1
ATOM 6341 C CA . VAL C 1 160 ? -59.904 4.533 23.406 1.00 14.24 160 VAL C CA 1
ATOM 6342 C C . VAL C 1 160 ? -61.190 4.208 24.152 1.00 17.57 160 VAL C C 1
ATOM 6343 O O . VAL C 1 160 ? -61.988 5.127 24.396 1.00 18.11 160 VAL C O 1
ATOM 6347 N N . LEU C 1 161 ? -61.438 2.951 24.504 1.00 15.06 161 LEU C N 1
ATOM 6348 C CA . LEU C 1 161 ? -62.629 2.576 25.251 1.00 15.90 161 LEU C CA 1
ATOM 6349 C C . LEU C 1 161 ? -62.224 1.686 26.416 1.00 17.27 161 LEU C C 1
ATOM 6350 O O . LEU C 1 161 ? -61.207 0.992 26.348 1.00 18.04 161 LEU C O 1
ATOM 6355 N N . PRO C 1 162 ? -63.001 1.689 27.499 1.00 17.94 162 PRO C N 1
ATOM 6356 C CA . PRO C 1 162 ? -62.681 0.887 28.685 1.00 20.67 162 PRO C CA 1
ATOM 6357 C C . PRO C 1 162 ? -63.070 -0.580 28.541 1.00 19.93 162 PRO C C 1
ATOM 6358 O O . PRO C 1 162 ? -63.826 -1.126 29.343 1.00 19.12 162 PRO C O 1
ATOM 6362 N N . LEU C 1 163 ? -62.570 -1.217 27.484 1.00 19.71 163 LEU C N 1
ATOM 6363 C CA . LEU C 1 163 ? -62.954 -2.590 27.185 1.00 17.07 163 LEU C CA 1
ATOM 6364 C C . LEU C 1 163 ? -62.466 -3.539 28.271 1.00 19.74 163 LEU C C 1
ATOM 6365 O O . LEU C 1 163 ? -61.307 -3.481 28.690 1.00 22.73 163 LEU C O 1
ATOM 6370 N N . GLN C 1 164 ? -63.361 -4.426 28.720 1.00 20.38 164 GLN C N 1
ATOM 6371 C CA . GLN C 1 164 ? -62.997 -5.505 29.632 1.00 20.82 164 GLN C CA 1
ATOM 6372 C C . GLN C 1 164 ? -62.954 -6.873 28.979 1.00 20.10 164 GLN C C 1
ATOM 6373 O O . GLN C 1 164 ? -62.254 -7.753 29.483 1.00 25.47 164 GLN C O 1
ATOM 6379 N N . ARG C 1 165 ? -63.680 -7.089 27.888 1.00 16.76 165 ARG C N 1
ATOM 6380 C CA . ARG C 1 165 ? -63.600 -8.391 27.257 1.00 16.88 165 ARG C CA 1
ATOM 6381 C C . ARG C 1 165 ? -63.898 -8.244 25.780 1.00 15.59 165 ARG C C 1
ATOM 6382 O O . ARG C 1 165 ? -64.532 -7.279 25.347 1.00 16.07 165 ARG C O 1
ATOM 6390 N N . ALA C 1 166 ? -63.393 -9.211 25.019 1.00 12.13 166 ALA C N 1
ATOM 6391 C CA . ALA C 1 166 ? -63.611 -9.330 23.586 1.00 13.56 166 ALA C CA 1
ATOM 6392 C C . ALA C 1 166 ? -64.229 -10.695 23.329 1.00 17.30 166 ALA C C 1
ATOM 6393 O O . ALA C 1 166 ? -63.631 -11.718 23.677 1.00 17.54 166 ALA C O 1
ATOM 6395 N N . LEU C 1 167 ? -65.431 -10.705 22.753 1.00 13.10 167 LEU C N 1
ATOM 6396 C CA . LEU C 1 167 ? -66.107 -11.924 22.325 1.00 12.16 167 LEU C CA 1
ATOM 6397 C C . LEU C 1 167 ? -65.831 -12.100 20.836 1.00 13.30 167 LEU C C 1
ATOM 6398 O O . LEU C 1 167 ? -66.144 -11.205 20.046 1.00 14.40 167 LEU C O 1
ATOM 6403 N N . VAL C 1 168 ? -65.243 -13.230 20.445 1.00 13.84 168 VAL C N 1
ATOM 6404 C CA . VAL C 1 168 ? -64.682 -13.330 19.100 1.00 12.48 168 VAL C CA 1
ATOM 6405 C C . VAL C 1 168 ? -65.155 -14.582 18.366 1.00 12.87 168 VAL C C 1
ATOM 6406 O O . VAL C 1 168 ? -65.359 -15.647 18.956 1.00 14.28 168 VAL C O 1
ATOM 6410 N N . TRP C 1 169 ? -65.309 -14.444 17.049 1.00 11.46 169 TRP C N 1
ATOM 6411 C CA . TRP C 1 169 ? -65.709 -15.548 16.192 1.00 11.61 169 TRP C CA 1
ATOM 6412 C C . TRP C 1 169 ? -64.964 -15.494 14.863 1.00 14.01 169 TRP C C 1
ATOM 6413 O O . TRP C 1 169 ? -64.690 -14.422 14.314 1.00 13.89 169 TRP C O 1
ATOM 6424 N N . ASP C 1 170 ? -64.676 -16.681 14.332 1.00 12.45 170 ASP C N 1
ATOM 6425 C CA . ASP C 1 170 ? -64.143 -16.853 12.995 1.00 11.83 170 ASP C CA 1
ATOM 6426 C C . ASP C 1 170 ? -64.729 -18.151 12.470 1.00 15.42 170 ASP C C 1
ATOM 6427 O O . ASP C 1 170 ? -64.944 -19.093 13.239 1.00 16.17 170 ASP C O 1
ATOM 6432 N N . THR C 1 171 ? -65.005 -18.200 11.168 1.00 13.76 171 THR C N 1
ATOM 6433 C CA . THR C 1 171 ? -65.494 -19.458 10.606 1.00 15.31 171 THR C CA 1
ATOM 6434 C C . THR C 1 171 ? -64.419 -20.538 10.569 1.00 18.57 171 THR C C 1
ATOM 6435 O O . THR C 1 171 ? -64.763 -21.725 10.468 1.00 15.23 171 THR C O 1
ATOM 6439 N N . ASP C 1 172 ? -63.132 -20.161 10.644 1.00 15.50 172 ASP C N 1
ATOM 6440 C CA . ASP C 1 172 ? -62.043 -21.133 10.714 1.00 17.50 172 ASP C CA 1
ATOM 6441 C C . ASP C 1 172 ? -61.726 -21.400 12.180 1.00 16.04 172 ASP C C 1
ATOM 6442 O O . ASP C 1 172 ? -61.265 -20.484 12.879 1.00 15.84 172 ASP C O 1
ATOM 6447 N N . PRO C 1 173 ? -61.966 -22.614 12.695 1.00 19.16 173 PRO C N 1
ATOM 6448 C CA . PRO C 1 173 ? -61.721 -22.864 14.124 1.00 17.67 173 PRO C CA 1
ATOM 6449 C C . PRO C 1 173 ? -60.299 -22.598 14.567 1.00 16.95 173 PRO C C 1
ATOM 6450 O O . PRO C 1 173 ? -60.082 -22.135 15.693 1.00 17.38 173 PRO C O 1
ATOM 6454 N N . ALA C 1 174 ? -59.313 -22.904 13.723 1.00 15.94 174 ALA C N 1
ATOM 6455 C CA . ALA C 1 174 ? -57.928 -22.646 14.102 1.00 17.77 174 ALA C CA 1
ATOM 6456 C C . ALA C 1 174 ? -57.673 -21.156 14.267 1.00 18.33 174 ALA C C 1
ATOM 6457 O O . ALA C 1 174 ? -56.897 -20.752 15.139 1.00 16.44 174 ALA C O 1
ATOM 6459 N N . HIS C 1 175 ? -58.318 -20.329 13.440 1.00 15.31 175 HIS C N 1
ATOM 6460 C CA . HIS C 1 175 ? -58.088 -18.885 13.489 1.00 16.98 175 HIS C CA 1
ATOM 6461 C C . HIS C 1 175 ? -58.753 -18.246 14.703 1.00 16.56 175 HIS C C 1
ATOM 6462 O O . HIS C 1 175 ? -58.205 -17.313 15.299 1.00 15.84 175 HIS C O 1
ATOM 6469 N N . ARG C 1 176 ? -59.937 -18.720 15.097 1.00 14.18 176 ARG C N 1
ATOM 6470 C CA . ARG C 1 176 ? -60.516 -18.175 16.314 1.00 16.96 176 ARG C CA 1
ATOM 6471 C C . ARG C 1 176 ? -59.766 -18.663 17.544 1.00 17.41 176 ARG C C 1
ATOM 6472 O O . ARG C 1 176 ? -59.655 -17.931 18.532 1.00 17.21 176 ARG C O 1
ATOM 6480 N N . GLU C 1 177 ? -59.217 -19.879 17.496 1.00 19.12 177 GLU C N 1
ATOM 6481 C CA . GLU C 1 177 ? -58.562 -20.425 18.674 1.00 18.02 177 GLU C CA 1
ATOM 6482 C C . GLU C 1 177 ? -57.173 -19.841 18.897 1.00 17.57 177 GLU C C 1
ATOM 6483 O O . GLU C 1 177 ? -56.719 -19.782 20.045 1.00 18.12 177 GLU C O 1
ATOM 6489 N N . SER C 1 178 ? -56.518 -19.358 17.840 1.00 15.63 178 SER C N 1
ATOM 6490 C CA . SER C 1 178 ? -55.211 -18.726 17.958 1.00 17.26 178 SER C CA 1
ATOM 6491 C C . SER C 1 178 ? -55.281 -17.238 18.282 1.00 17.83 178 SER C C 1
ATOM 6492 O O . SER C 1 178 ? -54.241 -16.641 18.586 1.00 16.40 178 SER C O 1
ATOM 6495 N N . PHE C 1 179 ? -56.473 -16.629 18.250 1.00 15.82 179 PHE C N 1
ATOM 6496 C CA . PHE C 1 179 ? -56.552 -15.184 18.433 1.00 14.90 179 PHE C CA 1
ATOM 6497 C C . PHE C 1 179 ? -56.096 -14.762 19.826 1.00 16.92 179 PHE C C 1
ATOM 6498 O O . PHE C 1 179 ? -55.430 -13.734 19.974 1.00 16.01 179 PHE C O 1
ATOM 6506 N N . ALA C 1 180 ? -56.443 -15.529 20.865 1.00 16.93 180 ALA C N 1
ATOM 6507 C CA . ALA C 1 180 ? -56.133 -15.071 22.214 1.00 17.49 180 ALA C CA 1
ATOM 6508 C C . ALA C 1 180 ? -54.633 -14.870 22.387 1.00 14.66 180 ALA C C 1
ATOM 6509 O O . ALA C 1 180 ? -54.203 -13.911 23.036 1.00 16.12 180 ALA C O 1
ATOM 6511 N N . ARG C 1 181 ? -53.823 -15.751 21.801 1.00 15.66 181 ARG C N 1
ATOM 6512 C CA . ARG C 1 181 ? -52.377 -15.590 21.930 1.00 16.62 181 ARG C CA 1
ATOM 6513 C C . ARG C 1 181 ? -51.903 -14.359 21.170 1.00 18.52 181 ARG C C 1
ATOM 6514 O O . ARG C 1 181 ? -51.055 -13.607 21.662 1.00 16.62 181 ARG C O 1
ATOM 6522 N N . ARG C 1 182 ? -52.456 -14.127 19.976 1.00 15.17 182 ARG C N 1
ATOM 6523 C CA . ARG C 1 182 ? -52.066 -12.946 19.207 1.00 16.05 182 ARG C CA 1
ATOM 6524 C C . ARG C 1 182 ? -52.506 -11.656 19.886 1.00 16.05 182 ARG C C 1
ATOM 6525 O O . ARG C 1 182 ? -51.851 -10.619 19.728 1.00 21.09 182 ARG C O 1
ATOM 6533 N N . ALA C 1 183 ? -53.604 -11.691 20.637 1.00 13.05 183 ALA C N 1
ATOM 6534 C CA . ALA C 1 183 ? -54.191 -10.500 21.229 1.00 15.24 183 ALA C CA 1
ATOM 6535 C C . ALA C 1 183 ? -53.771 -10.277 22.672 1.00 15.26 183 ALA C C 1
ATOM 6536 O O . ALA C 1 183 ? -54.142 -9.252 23.256 1.00 16.42 183 ALA C O 1
ATOM 6538 N N . ALA C 1 184 ? -53.006 -11.204 23.254 1.00 15.08 184 ALA C N 1
ATOM 6539 C CA . ALA C 1 184 ? -52.771 -11.202 24.697 1.00 17.39 184 ALA C CA 1
ATOM 6540 C C . ALA C 1 184 ? -52.226 -9.869 25.207 1.00 15.45 184 ALA C C 1
ATOM 6541 O O . ALA C 1 184 ? -52.644 -9.385 26.266 1.00 16.31 184 ALA C O 1
ATOM 6543 N N . PHE C 1 185 ? -51.299 -9.257 24.463 1.00 17.32 185 PHE C N 1
ATOM 6544 C CA . PHE C 1 185 ? -50.649 -8.034 24.927 1.00 17.33 185 PHE C CA 1
ATOM 6545 C C . PHE C 1 185 ? -51.623 -6.885 25.183 1.00 18.22 185 PHE C C 1
ATOM 6546 O O . PHE C 1 185 ? -51.296 -5.978 25.957 1.00 16.07 185 PHE C O 1
ATOM 6554 N N . THR C 1 186 ? -52.816 -6.895 24.571 1.00 14.76 186 THR C N 1
ATOM 6555 C CA . THR C 1 186 ? -53.754 -5.790 24.778 1.00 15.73 186 THR C CA 1
ATOM 6556 C C . THR C 1 186 ? -54.380 -5.785 26.164 1.00 16.95 186 THR C C 1
ATOM 6557 O O . THR C 1 186 ? -54.939 -4.761 26.574 1.00 16.89 186 THR C O 1
ATOM 6561 N N . GLY C 1 187 ? -54.331 -6.903 26.885 1.00 17.16 187 GLY C N 1
ATOM 6562 C CA . GLY C 1 187 ? -54.922 -6.975 28.201 1.00 17.17 187 GLY C CA 1
ATOM 6563 C C . GLY C 1 187 ? -56.422 -7.164 28.226 1.00 21.12 187 GLY C C 1
ATOM 6564 O O . GLY C 1 187 ? -56.999 -7.253 29.314 1.00 19.80 187 GLY C O 1
ATOM 6565 N N . VAL C 1 188 ? -57.080 -7.223 27.076 1.00 18.36 188 VAL C N 1
ATOM 6566 C CA . VAL C 1 188 ? -58.527 -7.427 27.034 1.00 16.20 188 VAL C CA 1
ATOM 6567 C C . VAL C 1 188 ? -58.789 -8.928 27.004 1.00 16.14 188 VAL C C 1
ATOM 6568 O O . VAL C 1 188 ? -58.290 -9.631 26.121 1.00 17.37 188 VAL C O 1
ATOM 6572 N N . SER C 1 189 ? -59.575 -9.430 27.956 1.00 18.58 189 SER C N 1
ATOM 6573 C CA . SER C 1 189 ? -59.780 -10.873 28.027 1.00 19.62 189 SER C CA 1
ATOM 6574 C C . SER C 1 189 ? -60.588 -11.353 26.825 1.00 18.44 189 SER C C 1
ATOM 6575 O O . SER C 1 189 ? -61.604 -10.750 26.470 1.00 20.23 189 SER C O 1
ATOM 6578 N N . VAL C 1 190 ? -60.131 -12.437 26.202 1.00 15.83 190 VAL C N 1
ATOM 6579 C CA . VAL C 1 190 ? -60.714 -12.967 24.971 1.00 15.77 190 VAL C CA 1
ATOM 6580 C C . VAL C 1 190 ? -61.517 -14.219 25.291 1.00 19.06 190 VAL C C 1
ATOM 6581 O O . VAL C 1 190 ? -61.033 -15.116 25.993 1.00 18.62 190 VAL C O 1
ATOM 6585 N N . GLU C 1 191 ? -62.737 -14.295 24.765 1.00 16.96 191 GLU C N 1
ATOM 6586 C CA . GLU C 1 191 ? -63.452 -15.562 24.778 1.00 18.60 191 GLU C CA 1
ATOM 6587 C C . GLU C 1 191 ? -64.108 -15.774 23.430 1.00 17.19 191 GLU C C 1
ATOM 6588 O O . GLU C 1 191 ? -64.661 -14.840 22.843 1.00 15.80 191 GLU C O 1
ATOM 6594 N N . ILE C 1 192 ? -64.028 -17.010 22.947 1.00 14.60 192 ILE C N 1
ATOM 6595 C CA . ILE C 1 192 ? -64.703 -17.375 21.715 1.00 13.67 192 ILE C CA 1
ATOM 6596 C C . ILE C 1 192 ? -66.203 -17.404 21.966 1.00 16.39 192 ILE C C 1
ATOM 6597 O O . ILE C 1 192 ? -66.673 -17.975 22.961 1.00 16.40 192 ILE C O 1
ATOM 6602 N N . ALA C 1 193 ? -66.964 -16.783 21.069 1.00 13.33 193 ALA C N 1
ATOM 6603 C CA . ALA C 1 193 ? -68.411 -16.681 21.231 1.00 14.31 193 ALA C CA 1
ATOM 6604 C C . ALA C 1 193 ? -69.072 -16.720 19.860 1.00 16.44 193 ALA C C 1
ATOM 6605 O O . ALA C 1 193 ? -68.590 -16.081 18.920 1.00 14.75 193 ALA C O 1
ATOM 6607 N N . GLU C 1 194 ? -70.162 -17.491 19.740 1.00 13.52 194 GLU C N 1
ATOM 6608 C CA . GLU C 1 194 ? -70.904 -17.544 18.484 1.00 14.44 194 GLU C CA 1
ATOM 6609 C C . GLU C 1 194 ? -71.442 -16.157 18.130 1.00 12.33 194 GLU C C 1
ATOM 6610 O O . GLU C 1 194 ? -71.692 -15.345 19.017 1.00 14.82 194 GLU C O 1
ATOM 6616 N N . PRO C 1 195 ? -71.667 -15.876 16.839 1.00 12.97 195 PRO C N 1
ATOM 6617 C CA . PRO C 1 195 ? -72.180 -14.553 16.453 1.00 14.14 195 PRO C CA 1
ATOM 6618 C C . PRO C 1 195 ? -73.472 -14.149 17.152 1.00 13.20 195 PRO C C 1
ATOM 6619 O O . PRO C 1 195 ? -73.635 -12.971 17.486 1.00 14.23 195 PRO C O 1
ATOM 6623 N N . ALA C 1 196 ? -74.404 -15.083 17.385 1.00 12.70 196 ALA C N 1
ATOM 6624 C CA . ALA C 1 196 ? -75.625 -14.703 18.088 1.00 13.20 196 ALA C CA 1
ATOM 6625 C C . ALA C 1 196 ? -75.346 -14.239 19.510 1.00 13.59 196 ALA C C 1
ATOM 6626 O O . ALA C 1 196 ? -76.072 -13.379 20.034 1.00 13.61 196 ALA C O 1
ATOM 6628 N N . ARG C 1 197 ? -74.335 -14.819 20.166 1.00 13.04 197 ARG C N 1
ATOM 6629 C CA . ARG C 1 197 ? -73.932 -14.325 21.482 1.00 13.02 197 ARG C CA 1
ATOM 6630 C C . ARG C 1 197 ? -73.283 -12.948 21.378 1.00 15.16 197 ARG C C 1
ATOM 6631 O O . ARG C 1 197 ? -73.513 -12.079 22.231 1.00 14.11 197 ARG C O 1
ATOM 6639 N N . ILE C 1 198 ? -72.458 -12.733 20.350 1.00 13.43 198 ILE C N 1
ATOM 6640 C CA . ILE C 1 198 ? -71.868 -11.409 20.136 1.00 10.83 198 ILE C CA 1
ATOM 6641 C C . ILE C 1 198 ? -72.960 -10.364 19.938 1.00 13.88 198 ILE C C 1
ATOM 6642 O O . ILE C 1 198 ? -72.908 -9.267 20.513 1.00 13.79 198 ILE C O 1
ATOM 6647 N N . ALA C 1 199 ? -73.987 -10.699 19.156 1.00 12.94 199 ALA C N 1
ATOM 6648 C CA . ALA C 1 199 ? -75.087 -9.764 18.941 1.00 12.99 199 ALA C CA 1
ATOM 6649 C C . ALA C 1 199 ? -75.790 -9.415 20.253 1.00 14.25 199 ALA C C 1
ATOM 6650 O O . ALA C 1 199 ? -76.221 -8.275 20.453 1.00 14.25 199 ALA C O 1
ATOM 6652 N N . ALA C 1 200 ? -75.907 -10.385 21.165 1.00 13.42 200 ALA C N 1
ATOM 6653 C CA . ALA C 1 200 ? -76.605 -10.138 22.421 1.00 15.08 200 ALA C CA 1
ATOM 6654 C C . ALA C 1 200 ? -75.780 -9.274 23.369 1.00 17.32 200 ALA C C 1
ATOM 6655 O O . ALA C 1 200 ? -76.338 -8.435 24.087 1.00 16.47 200 ALA C O 1
ATOM 6657 N N . GLU C 1 201 ? -74.453 -9.471 23.400 1.00 12.58 201 GLU C N 1
ATOM 6658 C CA . GLU C 1 201 ? -73.635 -8.954 24.489 1.00 14.29 201 GLU C CA 1
ATOM 6659 C C . GLU C 1 201 ? -72.728 -7.784 24.119 1.00 15.35 201 GLU C C 1
ATOM 6660 O O . GLU C 1 201 ? -72.288 -7.064 25.025 1.00 16.14 201 GLU C O 1
ATOM 6666 N N . ALA C 1 202 ? -72.451 -7.554 22.835 1.00 14.48 202 ALA C N 1
ATOM 6667 C CA . ALA C 1 202 ? -71.440 -6.563 22.468 1.00 13.97 202 ALA C CA 1
ATOM 6668 C C . ALA C 1 202 ? -71.976 -5.133 22.510 1.00 13.76 202 ALA C C 1
ATOM 6669 O O . ALA C 1 202 ? -73.070 -4.843 22.026 1.00 14.49 202 ALA C O 1
ATOM 6671 N N . ASP C 1 203 ? -71.164 -4.228 23.062 1.00 13.69 203 ASP C N 1
ATOM 6672 C CA . ASP C 1 203 ? -71.409 -2.793 22.962 1.00 14.35 203 ASP C CA 1
ATOM 6673 C C . ASP C 1 203 ? -70.825 -2.184 21.696 1.00 13.90 203 ASP C C 1
ATOM 6674 O O . ASP C 1 203 ? -71.317 -1.147 21.225 1.00 14.24 203 ASP C O 1
ATOM 6679 N N . VAL C 1 204 ? -69.760 -2.782 21.175 1.00 13.41 204 VAL C N 1
ATOM 6680 C CA . VAL C 1 204 ? -69.144 -2.400 19.914 1.00 12.38 204 VAL C CA 1
ATOM 6681 C C . VAL C 1 204 ? -68.744 -3.694 19.218 1.00 12.84 204 VAL C C 1
ATOM 6682 O O . VAL C 1 204 ? -68.396 -4.675 19.881 1.00 12.63 204 VAL C O 1
ATOM 6686 N N . ILE C 1 205 ? -68.842 -3.717 17.886 1.00 12.62 205 ILE C N 1
ATOM 6687 C CA . ILE C 1 205 ? -68.420 -4.856 17.074 1.00 11.13 205 ILE C CA 1
ATOM 6688 C C . ILE C 1 205 ? -67.558 -4.344 15.929 1.00 12.69 205 ILE C C 1
ATOM 6689 O O . ILE C 1 205 ? -67.871 -3.317 15.318 1.00 13.05 205 ILE C O 1
ATOM 6694 N N . SER C 1 206 ? -66.476 -5.053 15.629 1.00 10.26 206 SER C N 1
ATOM 6695 C CA . SER C 1 206 ? -65.773 -4.869 14.367 1.00 10.54 206 SER C CA 1
ATOM 6696 C C . SER C 1 206 ? -65.925 -6.146 13.556 1.00 9.85 206 SER C C 1
ATOM 6697 O O . SER C 1 206 ? -65.619 -7.231 14.057 1.00 12.59 206 SER C O 1
ATOM 6700 N N . THR C 1 207 ? -66.417 -6.019 12.327 1.00 9.01 207 THR C N 1
ATOM 6701 C CA . THR C 1 207 ? -66.402 -7.123 11.374 1.00 10.86 207 THR C CA 1
ATOM 6702 C C . THR C 1 207 ? -65.221 -6.927 10.434 1.00 12.40 207 THR C C 1
ATOM 6703 O O . THR C 1 207 ? -65.081 -5.869 9.817 1.00 11.82 207 THR C O 1
ATOM 6707 N N . ALA C 1 208 ? -64.373 -7.942 10.327 1.00 9.71 208 ALA C N 1
ATOM 6708 C CA . ALA C 1 208 ? -63.169 -7.808 9.486 1.00 11.62 208 ALA C CA 1
ATOM 6709 C C . ALA C 1 208 ? -62.847 -9.207 8.961 1.00 13.49 208 ALA C C 1
ATOM 6710 O O . ALA C 1 208 ? -61.936 -9.881 9.447 1.00 13.60 208 ALA C O 1
ATOM 6712 N N . THR C 1 209 ? -63.610 -9.633 7.953 1.00 12.10 209 THR C N 1
ATOM 6713 C CA . THR C 1 209 ? -63.553 -10.992 7.433 1.00 11.41 209 THR C CA 1
ATOM 6714 C C . THR C 1 209 ? -63.097 -10.999 5.979 1.00 12.64 209 THR C C 1
ATOM 6715 O O . THR C 1 209 ? -63.269 -10.023 5.244 1.00 12.46 209 THR C O 1
ATOM 6719 N N . SER C 1 210 ? -62.545 -12.140 5.554 1.00 9.59 210 SER C N 1
ATOM 6720 C CA . SER C 1 210 ? -62.335 -12.419 4.141 1.00 11.09 210 SER C CA 1
ATOM 6721 C C . SER C 1 210 ? -63.531 -13.120 3.498 1.00 12.92 210 SER C C 1
ATOM 6722 O O . SER C 1 210 ? -63.350 -13.904 2.562 1.00 13.37 210 SER C O 1
ATOM 6725 N N . VAL C 1 211 ? -64.757 -12.847 3.962 1.00 12.13 211 VAL C N 1
ATOM 6726 C CA . VAL C 1 211 ? -65.929 -13.516 3.401 1.00 11.93 211 VAL C CA 1
ATOM 6727 C C . VAL C 1 211 ? -65.998 -13.266 1.892 1.00 15.13 211 VAL C C 1
ATOM 6728 O O . VAL C 1 211 ? -65.713 -12.163 1.402 1.00 13.20 211 VAL C O 1
ATOM 6732 N N . ALA C 1 212 ? -66.342 -14.313 1.147 1.00 13.41 212 ALA C N 1
ATOM 6733 C CA . ALA C 1 212 ? -66.461 -14.215 -0.302 1.00 15.32 212 ALA C CA 1
ATOM 6734 C C . ALA C 1 212 ? -67.735 -13.480 -0.713 1.00 13.92 212 ALA C C 1
ATOM 6735 O O . ALA C 1 212 ? -68.712 -13.391 0.038 1.00 12.91 212 ALA C O 1
ATOM 6737 N N . VAL C 1 213 ? -67.705 -12.936 -1.934 1.00 13.09 213 VAL C N 1
ATOM 6738 C CA . VAL C 1 213 ? -68.916 -12.384 -2.530 1.00 15.35 213 VAL C CA 1
ATOM 6739 C C . VAL C 1 213 ? -69.953 -13.487 -2.614 1.00 13.32 213 VAL C C 1
ATOM 6740 O O . VAL C 1 213 ? -69.648 -14.606 -3.040 1.00 16.13 213 VAL C O 1
ATOM 6744 N N . GLY C 1 214 ? -71.176 -13.179 -2.197 1.00 14.15 214 GLY C N 1
ATOM 6745 C CA . GLY C 1 214 ? -72.256 -14.143 -2.204 1.00 14.53 214 GLY C CA 1
ATOM 6746 C C . GLY C 1 214 ? -72.345 -15.006 -0.967 1.00 17.36 214 GLY C C 1
ATOM 6747 O O . GLY C 1 214 ? -73.260 -15.827 -0.874 1.00 19.52 214 GLY C O 1
ATOM 6748 N N . GLN C 1 215 ? -71.422 -14.862 -0.018 1.00 15.23 215 GLN C N 1
ATOM 6749 C CA . GLN C 1 215 ? -71.517 -15.566 1.248 1.00 16.87 215 GLN C CA 1
ATOM 6750 C C . GLN C 1 215 ? -71.802 -14.562 2.363 1.00 19.43 215 GLN C C 1
ATOM 6751 O O . GLN C 1 215 ? -72.087 -13.390 2.109 1.00 18.65 215 GLN C O 1
ATOM 6757 N N . GLY C 1 216 ? -71.752 -15.023 3.605 1.00 18.94 216 GLY C N 1
ATOM 6758 C CA . GLY C 1 216 ? -72.252 -14.214 4.692 1.00 13.78 216 GLY C CA 1
ATOM 6759 C C . GLY C 1 216 ? -73.765 -14.098 4.612 1.00 17.12 216 GLY C C 1
ATOM 6760 O O . GLY C 1 216 ? -74.434 -14.902 3.949 1.00 17.88 216 GLY C O 1
ATOM 6761 N N . PRO C 1 217 ? -74.347 -13.106 5.305 1.00 15.65 217 PRO C N 1
ATOM 6762 C CA . PRO C 1 217 ? -73.714 -12.046 6.276 1.00 14.07 217 PRO C CA 1
ATOM 6763 C C . PRO C 1 217 ? -72.941 -12.813 7.395 1.00 13.78 217 PRO C C 1
ATOM 6764 O O . PRO C 1 217 ? -73.153 -14.046 7.641 1.00 15.06 217 PRO C O 1
ATOM 6768 N N . VAL C 1 218 ? -72.033 -12.090 8.057 1.00 11.49 218 VAL C N 1
ATOM 6769 C CA . VAL C 1 218 ? -71.206 -12.697 9.092 1.00 12.62 218 VAL C CA 1
ATOM 6770 C C . VAL C 1 218 ? -71.825 -12.565 10.471 1.00 14.69 218 VAL C C 1
ATOM 6771 O O . VAL C 1 218 ? -71.280 -13.108 11.440 1.00 13.34 218 VAL C O 1
ATOM 6775 N N . LEU C 1 219 ? -72.946 -11.852 10.594 1.00 15.13 219 LEU C N 1
ATOM 6776 C CA . LEU C 1 219 ? -73.791 -11.794 11.782 1.00 18.10 219 LEU C CA 1
ATOM 6777 C C . LEU C 1 219 ? -75.175 -12.317 11.423 1.00 15.48 219 LEU C C 1
ATOM 6778 O O . LEU C 1 219 ? -75.634 -12.089 10.299 1.00 15.58 219 LEU C O 1
ATOM 6783 N N . PRO C 1 220 ? -75.857 -13.021 12.329 1.00 15.70 220 PRO C N 1
ATOM 6784 C CA . PRO C 1 220 ? -77.225 -13.450 12.035 1.00 16.86 220 PRO C CA 1
ATOM 6785 C C . PRO C 1 220 ? -78.162 -12.258 11.958 1.00 15.35 220 PRO C C 1
ATOM 6786 O O . PRO C 1 220 ? -77.887 -11.175 12.476 1.00 13.35 220 PRO C O 1
ATOM 6790 N N . ASP C 1 221 ? -79.283 -12.473 11.269 1.00 14.67 221 ASP C N 1
ATOM 6791 C CA . ASP C 1 221 ? -80.293 -11.437 11.076 1.00 15.23 221 ASP C CA 1
ATOM 6792 C C . ASP C 1 221 ? -81.132 -11.342 12.349 1.00 15.49 221 ASP C C 1
ATOM 6793 O O . ASP C 1 221 ? -82.261 -11.831 12.430 1.00 13.70 221 ASP C O 1
ATOM 6798 N N . THR C 1 222 ? -80.563 -10.704 13.376 1.00 12.82 222 THR C N 1
ATOM 6799 C CA . THR C 1 222 ? -81.214 -10.698 14.684 1.00 13.48 222 THR C CA 1
ATOM 6800 C C . THR C 1 222 ? -81.155 -9.293 15.278 1.00 14.36 222 THR C C 1
ATOM 6801 O O . THR C 1 222 ? -80.704 -8.339 14.635 1.00 13.63 222 THR C O 1
ATOM 6805 N N . GLY C 1 223 ? -81.659 -9.157 16.502 1.00 14.04 223 GLY C N 1
ATOM 6806 C CA . GLY C 1 223 ? -81.565 -7.891 17.194 1.00 15.51 223 GLY C CA 1
ATOM 6807 C C . GLY C 1 223 ? -80.190 -7.674 17.803 1.00 14.59 223 GLY C C 1
ATOM 6808 O O . GLY C 1 223 ? -79.411 -8.606 17.984 1.00 13.18 223 GLY C O 1
ATOM 6809 N N . VAL C 1 224 ? -79.886 -6.412 18.122 1.00 15.07 224 VAL C N 1
ATOM 6810 C CA . VAL C 1 224 ? -78.614 -6.042 18.741 1.00 13.39 224 VAL C CA 1
ATOM 6811 C C . VAL C 1 224 ? -78.902 -5.096 19.904 1.00 15.72 224 VAL C C 1
ATOM 6812 O O . VAL C 1 224 ? -80.040 -4.662 20.115 1.00 14.07 224 VAL C O 1
ATOM 6816 N N . ARG C 1 225 ? -77.863 -4.801 20.688 1.00 13.79 225 ARG C N 1
ATOM 6817 C CA . ARG C 1 225 ? -78.040 -3.827 21.760 1.00 15.61 225 ARG C CA 1
ATOM 6818 C C . ARG C 1 225 ? -78.381 -2.464 21.168 1.00 14.70 225 ARG C C 1
ATOM 6819 O O . ARG C 1 225 ? -77.897 -2.102 20.094 1.00 15.52 225 ARG C O 1
ATOM 6827 N N . GLU C 1 226 ? -79.241 -1.718 21.873 1.00 13.89 226 GLU C N 1
ATOM 6828 C CA . GLU C 1 226 ? -79.781 -0.465 21.336 1.00 17.06 226 GLU C CA 1
ATOM 6829 C C . GLU C 1 226 ? -78.678 0.491 20.900 1.00 16.65 226 GLU C C 1
ATOM 6830 O O . GLU C 1 226 ? -78.794 1.160 19.865 1.00 14.66 226 GLU C O 1
ATOM 6836 N N . HIS C 1 227 ? -77.608 0.571 21.686 1.00 13.63 227 HIS C N 1
ATOM 6837 C CA . HIS C 1 227 ? -76.523 1.526 21.497 1.00 13.84 227 HIS C CA 1
ATOM 6838 C C . HIS C 1 227 ? -75.380 0.978 20.652 1.00 15.58 227 HIS C C 1
ATOM 6839 O O . HIS C 1 227 ? -74.346 1.650 20.535 1.00 13.91 227 HIS C O 1
ATOM 6846 N N . LEU C 1 228 ? -75.527 -0.220 20.083 1.00 12.52 228 LEU C N 1
ATOM 6847 C CA . LEU C 1 228 ? -74.404 -0.877 19.414 1.00 11.63 228 LEU C CA 1
ATOM 6848 C C . LEU C 1 228 ? -73.764 0.040 18.385 1.00 12.44 228 LEU C C 1
ATOM 6849 O O . LEU C 1 228 ? -74.452 0.748 17.646 1.00 13.88 228 LEU C O 1
ATOM 6854 N N . HIS C 1 229 ? -72.433 0.057 18.365 1.00 11.24 229 HIS C N 1
ATOM 6855 C CA . HIS C 1 229 ? -71.694 0.636 17.257 1.00 12.43 229 HIS C CA 1
ATOM 6856 C C . HIS C 1 229 ? -70.929 -0.467 16.543 1.00 10.14 229 HIS C C 1
ATOM 6857 O O . HIS C 1 229 ? -70.227 -1.246 17.189 1.00 12.05 229 HIS C O 1
ATOM 6864 N N . ILE C 1 230 ? -71.043 -0.514 15.221 1.00 10.45 230 ILE C N 1
ATOM 6865 C CA . ILE C 1 230 ? -70.338 -1.501 14.404 1.00 10.83 230 ILE C CA 1
ATOM 6866 C C . ILE C 1 230 ? -69.312 -0.793 13.538 1.00 10.44 230 ILE C C 1
ATOM 6867 O O . ILE C 1 230 ? -69.657 0.143 12.799 1.00 11.41 230 ILE C O 1
ATOM 6872 N N . ASN C 1 231 ? -68.060 -1.268 13.587 1.00 10.63 231 ASN C N 1
ATOM 6873 C CA . ASN C 1 231 ? -67.049 -0.929 12.577 1.00 10.24 231 ASN C CA 1
ATOM 6874 C C . ASN C 1 231 ? -67.077 -2.018 11.515 1.00 9.12 231 ASN C C 1
ATOM 6875 O O . ASN C 1 231 ? -66.633 -3.143 11.767 1.00 11.01 231 ASN C O 1
ATOM 6880 N N . ALA C 1 232 ? -67.645 -1.713 10.347 1.00 8.97 232 ALA C N 1
ATOM 6881 C CA . ALA C 1 232 ? -67.734 -2.680 9.248 1.00 10.94 232 ALA C CA 1
ATOM 6882 C C . ALA C 1 232 ? -66.485 -2.496 8.401 1.00 11.08 232 ALA C C 1
ATOM 6883 O O . ALA C 1 232 ? -66.411 -1.595 7.556 1.00 11.78 232 ALA C O 1
ATOM 6885 N N . VAL C 1 233 ? -65.496 -3.348 8.637 1.00 10.65 233 VAL C N 1
ATOM 6886 C CA . VAL C 1 233 ? -64.144 -3.079 8.170 1.00 10.82 233 VAL C CA 1
ATOM 6887 C C . VAL C 1 233 ? -63.863 -3.885 6.911 1.00 12.35 233 VAL C C 1
ATOM 6888 O O . VAL C 1 233 ? -63.116 -3.442 6.034 1.00 11.97 233 VAL C O 1
ATOM 6892 N N . GLY C 1 234 ? -64.466 -5.072 6.800 1.00 12.54 234 GLY C N 1
ATOM 6893 C CA . GLY C 1 234 ? -64.254 -5.884 5.614 1.00 11.26 234 GLY C CA 1
ATOM 6894 C C . GLY C 1 234 ? -64.551 -5.117 4.338 1.00 15.75 234 GLY C C 1
ATOM 6895 O O . GLY C 1 234 ? -65.546 -4.390 4.253 1.00 18.69 234 GLY C O 1
ATOM 6896 N N . ALA C 1 235 ? -63.669 -5.240 3.353 1.00 12.83 235 ALA C N 1
ATOM 6897 C CA . ALA C 1 235 ? -63.771 -4.473 2.114 1.00 15.72 235 ALA C CA 1
ATOM 6898 C C . ALA C 1 235 ? -62.773 -5.011 1.109 1.00 13.43 235 ALA C C 1
ATOM 6899 O O . ALA C 1 235 ? -61.578 -5.045 1.397 1.00 17.20 235 ALA C O 1
ATOM 6901 N N . ASP C 1 236 ? -63.242 -5.427 -0.068 1.00 12.93 236 ASP C N 1
ATOM 6902 C CA . ASP C 1 236 ? -62.325 -5.909 -1.092 1.00 12.54 236 ASP C CA 1
ATOM 6903 C C . ASP C 1 236 ? -63.044 -5.871 -2.433 1.00 15.73 236 ASP C C 1
ATOM 6904 O O . ASP C 1 236 ? -62.950 -4.875 -3.156 1.00 15.55 236 ASP C O 1
ATOM 6909 N N . LEU C 1 237 ? -63.798 -6.916 -2.755 1.00 14.51 237 LEU C N 1
ATOM 6910 C CA . LEU C 1 237 ? -64.468 -7.007 -4.044 1.00 14.08 237 LEU C CA 1
ATOM 6911 C C . LEU C 1 237 ? -65.863 -6.389 -3.994 1.00 16.11 237 LEU C C 1
ATOM 6912 O O . LEU C 1 237 ? -66.550 -6.444 -2.975 1.00 16.96 237 LEU C O 1
ATOM 6917 N N . VAL C 1 238 ? -66.284 -5.806 -5.123 1.00 17.03 238 VAL C N 1
ATOM 6918 C CA . VAL C 1 238 ? -67.632 -5.254 -5.196 1.00 16.33 238 VAL C CA 1
ATOM 6919 C C . VAL C 1 238 ? -68.633 -6.392 -5.078 1.00 16.99 238 VAL C C 1
ATOM 6920 O O . VAL C 1 238 ? -68.513 -7.422 -5.753 1.00 19.57 238 VAL C O 1
ATOM 6924 N N . GLY C 1 239 ? -69.611 -6.221 -4.202 1.00 17.13 239 GLY C N 1
ATOM 6925 C CA . GLY C 1 239 ? -70.586 -7.244 -3.905 1.00 21.40 239 GLY C CA 1
ATOM 6926 C C . GLY C 1 239 ? -70.372 -7.922 -2.576 1.00 18.50 239 GLY C C 1
ATOM 6927 O O . GLY C 1 239 ? -71.286 -8.589 -2.085 1.00 18.20 239 GLY C O 1
ATOM 6928 N N . LYS C 1 240 ? -69.199 -7.761 -1.971 1.00 15.61 240 LYS C N 1
ATOM 6929 C CA . LYS C 1 240 ? -68.950 -8.357 -0.666 1.00 15.82 240 LYS C CA 1
ATOM 6930 C C . LYS C 1 240 ? -69.737 -7.610 0.398 1.00 24.50 240 LYS C C 1
ATOM 6931 O O . LYS C 1 240 ? -69.664 -6.384 0.476 1.00 32.48 240 LYS C O 1
ATOM 6937 N N . THR C 1 241 ? -70.475 -8.323 1.233 1.00 19.85 241 THR C N 1
ATOM 6938 C CA . THR C 1 241 ? -71.096 -7.621 2.349 1.00 28.58 241 THR C CA 1
ATOM 6939 C C . THR C 1 241 ? -71.103 -8.472 3.606 1.00 22.95 241 THR C C 1
ATOM 6940 O O . THR C 1 241 ? -71.371 -9.678 3.573 1.00 27.65 241 THR C O 1
ATOM 6944 N N . GLU C 1 242 ? -70.841 -7.815 4.729 1.00 13.51 242 GLU C N 1
ATOM 6945 C CA . GLU C 1 242 ? -70.739 -8.515 5.993 1.00 11.60 242 GLU C CA 1
ATOM 6946 C C . GLU C 1 242 ? -72.001 -8.425 6.840 1.00 12.86 242 GLU C C 1
ATOM 6947 O O . GLU C 1 242 ? -72.228 -9.308 7.675 1.00 12.84 242 GLU C O 1
ATOM 6953 N N . LEU C 1 243 ? -72.837 -7.368 6.645 1.00 12.04 243 LEU C N 1
ATOM 6954 C CA . LEU C 1 243 ? -73.948 -7.213 7.579 1.00 11.18 243 LEU C CA 1
ATOM 6955 C C . LEU C 1 243 ? -75.260 -7.647 6.948 1.00 13.02 243 LEU C C 1
ATOM 6956 O O . LEU C 1 243 ? -75.442 -7.524 5.735 1.00 13.37 243 LEU C O 1
ATOM 6961 N N . PRO C 1 244 ? -76.211 -8.115 7.758 1.00 13.30 244 PRO C N 1
ATOM 6962 C CA . PRO C 1 244 ? -77.565 -8.324 7.239 1.00 12.09 244 PRO C CA 1
ATOM 6963 C C . PRO C 1 244 ? -78.162 -7.007 6.768 1.00 14.91 244 PRO C C 1
ATOM 6964 O O . PRO C 1 244 ? -77.970 -5.958 7.392 1.00 13.43 244 PRO C O 1
ATOM 6968 N N . LEU C 1 245 ? -78.886 -7.070 5.649 1.00 12.68 245 LEU C N 1
ATOM 6969 C CA . LEU C 1 245 ? -79.397 -5.846 5.039 1.00 14.14 245 LEU C CA 1
ATOM 6970 C C . LEU C 1 245 ? -80.330 -5.106 5.988 1.00 15.24 245 LEU C C 1
ATOM 6971 O O . LEU C 1 245 ? -80.284 -3.870 6.075 1.00 16.97 245 LEU C O 1
ATOM 6976 N N . GLY C 1 246 ? -81.172 -5.845 6.726 1.00 13.21 246 GLY C N 1
ATOM 6977 C CA . GLY C 1 246 ? -82.111 -5.194 7.628 1.00 14.31 246 GLY C CA 1
ATOM 6978 C C . GLY C 1 246 ? -81.424 -4.440 8.748 1.00 15.72 246 GLY C C 1
ATOM 6979 O O . GLY C 1 246 ? -81.917 -3.397 9.202 1.00 15.63 246 GLY C O 1
ATOM 6980 N N . LEU C 1 247 ? -80.274 -4.945 9.200 1.00 14.25 247 LEU C N 1
ATOM 6981 C CA . LEU C 1 247 ? -79.506 -4.256 10.229 1.00 14.61 247 LEU C CA 1
ATOM 6982 C C . LEU C 1 247 ? -78.942 -2.943 9.692 1.00 16.13 247 LEU C C 1
ATOM 6983 O O . LEU C 1 247 ? -79.101 -1.882 10.312 1.00 15.21 247 LEU C O 1
ATOM 6988 N N . LEU C 1 248 ? -78.287 -2.996 8.528 1.00 13.24 248 LEU C N 1
ATOM 6989 C CA . LEU C 1 248 ? -77.756 -1.785 7.910 1.00 16.03 248 LEU C CA 1
ATOM 6990 C C . LEU C 1 248 ? -78.855 -0.758 7.653 1.00 17.40 248 LEU C C 1
ATOM 6991 O O . LEU C 1 248 ? -78.653 0.450 7.846 1.00 16.79 248 LEU C O 1
ATOM 6996 N N . GLU C 1 249 ? -80.030 -1.220 7.228 1.00 14.04 249 GLU C N 1
ATOM 6997 C CA . GLU C 1 249 ? -81.115 -0.304 6.900 1.00 19.19 249 GLU C CA 1
ATOM 6998 C C . GLU C 1 249 ? -81.746 0.346 8.125 1.00 21.74 249 GLU C C 1
ATOM 6999 O O . GLU C 1 249 ? -82.456 1.340 7.961 1.00 25.11 249 GLU C O 1
ATOM 7005 N N . ARG C 1 250 ? -81.505 -0.151 9.344 1.00 15.26 250 ARG C N 1
ATOM 7006 C CA . ARG C 1 250 ? -82.031 0.525 10.529 1.00 17.26 250 ARG C CA 1
ATOM 7007 C C . ARG C 1 250 ? -80.933 1.225 11.335 1.00 15.61 250 ARG C C 1
ATOM 7008 O O . ARG C 1 250 ? -81.160 1.633 12.477 1.00 16.58 250 ARG C O 1
ATOM 7016 N N . ALA C 1 251 ? -79.756 1.414 10.744 1.00 14.32 251 ALA C N 1
ATOM 7017 C CA . ALA C 1 251 ? -78.645 2.072 11.421 1.00 14.33 251 ALA C CA 1
ATOM 7018 C C . ALA C 1 251 ? -78.453 3.500 10.918 1.00 15.56 251 ALA C C 1
ATOM 7019 O O . ALA C 1 251 ? -78.796 3.831 9.780 1.00 16.83 251 ALA C O 1
ATOM 7021 N N . PHE C 1 252 ? -77.869 4.334 11.780 1.00 14.97 252 PHE C N 1
ATOM 7022 C CA . PHE C 1 252 ? -77.177 5.541 11.346 1.00 13.26 252 PHE C CA 1
ATOM 7023 C C . PHE C 1 252 ? -75.831 5.125 10.766 1.00 12.94 252 PHE C C 1
ATOM 7024 O O . PHE C 1 252 ? -75.043 4.481 11.460 1.00 14.27 252 PHE C O 1
ATOM 7032 N N . VAL C 1 253 ? -75.552 5.489 9.516 1.00 13.61 253 VAL C N 1
ATOM 7033 C CA . VAL C 1 253 ? -74.353 5.007 8.831 1.00 13.12 253 VAL C CA 1
ATOM 7034 C C . VAL C 1 253 ? -73.464 6.178 8.463 1.00 15.86 253 VAL C C 1
ATOM 7035 O O . VAL C 1 253 ? -73.919 7.132 7.820 1.00 16.63 253 VAL C O 1
ATOM 7039 N N . THR C 1 254 ? -72.187 6.072 8.813 1.00 12.87 254 THR C N 1
ATOM 7040 C CA . THR C 1 254 ? -71.166 7.006 8.362 1.00 12.43 254 THR C CA 1
ATOM 7041 C C . THR C 1 254 ? -70.082 6.229 7.618 1.00 15.51 254 THR C C 1
ATOM 7042 O O . THR C 1 254 ? -69.769 5.092 7.977 1.00 16.29 254 THR C O 1
ATOM 7046 N N . ALA C 1 255 ? -69.548 6.812 6.551 1.00 14.04 255 ALA C N 1
ATOM 7047 C CA . ALA C 1 255 ? -68.483 6.194 5.769 1.00 13.39 255 ALA C CA 1
ATOM 7048 C C . ALA C 1 255 ? -67.215 7.020 5.892 1.00 14.17 255 ALA C C 1
ATOM 7049 O O . ALA C 1 255 ? -67.279 8.239 6.080 1.00 14.29 255 ALA C O 1
ATOM 7051 N N . ASP C 1 256 ? -66.055 6.353 5.773 1.00 13.17 256 ASP C N 1
ATOM 7052 C CA . ASP C 1 256 ? -64.822 7.118 5.681 1.00 13.37 256 ASP C CA 1
ATOM 7053 C C . ASP C 1 256 ? -64.726 7.829 4.345 1.00 15.80 256 ASP C C 1
ATOM 7054 O O . ASP C 1 256 ? -64.212 8.946 4.273 1.00 15.30 256 ASP C O 1
ATOM 7059 N N . HIS C 1 257 ? -65.239 7.210 3.285 1.00 15.01 257 HIS C N 1
ATOM 7060 C CA . HIS C 1 257 ? -65.111 7.727 1.928 1.00 14.11 257 HIS C CA 1
ATOM 7061 C C . HIS C 1 257 ? -66.440 7.427 1.250 1.00 14.73 257 HIS C C 1
ATOM 7062 O O . HIS C 1 257 ? -66.685 6.284 0.838 1.00 14.98 257 HIS C O 1
ATOM 7069 N N . PRO C 1 258 ? -67.335 8.410 1.153 1.00 15.29 258 PRO C N 1
ATOM 7070 C CA . PRO C 1 258 ? -68.715 8.105 0.733 1.00 16.70 258 PRO C CA 1
ATOM 7071 C C . PRO C 1 258 ? -68.820 7.420 -0.615 1.00 16.44 258 PRO C C 1
ATOM 7072 O O . PRO C 1 258 ? -69.586 6.456 -0.756 1.00 18.99 258 PRO C O 1
ATOM 7076 N N . GLU C 1 259 ? -68.045 7.856 -1.606 1.00 15.61 259 GLU C N 1
ATOM 7077 C CA . GLU C 1 259 ? -68.133 7.222 -2.919 1.00 18.52 259 GLU C CA 1
ATOM 7078 C C . GLU C 1 259 ? -67.567 5.803 -2.897 1.00 18.57 259 GLU C C 1
ATOM 7079 O O . GLU C 1 259 ? -68.143 4.897 -3.511 1.00 17.29 259 GLU C O 1
ATOM 7085 N N . GLN C 1 260 ? -66.460 5.575 -2.178 1.00 18.52 260 GLN C N 1
ATOM 7086 C CA . GLN C 1 260 ? -65.941 4.210 -2.061 1.00 17.34 260 GLN C CA 1
ATOM 7087 C C . GLN C 1 260 ? -66.906 3.308 -1.311 1.00 18.13 260 GLN C C 1
ATOM 7088 O O . GLN C 1 260 ? -67.045 2.120 -1.634 1.00 20.24 260 GLN C O 1
ATOM 7094 N N . ALA C 1 261 ? -67.576 3.853 -0.303 1.00 15.01 261 ALA C N 1
ATOM 7095 C CA . ALA C 1 261 ? -68.477 3.040 0.498 1.00 16.64 261 ALA C CA 1
ATOM 7096 C C . ALA C 1 261 ? -69.646 2.534 -0.337 1.00 17.26 261 ALA C C 1
ATOM 7097 O O . ALA C 1 261 ? -70.114 1.414 -0.135 1.00 16.57 261 ALA C O 1
ATOM 7099 N N . LEU C 1 262 ? -70.115 3.333 -1.296 1.00 15.14 262 LEU C N 1
ATOM 7100 C CA . LEU C 1 262 ? -71.213 2.902 -2.158 1.00 17.82 262 LEU C CA 1
ATOM 7101 C C . LEU C 1 262 ? -70.770 1.908 -3.216 1.00 20.57 262 LEU C C 1
ATOM 7102 O O . LEU C 1 262 ? -71.621 1.308 -3.879 1.00 19.03 262 LEU C O 1
ATOM 7107 N N . ARG C 1 263 ? -69.463 1.732 -3.387 1.00 19.51 263 ARG C N 1
ATOM 7108 C CA . ARG C 1 263 ? -68.885 0.836 -4.377 1.00 22.31 263 ARG C CA 1
ATOM 7109 C C . ARG C 1 263 ? -68.324 -0.425 -3.734 1.00 23.61 263 ARG C C 1
ATOM 7110 O O . ARG C 1 263 ? -68.734 -1.532 -4.082 1.00 29.66 263 ARG C O 1
ATOM 7118 N N . GLU C 1 264 ? -67.390 -0.293 -2.793 1.00 21.77 264 GLU C N 1
ATOM 7119 C CA . GLU C 1 264 ? -66.771 -1.443 -2.156 1.00 20.40 264 GLU C CA 1
ATOM 7120 C C . GLU C 1 264 ? -67.219 -1.665 -0.724 1.00 20.09 264 GLU C C 1
ATOM 7121 O O . GLU C 1 264 ? -66.896 -2.711 -0.159 1.00 22.42 264 GLU C O 1
ATOM 7127 N N . GLY C 1 265 ? -67.934 -0.715 -0.109 1.00 17.18 265 GLY C N 1
ATOM 7128 C CA . GLY C 1 265 ? -68.295 -0.824 1.291 1.00 18.49 265 GLY C CA 1
ATOM 7129 C C . GLY C 1 265 ? -69.608 -1.560 1.534 1.00 17.11 265 GLY C C 1
ATOM 7130 O O . GLY C 1 265 ? -70.267 -2.047 0.616 1.00 16.53 265 GLY C O 1
ATOM 7131 N N . GLU C 1 266 ? -69.998 -1.622 2.815 1.00 16.99 266 GLU C N 1
ATOM 7132 C CA . GLU C 1 266 ? -71.323 -2.145 3.159 1.00 19.66 266 GLU C CA 1
ATOM 7133 C C . GLU C 1 266 ? -72.420 -1.396 2.430 1.00 22.32 266 GLU C C 1
ATOM 7134 O O . GLU C 1 266 ? -73.472 -1.970 2.110 1.00 21.84 266 GLU C O 1
ATOM 7140 N N . CYS C 1 267 ? -72.209 -0.103 2.187 1.00 16.60 267 CYS C N 1
ATOM 7141 C CA . CYS C 1 267 ? -73.247 0.708 1.586 1.00 16.93 267 CYS C CA 1
ATOM 7142 C C . CYS C 1 267 ? -73.550 0.316 0.147 1.00 18.76 267 CYS C C 1
ATOM 7143 O O . CYS C 1 267 ? -74.552 0.807 -0.386 1.00 22.41 267 CYS C O 1
ATOM 7146 N N . GLN C 1 268 ? -72.761 -0.567 -0.494 1.00 16.03 268 GLN C N 1
ATOM 7147 C CA . GLN C 1 268 ? -73.211 -1.033 -1.808 1.00 18.63 268 GLN C CA 1
ATOM 7148 C C . GLN C 1 268 ? -74.581 -1.681 -1.716 1.00 19.88 268 GLN C C 1
ATOM 7149 O O . GLN C 1 268 ? -75.258 -1.792 -2.738 1.00 19.55 268 GLN C O 1
ATOM 7155 N N . GLN C 1 269 ? -74.964 -2.156 -0.519 1.00 22.59 269 GLN C N 1
ATOM 7156 C CA . GLN C 1 269 ? -76.336 -2.591 -0.238 1.00 30.57 269 GLN C CA 1
ATOM 7157 C C . GLN C 1 269 ? -77.330 -1.440 -0.167 1.00 23.54 269 GLN C C 1
ATOM 7158 O O . GLN C 1 269 ? -78.538 -1.680 -0.250 1.00 40.71 269 GLN C O 1
ATOM 7164 N N . LEU C 1 270 ? -76.876 -0.212 0.039 1.00 35.74 270 LEU C N 1
ATOM 7165 C CA . LEU C 1 270 ? -77.771 0.922 0.218 1.00 32.94 270 LEU C CA 1
ATOM 7166 C C . LEU C 1 270 ? -77.689 1.863 -0.978 1.00 41.76 270 LEU C C 1
ATOM 7167 O O . LEU C 1 270 ? -76.817 1.747 -1.852 1.00 41.47 270 LEU C O 1
ATOM 7172 N N . SER C 1 271 ? -78.617 2.818 -0.983 1.00 50.10 271 SER C N 1
ATOM 7173 C CA . SER C 1 271 ? -78.664 3.886 -1.966 1.00 51.45 271 SER C CA 1
ATOM 7174 C C . SER C 1 271 ? -77.835 5.077 -1.488 1.00 49.85 271 SER C C 1
ATOM 7175 O O . SER C 1 271 ? -77.743 5.353 -0.287 1.00 46.85 271 SER C O 1
ATOM 7178 N N . ALA C 1 272 ? -77.240 5.792 -2.454 1.00 52.02 272 ALA C N 1
ATOM 7179 C CA . ALA C 1 272 ? -76.282 6.855 -2.150 1.00 49.34 272 ALA C CA 1
ATOM 7180 C C . ALA C 1 272 ? -76.808 7.854 -1.135 1.00 48.21 272 ALA C C 1
ATOM 7181 O O . ALA C 1 272 ? -76.014 8.503 -0.444 1.00 39.14 272 ALA C O 1
ATOM 7183 N N . ASP C 1 273 ? -78.127 7.968 -1.008 1.00 51.96 273 ASP C N 1
ATOM 7184 C CA . ASP C 1 273 ? -78.713 9.016 -0.189 1.00 47.12 273 ASP C CA 1
ATOM 7185 C C . ASP C 1 273 ? -78.830 8.629 1.286 1.00 50.34 273 ASP C C 1
ATOM 7186 O O . ASP C 1 273 ? -78.757 9.518 2.143 1.00 47.93 273 ASP C O 1
ATOM 7191 N N . ARG C 1 274 ? -78.984 7.328 1.606 1.00 43.88 274 ARG C N 1
ATOM 7192 C CA . ARG C 1 274 ? -79.217 6.913 2.995 1.00 36.58 274 ARG C CA 1
ATOM 7193 C C . ARG C 1 274 ? -77.958 7.028 3.857 1.00 29.53 274 ARG C C 1
ATOM 7194 O O . ARG C 1 274 ? -78.057 7.153 5.082 1.00 24.41 274 ARG C O 1
ATOM 7202 N N . LEU C 1 275 ? -76.778 7.034 3.253 1.00 25.13 275 LEU C N 1
ATOM 7203 C CA . LEU C 1 275 ? -75.579 7.356 4.014 1.00 23.70 275 LEU C CA 1
ATOM 7204 C C . LEU C 1 275 ? -75.762 8.677 4.749 1.00 25.49 275 LEU C C 1
ATOM 7205 O O . LEU C 1 275 ? -76.364 9.617 4.223 1.00 27.84 275 LEU C O 1
ATOM 7210 N N . GLY C 1 276 ? -75.253 8.736 5.979 1.00 21.31 276 GLY C N 1
ATOM 7211 C CA . GLY C 1 276 ? -75.277 9.952 6.758 1.00 20.39 276 GLY C CA 1
ATOM 7212 C C . GLY C 1 276 ? -74.027 10.778 6.521 1.00 17.23 276 GLY C C 1
ATOM 7213 O O . GLY C 1 276 ? -73.297 10.581 5.542 1.00 16.62 276 GLY C O 1
ATOM 7214 N N . PRO C 1 277 ? -73.779 11.749 7.400 1.00 16.77 277 PRO C N 1
ATOM 7215 C CA . PRO C 1 277 ? -72.565 12.558 7.277 1.00 16.32 277 PRO C CA 1
ATOM 7216 C C . PRO C 1 277 ? -71.342 11.671 7.364 1.00 15.51 277 PRO C C 1
ATOM 7217 O O . PRO C 1 277 ? -71.308 10.725 8.153 1.00 16.07 277 PRO C O 1
ATOM 7221 N N . GLN C 1 278 ? -70.337 12.002 6.562 1.00 15.05 278 GLN C N 1
ATOM 7222 C CA . GLN C 1 278 ? -69.119 11.210 6.486 1.00 14.53 278 GLN C CA 1
ATOM 7223 C C . GLN C 1 278 ? -68.260 11.404 7.731 1.00 13.53 278 GLN C C 1
ATOM 7224 O O . GLN C 1 278 ? -68.449 12.331 8.523 1.00 15.28 278 GLN C O 1
ATOM 7230 N N . LEU C 1 279 ? -67.296 10.496 7.898 1.00 12.98 279 LEU C N 1
ATOM 7231 C CA . LEU C 1 279 ? -66.478 10.489 9.111 1.00 13.93 279 LEU C CA 1
ATOM 7232 C C . LEU C 1 279 ? -65.759 11.818 9.328 1.00 13.30 279 LEU C C 1
ATOM 7233 O O . LEU C 1 279 ? -65.679 12.307 10.464 1.00 13.75 279 LEU C O 1
ATOM 7238 N N . ALA C 1 280 ? -65.241 12.427 8.254 1.00 12.49 280 ALA C N 1
ATOM 7239 C CA . ALA C 1 280 ? -64.556 13.713 8.393 1.00 14.57 280 ALA C CA 1
ATOM 7240 C C . ALA C 1 280 ? -65.468 14.768 9.007 1.00 16.32 280 ALA C C 1
ATOM 7241 O O . ALA C 1 280 ? -65.013 15.602 9.801 1.00 14.84 280 ALA C O 1
ATOM 7243 N N . HIS C 1 281 ? -66.760 14.746 8.649 1.00 12.86 281 HIS C N 1
ATOM 7244 C CA . HIS C 1 281 ? -67.702 15.715 9.203 1.00 14.59 281 HIS C CA 1
ATOM 7245 C C . HIS C 1 281 ? -67.885 15.514 10.705 1.00 16.81 281 HIS C C 1
ATOM 7246 O O . HIS C 1 281 ? -67.916 16.484 11.474 1.00 15.02 281 HIS C O 1
ATOM 7253 N N . LEU C 1 282 ? -68.020 14.258 11.138 1.00 14.72 282 LEU C N 1
ATOM 7254 C CA . LEU C 1 282 ? -68.129 13.961 12.561 1.00 13.69 282 LEU C CA 1
ATOM 7255 C C . LEU C 1 282 ? -66.861 14.322 13.317 1.00 14.75 282 LEU C C 1
ATOM 7256 O O . LEU C 1 282 ? -66.935 14.767 14.465 1.00 16.42 282 LEU C O 1
ATOM 7261 N N . CYS C 1 283 ? -65.689 14.144 12.699 1.00 12.38 283 CYS C N 1
ATOM 7262 C CA . CYS C 1 283 ? -64.456 14.534 13.374 1.00 14.51 283 CYS C CA 1
ATOM 7263 C C . CYS C 1 283 ? -64.386 16.047 13.548 1.00 20.25 283 CYS C C 1
ATOM 7264 O O . CYS C 1 283 ? -63.864 16.547 14.557 1.00 17.13 283 CYS C O 1
ATOM 7267 N N . ALA C 1 284 ? -64.896 16.797 12.571 1.00 16.68 284 ALA C N 1
ATOM 7268 C CA . ALA C 1 284 ? -64.830 18.247 12.683 1.00 17.84 284 ALA C CA 1
ATOM 7269 C C . ALA C 1 284 ? -65.894 18.783 13.617 1.00 21.00 284 ALA C C 1
ATOM 7270 O O . ALA C 1 284 ? -65.719 19.869 14.175 1.00 20.59 284 ALA C O 1
ATOM 7272 N N . ASP C 1 285 ? -66.969 18.033 13.823 1.00 17.71 285 ASP C N 1
ATOM 7273 C CA . ASP C 1 285 ? -68.073 18.450 14.683 1.00 19.27 285 ASP C CA 1
ATOM 7274 C C . ASP C 1 285 ? -68.546 17.237 15.467 1.00 18.73 285 ASP C C 1
ATOM 7275 O O . ASP C 1 285 ? -69.549 16.607 15.117 1.00 19.94 285 ASP C O 1
ATOM 7280 N N . PRO C 1 286 ? -67.837 16.873 16.539 1.00 20.76 286 PRO C N 1
ATOM 7281 C CA . PRO C 1 286 ? -68.198 15.646 17.269 1.00 19.55 286 PRO C CA 1
ATOM 7282 C C . PRO C 1 286 ? -69.581 15.683 17.865 1.00 23.11 286 PRO C C 1
ATOM 7283 O O . PRO C 1 286 ? -70.146 14.616 18.142 1.00 19.97 286 PRO C O 1
ATOM 7287 N N . ALA C 1 287 ? -70.164 16.870 18.063 1.00 20.77 287 ALA C N 1
ATOM 7288 C CA . ALA C 1 287 ? -71.537 16.927 18.556 1.00 21.67 287 ALA C CA 1
ATOM 7289 C C . ALA C 1 287 ? -72.522 16.306 17.569 1.00 26.83 287 ALA C C 1
ATOM 7290 O O . ALA C 1 287 ? -73.595 15.837 17.975 1.00 26.07 287 ALA C O 1
ATOM 7292 N N . ALA C 1 288 ? -72.190 16.294 16.276 1.00 21.40 288 ALA C N 1
ATOM 7293 C CA . ALA C 1 288 ? -73.044 15.617 15.308 1.00 20.85 288 ALA C CA 1
ATOM 7294 C C . ALA C 1 288 ? -73.112 14.115 15.562 1.00 22.80 288 ALA C C 1
ATOM 7295 O O . ALA C 1 288 ? -74.089 13.473 15.161 1.00 24.95 288 ALA C O 1
ATOM 7297 N N . ALA C 1 289 ? -72.106 13.543 16.227 1.00 19.48 289 ALA C N 1
ATOM 7298 C CA . ALA C 1 289 ? -72.083 12.110 16.501 1.00 19.36 289 ALA C CA 1
ATOM 7299 C C . ALA C 1 289 ? -72.562 11.753 17.898 1.00 23.16 289 ALA C C 1
ATOM 7300 O O . ALA C 1 289 ? -73.032 10.629 18.102 1.00 20.56 289 ALA C O 1
ATOM 7302 N N . ALA C 1 290 ? -72.460 12.679 18.859 1.00 22.47 290 ALA C N 1
ATOM 7303 C CA . ALA C 1 290 ? -72.745 12.334 20.250 1.00 26.25 290 ALA C CA 1
ATOM 7304 C C . ALA C 1 290 ? -74.167 11.805 20.418 1.00 23.00 290 ALA C C 1
ATOM 7305 O O . ALA C 1 290 ? -74.396 10.854 21.176 1.00 23.17 290 ALA C O 1
ATOM 7307 N N . GLY C 1 291 ? -75.135 12.404 19.721 1.00 25.89 291 GLY C N 1
ATOM 7308 C CA . GLY C 1 291 ? -76.514 11.951 19.805 1.00 23.20 291 GLY C CA 1
ATOM 7309 C C . GLY C 1 291 ? -76.782 10.611 19.146 1.00 25.84 291 GLY C C 1
ATOM 7310 O O . GLY C 1 291 ? -77.900 10.098 19.259 1.00 29.48 291 GLY C O 1
ATOM 7311 N N . ARG C 1 292 ? -75.803 10.047 18.446 1.00 20.96 292 ARG C N 1
ATOM 7312 C CA . ARG C 1 292 ? -75.938 8.736 17.828 1.00 21.55 292 ARG C CA 1
ATOM 7313 C C . ARG C 1 292 ? -75.234 7.642 18.621 1.00 17.40 292 ARG C C 1
ATOM 7314 O O . ARG C 1 292 ? -75.243 6.472 18.203 1.00 15.68 292 ARG C O 1
ATOM 7322 N N . GLN C 1 293 ? -74.624 7.980 19.759 1.00 16.85 293 GLN C N 1
ATOM 7323 C CA . GLN C 1 293 ? -74.001 6.949 20.578 1.00 18.89 293 GLN C CA 1
ATOM 7324 C C . GLN C 1 293 ? -75.030 5.984 21.140 1.00 21.87 293 GLN C C 1
ATOM 7325 O O . GLN C 1 293 ? -74.763 4.780 21.231 1.00 14.69 293 GLN C O 1
ATOM 7331 N N . ASP C 1 294 ? -76.221 6.478 21.476 1.00 19.03 294 ASP C N 1
ATOM 7332 C CA . ASP C 1 294 ? -77.203 5.670 22.181 1.00 20.86 294 ASP C CA 1
ATOM 7333 C C . ASP C 1 294 ? -78.131 4.889 21.263 1.00 19.66 294 ASP C C 1
ATOM 7334 O O . ASP C 1 294 ? -79.013 4.183 21.765 1.00 21.17 294 ASP C O 1
ATOM 7339 N N . THR C 1 295 ? -77.980 5.006 19.950 1.00 14.60 295 THR C N 1
ATOM 7340 C CA . THR C 1 295 ? -78.742 4.209 19.002 1.00 16.74 295 THR C CA 1
ATOM 7341 C C . THR C 1 295 ? -77.781 3.462 18.080 1.00 17.04 295 THR C C 1
ATOM 7342 O O . THR C 1 295 ? -76.554 3.575 18.193 1.00 12.31 295 THR C O 1
ATOM 7346 N N . LEU C 1 296 ? -78.338 2.676 17.168 1.00 14.14 296 LEU C N 1
ATOM 7347 C CA . LEU C 1 296 ? -77.500 1.813 16.342 1.00 14.27 296 LEU C CA 1
ATOM 7348 C C . LEU C 1 296 ? -76.717 2.639 15.336 1.00 13.52 296 LEU C C 1
ATOM 7349 O O . LEU C 1 296 ? -77.293 3.447 14.603 1.00 14.85 296 LEU C O 1
ATOM 7354 N N . SER C 1 297 ? -75.405 2.410 15.271 1.00 13.22 297 SER C N 1
ATOM 7355 C CA . SER C 1 297 ? -74.546 3.116 14.336 1.00 12.65 297 SER C CA 1
ATOM 7356 C C . SER C 1 297 ? -73.625 2.120 13.643 1.00 12.82 297 SER C C 1
ATOM 7357 O O . SER C 1 297 ? -73.232 1.106 14.230 1.00 12.52 297 SER C O 1
ATOM 7360 N N . VAL C 1 298 ? -73.303 2.422 12.386 1.00 11.86 298 VAL C N 1
ATOM 7361 C CA . VAL C 1 298 ? -72.347 1.655 11.590 1.00 10.51 298 VAL C CA 1
ATOM 7362 C C . VAL C 1 298 ? -71.340 2.618 10.975 1.00 11.67 298 VAL C C 1
ATOM 7363 O O . VAL C 1 298 ? -71.726 3.586 10.305 1.00 12.91 298 VAL C O 1
ATOM 7367 N N . PHE C 1 299 ? -70.058 2.336 11.181 1.00 10.61 299 PHE C N 1
ATOM 7368 C CA . PHE C 1 299 ? -68.968 2.978 10.453 1.00 10.97 299 PHE C CA 1
ATOM 7369 C C . PHE C 1 299 ? -68.591 2.061 9.295 1.00 10.87 299 PHE C C 1
ATOM 7370 O O . PHE C 1 299 ? -68.063 0.964 9.513 1.00 12.77 299 PHE C O 1
ATOM 7378 N N . ASP C 1 300 ? -68.895 2.492 8.069 1.00 11.94 300 ASP C N 1
ATOM 7379 C CA . ASP C 1 300 ? -68.573 1.729 6.863 1.00 10.55 300 ASP C CA 1
ATOM 7380 C C . ASP C 1 300 ? -67.153 2.116 6.456 1.00 12.70 300 ASP C C 1
ATOM 7381 O O . ASP C 1 300 ? -66.931 3.172 5.859 1.00 12.54 300 ASP C O 1
ATOM 7386 N N . SER C 1 301 ? -66.184 1.276 6.807 1.00 11.09 301 SER C N 1
ATOM 7387 C CA . SER C 1 301 ? -64.774 1.546 6.557 1.00 11.32 301 SER C CA 1
ATOM 7388 C C . SER C 1 301 ? -64.348 0.879 5.254 1.00 13.56 301 SER C C 1
ATOM 7389 O O . SER C 1 301 ? -64.591 -0.313 5.062 1.00 13.73 301 SER C O 1
ATOM 7392 N N . THR C 1 302 ? -63.726 1.655 4.353 1.00 12.17 302 THR C N 1
ATOM 7393 C CA . THR C 1 302 ? -63.153 1.110 3.132 1.00 13.48 302 THR C CA 1
ATOM 7394 C C . THR C 1 302 ? -61.655 1.327 3.019 1.00 16.12 302 THR C C 1
ATOM 7395 O O . THR C 1 302 ? -61.007 0.611 2.249 1.00 15.14 302 THR C O 1
ATOM 7399 N N . GLY C 1 303 ? -61.089 2.267 3.778 1.00 12.56 303 GLY C N 1
ATOM 7400 C CA . GLY C 1 303 ? -59.682 2.604 3.674 1.00 15.65 303 GLY C CA 1
ATOM 7401 C C . GLY C 1 303 ? -59.448 3.598 2.553 1.00 15.97 303 GLY C C 1
ATOM 7402 O O . GLY C 1 303 ? -60.007 3.441 1.464 1.00 16.47 303 GLY C O 1
ATOM 7403 N N . PHE C 1 304 ? -58.642 4.630 2.795 1.00 11.88 304 PHE C N 1
ATOM 7404 C CA . PHE C 1 304 ? -58.309 5.556 1.720 1.00 12.90 304 PHE C CA 1
ATOM 7405 C C . PHE C 1 304 ? -56.916 6.119 1.959 1.00 14.15 304 PHE C C 1
ATOM 7406 O O . PHE C 1 304 ? -56.425 6.156 3.088 1.00 12.50 304 PHE C O 1
ATOM 7414 N N . ALA C 1 305 ? -56.289 6.541 0.855 1.00 12.46 305 ALA C N 1
ATOM 7415 C CA . ALA C 1 305 ? -54.845 6.714 0.788 1.00 12.25 305 ALA C CA 1
ATOM 7416 C C . ALA C 1 305 ? -54.337 7.804 1.724 1.00 11.78 305 ALA C C 1
ATOM 7417 O O . ALA C 1 305 ? -53.187 7.735 2.177 1.00 12.64 305 ALA C O 1
ATOM 7419 N N . PHE C 1 306 ? -55.156 8.828 1.998 1.00 12.22 306 PHE C N 1
ATOM 7420 C CA . PHE C 1 306 ? -54.773 9.827 3.001 1.00 15.01 306 PHE C CA 1
ATOM 7421 C C . PHE C 1 306 ? -54.402 9.174 4.335 1.00 13.90 306 PHE C C 1
ATOM 7422 O O . PHE C 1 306 ? -53.468 9.623 5.016 1.00 13.06 306 PHE C O 1
ATOM 7430 N N . GLU C 1 307 ? -55.131 8.124 4.736 1.00 12.85 307 GLU C N 1
ATOM 7431 C CA . GLU C 1 307 ? -54.781 7.415 5.965 1.00 12.00 307 GLU C CA 1
ATOM 7432 C C . GLU C 1 307 ? -53.386 6.804 5.865 1.00 11.29 307 GLU C C 1
ATOM 7433 O O . GLU C 1 307 ? -52.610 6.822 6.834 1.00 12.19 307 GLU C O 1
ATOM 7439 N N . ASP C 1 308 ? -53.056 6.255 4.700 1.00 10.81 308 ASP C N 1
ATOM 7440 C CA . ASP C 1 308 ? -51.741 5.660 4.500 1.00 12.42 308 ASP C CA 1
ATOM 7441 C C . ASP C 1 308 ? -50.652 6.722 4.495 1.00 13.31 308 ASP C C 1
ATOM 7442 O O . ASP C 1 308 ? -49.561 6.513 5.049 1.00 14.59 308 ASP C O 1
ATOM 7447 N N . ALA C 1 309 ? -50.929 7.868 3.878 1.00 14.56 309 ALA C N 1
ATOM 7448 C CA . ALA C 1 309 ? -49.959 8.961 3.891 1.00 15.23 309 ALA C CA 1
ATOM 7449 C C . ALA C 1 309 ? -49.690 9.447 5.312 1.00 15.98 309 ALA C C 1
ATOM 7450 O O . ALA C 1 309 ? -48.532 9.648 5.698 1.00 15.71 309 ALA C O 1
ATOM 7452 N N . LEU C 1 310 ? -50.743 9.599 6.126 1.00 14.01 310 LEU C N 1
ATOM 7453 C CA . LEU C 1 310 ? -50.546 10.040 7.508 1.00 13.53 310 LEU C CA 1
ATOM 7454 C C . LEU C 1 310 ? -49.751 9.018 8.309 1.00 16.34 310 LEU C C 1
ATOM 7455 O O . LEU C 1 310 ? -48.843 9.382 9.073 1.00 14.64 310 LEU C O 1
ATOM 7460 N N . ALA C 1 311 ? -50.079 7.730 8.154 1.00 13.81 311 ALA C N 1
ATOM 7461 C CA . ALA C 1 311 ? -49.344 6.699 8.879 1.00 16.24 311 ALA C CA 1
ATOM 7462 C C . ALA C 1 311 ? -47.896 6.639 8.417 1.00 17.43 311 ALA C C 1
ATOM 7463 O O . ALA C 1 311 ? -46.981 6.459 9.231 1.00 16.16 311 ALA C O 1
ATOM 7465 N N . MET C 1 312 ? -47.668 6.775 7.108 1.00 14.13 312 MET C N 1
ATOM 7466 C CA . MET C 1 312 ? -46.297 6.777 6.604 1.00 14.21 312 MET C CA 1
ATOM 7467 C C . MET C 1 312 ? -45.497 7.934 7.195 1.00 14.46 312 MET C C 1
ATOM 7468 O O . MET C 1 312 ? -44.325 7.766 7.551 1.00 15.85 312 MET C O 1
ATOM 7473 N N . GLU C 1 313 ? -46.112 9.113 7.302 1.00 17.07 313 GLU C N 1
ATOM 7474 C CA . GLU C 1 313 ? -45.424 10.259 7.894 1.00 16.54 313 GLU C CA 1
ATOM 7475 C C . GLU C 1 313 ? -44.969 9.964 9.322 1.00 17.85 313 GLU C C 1
ATOM 7476 O O . GLU C 1 313 ? -43.861 10.339 9.720 1.00 16.88 313 GLU C O 1
ATOM 7482 N N . VAL C 1 314 ? -45.808 9.295 10.110 1.00 17.05 314 VAL C N 1
ATOM 7483 C CA . VAL C 1 314 ? -45.404 8.920 11.464 1.00 16.54 314 VAL C CA 1
ATOM 7484 C C . VAL C 1 314 ? -44.162 8.036 11.429 1.00 15.29 314 VAL C C 1
ATOM 7485 O O . VAL C 1 314 ? -43.218 8.238 12.207 1.00 19.57 314 VAL C O 1
ATOM 7489 N N . PHE C 1 315 ? -44.118 7.057 10.515 1.00 15.61 315 PHE C N 1
ATOM 7490 C CA . PHE C 1 315 ? -42.928 6.211 10.430 1.00 16.55 315 PHE C CA 1
ATOM 7491 C C . PHE C 1 315 ? -41.720 6.996 9.934 1.00 17.88 315 PHE C C 1
ATOM 7492 O O . PHE C 1 315 ? -40.600 6.785 10.413 1.00 17.07 315 PHE C O 1
ATOM 7500 N N . LEU C 1 316 ? -41.917 7.890 8.963 1.00 17.38 316 LEU C N 1
ATOM 7501 C CA . LEU C 1 316 ? -40.774 8.636 8.437 1.00 18.64 316 LEU C CA 1
ATOM 7502 C C . LEU C 1 316 ? -40.185 9.551 9.500 1.00 17.45 316 LEU C C 1
ATOM 7503 O O . LEU C 1 316 ? -38.960 9.695 9.588 1.00 19.14 316 LEU C O 1
ATOM 7508 N N . GLU C 1 317 ? -41.040 10.174 10.318 1.00 15.99 317 GLU C N 1
ATOM 7509 C CA . GLU C 1 317 ? -40.541 11.033 11.390 1.00 18.51 317 GLU C CA 1
ATOM 7510 C C . GLU C 1 317 ? -39.662 10.243 12.349 1.00 21.80 317 GLU C C 1
ATOM 7511 O O . GLU C 1 317 ? -38.558 10.673 12.701 1.00 18.80 317 GLU C O 1
ATOM 7517 N N . ALA C 1 318 ? -40.142 9.072 12.777 1.00 20.95 318 ALA C N 1
ATOM 7518 C CA . ALA C 1 318 ? -39.380 8.243 13.705 1.00 20.22 318 ALA C CA 1
ATOM 7519 C C . ALA C 1 318 ? -38.113 7.705 13.056 1.00 21.10 318 ALA C C 1
ATOM 7520 O O . ALA C 1 318 ? -37.050 7.657 13.692 1.00 19.91 318 ALA C O 1
ATOM 7522 N N . ALA C 1 319 ? -38.198 7.290 11.791 1.00 17.46 319 ALA C N 1
ATOM 7523 C CA . ALA C 1 319 ? -37.010 6.786 11.113 1.00 19.20 319 ALA C CA 1
ATOM 7524 C C . ALA C 1 319 ? -35.994 7.894 10.847 1.00 19.44 319 ALA C C 1
ATOM 7525 O O . ALA C 1 319 ? -34.784 7.641 10.889 1.00 19.83 319 ALA C O 1
ATOM 7527 N N . ALA C 1 320 ? -36.453 9.119 10.574 1.00 18.15 320 ALA C N 1
ATOM 7528 C CA . ALA C 1 320 ? -35.505 10.212 10.366 1.00 20.88 320 ALA C CA 1
ATOM 7529 C C . ALA C 1 320 ? -34.785 10.566 11.661 1.00 19.85 320 ALA C C 1
ATOM 7530 O O . ALA C 1 320 ? -33.571 10.817 11.655 1.00 20.30 320 ALA C O 1
ATOM 7532 N N . GLU C 1 321 ? -35.530 10.603 12.771 1.00 20.03 321 GLU C N 1
ATOM 7533 C CA . GLU C 1 321 ? -34.964 10.837 14.102 1.00 22.18 321 GLU C CA 1
ATOM 7534 C C . GLU C 1 321 ? -33.790 9.917 14.385 1.00 22.40 321 GLU C C 1
ATOM 7535 O O . GLU C 1 321 ? -32.802 10.324 15.011 1.00 24.84 321 GLU C O 1
ATOM 7541 N N . ARG C 1 322 ? -33.903 8.660 13.968 1.00 20.52 322 ARG C N 1
ATOM 7542 C CA . ARG C 1 322 ? -32.957 7.608 14.304 1.00 21.63 322 ARG C CA 1
ATOM 7543 C C . ARG C 1 322 ? -32.035 7.256 13.150 1.00 20.40 322 ARG C C 1
ATOM 7544 O O . ARG C 1 322 ? -31.293 6.279 13.253 1.00 20.24 322 ARG C O 1
ATOM 7552 N N . ASP C 1 323 ? -32.082 8.015 12.054 1.00 20.02 323 ASP C N 1
ATOM 7553 C CA . ASP C 1 323 ? -31.226 7.792 10.887 1.00 20.24 323 ASP C CA 1
ATOM 7554 C C . ASP C 1 323 ? -31.346 6.363 10.363 1.00 22.42 323 ASP C C 1
ATOM 7555 O O . ASP C 1 323 ? -30.352 5.710 10.044 1.00 21.21 323 ASP C O 1
ATOM 7560 N N . LEU C 1 324 ? -32.581 5.871 10.269 1.00 17.91 324 LEU C N 1
ATOM 7561 C CA . LEU C 1 324 ? -32.822 4.519 9.791 1.00 18.08 324 LEU C CA 1
ATOM 7562 C C . LEU C 1 324 ? -33.099 4.517 8.289 1.00 20.47 324 LEU C C 1
ATOM 7563 O O . LEU C 1 324 ? -33.388 5.550 7.686 1.00 20.50 324 LEU C O 1
ATOM 7568 N N . GLY C 1 325 ? -33.007 3.334 7.692 1.00 18.71 325 GLY C N 1
ATOM 7569 C CA . GLY C 1 325 ? -33.271 3.160 6.274 1.00 21.86 325 GLY C CA 1
ATOM 7570 C C . GLY C 1 325 ? -32.014 3.280 5.437 1.00 22.85 325 GLY C C 1
ATOM 7571 O O . GLY C 1 325 ? -30.915 3.551 5.926 1.00 23.28 325 GLY C O 1
ATOM 7572 N N . ILE C 1 326 ? -32.182 3.084 4.127 1.00 20.97 326 ILE C N 1
ATOM 7573 C CA . ILE C 1 326 ? -31.069 3.169 3.189 1.00 19.49 326 ILE C CA 1
ATOM 7574 C C . ILE C 1 326 ? -31.445 4.117 2.059 1.00 21.96 326 ILE C C 1
ATOM 7575 O O . ILE C 1 326 ? -32.616 4.416 1.829 1.00 19.93 326 ILE C O 1
ATOM 7580 N N . ARG C 1 327 ? -30.426 4.592 1.352 1.00 21.67 327 ARG C N 1
ATOM 7581 C CA . ARG C 1 327 ? -30.605 5.390 0.148 1.00 22.81 327 ARG C CA 1
ATOM 7582 C C . ARG C 1 327 ? -30.233 4.536 -1.051 1.00 23.75 327 ARG C C 1
ATOM 7583 O O . ARG C 1 327 ? -29.139 3.960 -1.092 1.00 25.55 327 ARG C O 1
ATOM 7591 N N . VAL C 1 328 ? -31.137 4.459 -2.023 1.00 18.53 328 VAL C N 1
ATOM 7592 C CA . VAL C 1 328 ? -30.929 3.687 -3.240 1.00 19.51 328 VAL C CA 1
ATOM 7593 C C . VAL C 1 328 ? -31.222 4.598 -4.420 1.00 21.38 328 VAL C C 1
ATOM 7594 O O . VAL C 1 328 ? -32.315 5.166 -4.510 1.00 19.38 328 VAL C O 1
ATOM 7598 N N . GLY C 1 329 ? -30.248 4.763 -5.310 1.00 21.37 329 GLY C N 1
ATOM 7599 C CA . GLY C 1 329 ? -30.552 5.450 -6.549 1.00 20.71 329 GLY C CA 1
ATOM 7600 C C . GLY C 1 329 ? -31.304 4.518 -7.476 1.00 25.77 329 GLY C C 1
ATOM 7601 O O . GLY C 1 329 ? -30.691 3.641 -8.080 1.00 25.28 329 GLY C O 1
ATOM 7602 N N . ILE C 1 330 ? -32.623 4.637 -7.570 1.00 19.61 330 ILE C N 1
ATOM 7603 C CA . ILE C 1 330 ? -33.421 3.768 -8.429 1.00 20.11 330 ILE C CA 1
ATOM 7604 C C . ILE C 1 330 ? -33.693 4.427 -9.768 1.00 20.85 330 ILE C C 1
ATOM 7605 O O . ILE C 1 330 ? -33.369 3.871 -10.819 1.00 21.22 330 ILE C O 1
ATOM 7610 N N . GLU C 1 331 ? -34.249 5.636 -9.739 1.00 18.32 331 GLU C N 1
ATOM 7611 C CA . GLU C 1 331 ? -34.460 6.403 -10.957 1.00 17.80 331 GLU C CA 1
ATOM 7612 C C . GLU C 1 331 ? -33.139 6.774 -11.610 1.00 19.50 331 GLU C C 1
ATOM 7613 O O . GLU C 1 331 ? -32.166 7.120 -10.935 1.00 21.42 331 GLU C O 1
ATOM 7619 N N . HIS C 1 332 ? -33.137 6.735 -12.937 1.00 17.82 332 HIS C N 1
ATOM 7620 C CA . HIS C 1 332 ? -32.043 7.238 -13.760 1.00 19.67 332 HIS C CA 1
ATOM 7621 C C . HIS C 1 332 ? -32.239 8.738 -13.951 1.00 21.69 332 HIS C C 1
ATOM 7622 O O . HIS C 1 332 ? -33.232 9.175 -14.542 1.00 20.96 332 HIS C O 1
ATOM 7629 N N . HIS C 1 333 ? -31.322 9.533 -13.403 1.00 19.49 333 HIS C N 1
ATOM 7630 C CA . HIS C 1 333 ? -31.296 10.978 -13.590 1.00 20.42 333 HIS C CA 1
ATOM 7631 C C . HIS C 1 333 ? -30.084 11.284 -14.458 1.00 21.68 333 HIS C C 1
ATOM 7632 O O . HIS C 1 333 ? -28.996 11.535 -13.927 1.00 19.87 333 HIS C O 1
ATOM 7639 N N . PRO C 1 334 ? -30.209 11.258 -15.787 1.00 21.21 334 PRO C N 1
ATOM 7640 C CA . PRO C 1 334 ? -29.028 11.449 -16.639 1.00 22.42 334 PRO C CA 1
ATOM 7641 C C . PRO C 1 334 ? -28.416 12.821 -16.437 1.00 22.32 334 PRO C C 1
ATOM 7642 O O . PRO C 1 334 ? -29.112 13.800 -16.164 1.00 22.43 334 PRO C O 1
ATOM 7646 N N . GLY C 1 335 ? -27.085 12.889 -16.570 1.00 27.31 335 GLY C N 1
ATOM 7647 C CA . GLY C 1 335 ? -26.413 14.165 -16.404 1.00 27.57 335 GLY C CA 1
ATOM 7648 C C . GLY C 1 335 ? -26.933 15.211 -17.366 1.00 22.74 335 GLY C C 1
ATOM 7649 O O . GLY C 1 335 ? -26.914 16.407 -17.067 1.00 30.85 335 GLY C O 1
ATOM 7650 N N . ASP C 1 336 ? -27.428 14.771 -18.511 1.00 21.82 336 ASP C N 1
ATOM 7651 C CA . ASP C 1 336 ? -28.108 15.609 -19.489 1.00 19.85 336 ASP C CA 1
ATOM 7652 C C . ASP C 1 336 ? -29.570 15.177 -19.482 1.00 18.38 336 ASP C C 1
ATOM 7653 O O . ASP C 1 336 ? -29.884 14.065 -19.913 1.00 17.44 336 ASP C O 1
ATOM 7658 N N . ALA C 1 337 ? -30.455 16.058 -19.006 1.00 17.01 337 ALA C N 1
ATOM 7659 C CA . ALA C 1 337 ? -31.851 15.666 -18.807 1.00 16.47 337 ALA C CA 1
ATOM 7660 C C . ALA C 1 337 ? -32.541 15.284 -20.105 1.00 17.57 337 ALA C C 1
ATOM 7661 O O . ALA C 1 337 ? -33.604 14.646 -20.065 1.00 16.78 337 ALA C O 1
ATOM 7663 N N . LEU C 1 338 ? -31.983 15.673 -21.254 1.00 14.31 338 LEU C N 1
ATOM 7664 C CA . LEU C 1 338 ? -32.566 15.349 -22.549 1.00 16.24 338 LEU C CA 1
ATOM 7665 C C . LEU C 1 338 ? -31.915 14.148 -23.207 1.00 16.47 338 LEU C C 1
ATOM 7666 O O . LEU C 1 338 ? -32.150 13.903 -24.394 1.00 14.84 338 LEU C O 1
ATOM 7671 N N . ASP C 1 339 ? -31.102 13.390 -22.477 1.00 16.16 339 ASP C N 1
ATOM 7672 C CA . ASP C 1 339 ? -30.388 12.258 -23.058 1.00 16.43 339 ASP C CA 1
ATOM 7673 C C . ASP C 1 339 ? -30.632 11.013 -22.223 1.00 17.55 339 ASP C C 1
ATOM 7674 O O . ASP C 1 339 ? -29.917 10.785 -21.232 1.00 18.15 339 ASP C O 1
ATOM 7679 N N . PRO C 1 340 ? -31.593 10.168 -22.605 1.00 17.17 340 PRO C N 1
ATOM 7680 C CA . PRO C 1 340 ? -31.860 8.958 -21.814 1.00 18.93 340 PRO C CA 1
ATOM 7681 C C . PRO C 1 340 ? -30.669 8.019 -21.729 1.00 21.31 340 PRO C C 1
ATOM 7682 O O . PRO C 1 340 ? -30.595 7.210 -20.800 1.00 20.75 340 PRO C O 1
ATOM 7686 N N . TYR C 1 341 ? -29.707 8.133 -22.636 1.00 20.80 341 TYR C N 1
ATOM 7687 C CA . TYR C 1 341 ? -28.555 7.248 -22.624 1.00 23.61 341 TYR C CA 1
ATOM 7688 C C . TYR C 1 341 ? -27.382 7.799 -21.818 1.00 26.24 341 TYR C C 1
ATOM 7689 O O . TYR C 1 341 ? -26.361 7.113 -21.695 1.00 28.65 341 TYR C O 1
ATOM 7698 N N . ALA C 1 342 ? -27.490 9.010 -21.263 1.00 24.17 342 ALA C N 1
ATOM 7699 C CA . ALA C 1 342 ? -26.400 9.599 -20.478 1.00 23.44 342 ALA C CA 1
ATOM 7700 C C . ALA C 1 342 ? -26.386 8.954 -19.092 1.00 25.99 342 ALA C C 1
ATOM 7701 O O . ALA C 1 342 ? -26.815 9.533 -18.092 1.00 25.43 342 ALA C O 1
ATOM 7703 N N . LEU C 1 343 ? -25.838 7.743 -19.031 1.00 35.51 343 LEU C N 1
ATOM 7704 C CA . LEU C 1 343 ? -25.947 6.871 -17.869 1.00 33.21 343 LEU C CA 1
ATOM 7705 C C . LEU C 1 343 ? -24.728 6.964 -16.947 1.00 45.41 343 LEU C C 1
ATOM 7706 O O . LEU C 1 343 ? -23.731 7.626 -17.254 1.00 46.83 343 LEU C O 1
ATOM 7711 N N . GLN C 1 344 ? -24.876 6.310 -15.782 1.00 42.26 344 GLN C N 1
ATOM 7712 C CA . GLN C 1 344 ? -23.874 5.917 -14.755 1.00 52.99 344 GLN C CA 1
ATOM 7713 C C . GLN C 1 344 ? -24.106 6.684 -13.453 1.00 59.11 344 GLN C C 1
ATOM 7714 O O . GLN C 1 344 ? -24.499 6.100 -12.434 1.00 57.91 344 GLN C O 1
ATOM 7720 N N . MET D 1 1 ? -38.445 -14.195 0.904 1.00 39.24 1 MET D N 1
ATOM 7721 C CA . MET D 1 1 ? -38.699 -13.379 -0.278 1.00 39.20 1 MET D CA 1
ATOM 7722 C C . MET D 1 1 ? -38.224 -11.939 -0.079 1.00 36.87 1 MET D C 1
ATOM 7723 O O . MET D 1 1 ? -38.564 -11.296 0.921 1.00 36.12 1 MET D O 1
ATOM 7728 N N . GLU D 1 2 ? -37.438 -11.438 -1.032 1.00 29.06 2 GLU D N 1
ATOM 7729 C CA . GLU D 1 2 ? -37.000 -10.050 -1.036 1.00 25.15 2 GLU D CA 1
ATOM 7730 C C . GLU D 1 2 ? -37.214 -9.467 -2.423 1.00 23.92 2 GLU D C 1
ATOM 7731 O O . GLU D 1 2 ? -37.211 -10.188 -3.423 1.00 24.16 2 GLU D O 1
ATOM 7737 N N . THR D 1 3 ? -37.391 -8.154 -2.475 1.00 20.48 3 THR D N 1
ATOM 7738 C CA . THR D 1 3 ? -37.596 -7.481 -3.747 1.00 17.46 3 THR D CA 1
ATOM 7739 C C . THR D 1 3 ? -36.260 -7.296 -4.456 1.00 17.91 3 THR D C 1
ATOM 7740 O O . THR D 1 3 ? -35.284 -6.857 -3.842 1.00 17.85 3 THR D O 1
ATOM 7744 N N . TRP D 1 4 ? -36.234 -7.622 -5.744 1.00 16.27 4 TRP D N 1
ATOM 7745 C CA . TRP D 1 4 ? -35.052 -7.438 -6.587 1.00 18.02 4 TRP D CA 1
ATOM 7746 C C . TRP D 1 4 ? -35.082 -6.010 -7.130 1.00 19.18 4 TRP D C 1
ATOM 7747 O O . TRP D 1 4 ? -35.974 -5.656 -7.904 1.00 18.93 4 TRP D O 1
ATOM 7758 N N . VAL D 1 5 ? -34.131 -5.186 -6.710 1.00 18.05 5 VAL D N 1
ATOM 7759 C CA . VAL D 1 5 ? -34.070 -3.785 -7.108 1.00 19.96 5 VAL D CA 1
ATOM 7760 C C . VAL D 1 5 ? -32.905 -3.621 -8.070 1.00 24.57 5 VAL D C 1
ATOM 7761 O O . VAL D 1 5 ? -31.785 -4.055 -7.776 1.00 25.55 5 VAL D O 1
ATOM 7765 N N . LEU D 1 6 ? -33.176 -3.031 -9.228 1.00 22.02 6 LEU D N 1
ATOM 7766 C CA . LEU D 1 6 ? -32.132 -2.669 -10.178 1.00 24.64 6 LEU D CA 1
ATOM 7767 C C . LEU D 1 6 ? -31.778 -1.206 -9.955 1.00 27.93 6 LEU D C 1
ATOM 7768 O O . LEU D 1 6 ? -32.638 -0.332 -10.078 1.00 29.67 6 LEU D O 1
ATOM 7773 N N . GLY D 1 7 ? -30.529 -0.938 -9.607 1.00 33.22 7 GLY D N 1
ATOM 7774 C CA . GLY D 1 7 ? -30.115 0.434 -9.443 1.00 33.07 7 GLY D CA 1
ATOM 7775 C C . GLY D 1 7 ? -29.879 1.142 -10.771 1.00 32.34 7 GLY D C 1
ATOM 7776 O O . GLY D 1 7 ? -29.740 0.515 -11.823 1.00 30.13 7 GLY D O 1
ATOM 7777 N N . ARG D 1 8 ? -29.851 2.483 -10.720 1.00 28.66 8 ARG D N 1
ATOM 7778 C CA . ARG D 1 8 ? -29.472 3.248 -11.906 1.00 27.74 8 ARG D CA 1
ATOM 7779 C C . ARG D 1 8 ? -28.121 2.775 -12.424 1.00 25.09 8 ARG D C 1
ATOM 7780 O O . ARG D 1 8 ? -27.899 2.719 -13.639 1.00 22.91 8 ARG D O 1
ATOM 7788 N N . ARG D 1 9 ? -27.221 2.378 -11.518 1.00 28.96 9 ARG D N 1
ATOM 7789 C CA . ARG D 1 9 ? -25.945 1.816 -11.957 1.00 30.34 9 ARG D CA 1
ATOM 7790 C C . ARG D 1 9 ? -26.134 0.453 -12.616 1.00 28.29 9 ARG D C 1
ATOM 7791 O O . ARG D 1 9 ? -25.382 0.096 -13.526 1.00 27.26 9 ARG D O 1
ATOM 7799 N N . ASP D 1 10 ? -27.111 -0.334 -12.161 1.00 25.80 10 ASP D N 1
ATOM 7800 C CA . ASP D 1 10 ? -27.350 -1.636 -12.778 1.00 25.83 10 ASP D CA 1
ATOM 7801 C C . ASP D 1 10 ? -27.943 -1.482 -14.171 1.00 26.13 10 ASP D C 1
ATOM 7802 O O . ASP D 1 10 ? -27.585 -2.227 -15.093 1.00 24.57 10 ASP D O 1
ATOM 7807 N N . VAL D 1 11 ? -28.864 -0.532 -14.336 1.00 23.96 11 VAL D N 1
ATOM 7808 C CA . VAL D 1 11 ? -29.402 -0.245 -15.659 1.00 23.90 11 VAL D CA 1
ATOM 7809 C C . VAL D 1 11 ? -28.288 0.218 -16.589 1.00 24.57 11 VAL D C 1
ATOM 7810 O O . VAL D 1 11 ? -28.209 -0.206 -17.751 1.00 26.68 11 VAL D O 1
ATOM 7814 N N . ALA D 1 12 ? -27.398 1.075 -16.084 1.00 23.60 12 ALA D N 1
ATOM 7815 C CA . ALA D 1 12 ? -26.257 1.528 -16.875 1.00 28.59 12 ALA D CA 1
ATOM 7816 C C . ALA D 1 12 ? -25.369 0.358 -17.290 1.00 31.02 12 ALA D C 1
ATOM 7817 O O . ALA D 1 12 ? -24.870 0.312 -18.422 1.00 29.56 12 ALA D O 1
ATOM 7819 N N . GLU D 1 13 ? -25.168 -0.605 -16.392 1.00 27.43 13 GLU D N 1
ATOM 7820 C CA . GLU D 1 13 ? -24.302 -1.738 -16.713 1.00 30.85 13 GLU D CA 1
ATOM 7821 C C . GLU D 1 13 ? -24.945 -2.663 -17.740 1.00 31.03 13 GLU D C 1
ATOM 7822 O O . GLU D 1 13 ? -24.248 -3.236 -18.589 1.00 31.04 13 GLU D O 1
ATOM 7828 N N . VAL D 1 14 ? -26.270 -2.817 -17.688 1.00 26.05 14 VAL D N 1
ATOM 7829 C CA . VAL D 1 14 ? -26.965 -3.574 -18.726 1.00 24.33 14 VAL D CA 1
ATOM 7830 C C . VAL D 1 14 ? -26.714 -2.957 -20.098 1.00 27.91 14 VAL D C 1
ATOM 7831 O O . VAL D 1 14 ? -26.442 -3.666 -21.075 1.00 29.10 14 VAL D O 1
ATOM 7835 N N . VAL D 1 15 ? -26.815 -1.629 -20.193 1.00 23.98 15 VAL D N 1
ATOM 7836 C CA . VAL D 1 15 ? -26.610 -0.948 -21.470 1.00 25.48 15 VAL D CA 1
ATOM 7837 C C . VAL D 1 15 ? -25.170 -1.112 -21.934 1.00 27.25 15 VAL D C 1
ATOM 7838 O O . VAL D 1 15 ? -24.908 -1.399 -23.107 1.00 29.36 15 VAL D O 1
ATOM 7842 N N . ALA D 1 16 ? -24.218 -0.924 -21.018 1.00 28.29 16 ALA D N 1
ATOM 7843 C CA . ALA D 1 16 ? -22.809 -1.063 -21.372 1.00 30.69 16 ALA D CA 1
ATOM 7844 C C . ALA D 1 16 ? -22.483 -2.484 -21.814 1.00 32.00 16 ALA D C 1
ATOM 7845 O O . ALA D 1 16 ? -21.736 -2.684 -22.778 1.00 35.05 16 ALA D O 1
ATOM 7847 N N . ALA D 1 17 ? -23.033 -3.488 -21.128 1.00 27.20 17 ALA D N 1
ATOM 7848 C CA . ALA D 1 17 ? -22.687 -4.867 -21.454 1.00 32.79 17 ALA D CA 1
ATOM 7849 C C . ALA D 1 17 ? -23.429 -5.366 -22.689 1.00 33.64 17 ALA D C 1
ATOM 7850 O O . ALA D 1 17 ? -22.861 -6.105 -23.498 1.00 33.82 17 ALA D O 1
ATOM 7852 N N . VAL D 1 18 ? -24.692 -4.984 -22.856 1.00 27.62 18 VAL D N 1
ATOM 7853 C CA . VAL D 1 18 ? -25.465 -5.525 -23.969 1.00 26.66 18 VAL D CA 1
ATOM 7854 C C . VAL D 1 18 ? -25.231 -4.726 -25.245 1.00 25.01 18 VAL D C 1
ATOM 7855 O O . VAL D 1 18 ? -25.244 -5.292 -26.345 1.00 25.22 18 VAL D O 1
ATOM 7859 N N . GLY D 1 19 ? -25.005 -3.419 -25.127 1.00 25.60 19 GLY D N 1
ATOM 7860 C CA . GLY D 1 19 ? -24.893 -2.543 -26.280 1.00 26.20 19 GLY D CA 1
ATOM 7861 C C . GLY D 1 19 ? -26.208 -1.845 -26.578 1.00 28.11 19 GLY D C 1
ATOM 7862 O O . GLY D 1 19 ? -27.271 -2.460 -26.465 1.00 25.19 19 GLY D O 1
ATOM 7863 N N . ARG D 1 20 ? -26.154 -0.566 -26.957 1.00 26.69 20 ARG D N 1
ATOM 7864 C CA . ARG D 1 20 ? -27.380 0.188 -27.212 1.00 25.57 20 ARG D CA 1
ATOM 7865 C C . ARG D 1 20 ? -28.190 -0.426 -28.344 1.00 24.65 20 ARG D C 1
ATOM 7866 O O . ARG D 1 20 ? -29.411 -0.592 -28.227 1.00 22.76 20 ARG D O 1
ATOM 7874 N N . ASP D 1 21 ? -27.530 -0.739 -29.468 1.00 23.19 21 ASP D N 1
ATOM 7875 C CA . ASP D 1 21 ? -28.244 -1.258 -30.633 1.00 25.23 21 ASP D CA 1
ATOM 7876 C C . ASP D 1 21 ? -28.901 -2.595 -30.325 1.00 24.99 21 ASP D C 1
ATOM 7877 O O . ASP D 1 21 ? -30.047 -2.843 -30.721 1.00 22.18 21 ASP D O 1
ATOM 7882 N N . GLU D 1 22 ? -28.167 -3.486 -29.655 1.00 24.94 22 GLU D N 1
ATOM 7883 C CA . GLU D 1 22 ? -28.688 -4.815 -29.362 1.00 26.05 22 GLU D CA 1
ATOM 7884 C C . GLU D 1 22 ? -29.859 -4.742 -28.389 1.00 21.52 22 GLU D C 1
ATOM 7885 O O . GLU D 1 22 ? -30.860 -5.446 -28.560 1.00 22.23 22 GLU D O 1
ATOM 7891 N N . LEU D 1 23 ? -29.750 -3.890 -27.371 1.00 22.09 23 LEU D N 1
ATOM 7892 C CA . LEU D 1 23 ? -30.842 -3.710 -26.419 1.00 21.31 23 LEU D CA 1
ATOM 7893 C C . LEU D 1 23 ? -32.100 -3.210 -27.118 1.00 22.43 23 LEU D C 1
ATOM 7894 O O . LEU D 1 23 ? -33.196 -3.750 -26.923 1.00 18.93 23 LEU D O 1
ATOM 7899 N N . MET D 1 24 ? -31.957 -2.175 -27.945 1.00 21.04 24 MET D N 1
ATOM 7900 C CA . MET D 1 24 ? -33.104 -1.649 -28.672 1.00 20.07 24 MET D CA 1
ATOM 7901 C C . MET D 1 24 ? -33.682 -2.694 -29.621 1.00 21.07 24 MET D C 1
ATOM 7902 O O . MET D 1 24 ? -34.905 -2.834 -29.730 1.00 18.74 24 MET D O 1
ATOM 7907 N N . ARG D 1 25 ? -32.823 -3.454 -30.305 1.00 20.48 25 ARG D N 1
ATOM 7908 C CA . ARG D 1 25 ? -33.323 -4.520 -31.175 1.00 21.17 25 ARG D CA 1
ATOM 7909 C C . ARG D 1 25 ? -34.101 -5.568 -30.388 1.00 21.57 25 ARG D C 1
ATOM 7910 O O . ARG D 1 25 ? -35.139 -6.052 -30.849 1.00 21.57 25 ARG D O 1
ATOM 7918 N N . ARG D 1 26 ? -33.606 -5.944 -29.205 1.00 21.90 26 ARG D N 1
ATOM 7919 C CA . ARG D 1 26 ? -34.323 -6.923 -28.396 1.00 20.87 26 ARG D CA 1
ATOM 7920 C C . ARG D 1 26 ? -35.715 -6.423 -28.037 1.00 21.99 26 ARG D C 1
ATOM 7921 O O . ARG D 1 26 ? -36.684 -7.188 -28.065 1.00 21.74 26 ARG D O 1
ATOM 7929 N N . ILE D 1 27 ? -35.834 -5.138 -27.708 1.00 20.38 27 ILE D N 1
ATOM 7930 C CA . ILE D 1 27 ? -37.133 -4.589 -27.328 1.00 19.01 27 ILE D CA 1
ATOM 7931 C C . ILE D 1 27 ? -38.042 -4.468 -28.546 1.00 19.66 27 ILE D C 1
ATOM 7932 O O . ILE D 1 27 ? -39.237 -4.776 -28.471 1.00 20.94 27 ILE D O 1
ATOM 7937 N N . ILE D 1 28 ? -37.497 -4.053 -29.695 1.00 19.46 28 ILE D N 1
ATOM 7938 C CA . ILE D 1 28 ? -38.300 -4.045 -30.919 1.00 19.39 28 ILE D CA 1
ATOM 7939 C C . ILE D 1 28 ? -38.853 -5.438 -31.198 1.00 22.92 28 ILE D C 1
ATOM 7940 O O . ILE D 1 28 ? -40.035 -5.601 -31.526 1.00 21.29 28 ILE D O 1
ATOM 7945 N N . ASP D 1 29 ? -38.000 -6.463 -31.085 1.00 22.59 29 ASP D N 1
ATOM 7946 C CA . ASP D 1 29 ? -38.431 -7.824 -31.392 1.00 23.03 29 ASP D CA 1
ATOM 7947 C C . ASP D 1 29 ? -39.499 -8.307 -30.414 1.00 22.86 29 ASP D C 1
ATOM 7948 O O . ASP D 1 29 ? -40.507 -8.886 -30.825 1.00 24.34 29 ASP D O 1
ATOM 7953 N N . ARG D 1 30 ? -39.297 -8.079 -29.112 1.00 24.98 30 ARG D N 1
ATOM 7954 C CA . ARG D 1 30 ? -40.300 -8.494 -28.130 1.00 24.20 30 ARG D CA 1
ATOM 7955 C C . ARG D 1 30 ? -41.609 -7.741 -28.319 1.00 24.00 30 ARG D C 1
ATOM 7956 O O . ARG D 1 30 ? -42.697 -8.313 -28.177 1.00 23.28 30 ARG D O 1
ATOM 7964 N N . LEU D 1 31 ? -41.525 -6.450 -28.627 1.00 23.32 31 LEU D N 1
ATOM 7965 C CA . LEU D 1 31 ? -42.739 -5.671 -28.814 1.00 22.29 31 LEU D CA 1
ATOM 7966 C C . LEU D 1 31 ? -43.505 -6.139 -30.045 1.00 21.40 31 LEU D C 1
ATOM 7967 O O . LEU D 1 31 ? -44.734 -6.262 -30.006 1.00 19.75 31 LEU D O 1
ATOM 7972 N N . THR D 1 32 ? -42.796 -6.414 -31.144 1.00 21.58 32 THR D N 1
ATOM 7973 C CA . THR D 1 32 ? -43.464 -6.932 -32.336 1.00 22.68 32 THR D CA 1
ATOM 7974 C C . THR D 1 32 ? -44.205 -8.226 -32.017 1.00 21.42 32 THR D C 1
ATOM 7975 O O . THR D 1 32 ? -45.364 -8.409 -32.411 1.00 24.99 32 THR D O 1
ATOM 7979 N N . GLY D 1 33 ? -43.548 -9.126 -31.281 1.00 25.66 33 GLY D N 1
ATOM 7980 C CA . GLY D 1 33 ? -44.166 -10.400 -30.952 1.00 25.96 33 GLY D CA 1
ATOM 7981 C C . GLY D 1 33 ? -45.363 -10.240 -30.034 1.00 25.33 33 GLY D C 1
ATOM 7982 O O . GLY D 1 33 ? -46.417 -10.836 -30.263 1.00 24.19 33 GLY D O 1
ATOM 7983 N N . GLY D 1 34 ? -45.217 -9.420 -28.988 1.00 24.89 34 GLY D N 1
ATOM 7984 C CA . GLY D 1 34 ? -46.327 -9.200 -28.076 1.00 22.69 34 GLY D CA 1
ATOM 7985 C C . GLY D 1 34 ? -47.503 -8.516 -28.745 1.00 23.98 34 GLY D C 1
ATOM 7986 O O . GLY D 1 34 ? -48.660 -8.860 -28.492 1.00 22.67 34 GLY D O 1
ATOM 7987 N N . LEU D 1 35 ? -47.227 -7.527 -29.597 1.00 19.73 35 LEU D N 1
ATOM 7988 C CA . LEU D 1 35 ? -48.308 -6.862 -30.311 1.00 21.02 35 LEU D CA 1
ATOM 7989 C C . LEU D 1 35 ? -49.045 -7.842 -31.216 1.00 24.96 35 LEU D C 1
ATOM 7990 O O . LEU D 1 35 ? -50.279 -7.820 -31.292 1.00 23.25 35 LEU D O 1
ATOM 7995 N N . ALA D 1 36 ? -48.307 -8.720 -31.904 1.00 24.41 36 ALA D N 1
ATOM 7996 C CA . ALA D 1 36 ? -48.966 -9.737 -32.721 1.00 24.09 36 ALA D CA 1
ATOM 7997 C C . ALA D 1 36 ? -49.848 -10.643 -31.868 1.00 25.60 36 ALA D C 1
ATOM 7998 O O . ALA D 1 36 ? -50.946 -11.028 -32.287 1.00 25.58 36 ALA D O 1
ATOM 8000 N N . GLU D 1 37 ? -49.383 -10.991 -30.666 1.00 26.02 37 GLU D N 1
ATOM 8001 C CA . GLU D 1 37 ? -50.191 -11.807 -29.768 1.00 24.52 37 GLU D CA 1
ATOM 8002 C C . GLU D 1 37 ? -51.492 -11.101 -29.401 1.00 26.06 37 GLU D C 1
ATOM 8003 O O . GLU D 1 37 ? -52.558 -11.730 -29.342 1.00 25.16 37 GLU D O 1
ATOM 8009 N N . ILE D 1 38 ? -51.429 -9.789 -29.157 1.00 24.40 38 ILE D N 1
ATOM 8010 C CA . ILE D 1 38 ? -52.655 -9.037 -28.907 1.00 25.29 38 ILE D CA 1
ATOM 8011 C C . ILE D 1 38 ? -53.554 -9.063 -30.136 1.00 23.65 38 ILE D C 1
ATOM 8012 O O . ILE D 1 38 ? -54.772 -9.252 -30.029 1.00 25.86 38 ILE D O 1
ATOM 8017 N N . GLY D 1 39 ? -52.971 -8.874 -31.325 1.00 24.38 39 GLY D N 1
ATOM 8018 C CA . GLY D 1 39 ? -53.768 -8.852 -32.541 1.00 23.48 39 GLY D CA 1
ATOM 8019 C C . GLY D 1 39 ? -54.456 -10.176 -32.819 1.00 30.38 39 GLY D C 1
ATOM 8020 O O . GLY D 1 39 ? -55.540 -10.207 -33.411 1.00 29.61 39 GLY D O 1
ATOM 8021 N N . ARG D 1 40 ? -53.848 -11.279 -32.387 1.00 26.43 40 ARG D N 1
ATOM 8022 C CA . ARG D 1 40 ? -54.448 -12.603 -32.496 1.00 32.06 40 ARG D CA 1
ATOM 8023 C C . ARG D 1 40 ? -55.385 -12.932 -31.343 1.00 34.39 40 ARG D C 1
ATOM 8024 O O . ARG D 1 40 ? -55.941 -14.036 -31.318 1.00 38.73 40 ARG D O 1
ATOM 8032 N N . GLY D 1 41 ? -55.568 -12.025 -30.386 1.00 28.51 41 GLY D N 1
ATOM 8033 C CA . GLY D 1 41 ? -56.440 -12.303 -29.263 1.00 32.09 41 GLY D CA 1
ATOM 8034 C C . GLY D 1 41 ? -55.871 -13.229 -28.215 1.00 32.63 41 GLY D C 1
ATOM 8035 O O . GLY D 1 41 ? -56.633 -13.731 -27.380 1.00 36.65 41 GLY D O 1
ATOM 8036 N N . GLU D 1 42 ? -54.557 -13.472 -28.228 1.00 27.31 42 GLU D N 1
ATOM 8037 C CA . GLU D 1 42 ? -53.927 -14.308 -27.215 1.00 31.51 42 GLU D CA 1
ATOM 8038 C C . GLU D 1 42 ? -53.579 -13.510 -25.969 1.00 34.18 42 GLU D C 1
ATOM 8039 O O . GLU D 1 42 ? -53.478 -14.079 -24.876 1.00 32.65 42 GLU D O 1
ATOM 8045 N N . ARG D 1 43 ? -53.384 -12.204 -26.127 1.00 32.84 43 ARG D N 1
ATOM 8046 C CA . ARG D 1 43 ? -53.149 -11.265 -25.041 1.00 31.30 43 ARG D CA 1
ATOM 8047 C C . ARG D 1 43 ? -54.038 -10.050 -25.267 1.00 31.83 43 ARG D C 1
ATOM 8048 O O . ARG D 1 43 ? -54.674 -9.899 -26.314 1.00 29.00 43 ARG D O 1
ATOM 8056 N N . HIS D 1 44 ? -54.079 -9.159 -24.285 1.00 29.09 44 HIS D N 1
ATOM 8057 C CA . HIS D 1 44 ? -55.031 -8.064 -24.345 1.00 27.49 44 HIS D CA 1
ATOM 8058 C C . HIS D 1 44 ? -54.349 -6.746 -24.023 1.00 23.64 44 HIS D C 1
ATOM 8059 O O . HIS D 1 44 ? -53.356 -6.703 -23.296 1.00 24.10 44 HIS D O 1
ATOM 8066 N N . LEU D 1 45 ? -54.876 -5.679 -24.612 1.00 21.22 45 LEU D N 1
ATOM 8067 C CA . LEU D 1 45 ? -54.408 -4.345 -24.272 1.00 19.90 45 LEU D CA 1
ATOM 8068 C C . LEU D 1 45 ? -54.584 -4.093 -22.781 1.00 20.07 45 LEU D C 1
ATOM 8069 O O . LEU D 1 45 ? -55.541 -4.566 -22.152 1.00 21.03 45 LEU D O 1
ATOM 8074 N N . SER D 1 46 ? -53.658 -3.317 -22.228 1.00 20.61 46 SER D N 1
ATOM 8075 C CA . SER D 1 46 ? -53.727 -2.890 -20.845 1.00 16.59 46 SER D CA 1
ATOM 8076 C C . SER D 1 46 ? -54.971 -2.036 -20.625 1.00 17.67 46 SER D C 1
ATOM 8077 O O . SER D 1 46 ? -55.507 -1.451 -21.566 1.00 18.75 46 SER D O 1
ATOM 8080 N N . PRO D 1 47 ? -55.450 -1.944 -19.388 1.00 17.08 47 PRO D N 1
ATOM 8081 C CA . PRO D 1 47 ? -56.550 -1.018 -19.103 1.00 20.11 47 PRO D CA 1
ATOM 8082 C C . PRO D 1 47 ? -56.110 0.415 -19.349 1.00 22.21 47 PRO D C 1
ATOM 8083 O O . PRO D 1 47 ? -54.915 0.712 -19.406 1.00 19.37 47 PRO D O 1
ATOM 8087 N N . LEU D 1 48 ? -57.083 1.312 -19.508 1.00 19.81 48 LEU D N 1
ATOM 8088 C CA . LEU D 1 48 ? -56.740 2.731 -19.585 1.00 20.78 48 LEU D CA 1
ATOM 8089 C C . LEU D 1 48 ? -55.970 3.140 -18.341 1.00 18.90 48 LEU D C 1
ATOM 8090 O O . LEU D 1 48 ? -56.316 2.748 -17.223 1.00 18.53 48 LEU D O 1
ATOM 8095 N N . ARG D 1 49 ? -54.920 3.930 -18.533 1.00 17.70 49 ARG D N 1
ATOM 8096 C CA . ARG D 1 49 ? -54.185 4.440 -17.390 1.00 17.40 49 ARG D CA 1
ATOM 8097 C C . ARG D 1 49 ? -54.972 5.562 -16.709 1.00 18.58 49 ARG D C 1
ATOM 8098 O O . ARG D 1 49 ? -56.011 6.023 -17.193 1.00 18.19 49 ARG D O 1
ATOM 8106 N N . GLY D 1 50 ? -54.479 5.981 -15.545 1.00 16.96 50 GLY D N 1
ATOM 8107 C CA . GLY D 1 50 ? -55.070 7.098 -14.837 1.00 20.45 50 GLY D CA 1
ATOM 8108 C C . GLY D 1 50 ? -53.982 7.998 -14.290 1.00 16.47 50 GLY D C 1
ATOM 8109 O O . GLY D 1 50 ? -52.803 7.664 -14.347 1.00 14.30 50 GLY D O 1
ATOM 8110 N N . GLY D 1 51 ? -54.384 9.152 -13.765 1.00 15.69 51 GLY D N 1
ATOM 8111 C CA . GLY D 1 51 ? -53.355 10.023 -13.225 1.00 12.61 51 GLY D CA 1
ATOM 8112 C C . GLY D 1 51 ? -53.936 11.249 -12.562 1.00 15.43 51 GLY D C 1
ATOM 8113 O O . GLY D 1 51 ? -55.152 11.451 -12.527 1.00 15.35 51 GLY D O 1
ATOM 8114 N N . LEU D 1 52 ? -53.027 12.076 -12.050 1.00 12.25 52 LEU D N 1
ATOM 8115 C CA . LEU D 1 52 ? -53.345 13.280 -11.296 1.00 12.63 52 LEU D CA 1
ATOM 8116 C C . LEU D 1 52 ? -52.696 14.465 -11.992 1.00 12.77 52 LEU D C 1
ATOM 8117 O O . LEU D 1 52 ? -51.461 14.532 -12.085 1.00 14.00 52 LEU D O 1
ATOM 8122 N N . GLU D 1 53 ? -53.524 15.382 -12.486 1.00 13.92 53 GLU D N 1
ATOM 8123 C CA . GLU D 1 53 ? -53.004 16.593 -13.115 1.00 12.55 53 GLU D CA 1
ATOM 8124 C C . GLU D 1 53 ? -52.389 17.517 -12.074 1.00 13.80 53 GLU D C 1
ATOM 8125 O O . GLU D 1 53 ? -52.860 17.596 -10.939 1.00 11.63 53 GLU D O 1
ATOM 8131 N N . ARG D 1 54 ? -51.296 18.195 -12.459 1.00 12.42 54 ARG D N 1
ATOM 8132 C CA . ARG D 1 54 ? -50.645 19.204 -11.631 1.00 11.87 54 ARG D CA 1
ATOM 8133 C C . ARG D 1 54 ? -50.474 20.463 -12.473 1.00 13.10 54 ARG D C 1
ATOM 8134 O O . ARG D 1 54 ? -50.241 20.367 -13.680 1.00 15.42 54 ARG D O 1
ATOM 8142 N N . SER D 1 55 ? -50.580 21.643 -11.845 1.00 11.74 55 SER D N 1
ATOM 8143 C CA . SER D 1 55 ? -50.575 22.885 -12.620 1.00 13.98 55 SER D CA 1
ATOM 8144 C C . SER D 1 55 ? -49.273 23.677 -12.548 1.00 16.32 55 SER D C 1
ATOM 8145 O O . SER D 1 55 ? -49.019 24.489 -13.448 1.00 15.75 55 SER D O 1
ATOM 8148 N N . GLU D 1 56 ? -48.473 23.506 -11.491 1.00 15.18 56 GLU D N 1
ATOM 8149 C CA . GLU D 1 56 ? -47.229 24.247 -11.295 1.00 16.77 56 GLU D CA 1
ATOM 8150 C C . GLU D 1 56 ? -46.031 23.316 -11.377 1.00 16.13 56 GLU D C 1
ATOM 8151 O O . GLU D 1 56 ? -46.094 22.184 -10.893 1.00 16.02 56 GLU D O 1
ATOM 8157 N N . PRO D 1 57 ? -44.894 23.782 -11.924 1.00 16.54 57 PRO D N 1
ATOM 8158 C CA . PRO D 1 57 ? -44.606 25.226 -12.461 1.00 18.68 57 PRO D CA 1
ATOM 8159 C C . PRO D 1 57 ? -45.298 25.401 -13.853 1.00 15.75 57 PRO D C 1
ATOM 8160 O O . PRO D 1 57 ? -45.593 26.551 -14.260 1.00 17.56 57 PRO D O 1
ATOM 8164 N N . VAL D 1 58 ? -45.521 24.296 -14.561 1.00 15.42 58 VAL D N 1
ATOM 8165 C CA . VAL D 1 58 ? -46.317 24.257 -15.792 1.00 15.13 58 VAL D CA 1
ATOM 8166 C C . VAL D 1 58 ? -47.187 23.011 -15.741 1.00 14.60 58 VAL D C 1
ATOM 8167 O O . VAL D 1 58 ? -46.887 22.066 -14.999 1.00 15.76 58 VAL D O 1
ATOM 8171 N N . PRO D 1 59 ? -48.284 22.988 -16.496 1.00 14.32 59 PRO D N 1
ATOM 8172 C CA . PRO D 1 59 ? -49.211 21.848 -16.394 1.00 13.90 59 PRO D CA 1
ATOM 8173 C C . PRO D 1 59 ? -48.556 20.534 -16.797 1.00 13.22 59 PRO D C 1
ATOM 8174 O O . PRO D 1 59 ? -47.867 20.438 -17.816 1.00 15.64 59 PRO D O 1
ATOM 8178 N N . GLY D 1 60 ? -48.756 19.521 -15.968 1.00 12.62 60 GLY D N 1
ATOM 8179 C CA . GLY D 1 60 ? -48.228 18.199 -16.231 1.00 13.21 60 GLY D CA 1
ATOM 8180 C C . GLY D 1 60 ? -49.122 17.169 -15.579 1.00 12.01 60 GLY D C 1
ATOM 8181 O O . GLY D 1 60 ? -50.230 17.510 -15.153 1.00 11.90 60 GLY D O 1
ATOM 8182 N N . ILE D 1 61 ? -48.684 15.914 -15.495 1.00 13.46 61 ILE D N 1
ATOM 8183 C CA . ILE D 1 61 ? -49.551 14.870 -14.958 1.00 13.48 61 ILE D CA 1
ATOM 8184 C C . ILE D 1 61 ? -48.670 13.755 -14.419 1.00 14.96 61 ILE D C 1
ATOM 8185 O O . ILE D 1 61 ? -47.585 13.487 -14.945 1.00 13.44 61 ILE D O 1
ATOM 8190 N N . TRP D 1 62 ? -49.118 13.130 -13.339 1.00 13.06 62 TRP D N 1
ATOM 8191 C CA . TRP D 1 62 ? -48.437 11.971 -12.781 1.00 13.11 62 TRP D CA 1
ATOM 8192 C C . TRP D 1 62 ? -49.377 10.778 -12.877 1.00 12.15 62 TRP D C 1
ATOM 8193 O O . TRP D 1 62 ? -50.523 10.850 -12.416 1.00 13.59 62 TRP D O 1
ATOM 8204 N N . GLU D 1 63 ? -48.910 9.695 -13.494 1.00 12.14 63 GLU D N 1
ATOM 8205 C CA . GLU D 1 63 ? -49.807 8.639 -13.937 1.00 14.26 63 GLU D CA 1
ATOM 8206 C C . GLU D 1 63 ? -49.396 7.287 -13.375 1.00 15.27 63 GLU D C 1
ATOM 8207 O O . GLU D 1 63 ? -48.221 7.042 -13.090 1.00 14.85 63 GLU D O 1
ATOM 8213 N N . TRP D 1 64 ? -50.389 6.409 -13.226 1.00 13.99 64 TRP D N 1
ATOM 8214 C CA . TRP D 1 64 ? -50.165 5.003 -12.928 1.00 13.20 64 TRP D CA 1
ATOM 8215 C C . TRP D 1 64 ? -50.600 4.180 -14.131 1.00 14.04 64 TRP D C 1
ATOM 8216 O O . TRP D 1 64 ? -51.636 4.450 -14.742 1.00 14.62 64 TRP D O 1
ATOM 8227 N N . MET D 1 65 ? -49.798 3.182 -14.482 1.00 13.07 65 MET D N 1
ATOM 8228 C CA . MET D 1 65 ? -50.006 2.401 -15.701 1.00 13.21 65 MET D CA 1
ATOM 8229 C C . MET D 1 65 ? -49.889 0.919 -15.362 1.00 15.24 65 MET D C 1
ATOM 8230 O O . MET D 1 65 ? -48.791 0.352 -15.381 1.00 13.98 65 MET D O 1
ATOM 8235 N N . PRO D 1 66 ? -51.000 0.267 -15.015 1.00 12.86 66 PRO D N 1
ATOM 8236 C CA . PRO D 1 66 ? -50.970 -1.160 -14.682 1.00 15.08 66 PRO D CA 1
ATOM 8237 C C . PRO D 1 66 ? -51.167 -2.066 -15.890 1.00 15.16 66 PRO D C 1
ATOM 8238 O O . PRO D 1 66 ? -51.845 -1.727 -16.861 1.00 15.54 66 PRO D O 1
ATOM 8242 N N . HIS D 1 67 ? -50.541 -3.243 -15.827 1.00 16.94 67 HIS D N 1
ATOM 8243 C CA . HIS D 1 67 ? -50.808 -4.301 -16.796 1.00 16.71 67 HIS D CA 1
ATOM 8244 C C . HIS D 1 67 ? -50.709 -5.646 -16.093 1.00 17.13 67 HIS D C 1
ATOM 8245 O O . HIS D 1 67 ? -49.752 -5.889 -15.355 1.00 20.25 67 HIS D O 1
ATOM 8252 N N . ARG D 1 68 ? -51.683 -6.515 -16.335 1.00 17.64 68 ARG D N 1
ATOM 8253 C CA . ARG D 1 68 ? -51.760 -7.806 -15.661 1.00 15.93 68 ARG D CA 1
ATOM 8254 C C . ARG D 1 68 ? -51.595 -8.935 -16.667 1.00 17.36 68 ARG D C 1
ATOM 8255 O O . ARG D 1 68 ? -52.250 -8.942 -17.715 1.00 19.42 68 ARG D O 1
ATOM 8263 N N . GLU D 1 69 ? -50.721 -9.883 -16.339 1.00 17.32 69 GLU D N 1
ATOM 8264 C CA . GLU D 1 69 ? -50.650 -11.161 -17.039 1.00 20.45 69 GLU D CA 1
ATOM 8265 C C . GLU D 1 69 ? -51.183 -12.206 -16.071 1.00 18.52 69 GLU D C 1
ATOM 8266 O O . GLU D 1 69 ? -50.463 -12.616 -15.150 1.00 18.59 69 GLU D O 1
ATOM 8272 N N . PRO D 1 70 ? -52.437 -12.633 -16.212 1.00 19.61 70 PRO D N 1
ATOM 8273 C CA . PRO D 1 70 ? -53.091 -13.424 -15.158 1.00 21.70 70 PRO D CA 1
ATOM 8274 C C . PRO D 1 70 ? -52.326 -14.694 -14.827 1.00 22.78 70 PRO D C 1
ATOM 8275 O O . PRO D 1 70 ? -51.892 -15.427 -15.718 1.00 22.82 70 PRO D O 1
ATOM 8279 N N . GLY D 1 71 ? -52.156 -14.946 -13.530 1.00 24.82 71 GLY D N 1
ATOM 8280 C CA . GLY D 1 71 ? -51.406 -16.090 -13.062 1.00 22.73 71 GLY D CA 1
ATOM 8281 C C . GLY D 1 71 ? -49.914 -15.888 -13.020 1.00 25.12 71 GLY D C 1
ATOM 8282 O O . GLY D 1 71 ? -49.215 -16.682 -12.373 1.00 24.87 71 GLY D O 1
ATOM 8283 N N . ASP D 1 72 ? -49.400 -14.840 -13.671 1.00 21.73 72 ASP D N 1
ATOM 8284 C CA . ASP D 1 72 ? -47.972 -14.558 -13.691 1.00 21.52 72 ASP D CA 1
ATOM 8285 C C . ASP D 1 72 ? -47.656 -13.348 -12.820 1.00 21.69 72 ASP D C 1
ATOM 8286 O O . ASP D 1 72 ? -47.297 -13.493 -11.643 1.00 19.48 72 ASP D O 1
ATOM 8291 N N . HIS D 1 73 ? -47.792 -12.148 -13.375 1.00 20.90 73 HIS D N 1
ATOM 8292 C CA . HIS D 1 73 ? -47.414 -10.969 -12.615 1.00 18.32 73 HIS D CA 1
ATOM 8293 C C . HIS D 1 73 ? -48.211 -9.760 -13.072 1.00 19.48 73 HIS D C 1
ATOM 8294 O O . HIS D 1 73 ? -48.836 -9.752 -14.135 1.00 20.18 73 HIS D O 1
ATOM 8301 N N . ILE D 1 74 ? -48.173 -8.737 -12.233 1.00 16.83 74 ILE D N 1
ATOM 8302 C CA . ILE D 1 74 ? -48.745 -7.429 -12.520 1.00 16.24 74 ILE D CA 1
ATOM 8303 C C . ILE D 1 74 ? -47.590 -6.452 -12.643 1.00 16.20 74 ILE D C 1
ATOM 8304 O O . ILE D 1 74 ? -46.692 -6.439 -11.797 1.00 17.71 74 ILE D O 1
ATOM 8309 N N . THR D 1 75 ? -47.602 -5.649 -13.700 1.00 16.94 75 THR D N 1
ATOM 8310 C CA . THR D 1 75 ? -46.623 -4.587 -13.886 1.00 16.17 75 THR D CA 1
ATOM 8311 C C . THR D 1 75 ? -47.305 -3.260 -13.599 1.00 14.17 75 THR D C 1
ATOM 8312 O O . THR D 1 75 ? -48.447 -3.051 -14.002 1.00 15.67 75 THR D O 1
ATOM 8316 N N . LEU D 1 76 ? -46.625 -2.381 -12.881 1.00 13.87 76 LEU D N 1
ATOM 8317 C CA . LEU D 1 76 ? -47.137 -1.039 -12.654 1.00 15.38 76 LEU D CA 1
ATOM 8318 C C . LEU D 1 76 ? -46.024 -0.044 -12.918 1.00 14.33 76 LEU D C 1
ATOM 8319 O O . LEU D 1 76 ? -45.011 -0.049 -12.213 1.00 14.95 76 LEU D O 1
ATOM 8324 N N . LYS D 1 77 ? -46.208 0.819 -13.907 1.00 14.13 77 LYS D N 1
ATOM 8325 C CA . LYS D 1 77 ? -45.302 1.943 -14.079 1.00 14.05 77 LYS D CA 1
ATOM 8326 C C . LYS D 1 77 ? -45.939 3.176 -13.449 1.00 15.40 77 LYS D C 1
ATOM 8327 O O . LYS D 1 77 ? -47.123 3.459 -13.679 1.00 13.86 77 LYS D O 1
ATOM 8333 N N . THR D 1 78 ? -45.175 3.865 -12.613 1.00 14.41 78 THR D N 1
ATOM 8334 C CA . THR D 1 78 ? -45.570 5.155 -12.060 1.00 13.20 78 THR D CA 1
ATOM 8335 C C . THR D 1 78 ? -44.669 6.188 -12.715 1.00 15.47 78 THR D C 1
ATOM 8336 O O . THR D 1 78 ? -43.439 6.078 -12.635 1.00 15.96 78 THR D O 1
ATOM 8340 N N . VAL D 1 79 ? -45.269 7.165 -13.386 1.00 14.29 79 VAL D N 1
ATOM 8341 C CA . VAL D 1 79 ? -44.479 8.012 -14.277 1.00 13.06 79 VAL D CA 1
ATOM 8342 C C . VAL D 1 79 ? -45.053 9.419 -14.267 1.00 14.84 79 VAL D C 1
ATOM 8343 O O . VAL D 1 79 ? -46.269 9.612 -14.391 1.00 14.73 79 VAL D O 1
ATOM 8347 N N . GLY D 1 80 ? -44.170 10.401 -14.115 1.00 14.71 80 GLY D N 1
ATOM 8348 C CA . GLY D 1 80 ? -44.545 11.803 -14.188 1.00 14.85 80 GLY D CA 1
ATOM 8349 C C . GLY D 1 80 ? -44.204 12.381 -15.550 1.00 15.06 80 GLY D C 1
ATOM 8350 O O . GLY D 1 80 ? -43.216 11.986 -16.186 1.00 13.28 80 GLY D O 1
ATOM 8351 N N . TYR D 1 81 ? -45.057 13.292 -16.002 1.00 13.95 81 TYR D N 1
ATOM 8352 C CA . TYR D 1 81 ? -44.765 14.198 -17.110 1.00 13.03 81 TYR D CA 1
ATOM 8353 C C . TYR D 1 81 ? -44.735 15.583 -16.487 1.00 12.88 81 TYR D C 1
ATOM 8354 O O . TYR D 1 81 ? -45.769 16.090 -16.050 1.00 11.80 81 TYR D O 1
ATOM 8363 N N . SER D 1 82 ? -43.544 16.175 -16.417 1.00 12.82 82 SER D N 1
ATOM 8364 C CA . SER D 1 82 ? -43.341 17.462 -15.750 1.00 11.23 82 SER D CA 1
ATOM 8365 C C . SER D 1 82 ? -42.414 18.275 -16.645 1.00 13.34 82 SER D C 1
ATOM 8366 O O . SER D 1 82 ? -41.191 18.247 -16.481 1.00 14.04 82 SER D O 1
ATOM 8369 N N . PRO D 1 83 ? -42.968 18.999 -17.622 1.00 13.65 83 PRO D N 1
ATOM 8370 C CA . PRO D 1 83 ? -42.139 19.505 -18.728 1.00 14.74 83 PRO D CA 1
ATOM 8371 C C . PRO D 1 83 ? -41.224 20.663 -18.355 1.00 16.11 83 PRO D C 1
ATOM 8372 O O . PRO D 1 83 ? -40.330 21.007 -19.148 1.00 18.00 83 PRO D O 1
ATOM 8376 N N . ALA D 1 84 ? -41.372 21.236 -17.170 1.00 15.48 84 ALA D N 1
ATOM 8377 C CA . ALA D 1 84 ? -40.400 22.203 -16.678 1.00 14.18 84 ALA D CA 1
ATOM 8378 C C . ALA D 1 84 ? -39.199 21.547 -16.008 1.00 15.29 84 ALA D C 1
ATOM 8379 O O . ALA D 1 84 ? -38.282 22.264 -15.601 1.00 17.40 84 ALA D O 1
ATOM 8381 N N . ASN D 1 85 ? -39.194 20.214 -15.857 1.00 13.38 85 ASN D N 1
ATOM 8382 C CA . ASN D 1 85 ? -38.107 19.551 -15.134 1.00 14.60 85 ASN D CA 1
ATOM 8383 C C . ASN D 1 85 ? -36.737 19.854 -15.723 1.00 15.54 85 ASN D C 1
ATOM 8384 O O . ASN D 1 85 ? -35.809 20.154 -14.948 1.00 16.59 85 ASN D O 1
ATOM 8389 N N . PRO D 1 86 ? -36.514 19.748 -17.035 1.00 15.04 86 PRO D N 1
ATOM 8390 C CA . PRO D 1 86 ? -35.143 19.951 -17.537 1.00 17.01 86 PRO D CA 1
ATOM 8391 C C . PRO D 1 86 ? -34.591 21.329 -17.245 1.00 20.04 86 PRO D C 1
ATOM 8392 O O . PRO D 1 86 ? -33.472 21.450 -16.721 1.00 20.11 86 PRO D O 1
ATOM 8396 N N . ALA D 1 87 ? -35.352 22.373 -17.553 1.00 19.33 87 ALA D N 1
ATOM 8397 C CA . ALA D 1 87 ? -34.834 23.730 -17.426 1.00 24.23 87 ALA D CA 1
ATOM 8398 C C . ALA D 1 87 ? -34.794 24.184 -15.975 1.00 24.70 87 ALA D C 1
ATOM 8399 O O . ALA D 1 87 ? -33.866 24.891 -15.573 1.00 25.37 87 ALA D O 1
ATOM 8401 N N . ARG D 1 88 ? -35.770 23.773 -15.162 1.00 20.05 88 ARG D N 1
ATOM 8402 C CA . ARG D 1 88 ? -35.829 24.236 -13.783 1.00 19.44 88 ARG D CA 1
ATOM 8403 C C . ARG D 1 88 ? -35.016 23.374 -12.827 1.00 21.46 88 ARG D C 1
ATOM 8404 O O . ARG D 1 88 ? -34.467 23.901 -11.855 1.00 24.13 88 ARG D O 1
ATOM 8412 N N . PHE D 1 89 ? -34.927 22.061 -13.064 1.00 20.03 89 PHE D N 1
ATOM 8413 C CA . PHE D 1 89 ? -34.329 21.161 -12.085 1.00 18.88 89 PHE D CA 1
ATOM 8414 C C . PHE D 1 89 ? -33.231 20.269 -12.641 1.00 21.10 89 PHE D C 1
ATOM 8415 O O . PHE D 1 89 ? -32.620 19.522 -11.867 1.00 22.35 89 PHE D O 1
ATOM 8423 N N . GLY D 1 90 ? -32.966 20.310 -13.946 1.00 20.24 90 GLY D N 1
ATOM 8424 C CA . GLY D 1 90 ? -32.007 19.384 -14.528 1.00 20.85 90 GLY D CA 1
ATOM 8425 C C . GLY D 1 90 ? -32.429 17.934 -14.424 1.00 20.71 90 GLY D C 1
ATOM 8426 O O . GLY D 1 90 ? -31.578 17.037 -14.425 1.00 19.44 90 GLY D O 1
ATOM 8427 N N . LEU D 1 91 ? -33.738 17.680 -14.328 1.00 16.18 91 LEU D N 1
ATOM 8428 C CA . LEU D 1 91 ? -34.314 16.344 -14.306 1.00 17.86 91 LEU D CA 1
ATOM 8429 C C . LEU D 1 91 ? -35.070 16.077 -15.604 1.00 15.01 91 LEU D C 1
ATOM 8430 O O . LEU D 1 91 ? -35.530 17.013 -16.261 1.00 14.57 91 LEU D O 1
ATOM 8435 N N . PRO D 1 92 ? -35.197 14.818 -16.017 1.00 16.42 92 PRO D N 1
ATOM 8436 C CA . PRO D 1 92 ? -35.973 14.525 -17.223 1.00 13.31 92 PRO D CA 1
ATOM 8437 C C . PRO D 1 92 ? -37.441 14.873 -17.029 1.00 14.65 92 PRO D C 1
ATOM 8438 O O . PRO D 1 92 ? -37.987 14.754 -15.929 1.00 15.32 92 PRO D O 1
ATOM 8442 N N . THR D 1 93 ? -38.078 15.297 -18.126 1.00 11.67 93 THR D N 1
ATOM 8443 C CA . THR D 1 93 ? -39.522 15.541 -18.110 1.00 12.52 93 THR D CA 1
ATOM 8444 C C . THR D 1 93 ? -40.279 14.282 -17.708 1.00 13.03 93 THR D C 1
ATOM 8445 O O . THR D 1 93 ? -41.202 14.330 -16.889 1.00 14.28 93 THR D O 1
ATOM 8449 N N . ILE D 1 94 ? -39.916 13.150 -18.303 1.00 11.30 94 ILE D N 1
ATOM 8450 C CA . ILE D 1 94 ? -40.527 11.864 -17.996 1.00 11.52 94 ILE D CA 1
ATOM 8451 C C . ILE D 1 94 ? -39.669 11.199 -16.931 1.00 16.00 94 ILE D C 1
ATOM 8452 O O . ILE D 1 94 ? -38.485 10.924 -17.152 1.00 13.21 94 ILE D O 1
ATOM 8457 N N . LEU D 1 95 ? -40.243 10.989 -15.754 1.00 13.24 95 LEU D N 1
ATOM 8458 C CA . LEU D 1 95 ? -39.504 10.479 -14.608 1.00 12.44 95 LEU D CA 1
ATOM 8459 C C . LEU D 1 95 ? -40.368 9.411 -13.966 1.00 16.05 95 LEU D C 1
ATOM 8460 O O . LEU D 1 95 ? -41.492 9.700 -13.545 1.00 15.57 95 LEU D O 1
ATOM 8465 N N . GLY D 1 96 ? -39.871 8.182 -13.915 1.00 14.74 96 GLY D N 1
ATOM 8466 C CA . GLY D 1 96 ? -40.727 7.145 -13.368 1.00 14.77 96 GLY D CA 1
ATOM 8467 C C . GLY D 1 96 ? -39.947 5.898 -13.011 1.00 16.60 96 GLY D C 1
ATOM 8468 O O . GLY D 1 96 ? -38.727 5.824 -13.179 1.00 14.51 96 GLY D O 1
ATOM 8469 N N . THR D 1 97 ? -40.696 4.914 -12.518 1.00 14.72 97 THR D N 1
ATOM 8470 C CA . THR D 1 97 ? -40.180 3.633 -12.062 1.00 16.03 97 THR D CA 1
ATOM 8471 C C . THR D 1 97 ? -41.170 2.551 -12.474 1.00 15.90 97 THR D C 1
ATOM 8472 O O . THR D 1 97 ? -42.367 2.811 -12.649 1.00 15.35 97 THR D O 1
ATOM 8476 N N . VAL D 1 98 ? -40.674 1.322 -12.625 1.00 14.80 98 VAL D N 1
ATOM 8477 C CA . VAL D 1 98 ? -41.513 0.195 -13.018 1.00 15.73 98 VAL D CA 1
ATOM 8478 C C . VAL D 1 98 ? -41.396 -0.900 -11.967 1.00 15.97 98 VAL D C 1
ATOM 8479 O O . VAL D 1 98 ? -40.286 -1.311 -11.609 1.00 14.45 98 VAL D O 1
ATOM 8483 N N . ALA D 1 99 ? -42.544 -1.367 -11.475 1.00 14.72 99 ALA D N 1
ATOM 8484 C CA . ALA D 1 99 ? -42.597 -2.402 -10.450 1.00 16.61 99 ALA D CA 1
ATOM 8485 C C . ALA D 1 99 ? -43.295 -3.643 -10.987 1.00 15.33 99 ALA D C 1
ATOM 8486 O O . ALA D 1 99 ? -44.198 -3.556 -11.826 1.00 16.03 99 ALA D O 1
ATOM 8488 N N . ARG D 1 100 ? -42.888 -4.802 -10.472 1.00 13.66 100 ARG D N 1
ATOM 8489 C CA . ARG D 1 100 ? -43.522 -6.066 -10.805 1.00 14.26 100 ARG D CA 1
ATOM 8490 C C . ARG D 1 100 ? -43.999 -6.733 -9.523 1.00 14.46 100 ARG D C 1
ATOM 8491 O O . ARG D 1 100 ? -43.252 -6.800 -8.539 1.00 15.45 100 ARG D O 1
ATOM 8499 N N . TYR D 1 101 ? -45.238 -7.225 -9.550 1.00 15.45 101 TYR D N 1
ATOM 8500 C CA . TYR D 1 101 ? -45.896 -7.884 -8.428 1.00 17.86 101 TYR D CA 1
ATOM 8501 C C . TYR D 1 101 ? -46.313 -9.285 -8.842 1.00 17.94 101 TYR D C 1
ATOM 8502 O O . TYR D 1 101 ? -46.809 -9.489 -9.954 1.00 20.61 101 TYR D O 1
ATOM 8511 N N . ASP D 1 102 ? -46.130 -10.248 -7.941 1.00 16.44 102 ASP D N 1
ATOM 8512 C CA . ASP D 1 102 ? -46.624 -11.600 -8.184 1.00 18.75 102 ASP D CA 1
ATOM 8513 C C . ASP D 1 102 ? -48.150 -11.586 -8.244 1.00 16.14 102 ASP D C 1
ATOM 8514 O O . ASP D 1 102 ? -48.806 -11.116 -7.309 1.00 16.17 102 ASP D O 1
ATOM 8519 N N . ASP D 1 103 ? -48.722 -12.082 -9.349 1.00 15.06 103 ASP D N 1
ATOM 8520 C CA . ASP D 1 103 ? -50.172 -12.044 -9.503 1.00 16.97 103 ASP D CA 1
ATOM 8521 C C . ASP D 1 103 ? -50.874 -12.951 -8.505 1.00 18.92 103 ASP D C 1
ATOM 8522 O O . ASP D 1 103 ? -52.007 -12.669 -8.092 1.00 18.54 103 ASP D O 1
ATOM 8527 N N . THR D 1 104 ? -50.225 -14.040 -8.108 1.00 15.38 104 THR D N 1
ATOM 8528 C CA . THR D 1 104 ? -50.861 -14.984 -7.195 1.00 17.10 104 THR D CA 1
ATOM 8529 C C . THR D 1 104 ? -50.954 -14.425 -5.775 1.00 16.68 104 THR D C 1
ATOM 8530 O O . THR D 1 104 ? -51.998 -14.553 -5.119 1.00 21.87 104 THR D O 1
ATOM 8534 N N . THR D 1 105 ? -49.882 -13.801 -5.284 1.00 17.65 105 THR D N 1
ATOM 8535 C CA . THR D 1 105 ? -49.788 -13.372 -3.892 1.00 15.51 105 THR D CA 1
ATOM 8536 C C . THR D 1 105 ? -49.855 -11.868 -3.682 1.00 16.45 105 THR D C 1
ATOM 8537 O O . THR D 1 105 ? -50.065 -11.435 -2.544 1.00 14.92 105 THR D O 1
ATOM 8541 N N . GLY D 1 106 ? -49.620 -11.066 -4.723 1.00 15.86 106 GLY D N 1
ATOM 8542 C CA . GLY D 1 106 ? -49.465 -9.632 -4.569 1.00 16.45 106 GLY D CA 1
ATOM 8543 C C . GLY D 1 106 ? -48.081 -9.149 -4.170 1.00 16.79 106 GLY D C 1
ATOM 8544 O O . GLY D 1 106 ? -47.860 -7.929 -4.142 1.00 17.67 106 GLY D O 1
ATOM 8545 N N . ALA D 1 107 ? -47.134 -10.053 -3.893 1.00 16.38 107 ALA D N 1
ATOM 8546 C CA . ALA D 1 107 ? -45.810 -9.653 -3.419 1.00 16.32 107 ALA D CA 1
ATOM 8547 C C . ALA D 1 107 ? -45.057 -8.828 -4.461 1.00 18.28 107 ALA D C 1
ATOM 8548 O O . ALA D 1 107 ? -45.036 -9.160 -5.651 1.00 17.48 107 ALA D O 1
ATOM 8550 N N . LEU D 1 108 ? -44.418 -7.755 -3.999 1.00 16.07 108 LEU D N 1
ATOM 8551 C CA . LEU D 1 108 ? -43.556 -6.947 -4.859 1.00 15.27 108 LEU D CA 1
ATOM 8552 C C . LEU D 1 108 ? -42.259 -7.706 -5.110 1.00 14.72 108 LEU D C 1
ATOM 8553 O O . LEU D 1 108 ? -41.454 -7.882 -4.193 1.00 17.50 108 LEU D O 1
ATOM 8558 N N . THR D 1 109 ? -42.049 -8.152 -6.347 1.00 17.57 109 THR D N 1
ATOM 8559 C CA . THR D 1 109 ? -40.887 -8.981 -6.652 1.00 16.91 109 THR D CA 1
ATOM 8560 C C . THR D 1 109 ? -39.735 -8.229 -7.311 1.00 18.58 109 THR D C 1
ATOM 8561 O O . THR D 1 109 ? -38.588 -8.681 -7.194 1.00 19.03 109 THR D O 1
ATOM 8565 N N . ALA D 1 110 ? -39.989 -7.109 -7.993 1.00 15.06 110 ALA D N 1
ATOM 8566 C CA . ALA D 1 110 ? -38.916 -6.422 -8.705 1.00 16.08 110 ALA D CA 1
ATOM 8567 C C . ALA D 1 110 ? -39.265 -4.951 -8.886 1.00 16.71 110 ALA D C 1
ATOM 8568 O O . ALA D 1 110 ? -40.439 -4.587 -9.001 1.00 16.59 110 ALA D O 1
ATOM 8570 N N . LEU D 1 111 ? -38.235 -4.102 -8.895 1.00 17.14 111 LEU D N 1
ATOM 8571 C CA . LEU D 1 111 ? -38.434 -2.659 -9.030 1.00 16.04 111 LEU D CA 1
ATOM 8572 C C . LEU D 1 111 ? -37.238 -2.079 -9.772 1.00 17.32 111 LEU D C 1
ATOM 8573 O O . LEU D 1 111 ? -36.096 -2.415 -9.440 1.00 17.67 111 LEU D O 1
ATOM 8578 N N . MET D 1 112 ? -37.483 -1.225 -10.770 1.00 14.20 112 MET D N 1
ATOM 8579 C CA . MET D 1 112 ? -36.363 -0.649 -11.510 1.00 16.66 112 MET D CA 1
ATOM 8580 C C . MET D 1 112 ? -36.708 0.732 -12.059 1.00 18.84 112 MET D C 1
ATOM 8581 O O . MET D 1 112 ? -37.864 1.164 -12.073 1.00 15.52 112 MET D O 1
ATOM 8586 N N . ASP D 1 113 ? -35.667 1.415 -12.532 1.00 17.01 113 ASP D N 1
ATOM 8587 C CA . ASP D 1 113 ? -35.825 2.693 -13.218 1.00 14.26 113 ASP D CA 1
ATOM 8588 C C . ASP D 1 113 ? -36.816 2.599 -14.373 1.00 14.65 113 ASP D C 1
ATOM 8589 O O . ASP D 1 113 ? -36.844 1.610 -15.105 1.00 16.40 113 ASP D O 1
ATOM 8594 N N . GLY D 1 114 ? -37.600 3.666 -14.574 1.00 13.65 114 GLY D N 1
ATOM 8595 C CA . GLY D 1 114 ? -38.478 3.722 -15.731 1.00 11.07 114 GLY D CA 1
ATOM 8596 C C . GLY D 1 114 ? -38.073 4.721 -16.803 1.00 13.89 114 GLY D C 1
ATOM 8597 O O . GLY D 1 114 ? -38.647 4.714 -17.895 1.00 14.92 114 GLY D O 1
ATOM 8598 N N . VAL D 1 115 ? -37.074 5.563 -16.518 1.00 15.68 115 VAL D N 1
ATOM 8599 C CA . VAL D 1 115 ? -36.664 6.616 -17.460 1.00 15.62 115 VAL D CA 1
ATOM 8600 C C . VAL D 1 115 ? -36.113 6.015 -18.754 1.00 15.08 115 VAL D C 1
ATOM 8601 O O . VAL D 1 115 ? -36.619 6.278 -19.856 1.00 13.44 115 VAL D O 1
ATOM 8605 N N . LEU D 1 116 ? -35.037 5.232 -18.648 1.00 16.55 116 LEU D N 1
ATOM 8606 C CA . LEU D 1 116 ? -34.459 4.641 -19.853 1.00 18.23 116 LEU D CA 1
ATOM 8607 C C . LEU D 1 116 ? -35.428 3.659 -20.503 1.00 18.36 116 LEU D C 1
ATOM 8608 O O . LEU D 1 116 ? -35.639 3.700 -21.721 1.00 16.33 116 LEU D O 1
ATOM 8613 N N . LEU D 1 117 ? -36.052 2.788 -19.698 1.00 16.73 117 LEU D N 1
ATOM 8614 C CA . LEU D 1 117 ? -37.007 1.819 -20.225 1.00 14.44 117 LEU D CA 1
ATOM 8615 C C . LEU D 1 117 ? -38.107 2.494 -21.045 1.00 16.09 117 LEU D C 1
ATOM 8616 O O . LEU D 1 117 ? -38.459 2.022 -22.133 1.00 15.57 117 LEU D O 1
ATOM 8621 N N . THR D 1 118 ? -38.662 3.602 -20.538 1.00 15.07 118 THR D N 1
ATOM 8622 C CA . THR D 1 118 ? -39.723 4.299 -21.268 1.00 15.34 118 THR D CA 1
ATOM 8623 C C . THR D 1 118 ? -39.221 4.786 -22.623 1.00 15.07 118 THR D C 1
ATOM 8624 O O . THR D 1 118 ? -39.861 4.569 -23.660 1.00 15.43 118 THR D O 1
ATOM 8628 N N . ALA D 1 119 ? -38.068 5.451 -22.630 1.00 14.90 119 ALA D N 1
ATOM 8629 C CA . ALA D 1 119 ? -37.536 5.970 -23.886 1.00 15.52 119 ALA D CA 1
ATOM 8630 C C . ALA D 1 119 ? -37.275 4.839 -24.875 1.00 14.89 119 ALA D C 1
ATOM 8631 O O . ALA D 1 119 ? -37.583 4.968 -26.068 1.00 14.65 119 ALA D O 1
ATOM 8633 N N . LEU D 1 120 ? -36.747 3.706 -24.390 1.00 15.93 120 LEU D N 1
ATOM 8634 C CA . LEU D 1 120 ? -36.455 2.572 -25.269 1.00 15.01 120 LEU D CA 1
ATOM 8635 C C . LEU D 1 120 ? -37.720 1.999 -25.905 1.00 17.87 120 LEU D C 1
ATOM 8636 O O . LEU D 1 120 ? -37.764 1.780 -27.122 1.00 17.27 120 LEU D O 1
ATOM 8641 N N . ARG D 1 121 ? -38.767 1.727 -25.105 1.00 16.71 121 ARG D N 1
ATOM 8642 C CA . ARG D 1 121 ? -39.926 1.079 -25.716 1.00 16.63 121 ARG D CA 1
ATOM 8643 C C . ARG D 1 121 ? -40.755 2.042 -26.551 1.00 16.41 121 ARG D C 1
ATOM 8644 O O . ARG D 1 121 ? -41.515 1.598 -27.417 1.00 16.38 121 ARG D O 1
ATOM 8652 N N . THR D 1 122 ? -40.633 3.345 -26.301 1.00 16.31 122 THR D N 1
ATOM 8653 C CA . THR D 1 122 ? -41.340 4.326 -27.113 1.00 15.11 122 THR D CA 1
ATOM 8654 C C . THR D 1 122 ? -40.686 4.460 -28.481 1.00 15.06 122 THR D C 1
ATOM 8655 O O . THR D 1 122 ? -41.378 4.511 -29.506 1.00 15.04 122 THR D O 1
ATOM 8659 N N . GLY D 1 123 ? -39.351 4.487 -28.521 1.00 15.29 123 GLY D N 1
ATOM 8660 C CA . GLY D 1 123 ? -38.681 4.396 -29.809 1.00 16.22 123 GLY D CA 1
ATOM 8661 C C . GLY D 1 123 ? -39.003 3.091 -30.510 1.00 15.85 123 GLY D C 1
ATOM 8662 O O . GLY D 1 123 ? -39.293 3.074 -31.707 1.00 15.44 123 GLY D O 1
ATOM 8663 N N . ALA D 1 124 ? -39.012 1.988 -29.753 1.00 16.84 124 ALA D N 1
ATOM 8664 C CA . ALA D 1 124 ? -39.287 0.673 -30.324 1.00 18.10 124 ALA D CA 1
ATOM 8665 C C . ALA D 1 124 ? -40.669 0.620 -30.969 1.00 16.28 124 ALA D C 1
ATOM 8666 O O . ALA D 1 124 ? -40.824 0.121 -32.091 1.00 17.03 124 ALA D O 1
ATOM 8668 N N . ALA D 1 125 ? -41.692 1.148 -30.286 1.00 14.28 125 ALA D N 1
ATOM 8669 C CA . ALA D 1 125 ? -43.032 1.124 -30.859 1.00 15.96 125 ALA D CA 1
ATOM 8670 C C . ALA D 1 125 ? -43.083 1.896 -32.168 1.00 17.32 125 ALA D C 1
ATOM 8671 O O . ALA D 1 125 ? -43.747 1.473 -33.118 1.00 16.60 125 ALA D O 1
ATOM 8673 N N . SER D 1 126 ? -42.386 3.034 -32.238 1.00 15.64 126 SER D N 1
ATOM 8674 C CA . SER D 1 126 ? -42.350 3.779 -33.492 1.00 18.55 126 SER D CA 1
ATOM 8675 C C . SER D 1 126 ? -41.669 2.971 -34.591 1.00 19.92 126 SER D C 1
ATOM 8676 O O . SER D 1 126 ? -42.078 3.034 -35.758 1.00 19.00 126 SER D O 1
ATOM 8679 N N . ALA D 1 127 ? -40.649 2.193 -34.232 1.00 17.63 127 ALA D N 1
ATOM 8680 C CA . ALA D 1 127 ? -39.957 1.377 -35.227 1.00 17.62 127 ALA D CA 1
ATOM 8681 C C . ALA D 1 127 ? -40.855 0.254 -35.736 1.00 22.06 127 ALA D C 1
ATOM 8682 O O . ALA D 1 127 ? -40.870 -0.041 -36.939 1.00 20.18 127 ALA D O 1
ATOM 8684 N N . VAL D 1 128 ? -41.638 -0.357 -34.840 1.00 17.99 128 VAL D N 1
ATOM 8685 C CA . VAL D 1 128 ? -42.596 -1.379 -35.258 1.00 19.29 128 VAL D CA 1
ATOM 8686 C C . VAL D 1 128 ? -43.593 -0.802 -36.259 1.00 22.75 128 VAL D C 1
ATOM 8687 O O . VAL D 1 128 ? -43.823 -1.372 -37.335 1.00 20.32 128 VAL D O 1
ATOM 8691 N N . ALA D 1 129 ? -44.203 0.341 -35.919 1.00 20.38 129 ALA D N 1
ATOM 8692 C CA . ALA D 1 129 ? -45.187 0.951 -36.807 1.00 20.41 129 ALA D CA 1
ATOM 8693 C C . ALA D 1 129 ? -44.557 1.402 -38.119 1.00 20.11 129 ALA D C 1
ATOM 8694 O O . ALA D 1 129 ? -45.169 1.273 -39.185 1.00 21.54 129 ALA D O 1
ATOM 8696 N N . SER D 1 130 ? -43.346 1.959 -38.056 1.00 19.61 130 SER D N 1
ATOM 8697 C CA . SER D 1 130 ? -42.720 2.507 -39.259 1.00 22.11 130 SER D CA 1
ATOM 8698 C C . SER D 1 130 ? -42.237 1.414 -40.203 1.00 23.21 130 SER D C 1
ATOM 8699 O O . SER D 1 130 ? -42.263 1.597 -41.427 1.00 21.02 130 SER D O 1
ATOM 8702 N N . ARG D 1 131 ? -41.773 0.288 -39.663 1.00 22.86 131 ARG D N 1
ATOM 8703 C CA . ARG D 1 131 ? -41.463 -0.850 -40.523 1.00 24.33 131 ARG D CA 1
ATOM 8704 C C . ARG D 1 131 ? -42.684 -1.258 -41.339 1.00 24.18 131 ARG D C 1
ATOM 8705 O O . ARG D 1 131 ? -42.562 -1.634 -42.511 1.00 25.70 131 ARG D O 1
ATOM 8713 N N . LEU D 1 132 ? -43.879 -1.147 -40.750 1.00 23.32 132 LEU D N 1
ATOM 8714 C CA . LEU D 1 132 ? -45.106 -1.484 -41.463 1.00 23.48 132 LEU D CA 1
ATOM 8715 C C . LEU D 1 132 ? -45.546 -0.387 -42.425 1.00 25.88 132 LEU D C 1
ATOM 8716 O O . LEU D 1 132 ? -46.070 -0.688 -43.501 1.00 26.84 132 LEU D O 1
ATOM 8721 N N . LEU D 1 133 ? -45.383 0.886 -42.051 1.00 22.39 133 LEU D N 1
ATOM 8722 C CA . LEU D 1 133 ? -46.075 1.966 -42.744 1.00 22.12 133 LEU D CA 1
ATOM 8723 C C . LEU D 1 133 ? -45.177 2.972 -43.454 1.00 23.03 133 LEU D C 1
ATOM 8724 O O . LEU D 1 133 ? -45.694 3.777 -44.233 1.00 24.01 133 LEU D O 1
ATOM 8729 N N . ALA D 1 134 ? -43.874 2.974 -43.208 1.00 23.83 134 ALA D N 1
ATOM 8730 C CA . ALA D 1 134 ? -42.980 3.870 -43.926 1.00 23.70 134 ALA D CA 1
ATOM 8731 C C . ALA D 1 134 ? -42.378 3.138 -45.121 1.00 25.60 134 ALA D C 1
ATOM 8732 O O . ALA D 1 134 ? -42.292 1.906 -45.136 1.00 25.78 134 ALA D O 1
ATOM 8734 N N . ARG D 1 135 ? -41.991 3.902 -46.137 1.00 25.56 135 ARG D N 1
ATOM 8735 C CA . ARG D 1 135 ? -41.307 3.302 -47.276 1.00 28.20 135 ARG D CA 1
ATOM 8736 C C . ARG D 1 135 ? -40.023 2.633 -46.801 1.00 25.53 135 ARG D C 1
ATOM 8737 O O . ARG D 1 135 ? -39.276 3.225 -46.011 1.00 24.97 135 ARG D O 1
ATOM 8745 N N . PRO D 1 136 ? -39.744 1.399 -47.228 1.00 29.40 136 PRO D N 1
ATOM 8746 C CA . PRO D 1 136 ? -38.527 0.720 -46.765 1.00 26.98 136 PRO D CA 1
ATOM 8747 C C . PRO D 1 136 ? -37.245 1.419 -47.172 1.00 26.12 136 PRO D C 1
ATOM 8748 O O . PRO D 1 136 ? -36.207 1.182 -46.544 1.00 28.75 136 PRO D O 1
ATOM 8752 N N . ASP D 1 137 ? -37.279 2.285 -48.185 1.00 26.42 137 ASP D N 1
ATOM 8753 C CA . ASP D 1 137 ? -36.106 3.046 -48.595 1.00 31.74 137 ASP D CA 1
ATOM 8754 C C . ASP D 1 137 ? -36.110 4.469 -48.043 1.00 30.96 137 ASP D C 1
ATOM 8755 O O . ASP D 1 137 ? -35.380 5.326 -48.558 1.00 28.63 137 ASP D O 1
ATOM 8760 N N . SER D 1 138 ? -36.908 4.734 -47.004 1.00 26.76 138 SER D N 1
ATOM 8761 C CA . SER D 1 138 ? -36.917 6.046 -46.357 1.00 25.51 138 SER D CA 1
ATOM 8762 C C . SER D 1 138 ? -35.516 6.463 -45.937 1.00 21.65 138 SER D C 1
ATOM 8763 O O . SER D 1 138 ? -34.821 5.725 -45.231 1.00 24.36 138 SER D O 1
ATOM 8766 N N . HIS D 1 139 ? -35.113 7.665 -46.353 1.00 24.33 139 HIS D N 1
ATOM 8767 C CA . HIS D 1 139 ? -33.781 8.152 -46.048 1.00 26.07 139 HIS D CA 1
ATOM 8768 C C . HIS D 1 139 ? -33.756 9.403 -45.193 1.00 22.99 139 HIS D C 1
ATOM 8769 O O . HIS D 1 139 ? -32.741 9.641 -44.542 1.00 23.39 139 HIS D O 1
ATOM 8776 N N . THR D 1 140 ? -34.844 10.169 -45.117 1.00 25.60 140 THR D N 1
ATOM 8777 C CA . THR D 1 140 ? -34.880 11.398 -44.334 1.00 22.49 140 THR D CA 1
ATOM 8778 C C . THR D 1 140 ? -35.928 11.261 -43.244 1.00 21.19 140 THR D C 1
ATOM 8779 O O . THR D 1 140 ? -37.114 11.092 -43.544 1.00 20.41 140 THR D O 1
ATOM 8783 N N . LEU D 1 141 ? -35.489 11.338 -41.994 1.00 21.73 141 LEU D N 1
ATOM 8784 C CA . LEU D 1 141 ? -36.373 11.399 -40.835 1.00 18.67 141 LEU D CA 1
ATOM 8785 C C . LEU D 1 141 ? -36.525 12.848 -40.394 1.00 17.76 141 LEU D C 1
ATOM 8786 O O . LEU D 1 141 ? -35.543 13.588 -40.323 1.00 19.54 141 LEU D O 1
ATOM 8791 N N . GLY D 1 142 ? -37.756 13.259 -40.103 1.00 19.19 142 GLY D N 1
ATOM 8792 C CA . GLY D 1 142 ? -38.017 14.555 -39.494 1.00 16.27 142 GLY D CA 1
ATOM 8793 C C . GLY D 1 142 ? -38.364 14.350 -38.021 1.00 18.55 142 GLY D C 1
ATOM 8794 O O . GLY D 1 142 ? -39.010 13.363 -37.670 1.00 17.82 142 GLY D O 1
ATOM 8795 N N . LEU D 1 143 ? -37.895 15.261 -37.177 1.00 17.83 143 LEU D N 1
ATOM 8796 C CA . LEU D 1 143 ? -38.183 15.222 -35.742 1.00 16.29 143 LEU D CA 1
ATOM 8797 C C . LEU D 1 143 ? -38.664 16.600 -35.313 1.00 16.65 143 LEU D C 1
ATOM 8798 O O . LEU D 1 143 ? -37.956 17.589 -35.513 1.00 17.20 143 LEU D O 1
ATOM 8803 N N . ILE D 1 144 ? -39.871 16.669 -34.744 1.00 15.17 144 ILE D N 1
ATOM 8804 C CA . ILE D 1 144 ? -40.370 17.886 -34.106 1.00 14.58 144 ILE D CA 1
ATOM 8805 C C . ILE D 1 144 ? -40.372 17.628 -32.611 1.00 16.58 144 ILE D C 1
ATOM 8806 O O . ILE D 1 144 ? -41.055 16.707 -32.138 1.00 16.02 144 ILE D O 1
ATOM 8811 N N . GLY D 1 145 ? -39.615 18.435 -31.874 1.00 13.86 145 GLY D N 1
ATOM 8812 C CA . GLY D 1 145 ? -39.287 18.144 -30.493 1.00 13.88 145 GLY D CA 1
ATOM 8813 C C . GLY D 1 145 ? -37.977 17.378 -30.481 1.00 14.20 145 GLY D C 1
ATOM 8814 O O . GLY D 1 145 ? -37.900 16.284 -31.047 1.00 15.43 145 GLY D O 1
ATOM 8815 N N . THR D 1 146 ? -36.935 17.950 -29.888 1.00 15.10 146 THR D N 1
ATOM 8816 C CA . THR D 1 146 ? -35.650 17.267 -29.838 1.00 14.21 146 THR D CA 1
ATOM 8817 C C . THR D 1 146 ? -35.214 17.117 -28.388 1.00 16.18 146 THR D C 1
ATOM 8818 O O . THR D 1 146 ? -34.066 17.410 -28.032 1.00 17.65 146 THR D O 1
ATOM 8822 N N . GLY D 1 147 ? -36.135 16.659 -27.539 1.00 14.93 147 GLY D N 1
ATOM 8823 C CA . GLY D 1 147 ? -35.786 16.351 -26.167 1.00 14.23 147 GLY D CA 1
ATOM 8824 C C . GLY D 1 147 ? -35.426 14.889 -25.993 1.00 16.18 147 GLY D C 1
ATOM 8825 O O . GLY D 1 147 ? -34.751 14.290 -26.843 1.00 14.68 147 GLY D O 1
ATOM 8826 N N . ALA D 1 148 ? -35.908 14.285 -24.905 1.00 15.76 148 ALA D N 1
ATOM 8827 C CA . ALA D 1 148 ? -35.472 12.933 -24.565 1.00 14.55 148 ALA D CA 1
ATOM 8828 C C . ALA D 1 148 ? -36.025 11.898 -25.542 1.00 14.31 148 ALA D C 1
ATOM 8829 O O . ALA D 1 148 ? -35.279 11.053 -26.046 1.00 14.73 148 ALA D O 1
ATOM 8831 N N . GLN D 1 149 ? -37.338 11.920 -25.814 1.00 12.39 149 GLN D N 1
ATOM 8832 C CA . GLN D 1 149 ? -37.888 10.893 -26.698 1.00 14.18 149 GLN D CA 1
ATOM 8833 C C . GLN D 1 149 ? -37.260 10.951 -28.085 1.00 15.73 149 GLN D C 1
ATOM 8834 O O . GLN D 1 149 ? -37.079 9.913 -28.729 1.00 15.08 149 GLN D O 1
ATOM 8840 N N . ALA D 1 150 ? -36.922 12.150 -28.559 1.00 15.41 150 ALA D N 1
ATOM 8841 C CA . ALA D 1 150 ? -36.360 12.257 -29.900 1.00 15.09 150 ALA D CA 1
ATOM 8842 C C . ALA D 1 150 ? -35.096 11.414 -30.044 1.00 15.11 150 ALA D C 1
ATOM 8843 O O . ALA D 1 150 ? -34.830 10.880 -31.129 1.00 14.43 150 ALA D O 1
ATOM 8845 N N . VAL D 1 151 ? -34.317 11.272 -28.965 1.00 13.70 151 VAL D N 1
ATOM 8846 C CA . VAL D 1 151 ? -33.076 10.498 -29.043 1.00 14.42 151 VAL D CA 1
ATOM 8847 C C . VAL D 1 151 ? -33.380 9.052 -29.412 1.00 17.71 151 VAL D C 1
ATOM 8848 O O . VAL D 1 151 ? -32.751 8.478 -30.310 1.00 16.29 151 VAL D O 1
ATOM 8852 N N . THR D 1 152 ? -34.365 8.436 -28.737 1.00 14.69 152 THR D N 1
ATOM 8853 C CA . THR D 1 152 ? -34.656 7.045 -29.054 1.00 13.10 152 THR D CA 1
ATOM 8854 C C . THR D 1 152 ? -35.567 6.893 -30.265 1.00 16.57 152 THR D C 1
ATOM 8855 O O . THR D 1 152 ? -35.607 5.807 -30.849 1.00 16.54 152 THR D O 1
ATOM 8859 N N . GLN D 1 153 ? -36.313 7.935 -30.649 1.00 16.56 153 GLN D N 1
ATOM 8860 C CA . GLN D 1 153 ? -37.002 7.895 -31.933 1.00 13.92 153 GLN D CA 1
ATOM 8861 C C . GLN D 1 153 ? -35.993 7.715 -33.055 1.00 17.41 153 GLN D C 1
ATOM 8862 O O . GLN D 1 153 ? -36.120 6.814 -33.895 1.00 16.65 153 GLN D O 1
ATOM 8868 N N . LEU D 1 154 ? -34.976 8.572 -33.070 1.00 16.26 154 LEU D N 1
ATOM 8869 C CA . LEU D 1 154 ? -33.929 8.481 -34.082 1.00 16.54 154 LEU D CA 1
ATOM 8870 C C . LEU D 1 154 ? -33.218 7.135 -34.009 1.00 16.98 154 LEU D C 1
ATOM 8871 O O . LEU D 1 154 ? -33.040 6.458 -35.028 1.00 19.38 154 LEU D O 1
ATOM 8876 N N . HIS D 1 155 ? -32.835 6.714 -32.801 1.00 16.99 155 HIS D N 1
ATOM 8877 C CA . HIS D 1 155 ? -32.088 5.469 -32.656 1.00 18.00 155 HIS D CA 1
ATOM 8878 C C . HIS D 1 155 ? -32.877 4.284 -33.200 1.00 19.44 155 HIS D C 1
ATOM 8879 O O . HIS D 1 155 ? -32.399 3.556 -34.084 1.00 18.70 155 HIS D O 1
ATOM 8886 N N . ALA D 1 156 ? -34.106 4.085 -32.705 1.00 18.16 156 ALA D N 1
ATOM 8887 C CA . ALA D 1 156 ? -34.872 2.920 -33.130 1.00 17.10 156 ALA D CA 1
ATOM 8888 C C . ALA D 1 156 ? -35.167 2.970 -34.622 1.00 19.04 156 ALA D C 1
ATOM 8889 O O . ALA D 1 156 ? -35.112 1.942 -35.312 1.00 20.62 156 ALA D O 1
ATOM 8891 N N . LEU D 1 157 ? -35.481 4.156 -35.144 1.00 16.40 157 LEU D N 1
ATOM 8892 C CA . LEU D 1 157 ? -35.840 4.240 -36.555 1.00 17.57 157 LEU D CA 1
ATOM 8893 C C . LEU D 1 157 ? -34.623 4.029 -37.450 1.00 18.90 157 LEU D C 1
ATOM 8894 O O . LEU D 1 157 ? -34.761 3.502 -38.560 1.00 19.54 157 LEU D O 1
ATOM 8899 N N . SER D 1 158 ? -33.436 4.410 -36.979 1.00 19.78 158 SER D N 1
ATOM 8900 C CA . SER D 1 158 ? -32.218 4.134 -37.741 1.00 20.07 158 SER D CA 1
ATOM 8901 C C . SER D 1 158 ? -31.896 2.646 -37.793 1.00 26.24 158 SER D C 1
ATOM 8902 O O . SER D 1 158 ? -31.175 2.207 -38.699 1.00 23.29 158 SER D O 1
ATOM 8905 N N . LEU D 1 159 ? -32.430 1.848 -36.867 1.00 20.54 159 LEU D N 1
ATOM 8906 C CA . LEU D 1 159 ? -32.192 0.411 -36.921 1.00 25.31 159 LEU D CA 1
ATOM 8907 C C . LEU D 1 159 ? -33.116 -0.310 -37.895 1.00 25.11 159 LEU D C 1
ATOM 8908 O O . LEU D 1 159 ? -32.799 -1.433 -38.298 1.00 28.26 159 LEU D O 1
ATOM 8913 N N . VAL D 1 160 ? -34.241 0.289 -38.291 1.00 20.55 160 VAL D N 1
ATOM 8914 C CA . VAL D 1 160 ? -35.175 -0.383 -39.192 1.00 23.77 160 VAL D CA 1
ATOM 8915 C C . VAL D 1 160 ? -35.299 0.301 -40.538 1.00 22.73 160 VAL D C 1
ATOM 8916 O O . VAL D 1 160 ? -35.904 -0.283 -41.452 1.00 25.58 160 VAL D O 1
ATOM 8920 N N . LEU D 1 161 ? -34.759 1.503 -40.697 1.00 22.63 161 LEU D N 1
ATOM 8921 C CA . LEU D 1 161 ? -34.801 2.226 -41.959 1.00 20.87 161 LEU D CA 1
ATOM 8922 C C . LEU D 1 161 ? -33.404 2.716 -42.314 1.00 22.46 161 LEU D C 1
ATOM 8923 O O . LEU D 1 161 ? -32.614 3.057 -41.430 1.00 25.11 161 LEU D O 1
ATOM 8928 N N . PRO D 1 162 ? -33.070 2.748 -43.592 1.00 24.98 162 PRO D N 1
ATOM 8929 C CA . PRO D 1 162 ? -31.732 3.202 -44.019 1.00 26.39 162 PRO D CA 1
ATOM 8930 C C . PRO D 1 162 ? -31.608 4.723 -43.997 1.00 25.33 162 PRO D C 1
ATOM 8931 O O . PRO D 1 162 ? -31.400 5.377 -45.023 1.00 25.67 162 PRO D O 1
ATOM 8935 N N . LEU D 1 163 ? -31.740 5.300 -42.802 1.00 23.35 163 LEU D N 1
ATOM 8936 C CA . LEU D 1 163 ? -31.764 6.752 -42.661 1.00 21.37 163 LEU D CA 1
ATOM 8937 C C . LEU D 1 163 ? -30.395 7.346 -42.943 1.00 23.06 163 LEU D C 1
ATOM 8938 O O . LEU D 1 163 ? -29.377 6.868 -42.429 1.00 27.90 163 LEU D O 1
ATOM 8943 N N . GLN D 1 164 ? -30.377 8.416 -43.735 1.00 23.31 164 GLN D N 1
ATOM 8944 C CA . GLN D 1 164 ? -29.150 9.154 -43.998 1.00 26.70 164 GLN D CA 1
ATOM 8945 C C . GLN D 1 164 ? -29.147 10.543 -43.391 1.00 25.05 164 GLN D C 1
ATOM 8946 O O . GLN D 1 164 ? -28.074 11.130 -43.232 1.00 24.96 164 GLN D O 1
ATOM 8952 N N . ARG D 1 165 ? -30.311 11.064 -43.020 1.00 21.53 165 ARG D N 1
ATOM 8953 C CA . ARG D 1 165 ? -30.444 12.461 -42.658 1.00 21.05 165 ARG D CA 1
ATOM 8954 C C . ARG D 1 165 ? -31.616 12.593 -41.696 1.00 17.60 165 ARG D C 1
ATOM 8955 O O . ARG D 1 165 ? -32.642 11.930 -41.875 1.00 20.15 165 ARG D O 1
ATOM 8963 N N . ALA D 1 166 ? -31.446 13.430 -40.675 1.00 19.03 166 ALA D N 1
ATOM 8964 C CA . ALA D 1 166 ? -32.519 13.793 -39.754 1.00 19.52 166 ALA D CA 1
ATOM 8965 C C . ALA D 1 166 ? -32.659 15.306 -39.744 1.00 17.79 166 ALA D C 1
ATOM 8966 O O . ALA D 1 166 ? -31.711 16.013 -39.388 1.00 20.20 166 ALA D O 1
ATOM 8968 N N . LEU D 1 167 ? -33.833 15.800 -40.141 1.00 18.74 167 LEU D N 1
ATOM 8969 C CA . LEU D 1 167 ? -34.150 17.225 -40.118 1.00 17.16 167 LEU D CA 1
ATOM 8970 C C . LEU D 1 167 ? -34.943 17.490 -38.844 1.00 17.66 167 LEU D C 1
ATOM 8971 O O . LEU D 1 167 ? -35.980 16.855 -38.631 1.00 17.20 167 LEU D O 1
ATOM 8976 N N . VAL D 1 168 ? -34.453 18.388 -37.984 1.00 18.58 168 VAL D N 1
ATOM 8977 C CA . VAL D 1 168 ? -34.979 18.465 -36.622 1.00 16.59 168 VAL D CA 1
ATOM 8978 C C . VAL D 1 168 ? -35.330 19.896 -36.227 1.00 17.59 168 VAL D C 1
ATOM 8979 O O . VAL D 1 168 ? -34.673 20.862 -36.628 1.00 19.58 168 VAL D O 1
ATOM 8983 N N . TRP D 1 169 ? -36.385 20.026 -35.418 1.00 15.97 169 TRP D N 1
ATOM 8984 C CA . TRP D 1 169 ? -36.809 21.324 -34.921 1.00 15.23 169 TRP D CA 1
ATOM 8985 C C . TRP D 1 169 ? -37.251 21.196 -33.471 1.00 17.72 169 TRP D C 1
ATOM 8986 O O . TRP D 1 169 ? -37.791 20.167 -33.059 1.00 16.85 169 TRP D O 1
ATOM 8997 N N . ASP D 1 170 ? -36.984 22.251 -32.705 1.00 18.84 170 ASP D N 1
ATOM 8998 C CA . ASP D 1 170 ? -37.420 22.412 -31.323 1.00 18.90 170 ASP D CA 1
ATOM 8999 C C . ASP D 1 170 ? -37.635 23.901 -31.113 1.00 21.96 170 ASP D C 1
ATOM 9000 O O . ASP D 1 170 ? -36.922 24.720 -31.690 1.00 18.51 170 ASP D O 1
ATOM 9005 N N . THR D 1 171 ? -38.641 24.256 -30.311 1.00 18.57 171 THR D N 1
ATOM 9006 C CA . THR D 1 171 ? -38.875 25.670 -30.029 1.00 17.96 171 THR D CA 1
ATOM 9007 C C . THR D 1 171 ? -37.832 26.253 -29.085 1.00 20.06 171 THR D C 1
ATOM 9008 O O . THR D 1 171 ? -37.706 27.479 -29.010 1.00 20.79 171 THR D O 1
ATOM 9012 N N . ASP D 1 172 ? -37.088 25.415 -28.358 1.00 16.48 172 ASP D N 1
ATOM 9013 C CA . ASP D 1 172 ? -36.026 25.889 -27.481 1.00 17.53 172 ASP D CA 1
ATOM 9014 C C . ASP D 1 172 ? -34.714 25.814 -28.254 1.00 18.16 172 ASP D C 1
ATOM 9015 O O . ASP D 1 172 ? -34.286 24.707 -28.615 1.00 16.22 172 ASP D O 1
ATOM 9020 N N . PRO D 1 173 ? -34.060 26.943 -28.550 1.00 19.30 173 PRO D N 1
ATOM 9021 C CA . PRO D 1 173 ? -32.804 26.888 -29.322 1.00 20.39 173 PRO D CA 1
ATOM 9022 C C . PRO D 1 173 ? -31.731 26.018 -28.697 1.00 22.36 173 PRO D C 1
ATOM 9023 O O . PRO D 1 173 ? -31.042 25.280 -29.416 1.00 21.79 173 PRO D O 1
ATOM 9027 N N . ALA D 1 174 ? -31.562 26.079 -27.372 1.00 20.78 174 ALA D N 1
ATOM 9028 C CA . ALA D 1 174 ? -30.557 25.237 -26.732 1.00 20.33 174 ALA D CA 1
ATOM 9029 C C . ALA D 1 174 ? -30.825 23.762 -26.997 1.00 21.18 174 ALA D C 1
ATOM 9030 O O . ALA D 1 174 ? -29.888 22.984 -27.228 1.00 18.17 174 ALA D O 1
ATOM 9032 N N . HIS D 1 175 ? -32.105 23.364 -27.011 1.00 19.08 175 HIS D N 1
ATOM 9033 C CA . HIS D 1 175 ? -32.433 21.947 -27.147 1.00 18.24 175 HIS D CA 1
ATOM 9034 C C . HIS D 1 175 ? -32.238 21.456 -28.573 1.00 16.98 175 HIS D C 1
ATOM 9035 O O . HIS D 1 175 ? -31.824 20.308 -28.784 1.00 20.22 175 HIS D O 1
ATOM 9042 N N . ARG D 1 176 ? -32.521 22.292 -29.573 1.00 17.29 176 ARG D N 1
ATOM 9043 C CA . ARG D 1 176 ? -32.242 21.821 -30.921 1.00 20.21 176 ARG D CA 1
ATOM 9044 C C . ARG D 1 176 ? -30.744 21.871 -31.231 1.00 17.00 176 ARG D C 1
ATOM 9045 O O . ARG D 1 176 ? -30.252 21.025 -31.984 1.00 18.94 176 ARG D O 1
ATOM 9053 N N . GLU D 1 177 ? -29.995 22.792 -30.615 1.00 19.54 177 GLU D N 1
ATOM 9054 C CA . GLU D 1 177 ? -28.550 22.853 -30.860 1.00 20.50 177 GLU D CA 1
ATOM 9055 C C . GLU D 1 177 ? -27.827 21.637 -30.288 1.00 21.79 177 GLU D C 1
ATOM 9056 O O . GLU D 1 177 ? -26.826 21.181 -30.858 1.00 20.45 177 GLU D O 1
ATOM 9062 N N . SER D 1 178 ? -28.295 21.113 -29.148 1.00 18.43 178 SER D N 1
ATOM 9063 C CA . SER D 1 178 ? -27.624 19.991 -28.498 1.00 18.01 178 SER D CA 1
ATOM 9064 C C . SER D 1 178 ? -28.015 18.634 -29.066 1.00 16.75 178 SER D C 1
ATOM 9065 O O . SER D 1 178 ? -27.373 17.635 -28.720 1.00 18.41 178 SER D O 1
ATOM 9068 N N . PHE D 1 179 ? -29.042 18.554 -29.918 1.00 17.42 179 PHE D N 1
ATOM 9069 C CA . PHE D 1 179 ? -29.514 17.239 -30.339 1.00 18.20 179 PHE D CA 1
ATOM 9070 C C . PHE D 1 179 ? -28.440 16.471 -31.106 1.00 18.63 179 PHE D C 1
ATOM 9071 O O . PHE D 1 179 ? -28.276 15.262 -30.908 1.00 15.38 179 PHE D O 1
ATOM 9079 N N . ALA D 1 180 ? -27.709 17.148 -31.999 1.00 18.59 180 ALA D N 1
ATOM 9080 C CA . ALA D 1 180 ? -26.694 16.453 -32.786 1.00 20.45 180 ALA D CA 1
ATOM 9081 C C . ALA D 1 180 ? -25.704 15.713 -31.892 1.00 16.84 180 ALA D C 1
ATOM 9082 O O . ALA D 1 180 ? -25.296 14.586 -32.203 1.00 17.75 180 ALA D O 1
ATOM 9084 N N . ARG D 1 181 ? -25.324 16.321 -30.768 1.00 18.00 181 ARG D N 1
ATOM 9085 C CA . ARG D 1 181 ? -24.397 15.671 -29.848 1.00 19.82 181 ARG D CA 1
ATOM 9086 C C . ARG D 1 181 ? -25.027 14.430 -29.234 1.00 21.35 181 ARG D C 1
ATOM 9087 O O . ARG D 1 181 ? -24.400 13.367 -29.174 1.00 18.53 181 ARG D O 1
ATOM 9095 N N . ARG D 1 182 ? -26.283 14.541 -28.792 1.00 19.27 182 ARG D N 1
ATOM 9096 C CA . ARG D 1 182 ? -26.983 13.384 -28.244 1.00 17.15 182 ARG D CA 1
ATOM 9097 C C . ARG D 1 182 ? -27.283 12.319 -29.292 1.00 18.32 182 ARG D C 1
ATOM 9098 O O . ARG D 1 182 ? -27.521 11.162 -28.928 1.00 20.90 182 ARG D O 1
ATOM 9106 N N . ALA D 1 183 ? -27.288 12.676 -30.579 1.00 16.45 183 ALA D N 1
ATOM 9107 C CA . ALA D 1 183 ? -27.590 11.747 -31.657 1.00 15.43 183 ALA D CA 1
ATOM 9108 C C . ALA D 1 183 ? -26.346 11.133 -32.298 1.00 16.38 183 ALA D C 1
ATOM 9109 O O . ALA D 1 183 ? -26.485 10.231 -33.134 1.00 18.31 183 ALA D O 1
ATOM 9111 N N . ALA D 1 184 ? -25.153 11.582 -31.907 1.00 19.04 184 ALA D N 1
ATOM 9112 C CA . ALA D 1 184 ? -23.930 11.232 -32.629 1.00 21.42 184 ALA D CA 1
ATOM 9113 C C . ALA D 1 184 ? -23.736 9.723 -32.745 1.00 23.19 184 ALA D C 1
ATOM 9114 O O . ALA D 1 184 ? -23.300 9.223 -33.795 1.00 23.35 184 ALA D O 1
ATOM 9116 N N . PHE D 1 185 ? -24.068 8.972 -31.688 1.00 21.42 185 PHE D N 1
ATOM 9117 C CA . PHE D 1 185 ? -23.830 7.528 -31.694 1.00 21.27 185 PHE D CA 1
ATOM 9118 C C . PHE D 1 185 ? -24.586 6.804 -32.804 1.00 23.31 185 PHE D C 1
ATOM 9119 O O . PHE D 1 185 ? -24.187 5.699 -33.187 1.00 26.91 185 PHE D O 1
ATOM 9127 N N . THR D 1 186 ? -25.651 7.394 -33.347 1.00 19.28 186 THR D N 1
ATOM 9128 C CA . THR D 1 186 ? -26.406 6.725 -34.400 1.00 20.65 186 THR D CA 1
ATOM 9129 C C . THR D 1 186 ? -25.763 6.859 -35.772 1.00 22.76 186 THR D C 1
ATOM 9130 O O . THR D 1 186 ? -26.134 6.111 -36.683 1.00 25.58 186 THR D O 1
ATOM 9134 N N . GLY D 1 187 ? -24.861 7.817 -35.955 1.00 27.50 187 GLY D N 1
ATOM 9135 C CA . GLY D 1 187 ? -24.256 8.064 -37.248 1.00 24.97 187 GLY D CA 1
ATOM 9136 C C . GLY D 1 187 ? -25.109 8.834 -38.234 1.00 27.45 187 GLY D C 1
ATOM 9137 O O . GLY D 1 187 ? -24.627 9.152 -39.328 1.00 23.85 187 GLY D O 1
ATOM 9138 N N . VAL D 1 188 ? -26.357 9.145 -37.897 1.00 23.82 188 VAL D N 1
ATOM 9139 C CA . VAL D 1 188 ? -27.248 9.832 -38.828 1.00 24.05 188 VAL D CA 1
ATOM 9140 C C . VAL D 1 188 ? -26.962 11.326 -38.764 1.00 21.55 188 VAL D C 1
ATOM 9141 O O . VAL D 1 188 ? -26.997 11.928 -37.686 1.00 21.63 188 VAL D O 1
ATOM 9145 N N . SER D 1 189 ? -26.678 11.930 -39.920 1.00 21.54 189 SER D N 1
ATOM 9146 C CA . SER D 1 189 ? -26.423 13.367 -39.957 1.00 19.78 189 SER D CA 1
ATOM 9147 C C . SER D 1 189 ? -27.671 14.133 -39.541 1.00 21.13 189 SER D C 1
ATOM 9148 O O . SER D 1 189 ? -28.759 13.887 -40.063 1.00 22.98 189 SER D O 1
ATOM 9151 N N . VAL D 1 190 ? -27.500 15.075 -38.617 1.00 19.66 190 VAL D N 1
ATOM 9152 C CA . VAL D 1 190 ? -28.589 15.900 -38.099 1.00 20.43 190 VAL D CA 1
ATOM 9153 C C . VAL D 1 190 ? -28.460 17.299 -38.687 1.00 19.75 190 VAL D C 1
ATOM 9154 O O . VAL D 1 190 ? -27.366 17.879 -38.671 1.00 19.43 190 VAL D O 1
ATOM 9158 N N . GLU D 1 191 ? -29.576 17.842 -39.201 1.00 20.98 191 GLU D N 1
ATOM 9159 C CA . GLU D 1 191 ? -29.668 19.249 -39.595 1.00 18.83 191 GLU D CA 1
ATOM 9160 C C . GLU D 1 191 ? -30.873 19.890 -38.942 1.00 19.49 191 GLU D C 1
ATOM 9161 O O . GLU D 1 191 ? -31.968 19.324 -38.974 1.00 18.88 191 GLU D O 1
ATOM 9167 N N . ILE D 1 192 ? -30.680 21.096 -38.416 1.00 17.63 192 ILE D N 1
ATOM 9168 C CA . ILE D 1 192 ? -31.807 21.879 -37.927 1.00 17.59 192 ILE D CA 1
ATOM 9169 C C . ILE D 1 192 ? -32.605 22.407 -39.112 1.00 21.10 192 ILE D C 1
ATOM 9170 O O . ILE D 1 192 ? -32.041 22.911 -40.095 1.00 20.03 192 ILE D O 1
ATOM 9175 N N . ALA D 1 193 ? -33.925 22.278 -39.036 1.00 18.36 193 ALA D N 1
ATOM 9176 C CA . ALA D 1 193 ? -34.791 22.680 -40.129 1.00 18.02 193 ALA D CA 1
ATOM 9177 C C . ALA D 1 193 ? -36.116 23.103 -39.527 1.00 20.55 193 ALA D C 1
ATOM 9178 O O . ALA D 1 193 ? -36.577 22.490 -38.566 1.00 19.84 193 ALA D O 1
ATOM 9180 N N . GLU D 1 194 ? -36.712 24.154 -40.078 1.00 20.53 194 GLU D N 1
ATOM 9181 C CA . GLU D 1 194 ? -37.997 24.608 -39.573 1.00 24.39 194 GLU D CA 1
ATOM 9182 C C . GLU D 1 194 ? -39.094 23.628 -39.976 1.00 20.90 194 GLU D C 1
ATOM 9183 O O . GLU D 1 194 ? -38.934 22.859 -40.928 1.00 20.44 194 GLU D O 1
ATOM 9189 N N . PRO D 1 195 ? -40.212 23.618 -39.235 1.00 21.94 195 PRO D N 1
ATOM 9190 C CA . PRO D 1 195 ? -41.238 22.583 -39.458 1.00 20.98 195 PRO D CA 1
ATOM 9191 C C . PRO D 1 195 ? -41.758 22.502 -40.878 1.00 21.42 195 PRO D C 1
ATOM 9192 O O . PRO D 1 195 ? -42.034 21.398 -41.367 1.00 18.78 195 PRO D O 1
ATOM 9196 N N . ALA D 1 196 ? -41.900 23.636 -41.569 1.00 21.31 196 ALA D N 1
ATOM 9197 C CA . ALA D 1 196 ? -42.376 23.581 -42.947 1.00 21.94 196 ALA D CA 1
ATOM 9198 C C . ALA D 1 196 ? -41.399 22.823 -43.844 1.00 20.03 196 ALA D C 1
ATOM 9199 O O . ALA D 1 196 ? -41.818 22.074 -44.734 1.00 21.99 196 ALA D O 1
ATOM 9201 N N . ARG D 1 197 ? -40.093 23.007 -43.629 1.00 22.05 197 ARG D N 1
ATOM 9202 C CA . ARG D 1 197 ? -39.113 22.253 -44.408 1.00 20.47 197 ARG D CA 1
ATOM 9203 C C . ARG D 1 197 ? -39.165 20.767 -44.062 1.00 22.54 197 ARG D C 1
ATOM 9204 O O . ARG D 1 197 ? -39.093 19.910 -44.953 1.00 21.25 197 ARG D O 1
ATOM 9212 N N . ILE D 1 198 ? -39.313 20.447 -42.775 1.00 21.02 198 ILE D N 1
ATOM 9213 C CA . ILE D 1 198 ? -39.447 19.055 -42.360 1.00 19.67 198 ILE D CA 1
ATOM 9214 C C . ILE D 1 198 ? -40.658 18.414 -43.026 1.00 18.74 198 ILE D C 1
ATOM 9215 O O . ILE D 1 198 ? -40.584 17.293 -43.544 1.00 23.69 198 ILE D O 1
ATOM 9220 N N . ALA D 1 199 ? -41.799 19.111 -43.007 1.00 21.39 199 ALA D N 1
ATOM 9221 C CA . ALA D 1 199 ? -43.004 18.559 -43.617 1.00 21.90 199 ALA D CA 1
ATOM 9222 C C . ALA D 1 199 ? -42.789 18.273 -45.098 1.00 24.23 199 ALA D C 1
ATOM 9223 O O . ALA D 1 199 ? -43.234 17.239 -45.612 1.00 25.67 199 ALA D O 1
ATOM 9225 N N . ALA D 1 200 ? -42.068 19.155 -45.791 1.00 24.41 200 ALA D N 1
ATOM 9226 C CA . ALA D 1 200 ? -41.898 19.021 -47.232 1.00 23.00 200 ALA D CA 1
ATOM 9227 C C . ALA D 1 200 ? -40.881 17.949 -47.625 1.00 25.77 200 ALA D C 1
ATOM 9228 O O . ALA D 1 200 ? -41.023 17.342 -48.692 1.00 30.67 200 ALA D O 1
ATOM 9230 N N . GLU D 1 201 ? -39.857 17.693 -46.802 1.00 23.21 201 GLU D N 1
ATOM 9231 C CA . GLU D 1 201 ? -38.738 16.860 -47.233 1.00 23.76 201 GLU D CA 1
ATOM 9232 C C . GLU D 1 201 ? -38.680 15.479 -46.589 1.00 28.77 201 GLU D C 1
ATOM 9233 O O . GLU D 1 201 ? -38.003 14.598 -47.128 1.00 24.63 201 GLU D O 1
ATOM 9239 N N . ALA D 1 202 ? -39.379 15.248 -45.479 1.00 23.84 202 ALA D N 1
ATOM 9240 C CA . ALA D 1 202 ? -39.183 14.008 -44.737 1.00 23.00 202 ALA D CA 1
ATOM 9241 C C . ALA D 1 202 ? -39.931 12.840 -45.371 1.00 21.09 202 ALA D C 1
ATOM 9242 O O . ALA D 1 202 ? -41.026 13.002 -45.915 1.00 26.04 202 ALA D O 1
ATOM 9244 N N . ASP D 1 203 ? -39.324 11.650 -45.292 1.00 20.13 203 ASP D N 1
ATOM 9245 C CA . ASP D 1 203 ? -40.003 10.398 -45.611 1.00 21.16 203 ASP D CA 1
ATOM 9246 C C . ASP D 1 203 ? -40.767 9.850 -44.417 1.00 22.23 203 ASP D C 1
ATOM 9247 O O . ASP D 1 203 ? -41.791 9.178 -44.588 1.00 21.06 203 ASP D O 1
ATOM 9252 N N . VAL D 1 204 ? -40.263 10.106 -43.215 1.00 19.87 204 VAL D N 1
ATOM 9253 C CA . VAL D 1 204 ? -40.893 9.677 -41.970 1.00 20.38 204 VAL D CA 1
ATOM 9254 C C . VAL D 1 204 ? -40.657 10.786 -40.952 1.00 20.62 204 VAL D C 1
ATOM 9255 O O . VAL D 1 204 ? -39.617 11.449 -40.981 1.00 18.75 204 VAL D O 1
ATOM 9259 N N . ILE D 1 205 ? -41.634 11.022 -40.078 1.00 18.04 205 ILE D N 1
ATOM 9260 C CA . ILE D 1 205 ? -41.533 12.059 -39.058 1.00 15.90 205 ILE D CA 1
ATOM 9261 C C . ILE D 1 205 ? -41.972 11.467 -37.730 1.00 19.19 205 ILE D C 1
ATOM 9262 O O . ILE D 1 205 ? -42.929 10.686 -37.684 1.00 19.22 205 ILE D O 1
ATOM 9267 N N . SER D 1 206 ? -41.278 11.832 -36.651 1.00 16.41 206 SER D N 1
ATOM 9268 C CA . SER D 1 206 ? -41.802 11.649 -35.301 1.00 16.59 206 SER D CA 1
ATOM 9269 C C . SER D 1 206 ? -41.991 13.013 -34.654 1.00 15.32 206 SER D C 1
ATOM 9270 O O . SER D 1 206 ? -41.055 13.816 -34.619 1.00 17.54 206 SER D O 1
ATOM 9273 N N . THR D 1 207 ? -43.196 13.274 -34.144 1.00 14.41 207 THR D N 1
ATOM 9274 C CA . THR D 1 207 ? -43.435 14.429 -33.289 1.00 15.33 207 THR D CA 1
ATOM 9275 C C . THR D 1 207 ? -43.409 13.957 -31.840 1.00 17.43 207 THR D C 1
ATOM 9276 O O . THR D 1 207 ? -44.072 12.977 -31.493 1.00 16.26 207 THR D O 1
ATOM 9280 N N . ALA D 1 208 ? -42.621 14.629 -31.006 1.00 13.79 208 ALA D N 1
ATOM 9281 C CA . ALA D 1 208 ? -42.500 14.247 -29.596 1.00 14.93 208 ALA D CA 1
ATOM 9282 C C . ALA D 1 208 ? -42.142 15.508 -28.809 1.00 16.46 208 ALA D C 1
ATOM 9283 O O . ALA D 1 208 ? -40.996 15.725 -28.404 1.00 14.96 208 ALA D O 1
ATOM 9285 N N . THR D 1 209 ? -43.145 16.364 -28.602 1.00 14.55 209 THR D N 1
ATOM 9286 C CA . THR D 1 209 ? -42.953 17.665 -27.981 1.00 12.63 209 THR D CA 1
ATOM 9287 C C . THR D 1 209 ? -43.653 17.738 -26.633 1.00 14.94 209 THR D C 1
ATOM 9288 O O . THR D 1 209 ? -44.586 16.976 -26.337 1.00 14.92 209 THR D O 1
ATOM 9292 N N . SER D 1 210 ? -43.217 18.707 -25.828 1.00 14.36 210 SER D N 1
ATOM 9293 C CA . SER D 1 210 ? -43.971 19.095 -24.642 1.00 14.38 210 SER D CA 1
ATOM 9294 C C . SER D 1 210 ? -44.929 20.252 -24.915 1.00 14.76 210 SER D C 1
ATOM 9295 O O . SER D 1 210 ? -45.142 21.086 -24.028 1.00 14.60 210 SER D O 1
ATOM 9298 N N . VAL D 1 211 ? -45.501 20.325 -26.124 1.00 14.16 211 VAL D N 1
ATOM 9299 C CA . VAL D 1 211 ? -46.408 21.423 -26.452 1.00 14.05 211 VAL D CA 1
ATOM 9300 C C . VAL D 1 211 ? -47.574 21.421 -25.470 1.00 16.31 211 VAL D C 1
ATOM 9301 O O . VAL D 1 211 ? -48.021 20.362 -25.006 1.00 15.01 211 VAL D O 1
ATOM 9305 N N . ALA D 1 212 ? -48.026 22.616 -25.101 1.00 14.18 212 ALA D N 1
ATOM 9306 C CA . ALA D 1 212 ? -49.131 22.754 -24.158 1.00 15.59 212 ALA D CA 1
ATOM 9307 C C . ALA D 1 212 ? -50.466 22.383 -24.802 1.00 16.93 212 ALA D C 1
ATOM 9308 O O . ALA D 1 212 ? -50.616 22.342 -26.029 1.00 17.88 212 ALA D O 1
ATOM 9310 N N . VAL D 1 213 ? -51.454 22.129 -23.938 1.00 15.10 213 VAL D N 1
ATOM 9311 C CA . VAL D 1 213 ? -52.825 21.905 -24.382 1.00 14.09 213 VAL D CA 1
ATOM 9312 C C . VAL D 1 213 ? -53.273 23.065 -25.259 1.00 15.90 213 VAL D C 1
ATOM 9313 O O . VAL D 1 213 ? -53.068 24.235 -24.914 1.00 18.59 213 VAL D O 1
ATOM 9317 N N . GLY D 1 214 ? -53.858 22.739 -26.411 1.00 16.03 214 GLY D N 1
ATOM 9318 C CA . GLY D 1 214 ? -54.458 23.718 -27.298 1.00 22.45 214 GLY D CA 1
ATOM 9319 C C . GLY D 1 214 ? -53.499 24.512 -28.159 1.00 26.62 214 GLY D C 1
ATOM 9320 O O . GLY D 1 214 ? -53.949 25.376 -28.918 1.00 25.79 214 GLY D O 1
ATOM 9321 N N . GLN D 1 215 ? -52.197 24.251 -28.081 1.00 17.78 215 GLN D N 1
ATOM 9322 C CA . GLN D 1 215 ? -51.207 25.082 -28.753 1.00 18.89 215 GLN D CA 1
ATOM 9323 C C . GLN D 1 215 ? -50.578 24.384 -29.952 1.00 23.83 215 GLN D C 1
ATOM 9324 O O . GLN D 1 215 ? -49.586 24.883 -30.502 1.00 21.45 215 GLN D O 1
ATOM 9330 N N . GLY D 1 216 ? -51.112 23.230 -30.355 1.00 22.36 216 GLY D N 1
ATOM 9331 C CA . GLY D 1 216 ? -50.736 22.634 -31.614 1.00 20.53 216 GLY D CA 1
ATOM 9332 C C . GLY D 1 216 ? -51.404 23.354 -32.766 1.00 26.68 216 GLY D C 1
ATOM 9333 O O . GLY D 1 216 ? -52.188 24.291 -32.585 1.00 24.76 216 GLY D O 1
ATOM 9334 N N . PRO D 1 217 ? -51.112 22.900 -33.992 1.00 24.07 217 PRO D N 1
ATOM 9335 C CA . PRO D 1 217 ? -50.190 21.708 -34.388 1.00 19.00 217 PRO D CA 1
ATOM 9336 C C . PRO D 1 217 ? -48.714 22.198 -34.261 1.00 20.69 217 PRO D C 1
ATOM 9337 O O . PRO D 1 217 ? -48.428 23.429 -34.251 1.00 21.23 217 PRO D O 1
ATOM 9341 N N . VAL D 1 218 ? -47.806 21.231 -34.142 1.00 17.58 218 VAL D N 1
ATOM 9342 C CA . VAL D 1 218 ? -46.370 21.501 -34.136 1.00 17.30 218 VAL D CA 1
ATOM 9343 C C . VAL D 1 218 ? -45.754 21.274 -35.507 1.00 16.93 218 VAL D C 1
ATOM 9344 O O . VAL D 1 218 ? -44.571 21.596 -35.710 1.00 19.04 218 VAL D O 1
ATOM 9348 N N . LEU D 1 219 ? -46.518 20.718 -36.446 1.00 18.92 219 LEU D N 1
ATOM 9349 C CA . LEU D 1 219 ? -46.147 20.486 -37.832 1.00 26.45 219 LEU D CA 1
ATOM 9350 C C . LEU D 1 219 ? -47.238 21.128 -38.680 1.00 26.59 219 LEU D C 1
ATOM 9351 O O . LEU D 1 219 ? -48.429 20.887 -38.428 1.00 25.47 219 LEU D O 1
ATOM 9356 N N . PRO D 1 220 ? -46.899 21.961 -39.658 1.00 26.67 220 PRO D N 1
ATOM 9357 C CA . PRO D 1 220 ? -47.934 22.665 -40.415 1.00 28.83 220 PRO D CA 1
ATOM 9358 C C . PRO D 1 220 ? -48.549 21.792 -41.494 1.00 29.96 220 PRO D C 1
ATOM 9359 O O . PRO D 1 220 ? -47.900 20.915 -42.069 1.00 29.63 220 PRO D O 1
ATOM 9363 N N . ASP D 1 221 ? -49.835 22.043 -41.753 1.00 35.34 221 ASP D N 1
ATOM 9364 C CA . ASP D 1 221 ? -50.575 21.354 -42.811 1.00 35.59 221 ASP D CA 1
ATOM 9365 C C . ASP D 1 221 ? -50.228 22.031 -44.124 1.00 39.53 221 ASP D C 1
ATOM 9366 O O . ASP D 1 221 ? -50.912 22.943 -44.586 1.00 40.21 221 ASP D O 1
ATOM 9371 N N . THR D 1 222 ? -49.133 21.591 -44.723 1.00 37.83 222 THR D N 1
ATOM 9372 C CA . THR D 1 222 ? -48.709 22.129 -46.001 1.00 42.05 222 THR D CA 1
ATOM 9373 C C . THR D 1 222 ? -48.325 20.943 -46.874 1.00 38.71 222 THR D C 1
ATOM 9374 O O . THR D 1 222 ? -48.819 19.823 -46.688 1.00 41.99 222 THR D O 1
ATOM 9378 N N . GLY D 1 223 ? -47.446 21.180 -47.843 1.00 37.40 223 GLY D N 1
ATOM 9379 C CA . GLY D 1 223 ? -47.095 20.143 -48.790 1.00 36.52 223 GLY D CA 1
ATOM 9380 C C . GLY D 1 223 ? -46.259 19.076 -48.122 1.00 34.26 223 GLY D C 1
ATOM 9381 O O . GLY D 1 223 ? -45.178 19.373 -47.588 1.00 41.90 223 GLY D O 1
ATOM 9382 N N . VAL D 1 224 ? -46.744 17.838 -48.118 1.00 33.61 224 VAL D N 1
ATOM 9383 C CA . VAL D 1 224 ? -45.976 16.705 -47.626 1.00 29.53 224 VAL D CA 1
ATOM 9384 C C . VAL D 1 224 ? -45.785 15.726 -48.773 1.00 31.26 224 VAL D C 1
ATOM 9385 O O . VAL D 1 224 ? -46.536 15.719 -49.750 1.00 34.06 224 VAL D O 1
ATOM 9389 N N . ARG D 1 225 ? -44.762 14.892 -48.643 1.00 28.37 225 ARG D N 1
ATOM 9390 C CA . ARG D 1 225 ? -44.565 13.812 -49.597 1.00 28.70 225 ARG D CA 1
ATOM 9391 C C . ARG D 1 225 ? -45.720 12.821 -49.519 1.00 30.82 225 ARG D C 1
ATOM 9392 O O . ARG D 1 225 ? -46.330 12.627 -48.465 1.00 26.22 225 ARG D O 1
ATOM 9400 N N . GLU D 1 226 ? -46.026 12.188 -50.656 1.00 27.19 226 GLU D N 1
ATOM 9401 C CA . GLU D 1 226 ? -47.225 11.359 -50.713 1.00 32.30 226 GLU D CA 1
ATOM 9402 C C . GLU D 1 226 ? -47.117 10.132 -49.815 1.00 29.01 226 GLU D C 1
ATOM 9403 O O . GLU D 1 226 ? -48.132 9.665 -49.286 1.00 27.39 226 GLU D O 1
ATOM 9409 N N . HIS D 1 227 ? -45.911 9.614 -49.615 1.00 24.61 227 HIS D N 1
ATOM 9410 C CA . HIS D 1 227 ? -45.702 8.392 -48.849 1.00 24.86 227 HIS D CA 1
ATOM 9411 C C . HIS D 1 227 ? -45.411 8.647 -47.372 1.00 23.40 227 HIS D C 1
ATOM 9412 O O . HIS D 1 227 ? -45.132 7.691 -46.645 1.00 22.59 227 HIS D O 1
ATOM 9419 N N . LEU D 1 228 ? -45.440 9.903 -46.926 1.00 23.10 228 LEU D N 1
ATOM 9420 C CA . LEU D 1 228 ? -45.039 10.248 -45.565 1.00 20.58 228 LEU D CA 1
ATOM 9421 C C . LEU D 1 228 ? -45.729 9.367 -44.536 1.00 18.93 228 LEU D C 1
ATOM 9422 O O . LEU D 1 228 ? -46.943 9.131 -44.609 1.00 20.88 228 LEU D O 1
ATOM 9427 N N . HIS D 1 229 ? -44.940 8.879 -43.577 1.00 19.34 229 HIS D N 1
ATOM 9428 C CA . HIS D 1 229 ? -45.461 8.263 -42.366 1.00 19.66 229 HIS D CA 1
ATOM 9429 C C . HIS D 1 229 ? -45.062 9.116 -41.169 1.00 20.90 229 HIS D C 1
ATOM 9430 O O . HIS D 1 229 ? -43.903 9.521 -41.058 1.00 18.09 229 HIS D O 1
ATOM 9437 N N . ILE D 1 230 ? -46.015 9.369 -40.269 1.00 17.37 230 ILE D N 1
ATOM 9438 C CA . ILE D 1 230 ? -45.790 10.159 -39.059 1.00 17.66 230 ILE D CA 1
ATOM 9439 C C . ILE D 1 230 ? -46.012 9.272 -37.840 1.00 17.72 230 ILE D C 1
ATOM 9440 O O . ILE D 1 230 ? -47.072 8.647 -37.711 1.00 17.48 230 ILE D O 1
ATOM 9445 N N . ASN D 1 231 ? -45.033 9.245 -36.931 1.00 17.05 231 ASN D N 1
ATOM 9446 C CA . ASN D 1 231 ? -45.250 8.738 -35.577 1.00 16.84 231 ASN D CA 1
ATOM 9447 C C . ASN D 1 231 ? -45.584 9.930 -34.687 1.00 16.40 231 ASN D C 1
ATOM 9448 O O . ASN D 1 231 ? -44.724 10.771 -34.418 1.00 16.42 231 ASN D O 1
ATOM 9453 N N . ALA D 1 232 ? -46.837 10.009 -34.242 1.00 14.59 232 ALA D N 1
ATOM 9454 C CA . ALA D 1 232 ? -47.274 11.077 -33.347 1.00 14.95 232 ALA D CA 1
ATOM 9455 C C . ALA D 1 232 ? -47.099 10.567 -31.923 1.00 14.59 232 ALA D C 1
ATOM 9456 O O . ALA D 1 232 ? -47.908 9.777 -31.432 1.00 15.98 232 ALA D O 1
ATOM 9458 N N . VAL D 1 233 ? -46.038 11.019 -31.255 1.00 15.48 233 VAL D N 1
ATOM 9459 C CA . VAL D 1 233 ? -45.591 10.398 -30.013 1.00 15.80 233 VAL D CA 1
ATOM 9460 C C . VAL D 1 233 ? -45.979 11.239 -28.802 1.00 15.17 233 VAL D C 1
ATOM 9461 O O . VAL D 1 233 ? -46.220 10.698 -27.715 1.00 15.79 233 VAL D O 1
ATOM 9465 N N . GLY D 1 234 ? -46.029 12.558 -28.969 1.00 14.19 234 GLY D N 1
ATOM 9466 C CA . GLY D 1 234 ? -46.381 13.411 -27.847 1.00 13.47 234 GLY D CA 1
ATOM 9467 C C . GLY D 1 234 ? -47.750 13.034 -27.308 1.00 17.76 234 GLY D C 1
ATOM 9468 O O . GLY D 1 234 ? -48.671 12.717 -28.063 1.00 18.19 234 GLY D O 1
ATOM 9469 N N . ALA D 1 235 ? -47.870 13.031 -25.984 1.00 14.79 235 ALA D N 1
ATOM 9470 C CA . ALA D 1 235 ? -49.106 12.607 -25.330 1.00 17.58 235 ALA D CA 1
ATOM 9471 C C . ALA D 1 235 ? -48.964 12.873 -23.845 1.00 17.03 235 ALA D C 1
ATOM 9472 O O . ALA D 1 235 ? -47.975 12.458 -23.236 1.00 17.91 235 ALA D O 1
ATOM 9474 N N . ASP D 1 236 ? -49.915 13.595 -23.259 1.00 14.72 236 ASP D N 1
ATOM 9475 C CA . ASP D 1 236 ? -49.878 13.785 -21.819 1.00 14.12 236 ASP D CA 1
ATOM 9476 C C . ASP D 1 236 ? -51.254 14.196 -21.314 1.00 17.54 236 ASP D C 1
ATOM 9477 O O . ASP D 1 236 ? -51.971 13.368 -20.744 1.00 13.91 236 ASP D O 1
ATOM 9482 N N . LEU D 1 237 ? -51.637 15.452 -21.533 1.00 14.40 237 LEU D N 1
ATOM 9483 C CA . LEU D 1 237 ? -52.881 15.996 -21.006 1.00 13.75 237 LEU D CA 1
ATOM 9484 C C . LEU D 1 237 ? -53.998 15.923 -22.035 1.00 13.53 237 LEU D C 1
ATOM 9485 O O . LEU D 1 237 ? -53.768 15.981 -23.249 1.00 14.77 237 LEU D O 1
ATOM 9490 N N . VAL D 1 238 ? -55.226 15.817 -21.526 1.00 13.51 238 VAL D N 1
ATOM 9491 C CA . VAL D 1 238 ? -56.384 15.908 -22.400 1.00 14.12 238 VAL D CA 1
ATOM 9492 C C . VAL D 1 238 ? -56.366 17.259 -23.094 1.00 12.45 238 VAL D C 1
ATOM 9493 O O . VAL D 1 238 ? -56.158 18.301 -22.456 1.00 14.82 238 VAL D O 1
ATOM 9497 N N . GLY D 1 239 ? -56.554 17.242 -24.413 1.00 12.64 239 GLY D N 1
ATOM 9498 C CA . GLY D 1 239 ? -56.537 18.444 -25.218 1.00 15.03 239 GLY D CA 1
ATOM 9499 C C . GLY D 1 239 ? -55.195 18.771 -25.838 1.00 17.37 239 GLY D C 1
ATOM 9500 O O . GLY D 1 239 ? -55.104 19.738 -26.602 1.00 15.72 239 GLY D O 1
ATOM 9501 N N . LYS D 1 240 ? -54.153 18.008 -25.522 1.00 13.13 240 LYS D N 1
ATOM 9502 C CA . LYS D 1 240 ? -52.839 18.166 -26.149 1.00 14.36 240 LYS D CA 1
ATOM 9503 C C . LYS D 1 240 ? -52.799 17.347 -27.432 1.00 15.05 240 LYS D C 1
ATOM 9504 O O . LYS D 1 240 ? -53.030 16.129 -27.406 1.00 15.48 240 LYS D O 1
ATOM 9510 N N . THR D 1 241 ? -52.521 18.012 -28.555 1.00 15.98 241 THR D N 1
ATOM 9511 C CA . THR D 1 241 ? -52.334 17.338 -29.834 1.00 17.74 241 THR D CA 1
ATOM 9512 C C . THR D 1 241 ? -51.181 18.002 -30.568 1.00 16.42 241 THR D C 1
ATOM 9513 O O . THR D 1 241 ? -50.778 19.121 -30.238 1.00 16.35 241 THR D O 1
ATOM 9517 N N . GLU D 1 242 ? -50.670 17.309 -31.594 1.00 14.32 242 GLU D N 1
ATOM 9518 C CA . GLU D 1 242 ? -49.492 17.775 -32.316 1.00 15.54 242 GLU D CA 1
ATOM 9519 C C . GLU D 1 242 ? -49.682 17.913 -33.823 1.00 17.67 242 GLU D C 1
ATOM 9520 O O . GLU D 1 242 ? -48.936 18.677 -34.446 1.00 16.93 242 GLU D O 1
ATOM 9526 N N . LEU D 1 243 ? -50.659 17.232 -34.421 1.00 17.72 243 LEU D N 1
ATOM 9527 C CA . LEU D 1 243 ? -50.774 17.271 -35.869 1.00 18.29 243 LEU D CA 1
ATOM 9528 C C . LEU D 1 243 ? -51.965 18.121 -36.303 1.00 21.20 243 LEU D C 1
ATOM 9529 O O . LEU D 1 243 ? -52.937 18.282 -35.557 1.00 20.77 243 LEU D O 1
ATOM 9534 N N . PRO D 1 244 ? -51.921 18.680 -37.508 1.00 21.08 244 PRO D N 1
ATOM 9535 C CA . PRO D 1 244 ? -53.082 19.418 -38.014 1.00 24.65 244 PRO D CA 1
ATOM 9536 C C . PRO D 1 244 ? -54.228 18.491 -38.382 1.00 24.73 244 PRO D C 1
ATOM 9537 O O . PRO D 1 244 ? -54.027 17.390 -38.900 1.00 23.67 244 PRO D O 1
ATOM 9541 N N . LEU D 1 245 ? -55.449 18.953 -38.105 1.00 24.02 245 LEU D N 1
ATOM 9542 C CA . LEU D 1 245 ? -56.634 18.146 -38.385 1.00 27.89 245 LEU D CA 1
ATOM 9543 C C . LEU D 1 245 ? -56.715 17.760 -39.857 1.00 29.39 245 LEU D C 1
ATOM 9544 O O . LEU D 1 245 ? -57.036 16.611 -40.189 1.00 27.35 245 LEU D O 1
ATOM 9549 N N . GLY D 1 246 ? -56.413 18.704 -40.753 1.00 28.84 246 GLY D N 1
ATOM 9550 C CA . GLY D 1 246 ? -56.543 18.430 -42.177 1.00 34.38 246 GLY D CA 1
ATOM 9551 C C . GLY D 1 246 ? -55.657 17.291 -42.641 1.00 35.87 246 GLY D C 1
ATOM 9552 O O . GLY D 1 246 ? -56.068 16.465 -43.461 1.00 34.89 246 GLY D O 1
ATOM 9553 N N . LEU D 1 247 ? -54.429 17.229 -42.121 1.00 30.82 247 LEU D N 1
ATOM 9554 C CA . LEU D 1 247 ? -53.556 16.097 -42.409 1.00 28.84 247 LEU D CA 1
ATOM 9555 C C . LEU D 1 247 ? -54.140 14.806 -41.849 1.00 29.36 247 LEU D C 1
ATOM 9556 O O . LEU D 1 247 ? -54.225 13.788 -42.549 1.00 27.84 247 LEU D O 1
ATOM 9561 N N . LEU D 1 248 ? -54.540 14.834 -40.576 1.00 24.99 248 LEU D N 1
ATOM 9562 C CA . LEU D 1 248 ? -55.083 13.650 -39.918 1.00 28.84 248 LEU D CA 1
ATOM 9563 C C . LEU D 1 248 ? -56.270 13.080 -40.682 1.00 29.90 248 LEU D C 1
ATOM 9564 O O . LEU D 1 248 ? -56.384 11.860 -40.856 1.00 28.91 248 LEU D O 1
ATOM 9569 N N . GLU D 1 249 ? -57.161 13.953 -41.151 1.00 30.48 249 GLU D N 1
ATOM 9570 C CA . GLU D 1 249 ? -58.397 13.507 -41.778 1.00 32.51 249 GLU D CA 1
ATOM 9571 C C . GLU D 1 249 ? -58.171 12.823 -43.116 1.00 32.89 249 GLU D C 1
ATOM 9572 O O . GLU D 1 249 ? -59.051 12.086 -43.570 1.00 34.89 249 GLU D O 1
ATOM 9578 N N . ARG D 1 250 ? -57.027 13.042 -43.766 1.00 26.78 250 ARG D N 1
ATOM 9579 C CA . ARG D 1 250 ? -56.746 12.349 -45.018 1.00 30.51 250 ARG D CA 1
ATOM 9580 C C . ARG D 1 250 ? -55.654 11.296 -44.867 1.00 31.56 250 ARG D C 1
ATOM 9581 O O . ARG D 1 250 ? -55.098 10.832 -45.865 1.00 32.85 250 ARG D O 1
ATOM 9589 N N . ALA D 1 251 ? -55.353 10.891 -43.644 1.00 27.02 251 ALA D N 1
ATOM 9590 C CA . ALA D 1 251 ? -54.331 9.890 -43.395 1.00 24.23 251 ALA D CA 1
ATOM 9591 C C . ALA D 1 251 ? -54.957 8.547 -43.047 1.00 22.28 251 ALA D C 1
ATOM 9592 O O . ALA D 1 251 ? -56.097 8.458 -42.581 1.00 24.75 251 ALA D O 1
ATOM 9594 N N . PHE D 1 252 ? -54.196 7.489 -43.297 1.00 23.93 252 PHE D N 1
ATOM 9595 C CA . PHE D 1 252 ? -54.461 6.197 -42.678 1.00 24.21 252 PHE D CA 1
ATOM 9596 C C . PHE D 1 252 ? -53.909 6.238 -41.255 1.00 24.03 252 PHE D C 1
ATOM 9597 O O . PHE D 1 252 ? -52.699 6.388 -41.066 1.00 22.60 252 PHE D O 1
ATOM 9605 N N . VAL D 1 253 ? -54.780 6.119 -40.258 1.00 24.01 253 VAL D N 1
ATOM 9606 C CA . VAL D 1 253 ? -54.398 6.310 -38.859 1.00 21.87 253 VAL D CA 1
ATOM 9607 C C . VAL D 1 253 ? -54.506 4.988 -38.113 1.00 22.12 253 VAL D C 1
ATOM 9608 O O . VAL D 1 253 ? -55.566 4.351 -38.113 1.00 24.37 253 VAL D O 1
ATOM 9612 N N . THR D 1 254 ? -53.425 4.596 -37.443 1.00 21.79 254 THR D N 1
ATOM 9613 C CA . THR D 1 254 ? -53.420 3.423 -36.578 1.00 20.94 254 THR D CA 1
ATOM 9614 C C . THR D 1 254 ? -52.965 3.834 -35.182 1.00 19.06 254 THR D C 1
ATOM 9615 O O . THR D 1 254 ? -51.932 4.494 -35.030 1.00 19.56 254 THR D O 1
ATOM 9619 N N . ALA D 1 255 ? -53.751 3.469 -34.168 1.00 20.00 255 ALA D N 1
ATOM 9620 C CA . ALA D 1 255 ? -53.435 3.785 -32.780 1.00 19.12 255 ALA D CA 1
ATOM 9621 C C . ALA D 1 255 ? -52.814 2.577 -32.093 1.00 15.74 255 ALA D C 1
ATOM 9622 O O . ALA D 1 255 ? -53.114 1.432 -32.439 1.00 19.52 255 ALA D O 1
ATOM 9624 N N . ASP D 1 256 ? -51.941 2.836 -31.108 1.00 15.48 256 ASP D N 1
ATOM 9625 C CA . ASP D 1 256 ? -51.440 1.728 -30.304 1.00 14.87 256 ASP D CA 1
ATOM 9626 C C . ASP D 1 256 ? -52.529 1.168 -29.398 1.00 18.90 256 ASP D C 1
ATOM 9627 O O . ASP D 1 256 ? -52.560 -0.040 -29.132 1.00 18.35 256 ASP D O 1
ATOM 9632 N N . HIS D 1 257 ? -53.436 2.025 -28.943 1.00 16.69 257 HIS D N 1
ATOM 9633 C CA . HIS D 1 257 ? -54.433 1.657 -27.936 1.00 17.44 257 HIS D CA 1
ATOM 9634 C C . HIS D 1 257 ? -55.613 2.554 -28.216 1.00 17.87 257 HIS D C 1
ATOM 9635 O O . HIS D 1 257 ? -55.644 3.712 -27.779 1.00 19.03 257 HIS D O 1
ATOM 9642 N N . PRO D 1 258 ? -56.576 2.084 -29.022 1.00 17.54 258 PRO D N 1
ATOM 9643 C CA . PRO D 1 258 ? -57.583 3.008 -29.568 1.00 17.58 258 PRO D CA 1
ATOM 9644 C C . PRO D 1 258 ? -58.336 3.792 -28.516 1.00 17.76 258 PRO D C 1
ATOM 9645 O O . PRO D 1 258 ? -58.487 5.008 -28.652 1.00 18.64 258 PRO D O 1
ATOM 9649 N N . GLU D 1 259 ? -58.823 3.125 -27.468 1.00 20.44 259 GLU D N 1
ATOM 9650 C CA . GLU D 1 259 ? -59.573 3.843 -26.447 1.00 21.33 259 GLU D CA 1
ATOM 9651 C C . GLU D 1 259 ? -58.715 4.920 -25.809 1.00 22.74 259 GLU D C 1
ATOM 9652 O O . GLU D 1 259 ? -59.167 6.053 -25.608 1.00 21.00 259 GLU D O 1
ATOM 9658 N N . GLN D 1 260 ? -57.460 4.588 -25.507 1.00 18.56 260 GLN D N 1
ATOM 9659 C CA . GLN D 1 260 ? -56.572 5.567 -24.900 1.00 20.38 260 GLN D CA 1
ATOM 9660 C C . GLN D 1 260 ? -56.222 6.682 -25.877 1.00 20.35 260 GLN D C 1
ATOM 9661 O O . GLN D 1 260 ? -56.131 7.853 -25.484 1.00 16.52 260 GLN D O 1
ATOM 9667 N N . ALA D 1 261 ? -55.994 6.330 -27.149 1.00 17.29 261 ALA D N 1
ATOM 9668 C CA . ALA D 1 261 ? -55.688 7.341 -28.154 1.00 17.30 261 ALA D CA 1
ATOM 9669 C C . ALA D 1 261 ? -56.869 8.277 -28.390 1.00 17.14 261 ALA D C 1
ATOM 9670 O O . ALA D 1 261 ? -56.676 9.472 -28.646 1.00 15.51 261 ALA D O 1
ATOM 9672 N N . LEU D 1 262 ? -58.100 7.762 -28.309 1.00 15.76 262 LEU D N 1
ATOM 9673 C CA . LEU D 1 262 ? -59.247 8.641 -28.489 1.00 18.71 262 LEU D CA 1
ATOM 9674 C C . LEU D 1 262 ? -59.353 9.666 -27.371 1.00 17.61 262 LEU D C 1
ATOM 9675 O O . LEU D 1 262 ? -59.918 10.740 -27.588 1.00 18.82 262 LEU D O 1
ATOM 9680 N N . ARG D 1 263 ? -58.793 9.377 -26.196 1.00 16.71 263 ARG D N 1
ATOM 9681 C CA . ARG D 1 263 ? -58.825 10.299 -25.065 1.00 19.54 263 ARG D CA 1
ATOM 9682 C C . ARG D 1 263 ? -57.599 11.197 -24.984 1.00 19.96 263 ARG D C 1
ATOM 9683 O O . ARG D 1 263 ? -57.718 12.366 -24.595 1.00 17.77 263 ARG D O 1
ATOM 9691 N N . GLU D 1 264 ? -56.415 10.677 -25.334 1.00 17.45 264 GLU D N 1
ATOM 9692 C CA . GLU D 1 264 ? -55.161 11.377 -25.075 1.00 16.89 264 GLU D CA 1
ATOM 9693 C C . GLU D 1 264 ? -54.217 11.470 -26.272 1.00 17.50 264 GLU D C 1
ATOM 9694 O O . GLU D 1 264 ? -53.142 12.069 -26.138 1.00 17.90 264 GLU D O 1
ATOM 9700 N N . GLY D 1 265 ? -54.560 10.888 -27.421 1.00 14.80 265 GLY D N 1
ATOM 9701 C CA . GLY D 1 265 ? -53.710 10.919 -28.589 1.00 16.02 265 GLY D CA 1
ATOM 9702 C C . GLY D 1 265 ? -54.227 11.865 -29.659 1.00 16.63 265 GLY D C 1
ATOM 9703 O O . GLY D 1 265 ? -55.128 12.678 -29.437 1.00 16.44 265 GLY D O 1
ATOM 9704 N N . GLU D 1 266 ? -53.634 11.750 -30.855 1.00 18.66 266 GLU D N 1
ATOM 9705 C CA . GLU D 1 266 ? -54.158 12.528 -31.980 1.00 16.90 266 GLU D CA 1
ATOM 9706 C C . GLU D 1 266 ? -55.598 12.150 -32.287 1.00 19.00 266 GLU D C 1
ATOM 9707 O O . GLU D 1 266 ? -56.358 12.972 -32.811 1.00 20.74 266 GLU D O 1
ATOM 9713 N N . CYS D 1 267 ? -55.989 10.915 -31.975 1.00 18.12 267 CYS D N 1
ATOM 9714 C CA . CYS D 1 267 ? -57.353 10.476 -32.242 1.00 15.72 267 CYS D CA 1
ATOM 9715 C C . CYS D 1 267 ? -58.382 11.228 -31.411 1.00 17.94 267 CYS D C 1
ATOM 9716 O O . CYS D 1 267 ? -59.586 11.051 -31.640 1.00 19.84 267 CYS D O 1
ATOM 9719 N N . GLN D 1 268 ? -57.942 12.071 -30.469 1.00 16.90 268 GLN D N 1
ATOM 9720 C CA . GLN D 1 268 ? -58.844 13.060 -29.893 1.00 15.97 268 GLN D CA 1
ATOM 9721 C C . GLN D 1 268 ? -59.555 13.859 -30.973 1.00 20.33 268 GLN D C 1
ATOM 9722 O O . GLN D 1 268 ? -60.711 14.259 -30.792 1.00 18.54 268 GLN D O 1
ATOM 9728 N N . GLN D 1 269 ? -58.877 14.112 -32.089 1.00 17.80 269 GLN D N 1
ATOM 9729 C CA . GLN D 1 269 ? -59.436 14.925 -33.167 1.00 19.99 269 GLN D CA 1
ATOM 9730 C C . GLN D 1 269 ? -60.333 14.142 -34.124 1.00 20.99 269 GLN D C 1
ATOM 9731 O O . GLN D 1 269 ? -60.901 14.750 -35.035 1.00 22.65 269 GLN D O 1
ATOM 9737 N N . LEU D 1 270 ? -60.469 12.830 -33.959 1.00 20.27 270 LEU D N 1
ATOM 9738 C CA . LEU D 1 270 ? -61.161 11.972 -34.916 1.00 25.35 270 LEU D CA 1
ATOM 9739 C C . LEU D 1 270 ? -62.303 11.214 -34.238 1.00 27.16 270 LEU D C 1
ATOM 9740 O O . LEU D 1 270 ? -62.491 11.271 -33.021 1.00 26.03 270 LEU D O 1
ATOM 9745 N N . SER D 1 271 ? -63.069 10.497 -35.055 1.00 34.10 271 SER D N 1
ATOM 9746 C CA . SER D 1 271 ? -64.086 9.566 -34.590 1.00 36.92 271 SER D CA 1
ATOM 9747 C C . SER D 1 271 ? -63.520 8.155 -34.593 1.00 33.24 271 SER D C 1
ATOM 9748 O O . SER D 1 271 ? -62.660 7.822 -35.408 1.00 34.79 271 SER D O 1
ATOM 9751 N N . ALA D 1 272 ? -64.023 7.319 -33.679 1.00 32.12 272 ALA D N 1
ATOM 9752 C CA . ALA D 1 272 ? -63.556 5.937 -33.608 1.00 32.57 272 ALA D CA 1
ATOM 9753 C C . ALA D 1 272 ? -63.728 5.213 -34.937 1.00 34.93 272 ALA D C 1
ATOM 9754 O O . ALA D 1 272 ? -62.944 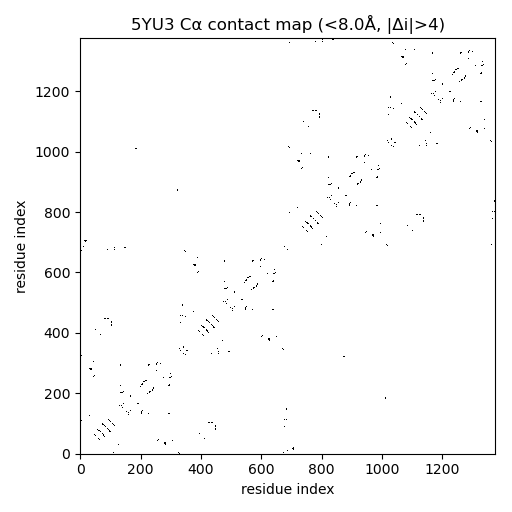4.313 -35.259 1.00 31.34 272 ALA D O 1
ATOM 9756 N N . ASP D 1 273 ? -64.732 5.599 -35.727 1.00 37.21 273 ASP D N 1
ATOM 9757 C CA . ASP D 1 273 ? -64.999 4.942 -37.002 1.00 42.02 273 ASP D CA 1
ATOM 9758 C C . ASP D 1 273 ? -64.043 5.364 -38.110 1.00 40.08 273 ASP D C 1
ATOM 9759 O O . ASP D 1 273 ? -64.001 4.701 -39.153 1.00 40.74 273 ASP D O 1
ATOM 9764 N N . ARG D 1 274 ? -63.284 6.441 -37.920 1.00 36.24 274 ARG D N 1
ATOM 9765 C CA . ARG D 1 274 ? -62.342 6.892 -38.936 1.00 38.61 274 ARG D CA 1
ATOM 9766 C C . ARG D 1 274 ? -61.001 6.168 -38.861 1.00 35.92 274 ARG D C 1
ATOM 9767 O O . ARG D 1 274 ? -60.237 6.204 -39.833 1.00 37.74 274 ARG D O 1
ATOM 9775 N N . LEU D 1 275 ? -60.712 5.476 -37.763 1.00 30.80 275 LEU D N 1
ATOM 9776 C CA . LEU D 1 275 ? -59.399 4.879 -37.579 1.00 29.98 275 LEU D CA 1
ATOM 9777 C C . LEU D 1 275 ? -59.243 3.611 -38.407 1.00 33.63 275 LEU D C 1
ATOM 9778 O O . LEU D 1 275 ? -60.201 2.867 -38.640 1.00 32.84 275 LEU D O 1
ATOM 9783 N N . GLY D 1 276 ? -58.010 3.367 -38.854 1.00 23.82 276 GLY D N 1
ATOM 9784 C CA . GLY D 1 276 ? -57.662 2.086 -39.393 1.00 22.92 276 GLY D CA 1
ATOM 9785 C C . GLY D 1 276 ? -57.534 1.056 -38.289 1.00 23.37 276 GLY D C 1
ATOM 9786 O O . GLY D 1 276 ? -57.800 1.337 -37.112 1.00 24.38 276 GLY D O 1
ATOM 9787 N N . PRO D 1 277 ? -57.137 -0.160 -38.659 1.00 24.38 277 PRO D N 1
ATOM 9788 C CA . PRO D 1 277 ? -56.905 -1.189 -37.642 1.00 25.79 277 PRO D CA 1
ATOM 9789 C C . PRO D 1 277 ? -55.804 -0.761 -36.688 1.00 24.64 277 PRO D C 1
ATOM 9790 O O . PRO D 1 277 ? -54.834 -0.107 -37.085 1.00 22.56 277 PRO D O 1
ATOM 9794 N N . GLN D 1 278 ? -55.961 -1.135 -35.421 1.00 22.80 278 GLN D N 1
ATOM 9795 C CA . GLN D 1 278 ? -54.968 -0.761 -34.421 1.00 25.25 278 GLN D CA 1
ATOM 9796 C C . GLN D 1 278 ? -53.634 -1.447 -34.706 1.00 25.32 278 GLN D C 1
ATOM 9797 O O . GLN D 1 278 ? -53.552 -2.413 -35.472 1.00 25.09 278 GLN D O 1
ATOM 9803 N N . LEU D 1 279 ? -52.575 -0.932 -34.070 1.00 21.16 279 LEU D N 1
ATOM 9804 C CA . LEU D 1 279 ? -51.230 -1.431 -34.352 1.00 20.10 279 LEU D CA 1
ATOM 9805 C C . LEU D 1 279 ? -51.137 -2.945 -34.159 1.00 23.21 279 LEU D C 1
ATOM 9806 O O . LEU D 1 279 ? -50.513 -3.639 -34.971 1.00 22.91 279 LEU D O 1
ATOM 9811 N N . ALA D 1 280 ? -51.779 -3.482 -33.115 1.00 21.61 280 ALA D N 1
ATOM 9812 C CA . ALA D 1 280 ? -51.708 -4.923 -32.867 1.00 25.02 280 ALA D CA 1
ATOM 9813 C C . ALA D 1 280 ? -52.283 -5.725 -34.031 1.00 23.01 280 ALA D C 1
ATOM 9814 O O . ALA D 1 280 ? -51.764 -6.795 -34.379 1.00 26.39 280 ALA D O 1
ATOM 9816 N N . HIS D 1 281 ? -53.366 -5.237 -34.633 1.00 24.61 281 HIS D N 1
ATOM 9817 C CA . HIS D 1 281 ? -53.958 -5.957 -35.755 1.00 28.15 281 HIS D CA 1
ATOM 9818 C C . HIS D 1 281 ? -53.022 -5.953 -36.953 1.00 30.08 281 HIS D C 1
ATOM 9819 O O . HIS D 1 281 ? -52.886 -6.968 -37.648 1.00 31.79 281 HIS D O 1
ATOM 9826 N N . LEU D 1 282 ? -52.339 -4.831 -37.186 1.00 25.38 282 LEU D N 1
ATOM 9827 C CA . LEU D 1 282 ? -51.357 -4.774 -38.262 1.00 26.92 282 LEU D CA 1
ATOM 9828 C C . LEU D 1 282 ? -50.176 -5.698 -38.000 1.00 30.30 282 LEU D C 1
ATOM 9829 O O . LEU D 1 282 ? -49.606 -6.253 -38.944 1.00 29.35 282 LEU D O 1
ATOM 9834 N N . CYS D 1 283 ? -49.787 -5.873 -36.736 1.00 23.77 283 CYS D N 1
ATOM 9835 C CA . CYS D 1 283 ? -48.674 -6.767 -36.440 1.00 26.99 283 CYS D CA 1
ATOM 9836 C C . CYS D 1 283 ? -49.064 -8.223 -36.649 1.00 30.78 283 CYS D C 1
ATOM 9837 O O . CYS D 1 283 ? -48.239 -9.035 -37.084 1.00 30.95 283 CYS D O 1
ATOM 9840 N N . ALA D 1 284 ? -50.311 -8.576 -36.336 1.00 25.66 284 ALA D N 1
ATOM 9841 C CA . ALA D 1 284 ? -50.746 -9.951 -36.533 1.00 30.13 284 ALA D CA 1
ATOM 9842 C C . ALA D 1 284 ? -51.019 -10.246 -37.999 1.00 33.57 284 ALA D C 1
ATOM 9843 O O . ALA D 1 284 ? -50.888 -11.395 -38.433 1.00 32.27 284 ALA D O 1
ATOM 9845 N N . ASP D 1 285 ? -51.390 -9.232 -38.771 1.00 31.74 285 ASP D N 1
ATOM 9846 C CA . ASP D 1 285 ? -51.742 -9.400 -40.180 1.00 35.20 285 ASP D CA 1
ATOM 9847 C C . ASP D 1 285 ? -51.182 -8.221 -40.956 1.00 34.97 285 ASP D C 1
ATOM 9848 O O . ASP D 1 285 ? -51.919 -7.310 -41.352 1.00 36.98 285 ASP D O 1
ATOM 9853 N N . PRO D 1 286 ? -49.867 -8.205 -41.195 1.00 32.50 286 PRO D N 1
ATOM 9854 C CA . PRO D 1 286 ? -49.263 -7.085 -41.937 1.00 36.22 286 PRO D CA 1
ATOM 9855 C C . PRO D 1 286 ? -49.853 -6.874 -43.315 1.00 37.17 286 PRO D C 1
ATOM 9856 O O . PRO D 1 286 ? -49.661 -5.800 -43.897 1.00 40.39 286 PRO D O 1
ATOM 9860 N N . ALA D 1 287 ? -50.576 -7.862 -43.851 1.00 41.44 287 ALA D N 1
ATOM 9861 C CA . ALA D 1 287 ? -51.289 -7.672 -45.109 1.00 41.23 287 ALA D CA 1
ATOM 9862 C C . ALA D 1 287 ? -52.322 -6.558 -45.005 1.00 41.28 287 ALA D C 1
ATOM 9863 O O . ALA D 1 287 ? -52.613 -5.886 -46.001 1.00 43.69 287 ALA D O 1
ATOM 9865 N N . ALA D 1 288 ? -52.885 -6.342 -43.812 1.00 39.75 288 ALA D N 1
ATOM 9866 C CA . ALA D 1 288 ? -53.850 -5.265 -43.614 1.00 36.92 288 ALA D CA 1
ATOM 9867 C C . ALA D 1 288 ? -53.246 -3.883 -43.838 1.00 39.78 288 ALA D C 1
ATOM 9868 O O . ALA D 1 288 ? -53.999 -2.910 -43.956 1.00 39.42 288 ALA D O 1
ATOM 9870 N N . ALA D 1 289 ? -51.921 -3.775 -43.895 1.00 38.20 289 ALA D N 1
ATOM 9871 C CA . ALA D 1 289 ? -51.241 -2.517 -44.172 1.00 41.66 289 ALA D CA 1
ATOM 9872 C C . ALA D 1 289 ? -50.806 -2.397 -45.627 1.00 42.14 289 ALA D C 1
ATOM 9873 O O . ALA D 1 289 ? -50.068 -1.465 -45.967 1.00 39.44 289 ALA D O 1
ATOM 9875 N N . ALA D 1 290 ? -51.250 -3.313 -46.490 1.00 40.52 290 ALA D N 1
ATOM 9876 C CA . ALA D 1 290 ? -50.793 -3.332 -47.876 1.00 41.10 290 ALA D CA 1
ATOM 9877 C C . ALA D 1 290 ? -51.165 -2.039 -48.589 1.00 39.20 290 ALA D C 1
ATOM 9878 O O . ALA D 1 290 ? -52.310 -1.583 -48.522 1.00 37.71 290 ALA D O 1
ATOM 9880 N N . GLY D 1 291 ? -50.182 -1.444 -49.264 1.00 36.80 291 GLY D N 1
ATOM 9881 C CA . GLY D 1 291 ? -50.380 -0.209 -49.987 1.00 36.87 291 GLY D CA 1
ATOM 9882 C C . GLY D 1 291 ? -50.273 1.048 -49.154 1.00 39.29 291 GLY D C 1
ATOM 9883 O O . GLY D 1 291 ? -50.193 2.147 -49.724 1.00 37.60 291 GLY D O 1
ATOM 9884 N N . ARG D 1 292 ? -50.259 0.933 -47.826 1.00 35.39 292 ARG D N 1
ATOM 9885 C CA . ARG D 1 292 ? -50.228 2.112 -46.973 1.00 32.87 292 ARG D CA 1
ATOM 9886 C C . ARG D 1 292 ? -48.845 2.742 -46.876 1.00 28.88 292 ARG D C 1
ATOM 9887 O O . ARG D 1 292 ? -48.740 3.895 -46.446 1.00 27.23 292 ARG D O 1
ATOM 9895 N N . GLN D 1 293 ? -47.785 2.031 -47.271 1.00 29.09 293 GLN D N 1
ATOM 9896 C CA . GLN D 1 293 ? -46.466 2.647 -47.247 1.00 30.96 293 GLN D CA 1
ATOM 9897 C C . GLN D 1 293 ? -46.378 3.811 -48.228 1.00 30.62 293 GLN D C 1
ATOM 9898 O O . GLN D 1 293 ? -45.710 4.808 -47.940 1.00 27.42 293 GLN D O 1
ATOM 9904 N N . ASP D 1 294 ? -47.069 3.724 -49.362 1.00 29.54 294 ASP D N 1
ATOM 9905 C CA . ASP D 1 294 ? -46.941 4.709 -50.431 1.00 32.02 294 ASP D CA 1
ATOM 9906 C C . ASP D 1 294 ? -47.920 5.870 -50.320 1.00 30.54 294 ASP D C 1
ATOM 9907 O O . ASP D 1 294 ? -47.901 6.761 -51.178 1.00 30.56 294 ASP D O 1
ATOM 9912 N N . THR D 1 295 ? -48.772 5.885 -49.299 1.00 26.54 295 THR D N 1
ATOM 9913 C CA . THR D 1 295 ? -49.693 6.984 -49.054 1.00 26.27 295 THR D CA 1
ATOM 9914 C C . THR D 1 295 ? -49.494 7.476 -47.623 1.00 27.14 295 THR D C 1
ATOM 9915 O O . THR D 1 295 ? -48.695 6.926 -46.861 1.00 26.14 295 THR D O 1
ATOM 9919 N N . LEU D 1 296 ? -50.225 8.529 -47.269 1.00 26.55 296 LEU D N 1
ATOM 9920 C CA . LEU D 1 296 ? -50.061 9.173 -45.971 1.00 23.93 296 LEU D CA 1
ATOM 9921 C C . LEU D 1 296 ? -50.547 8.268 -44.846 1.00 23.10 296 LEU D C 1
ATOM 9922 O O . LEU D 1 296 ? -51.667 7.746 -44.893 1.00 23.97 296 LEU D O 1
ATOM 9927 N N . SER D 1 297 ? -49.714 8.100 -43.818 1.00 23.70 297 SER D N 1
ATOM 9928 C CA . SER D 1 297 ? -50.061 7.263 -42.677 1.00 21.49 297 SER D CA 1
ATOM 9929 C C . SER D 1 297 ? -49.626 7.946 -41.387 1.00 19.95 297 SER D C 1
ATOM 9930 O O . SER D 1 297 ? -48.656 8.708 -41.364 1.00 18.77 297 SER D O 1
ATOM 9933 N N . VAL D 1 298 ? -50.367 7.669 -40.315 1.00 19.31 298 VAL D N 1
ATOM 9934 C CA . VAL D 1 298 ? -50.070 8.190 -38.983 1.00 20.32 298 VAL D CA 1
ATOM 9935 C C . VAL D 1 298 ? -50.180 7.051 -37.984 1.00 17.97 298 VAL D C 1
ATOM 9936 O O . VAL D 1 298 ? -51.204 6.362 -37.937 1.00 19.36 298 VAL D O 1
ATOM 9940 N N . PHE D 1 299 ? -49.129 6.859 -37.184 1.00 17.50 299 PHE D N 1
ATOM 9941 C CA . PHE D 1 299 ? -49.168 6.018 -35.994 1.00 17.39 299 PHE D CA 1
ATOM 9942 C C . PHE D 1 299 ? -49.431 6.938 -34.804 1.00 17.61 299 PHE D C 1
ATOM 9943 O O . PHE D 1 299 ? -48.617 7.815 -34.507 1.00 16.89 299 PHE D O 1
ATOM 9951 N N . ASP D 1 300 ? -50.584 6.768 -34.153 1.00 16.24 300 ASP D N 1
ATOM 9952 C CA . ASP D 1 300 ? -50.925 7.540 -32.959 1.00 15.39 300 ASP D CA 1
ATOM 9953 C C . ASP D 1 300 ? -50.432 6.767 -31.738 1.00 16.23 300 ASP D C 1
ATOM 9954 O O . ASP D 1 300 ? -51.028 5.756 -31.345 1.00 17.13 300 ASP D O 1
ATOM 9959 N N . SER D 1 301 ? -49.335 7.228 -31.150 1.00 15.22 301 SER D N 1
ATOM 9960 C CA . SER D 1 301 ? -48.704 6.556 -30.023 1.00 14.99 301 SER D CA 1
ATOM 9961 C C . SER D 1 301 ? -49.061 7.275 -28.727 1.00 17.66 301 SER D C 1
ATOM 9962 O O . SER D 1 301 ? -48.901 8.496 -28.628 1.00 15.13 301 SER D O 1
ATOM 9965 N N . THR D 1 302 ? -49.550 6.518 -27.736 1.00 16.35 302 THR D N 1
ATOM 9966 C CA . THR D 1 302 ? -49.791 7.051 -26.401 1.00 14.56 302 THR D CA 1
ATOM 9967 C C . THR D 1 302 ? -49.029 6.318 -25.311 1.00 18.68 302 THR D C 1
ATOM 9968 O O . THR D 1 302 ? -48.881 6.867 -24.213 1.00 16.50 302 THR D O 1
ATOM 9972 N N . GLY D 1 303 ? -48.534 5.110 -25.581 1.00 16.20 303 GLY D N 1
ATOM 9973 C CA . GLY D 1 303 ? -47.842 4.332 -24.568 1.00 16.63 303 GLY D CA 1
ATOM 9974 C C . GLY D 1 303 ? -48.807 3.539 -23.715 1.00 17.71 303 GLY D C 1
ATOM 9975 O O . GLY D 1 303 ? -49.811 4.080 -23.241 1.00 19.20 303 GLY D O 1
ATOM 9976 N N . PHE D 1 304 ? -48.551 2.249 -23.526 1.00 16.16 304 PHE D N 1
ATOM 9977 C CA . PHE D 1 304 ? -49.390 1.498 -22.601 1.00 15.44 304 PHE D CA 1
ATOM 9978 C C . PHE D 1 304 ? -48.531 0.452 -21.900 1.00 18.77 304 PHE D C 1
ATOM 9979 O O . PHE D 1 304 ? -47.474 0.046 -22.392 1.00 16.60 304 PHE D O 1
ATOM 9987 N N . ALA D 1 305 ? -48.996 0.039 -20.719 1.00 15.89 305 ALA D N 1
ATOM 9988 C CA . ALA D 1 305 ? -48.118 -0.616 -19.758 1.00 15.56 305 ALA D CA 1
ATOM 9989 C C . ALA D 1 305 ? -47.628 -1.979 -20.224 1.00 15.04 305 ALA D C 1
ATOM 9990 O O . ALA D 1 305 ? -46.581 -2.434 -19.746 1.00 16.72 305 ALA D O 1
ATOM 9992 N N . PHE D 1 306 ? -48.355 -2.639 -21.132 1.00 15.89 306 PHE D N 1
ATOM 9993 C CA . PHE D 1 306 ? -47.838 -3.868 -21.737 1.00 18.39 306 PHE D CA 1
ATOM 9994 C C . PHE D 1 306 ? -46.455 -3.634 -22.333 1.00 17.87 306 PHE D C 1
ATOM 9995 O O . PHE D 1 306 ? -45.557 -4.473 -22.196 1.00 18.66 306 PHE D O 1
ATOM 10003 N N . GLU D 1 307 ? -46.263 -2.485 -22.982 1.00 16.72 307 GLU D N 1
ATOM 10004 C CA . GLU D 1 307 ? -44.952 -2.161 -23.545 1.00 16.50 307 GLU D CA 1
ATOM 10005 C C . GLU D 1 307 ? -43.891 -2.080 -22.462 1.00 16.85 307 GLU D C 1
ATOM 10006 O O . GLU D 1 307 ? -42.748 -2.509 -22.665 1.00 17.42 307 GLU D O 1
ATOM 10012 N N . ASP D 1 308 ? -44.240 -1.497 -21.313 1.00 15.82 308 ASP D N 1
ATOM 10013 C CA . ASP D 1 308 ? -43.293 -1.407 -20.209 1.00 14.35 308 ASP D CA 1
ATOM 10014 C C . ASP D 1 308 ? -42.992 -2.776 -19.623 1.00 17.02 308 ASP D C 1
ATOM 10015 O O . ASP D 1 308 ? -41.857 -3.043 -19.208 1.00 16.66 308 ASP D O 1
ATOM 10020 N N . ALA D 1 309 ? -44.003 -3.644 -19.557 1.00 17.16 309 ALA D N 1
ATOM 10021 C CA . ALA D 1 309 ? -43.793 -4.995 -19.042 1.00 18.94 309 ALA D CA 1
ATOM 10022 C C . ALA D 1 309 ? -42.817 -5.760 -19.927 1.00 18.46 309 ALA D C 1
ATOM 10023 O O . ALA D 1 309 ? -41.883 -6.397 -19.434 1.00 20.78 309 ALA D O 1
ATOM 10025 N N . LEU D 1 310 ? -43.016 -5.693 -21.247 1.00 18.23 310 LEU D N 1
ATOM 10026 C CA . LEU D 1 310 ? -42.123 -6.391 -22.170 1.00 19.64 310 LEU D CA 1
ATOM 10027 C C . LEU D 1 310 ? -40.700 -5.856 -22.073 1.00 21.18 310 LEU D C 1
ATOM 10028 O O . LEU D 1 310 ? -39.733 -6.633 -22.045 1.00 18.96 310 LEU D O 1
ATOM 10033 N N . ALA D 1 311 ? -40.550 -4.529 -22.021 1.00 19.13 311 ALA D N 1
ATOM 10034 C CA . ALA D 1 311 ? -39.223 -3.937 -21.919 1.00 19.27 311 ALA D CA 1
ATOM 10035 C C . ALA D 1 311 ? -38.565 -4.268 -20.581 1.00 20.27 311 ALA D C 1
ATOM 10036 O O . ALA D 1 311 ? -37.340 -4.452 -20.512 1.00 20.59 311 ALA D O 1
ATOM 10038 N N . MET D 1 312 ? -39.359 -4.349 -19.508 1.00 18.37 312 MET D N 1
ATOM 10039 C CA . MET D 1 312 ? -38.798 -4.731 -18.214 1.00 18.09 312 MET D CA 1
ATOM 10040 C C . MET D 1 312 ? -38.268 -6.156 -18.256 1.00 17.39 312 MET D C 1
ATOM 10041 O O . MET D 1 312 ? -37.233 -6.458 -17.651 1.00 20.72 312 MET D O 1
ATOM 10046 N N . GLU D 1 313 ? -38.971 -7.038 -18.966 1.00 20.60 313 GLU D N 1
ATOM 10047 C CA . GLU D 1 313 ? -38.529 -8.423 -19.080 1.00 21.97 313 GLU D CA 1
ATOM 10048 C C . GLU D 1 313 ? -37.164 -8.506 -19.744 1.00 23.74 313 GLU D C 1
ATOM 10049 O O . GLU D 1 313 ? -36.309 -9.282 -19.310 1.00 23.19 313 GLU D O 1
ATOM 10055 N N . VAL D 1 314 ? -36.931 -7.694 -20.782 1.00 21.17 314 VAL D N 1
ATOM 10056 C CA . VAL D 1 314 ? -35.626 -7.684 -21.444 1.00 22.63 314 VAL D CA 1
ATOM 10057 C C . VAL D 1 314 ? -34.527 -7.277 -20.467 1.00 24.21 314 VAL D C 1
ATOM 10058 O O . VAL D 1 314 ? -33.455 -7.895 -20.420 1.00 22.19 314 VAL D O 1
ATOM 10062 N N . PHE D 1 315 ? -34.771 -6.230 -19.672 1.00 19.56 315 PHE D N 1
ATOM 10063 C CA . PHE D 1 315 ? -33.788 -5.799 -18.684 1.00 20.74 315 PHE D CA 1
ATOM 10064 C C . PHE D 1 315 ? -33.570 -6.854 -17.610 1.00 21.23 315 PHE D C 1
ATOM 10065 O O . PHE D 1 315 ? -32.435 -7.077 -17.173 1.00 22.54 315 PHE D O 1
ATOM 10073 N N . LEU D 1 316 ? -34.646 -7.473 -17.131 1.00 20.73 316 LEU D N 1
ATOM 10074 C CA . LEU D 1 316 ? -34.486 -8.465 -16.072 1.00 22.72 316 LEU D CA 1
ATOM 10075 C C . LEU D 1 316 ? -33.698 -9.678 -16.562 1.00 23.48 316 LEU D C 1
ATOM 10076 O O . LEU D 1 316 ? -32.876 -10.228 -15.818 1.00 23.91 316 LEU D O 1
ATOM 10081 N N . GLU D 1 317 ? -33.941 -10.121 -17.798 1.00 23.65 317 GLU D N 1
ATOM 10082 C CA . GLU D 1 317 ? -33.158 -11.228 -18.345 1.00 23.63 317 GLU D CA 1
ATOM 10083 C C . GLU D 1 317 ? -31.675 -10.878 -18.392 1.00 25.51 317 GLU D C 1
ATOM 10084 O O . GLU D 1 317 ? -30.823 -11.673 -17.973 1.00 24.72 317 GLU D O 1
ATOM 10090 N N . ALA D 1 318 ? -31.347 -9.673 -18.868 1.00 23.61 318 ALA D N 1
ATOM 10091 C CA . ALA D 1 318 ? -29.944 -9.293 -18.999 1.00 26.23 318 ALA D CA 1
ATOM 10092 C C . ALA D 1 318 ? -29.287 -9.098 -17.637 1.00 29.98 318 ALA D C 1
ATOM 10093 O O . ALA D 1 318 ? -28.119 -9.459 -17.446 1.00 27.42 318 ALA D O 1
ATOM 10095 N N . ALA D 1 319 ? -30.016 -8.521 -16.678 1.00 23.62 319 ALA D N 1
ATOM 10096 C CA . ALA D 1 319 ? -29.460 -8.330 -15.341 1.00 23.35 319 ALA D CA 1
ATOM 10097 C C . ALA D 1 319 ? -29.261 -9.662 -14.625 1.00 23.21 319 ALA D C 1
ATOM 10098 O O . ALA D 1 319 ? -28.297 -9.826 -13.868 1.00 30.78 319 ALA D O 1
ATOM 10100 N N . ALA D 1 320 ? -30.166 -10.617 -14.844 1.00 23.90 320 ALA D N 1
ATOM 10101 C CA . ALA D 1 320 ? -30.051 -11.919 -14.195 1.00 29.24 320 ALA D CA 1
ATOM 10102 C C . ALA D 1 320 ? -28.818 -12.661 -14.684 1.00 30.64 320 ALA D C 1
ATOM 10103 O O . ALA D 1 320 ? -28.070 -13.234 -13.884 1.00 33.40 320 ALA D O 1
ATOM 10105 N N . GLU D 1 321 ? -28.599 -12.655 -15.999 1.00 29.88 321 GLU D N 1
ATOM 10106 C CA . GLU D 1 321 ? -27.408 -13.277 -16.571 1.00 34.47 321 GLU D CA 1
ATOM 10107 C C . GLU D 1 321 ? -26.124 -12.732 -15.959 1.00 34.71 321 GLU D C 1
ATOM 10108 O O . GLU D 1 321 ? -25.133 -13.465 -15.839 1.00 36.67 321 GLU D O 1
ATOM 10114 N N . ARG D 1 322 ? -26.112 -11.458 -15.576 1.00 30.33 322 ARG D N 1
ATOM 10115 C CA . ARG D 1 322 ? -24.917 -10.800 -15.067 1.00 30.20 322 ARG D CA 1
ATOM 10116 C C . ARG D 1 322 ? -24.947 -10.594 -13.555 1.00 26.99 322 ARG D C 1
ATOM 10117 O O . ARG D 1 322 ? -24.089 -9.885 -13.020 1.00 28.79 322 ARG D O 1
ATOM 10125 N N . ASP D 1 323 ? -25.908 -11.203 -12.856 1.00 29.63 323 ASP D N 1
ATOM 10126 C CA . ASP D 1 323 ? -26.011 -11.116 -11.395 1.00 30.50 323 ASP D CA 1
ATOM 10127 C C . ASP D 1 323 ? -26.030 -9.669 -10.912 1.00 27.10 323 ASP D C 1
ATOM 10128 O O . ASP D 1 323 ? -25.400 -9.326 -9.910 1.00 28.80 323 ASP D O 1
ATOM 10133 N N . LEU D 1 324 ? -26.768 -8.817 -11.622 1.00 25.31 324 LEU D N 1
ATOM 10134 C CA . LEU D 1 324 ? -26.878 -7.405 -11.286 1.00 25.66 324 LEU D CA 1
ATOM 10135 C C . LEU D 1 324 ? -28.066 -7.149 -10.357 1.00 25.38 324 LEU D C 1
ATOM 10136 O O . LEU D 1 324 ? -29.011 -7.937 -10.283 1.00 26.82 324 LEU D O 1
ATOM 10141 N N . GLY D 1 325 ? -28.007 -6.017 -9.658 1.00 26.07 325 GLY D N 1
ATOM 10142 C CA . GLY D 1 325 ? -29.075 -5.585 -8.775 1.00 27.08 325 GLY D CA 1
ATOM 10143 C C . GLY D 1 325 ? -28.820 -5.990 -7.340 1.00 29.91 325 GLY D C 1
ATOM 10144 O O . GLY D 1 325 ? -27.849 -6.675 -7.009 1.00 26.62 325 GLY D O 1
ATOM 10145 N N . ILE D 1 326 ? -29.722 -5.542 -6.463 1.00 24.89 326 ILE D N 1
ATOM 10146 C CA . ILE D 1 326 ? -29.653 -5.855 -5.045 1.00 22.62 326 ILE D CA 1
ATOM 10147 C C . ILE D 1 326 ? -30.994 -6.438 -4.621 1.00 26.11 326 ILE D C 1
ATOM 10148 O O . ILE D 1 326 ? -31.995 -6.342 -5.334 1.00 21.44 326 ILE D O 1
ATOM 10153 N N . ARG D 1 327 ? -30.992 -7.074 -3.456 1.00 23.21 327 ARG D N 1
ATOM 10154 C CA . ARG D 1 327 ? -32.199 -7.632 -2.863 1.00 24.91 327 ARG D CA 1
ATOM 10155 C C . ARG D 1 327 ? -32.493 -6.874 -1.581 1.00 25.39 327 ARG D C 1
ATOM 10156 O O . ARG D 1 327 ? -31.617 -6.738 -0.722 1.00 25.05 327 ARG D O 1
ATOM 10164 N N . VAL D 1 328 ? -33.718 -6.368 -1.458 1.00 21.71 328 VAL D N 1
ATOM 10165 C CA . VAL D 1 328 ? -34.114 -5.559 -0.315 1.00 20.06 328 VAL D CA 1
ATOM 10166 C C . VAL D 1 328 ? -35.415 -6.127 0.229 1.00 22.37 328 VAL D C 1
ATOM 10167 O O . VAL D 1 328 ? -36.395 -6.248 -0.512 1.00 18.81 328 VAL D O 1
ATOM 10171 N N . GLY D 1 329 ? -35.423 -6.473 1.510 1.00 18.19 329 GLY D N 1
ATOM 10172 C CA . GLY D 1 329 ? -36.662 -6.879 2.145 1.00 20.99 329 GLY D CA 1
ATOM 10173 C C . GLY D 1 329 ? -37.464 -5.652 2.518 1.00 19.83 329 GLY D C 1
ATOM 10174 O O . GLY D 1 329 ? -37.160 -4.981 3.511 1.00 21.31 329 GLY D O 1
ATOM 10175 N N . ILE D 1 330 ? -38.469 -5.324 1.703 1.00 18.14 330 ILE D N 1
ATOM 10176 C CA . ILE D 1 330 ? -39.269 -4.120 1.906 1.00 18.19 330 ILE D CA 1
ATOM 10177 C C . ILE D 1 330 ? -40.570 -4.499 2.596 1.00 17.13 330 ILE D C 1
ATOM 10178 O O . ILE D 1 330 ? -40.877 -3.995 3.684 1.00 16.67 330 ILE D O 1
ATOM 10183 N N . GLU D 1 331 ? -41.318 -5.417 1.985 1.00 16.48 331 GLU D N 1
ATOM 10184 C CA . GLU D 1 331 ? -42.574 -5.881 2.571 1.00 17.37 331 GLU D CA 1
ATOM 10185 C C . GLU D 1 331 ? -42.324 -6.601 3.884 1.00 19.64 331 GLU D C 1
ATOM 10186 O O . GLU D 1 331 ? -41.369 -7.371 4.020 1.00 20.72 331 GLU D O 1
ATOM 10192 N N . HIS D 1 332 ? -43.215 -6.367 4.839 1.00 16.97 332 HIS D N 1
ATOM 10193 C CA . HIS D 1 332 ? -43.224 -7.090 6.101 1.00 17.30 332 HIS D CA 1
ATOM 10194 C C . HIS D 1 332 ? -43.999 -8.386 5.887 1.00 20.85 332 HIS D C 1
ATOM 10195 O O . HIS D 1 332 ? -45.200 -8.357 5.603 1.00 18.45 332 HIS D O 1
ATOM 10202 N N . HIS D 1 333 ? -43.302 -9.527 5.948 1.00 19.30 333 HIS D N 1
ATOM 10203 C CA . HIS D 1 333 ? -43.955 -10.834 5.914 1.00 18.84 333 HIS D CA 1
ATOM 10204 C C . HIS D 1 333 ? -43.942 -11.419 7.321 1.00 18.60 333 HIS D C 1
ATOM 10205 O O . HIS D 1 333 ? -42.963 -12.070 7.714 1.00 20.08 333 HIS D O 1
ATOM 10212 N N . PRO D 1 334 ? -44.996 -11.215 8.108 1.00 20.05 334 PRO D N 1
ATOM 10213 C CA . PRO D 1 334 ? -44.945 -11.629 9.512 1.00 16.23 334 PRO D CA 1
ATOM 10214 C C . PRO D 1 334 ? -44.760 -13.132 9.641 1.00 17.42 334 PRO D C 1
ATOM 10215 O O . PRO D 1 334 ? -45.190 -13.910 8.785 1.00 16.83 334 PRO D O 1
ATOM 10219 N N . GLY D 1 335 ? -44.078 -13.538 10.716 1.00 18.87 335 GLY D N 1
ATOM 10220 C CA . GLY D 1 335 ? -43.850 -14.956 10.942 1.00 21.58 335 GLY D CA 1
ATOM 10221 C C . GLY D 1 335 ? -45.135 -15.720 11.163 1.00 20.19 335 GLY D C 1
ATOM 10222 O O . GLY D 1 335 ? -45.189 -16.930 10.914 1.00 21.73 335 GLY D O 1
ATOM 10223 N N . ASP D 1 336 ? -46.170 -15.021 11.609 1.00 16.19 336 ASP D N 1
ATOM 10224 C CA . ASP D 1 336 ? -47.544 -15.497 11.713 1.00 17.29 336 ASP D CA 1
ATOM 10225 C C . ASP D 1 336 ? -48.370 -14.623 10.774 1.00 15.93 336 ASP D C 1
ATOM 10226 O O . ASP D 1 336 ? -48.531 -13.427 11.029 1.00 14.74 336 ASP D O 1
ATOM 10231 N N . ALA D 1 337 ? -48.884 -15.208 9.695 1.00 16.19 337 ALA D N 1
ATOM 10232 C CA . ALA D 1 337 ? -49.556 -14.417 8.666 1.00 17.92 337 ALA D CA 1
ATOM 10233 C C . ALA D 1 337 ? -50.818 -13.720 9.175 1.00 16.18 337 ALA D C 1
ATOM 10234 O O . ALA D 1 337 ? -51.284 -12.769 8.530 1.00 16.07 337 ALA D O 1
ATOM 10236 N N . LEU D 1 338 ? -51.383 -14.159 10.305 1.00 14.54 338 LEU D N 1
ATOM 10237 C CA . LEU D 1 338 ? -52.547 -13.509 10.899 1.00 15.82 338 LEU D CA 1
ATOM 10238 C C . LEU D 1 338 ? -52.174 -12.512 11.992 1.00 13.84 338 LEU D C 1
ATOM 10239 O O . LEU D 1 338 ? -53.055 -12.081 12.743 1.00 14.51 338 LEU D O 1
ATOM 10244 N N . ASP D 1 339 ? -50.897 -12.137 12.107 1.00 14.38 339 ASP D N 1
ATOM 10245 C CA . ASP D 1 339 ? -50.442 -11.270 13.191 1.00 13.10 339 ASP D CA 1
ATOM 10246 C C . ASP D 1 339 ? -49.573 -10.162 12.614 1.00 14.95 339 ASP D C 1
ATOM 10247 O O . ASP D 1 339 ? -48.370 -10.372 12.371 1.00 15.33 339 ASP D O 1
ATOM 10252 N N . PRO D 1 340 ? -50.137 -8.975 12.392 1.00 13.24 340 PRO D N 1
ATOM 10253 C CA . PRO D 1 340 ? -49.347 -7.882 11.812 1.00 16.70 340 PRO D CA 1
ATOM 10254 C C . PRO D 1 340 ? -48.180 -7.461 12.680 1.00 16.73 340 PRO D C 1
ATOM 10255 O O . PRO D 1 340 ? -47.207 -6.900 12.160 1.00 16.26 340 PRO D O 1
ATOM 10259 N N . TYR D 1 341 ? -48.234 -7.725 13.982 1.00 14.90 341 TYR D N 1
ATOM 10260 C CA . TYR D 1 341 ? -47.157 -7.355 14.894 1.00 16.79 341 TYR D CA 1
ATOM 10261 C C . TYR D 1 341 ? -46.052 -8.404 14.985 1.00 21.04 341 TYR D C 1
ATOM 10262 O O . TYR D 1 341 ? -45.080 -8.193 15.713 1.00 20.30 341 TYR D O 1
ATOM 10271 N N . ALA D 1 342 ? -46.177 -9.528 14.277 1.00 18.91 342 ALA D N 1
ATOM 10272 C CA . ALA D 1 342 ? -45.169 -10.593 14.317 1.00 21.47 342 ALA D CA 1
ATOM 10273 C C . ALA D 1 342 ? -44.007 -10.222 13.391 1.00 20.55 342 ALA D C 1
ATOM 10274 O O . ALA D 1 342 ? -43.756 -10.844 12.360 1.00 23.62 342 ALA D O 1
ATOM 10276 N N . LEU D 1 343 ? -43.284 -9.178 13.773 1.00 27.56 343 LEU D N 1
ATOM 10277 C CA . LEU D 1 343 ? -42.132 -8.780 12.973 1.00 29.84 343 LEU D CA 1
ATOM 10278 C C . LEU D 1 343 ? -41.016 -9.808 13.140 1.00 37.06 343 LEU D C 1
ATOM 10279 O O . LEU D 1 343 ? -40.790 -10.332 14.234 1.00 37.32 343 LEU D O 1
ATOM 10284 N N . GLN D 1 344 ? -40.353 -10.138 12.036 1.00 38.88 344 GLN D N 1
ATOM 10285 C CA . GLN D 1 344 ? -39.335 -11.186 12.060 1.00 47.80 344 GLN D CA 1
ATOM 10286 C C . GLN D 1 344 ? -37.949 -10.649 11.723 1.00 48.94 344 GLN D C 1
ATOM 10287 O O . GLN D 1 344 ? -36.958 -11.041 12.344 1.00 60.51 344 GLN D O 1
#

Secondary structure (DSSP, 8-state):
--EEEE-HHHHHHHHHHH-HHHHHHHHHHHHHHHHHHHHTTSS-PPPPPEEEEE-SSS-EEEEEEEEEETTTEEEEEEEEE-TTHHHHHS--SEEEEEEEEETTT--EEEEEE-HHHHHHHHHHHHHHHHHHHS-TT--EEEEE--SHHHHHHHHHHHHHS---EEEEE-SSHHHHHTHHHHHGGG--EEEE--HHHHHHH-SEEEE---PPTT---SS-SS---TT-EEEE----STT---S-HHHHHHSEEEESSHHHHHHHSGGGGS-GGG----HHHHHH-GGGGTTGGGS-EEEE----HHHHHHHHHHHHHHHHHTT-SEEE--S---SSTT-TT---/--EEE--HHHHHHHHHHH-HHHHHHHHHHHHHHHHHHHHTTSS-PPPPPEEEEE-SSS-EEEEEEEEEETTTEEEEEEEEE-TTHHHHHS--SEEEEEEEEETTT--EEEEEE-HHHHHHHHHHHHHHHHHHHS-TT--EEEEE--SHHHHHHHHHHHHHS---EEEEE-SSHHHHHHHHHHHGGG-PEEEE--HHHHHHH-SEEEE---PPTT---SS-SS---TT-EEEE----STT---S-HHHHHHSEEEESSHHHHHHHSGGGGS-GGG----HHHHHH-THHHHTTTTS-EEEE----HHHHHHHHHHHHHHHHHTT-SEEE--S---SSTT-TT---/--EEE--HHHHHHHHHHH-HHHHHHHHHHHHHHHHHHHHTTSS-PPPPPEEEEE-SSSSEEEEEEEEEETTTEEEEEEEEE-TTIIIIIS--SEEEEEEEEETTT--EEEEEE-HHHHHHHHHHHHHHHHHHHS-TT--EEEEE--SHHHHHHHHHHHHHS---EEEEE-SSHHHHHHHHHHHGGG--EEEE--HHHHHHH-SEEEE---PPTT---SS-S----TT-EEEE----STT---S-HHHHHTSEEEESSHHHHHHTSGGGGS-TTT--S-HHHHHH-THHHHTTTTS-EEEE----HHHHHHHHHHHHHHHHHTT-SEEE--S---SSTT-TT---/--EEE--HHHHHHHHHHH-HHHHHHHHHHHHHHHHHHHHTTSS-PPPPPEEEEE-SSS-EEEEEEEEEETTTEEEEEEEEE-TTHHHHHS--SEEEEEEEEETTT--EEEEEE-HHHHHHHHHHHHHHHHHHHS-TT--EEEEE--SHHHHHHHHHHHHHS---EEEEE-SSHHHHHHHHHHHGGG--EEEE--HHHHHHH-SEEEE---PPTT---SS-SS---TT-EEEE----STT---S-HHHHHTSEEEESSHHHHHHHSGGGGS-GGG----HHHHHH-GGGGTTGGGS-EEEE----HHHHHHHHHHHHHHHHHTT-SEEE--S---SSTT-TT---